Protein AF-0000000086131256 (afdb_homodimer)

Organism: Cryphonectria parasitica (strain ATCC 38755 / EP155) (NCBI:txid660469)

pLDDT: mean 88.31, std 15.47, range [28.95, 98.75]

Secondary structure (DSSP, 8-state):
--HHHHHHH-EEEEEEEE-TTSSEEEEEEEEGGG-B-TT----BEEEEEETTSTT--EESS-SSSB-EEEEE-TTSSEEEEEE--SSTTT--EEEEEE--SSS---TTTS-GGGS-EESS-TT--S-EEEEEE-TTSSEEEEEEPPPPPHHHHHHHHHT---EETT-TTTTTSSPPPEEEEEETTT--EEES---SSEEEEEEE-TTSSEEEEEEES-SSTTHHHHH-EEEEEEE---SS-----TTS--TT-EEEEESS--EEEEEETTEEEEEEESSTT-SSS-EEEEEEE-SGGG--TTSSB--EEEEE--SSSEEEEEEEEETTEEEEEEEETTEEEEEETTS-EEEEESBEEEEEEEEEEE-TT--S---TT----EEEEEEEEEE-SSS--EEEEEESTTSSSPEEEE---TTTTTTT---EEEEEEEEEE-TTSS-EEEEEEEEEP--S-------S---TTSSPPEEEEEEE-S-SS----B-S--SSTHHHHHHHHHHTT-EEEEEE-TT-SSSHHHHHGGGS-BTTB-TTTSHHHHHHHHHHHHHHTT-EEEEEEEEEEETHHHHHHHHHHHH-SHHHH-SS---SEEEEES--S-HHHHHHHSTTHHHHHHHH--GGGS-TT--GGGGG-GGGGHHHHHHTT-PPPEEEEEETT-SSS-THHHHHHHHHHHHHT--EEEEEETT--SS--BHHHHHHHHHHHHHHHHHHH-/--HHHHHHH-EEEEEEEE-TTSSEEEEEEEEGGG-B-TT----BEEEEEETTSTT--EESS-SSSB-EEEEE-TTSSEEEEEE--SSTTT--EEEEEE--SSS---TTTS-GGGS-EESS-TT--S-EEEEEE-TTSSEEEEEEPPPPPHHHHHHHHHT---EETT-TTTTTSSPPPEEEEEETTT--EEES---SSEEEEEEE-TTSSEEEEEEES-SSTTHHHHH-EEEEEEE---SS-----TTS--TT-EEEEESS--EEEEEETTEEEEEEESSTT-SSS-EEEEEEE-SGGG--TTSSB--EEEEE--SSSEEEEEEEEETTEEEEEEEETTEEEEEETTS-EEEEESBEEEEEEEEEEE-TT--S---TT----EEEEEEEEEE-SSS--EEEEEESTTSSSPEEEE---TTTTTTT---EEEEEEEEEE-TTSS-EEEEEEEEE---S-------S---TTSSPPEEEEEEE-S-SS----B-S--SSTHHHHHHHHHHTT-EEEEEE-TT-SSSHHHHHGGGS-BTTB-TTTSHHHHHHHHHHHHHHTT-EEEEEEEEEEETHHHHHHHHHHHH-SHHHH-SS---SEEEEES--S-HHHHHHHSTTHHHHHHHH--GGGS-TT--GGGGG-GGGGHHHHHHTT-PPPEEEEEETT-SSS-THHHHHHHHHHHHHT--EEEEEETT--SS--BHHHHHHHHHHHHHHHHHHH-

Foldseek 3Di:
DPPLVLQQQFWAWAQWEAFQQRQKIKTKTFTALQFAAPPADGWIFIWMFTFPDFQRIATLEQRPWDWHNWYDFNVRFKIWTWTLVLPGPFAIFIWIATDDSDRPLYCPPDDPRGHIDTLEPNNHRWDWQDWDAFNVRFKIKTKTFDDADPVLVVCVVVVVQDDDPPCCCVSSVDHAIFIWMAGRVPSDIDTQDPDCWHFDDKEAANNRFKIWTKTFRYPAPQRQLQPNIKIWMATRDPPDPLPQPDPRHGHQIAMEGFNGYWADWYHFDQKIKTKAAPPRNADLFAIFIKIWGNDCVQQDPVRRYIDMDTQADQAFKHWDHAWADAPRWIWTFIFAAQKTFIATSVGQTQAIDSWDFNHKYKYWHFDVPPPPDPDDPPPRDIDIKMKTFTDFLLGHTFIWTWARRNDPDTDTRTTHCSSVVRNVDDLFPDWDKDKDAFPVRPDIWIKIKGFADPDPCPPPPPPPCQPDVRDAAFQEEEEEEADLAAFDGGGCGDVWCCNVQSSVCSVVRYMYIYINWQLYGNGGRVSSCLLFDDDQRAAQRGRLSSSVVVQLVCVVNRHHDLARYEYEYAECSLLSQLQCQLQFACPRNVSPGGHLETERELYAQAQAVLLVQASNNSNSCGRQNYPVVDDPPDCSSCNSHSLSSNVVSLVVVHGHEYEYEYECAARHRHCVSVVSVVVSCVVSVHHYHYYYDYPDYSDDRHSVVSVVVNCVVSVVSVVRRD/DPPLVLQQAFWAWAQWEAFQQRQKIKTKTFTALQFAAPPADGWIFIWMFTFPDFQRIATLEQRPWDWHNWYDFNVRFKIKTWTLVLPGPFAIFIWIATDDSPRPLYCPPDDPRGHIDTLEPNNHRWDWDDWDAFNVRFKIKTKTFDDQDPVLVVCVVVVVDDDDPPCCCVSSVDHAIFIWMAGRVPSDIDTQDPDCWHFDDKEAANNRFKIWTKTFRYPAPQRQLQPNIKIWMATRDPPDDLPQPDPRHGHQIAMEGFNGYWADWYHFDQKIKTKAAPPRNADLFAIFIKIWGRDCVQADPVRRYIDMDTQADQAFKHWDHAWADAPRWIWTFIFAAQKTFIATSVGQTQAIDSWDFNHKYKYWHFDVPPPPPPDPPPPRDTDMKMKTFTDFLLGHTFIWTWARRNDPDTDTRTTHCSSVVRNVDDLFPDWDKDKDAFPVRPDIWIKIKGFADPDPPPPPPPPPCQDPVRDAAFQEEEEEEADLAAFHGGGCGDVWCCNVQSSVCSVVRYMYIYINWQLYGNGGRVSSCLLFDDDQRAAQRGRLSSSVVVQLVCVVNRHHDLARYEYEYAECSLLSQLQCQLQFACVRNVSPGGHLETERELYAQAQAVLLVQASNNSNSCGRQNYPVVDDPPDCSSCNSHSLSSLVVSLVVVHGHEYEYEYECAARHRHCVRVVSVVVSCVVSVHHYHYYYDYPDYSDDRHSVVSVVVNCVVSVVSVVRRD

Structure (mmCIF, N/CA/C/O backbone):
data_AF-0000000086131256-model_v1
#
loop_
_entity.id
_entity.type
_entity.pdbx_description
1 polymer 'Dipeptidyl-peptidase V'
#
loop_
_atom_site.group_PDB
_atom_site.id
_atom_site.type_symbol
_atom_site.label_atom_id
_atom_site.label_alt_id
_atom_site.label_comp_id
_atom_site.label_asym_id
_atom_site.label_entity_id
_atom_site.label_seq_id
_atom_site.pdbx_PDB_ins_code
_atom_site.Cartn_x
_atom_site.Cartn_y
_atom_site.Cartn_z
_atom_site.occupancy
_atom_site.B_iso_or_equiv
_atom_site.auth_seq_id
_atom_site.auth_comp_id
_atom_site.auth_asym_id
_atom_site.auth_atom_id
_atom_site.pdbx_PDB_model_num
ATOM 1 N N . MET A 1 1 ? 22.5 -12.445 -31.875 1 50.62 1 MET A N 1
ATOM 2 C CA . MET A 1 1 ? 21.25 -11.906 -31.359 1 50.62 1 MET A CA 1
ATOM 3 C C . MET A 1 1 ? 21.25 -11.883 -29.828 1 50.62 1 MET A C 1
ATOM 5 O O . MET A 1 1 ? 21.875 -12.734 -29.188 1 50.62 1 MET A O 1
ATOM 9 N N . ASP A 1 2 ? 20.859 -10.758 -29.188 1 80.62 2 ASP A N 1
ATOM 10 C CA . ASP A 1 2 ? 20.75 -10.461 -27.766 1 80.62 2 ASP A CA 1
ATOM 11 C C . ASP A 1 2 ? 19.906 -11.516 -27.047 1 80.62 2 ASP A C 1
ATOM 13 O O . ASP A 1 2 ? 18.797 -11.82 -27.484 1 80.62 2 ASP A O 1
ATOM 17 N N . LEU A 1 3 ? 20.609 -12.531 -26.406 1 84.88 3 LEU A N 1
ATOM 18 C CA . LEU A 1 3 ? 20.016 -13.641 -25.672 1 84.88 3 LEU A CA 1
ATOM 19 C C . LEU A 1 3 ? 18.719 -13.203 -25 1 84.88 3 LEU A C 1
ATOM 21 O O . LEU A 1 3 ? 17.75 -13.977 -24.938 1 84.88 3 LEU A O 1
ATOM 25 N N . ILE A 1 4 ? 18.656 -12.016 -24.625 1 89.12 4 ILE A N 1
ATOM 26 C CA . ILE A 1 4 ? 17.453 -11.531 -23.938 1 89.12 4 ILE A CA 1
ATOM 27 C C . ILE A 1 4 ? 16.297 -11.453 -24.906 1 89.12 4 ILE A C 1
ATOM 29 O O . ILE A 1 4 ? 15.188 -11.914 -24.609 1 89.12 4 ILE A O 1
ATOM 33 N N . LYS A 1 5 ? 16.547 -10.898 -26.047 1 88.38 5 LYS A N 1
ATOM 34 C CA . LYS A 1 5 ? 15.508 -10.773 -27.047 1 88.38 5 LYS A CA 1
ATOM 35 C C . LYS A 1 5 ? 15.031 -12.141 -27.531 1 88.38 5 LYS A C 1
ATOM 37 O O . LYS A 1 5 ? 13.836 -12.344 -27.75 1 88.38 5 LYS A O 1
ATOM 42 N N . GLN A 1 6 ? 15.953 -13.039 -27.688 1 88.44 6 GLN A N 1
ATOM 43 C CA . GLN A 1 6 ? 15.602 -14.391 -28.141 1 88.44 6 GLN A CA 1
ATOM 44 C C . GLN A 1 6 ? 14.742 -15.102 -27.109 1 88.44 6 GLN A C 1
ATOM 46 O O . GLN A 1 6 ? 13.75 -15.758 -27.453 1 88.44 6 GLN A O 1
ATOM 51 N N . LEU A 1 7 ? 15.172 -14.969 -25.891 1 89.19 7 LEU A N 1
ATOM 52 C CA . LEU A 1 7 ? 14.438 -15.641 -24.828 1 89.19 7 LEU A CA 1
ATOM 53 C C . LEU A 1 7 ? 13.031 -15.07 -24.688 1 89.19 7 LEU A C 1
ATOM 55 O O . LEU A 1 7 ? 12.062 -15.82 -24.562 1 89.19 7 LEU A O 1
ATOM 59 N N . LEU A 1 8 ? 12.883 -13.758 -24.703 1 89.5 8 LEU A N 1
ATOM 60 C CA . LEU A 1 8 ? 11.602 -13.094 -24.469 1 89.5 8 LEU A CA 1
ATOM 61 C C . LEU A 1 8 ? 10.68 -13.289 -25.672 1 89.5 8 LEU A C 1
ATOM 63 O O . LEU A 1 8 ? 9.461 -13.141 -25.547 1 89.5 8 LEU A O 1
ATOM 67 N N . ALA A 1 9 ? 11.25 -13.656 -26.828 1 90.38 9 ALA A N 1
ATOM 68 C CA . ALA A 1 9 ? 10.453 -13.844 -28.031 1 90.38 9 ALA A CA 1
ATOM 69 C C . ALA A 1 9 ? 9.859 -15.25 -28.078 1 90.38 9 ALA A C 1
ATOM 71 O O . ALA A 1 9 ? 8.961 -15.531 -28.875 1 90.38 9 ALA A O 1
ATOM 72 N N . LEU A 1 10 ? 10.297 -16.109 -27.203 1 92.38 10 LEU A N 1
ATOM 73 C CA . LEU A 1 10 ? 9.82 -17.484 -27.203 1 92.38 10 LEU A CA 1
ATOM 74 C C . LEU A 1 10 ? 8.328 -17.547 -26.906 1 92.38 10 LEU A C 1
ATOM 76 O O . LEU A 1 10 ? 7.832 -16.812 -26.062 1 92.38 10 LEU A O 1
ATOM 80 N N . LYS A 1 11 ? 7.645 -18.406 -27.625 1 94.75 11 LYS A N 1
ATOM 81 C CA . LYS A 1 11 ? 6.258 -18.75 -27.328 1 94.75 11 LYS A CA 1
ATOM 82 C C . LYS A 1 11 ? 6.168 -20.031 -26.5 1 94.75 11 LYS A C 1
ATOM 84 O O . LYS A 1 11 ? 6.871 -21 -26.781 1 94.75 11 LYS A O 1
ATOM 89 N N . VAL A 1 12 ? 5.395 -20.016 -25.5 1 96 12 VAL A N 1
ATOM 90 C CA . VAL A 1 12 ? 5.277 -21.125 -24.562 1 96 12 VAL A CA 1
ATOM 91 C C . VAL A 1 12 ? 3.898 -21.766 -24.703 1 96 12 VAL A C 1
ATOM 93 O O . VAL A 1 12 ? 2.881 -21.125 -24.438 1 96 12 VAL A O 1
ATOM 96 N N . PRO A 1 13 ? 3.844 -23.016 -25.109 1 97.69 13 PRO A N 1
ATOM 97 C CA . PRO A 1 13 ? 2.553 -23.703 -25.172 1 97.69 13 PRO A CA 1
ATOM 98 C C . PRO A 1 13 ? 1.999 -24.047 -23.781 1 97.69 13 PRO A C 1
ATOM 100 O O . PRO A 1 13 ? 2.762 -24.406 -22.891 1 97.69 13 PRO A O 1
ATOM 103 N N . ASP A 1 14 ? 0.726 -23.875 -23.656 1 96.06 14 ASP A N 1
ATOM 104 C CA . ASP A 1 14 ? 0.008 -24.125 -22.406 1 96.06 14 ASP A CA 1
ATOM 105 C C . ASP A 1 14 ? -1.453 -24.484 -22.672 1 96.06 14 ASP A C 1
ATOM 107 O O . ASP A 1 14 ? -1.909 -24.422 -23.828 1 96.06 14 ASP A O 1
ATOM 111 N N . GLN A 1 15 ? -2.143 -24.969 -21.672 1 97.19 15 GLN A N 1
ATOM 112 C CA . GLN A 1 15 ? -3.58 -25.219 -21.719 1 97.19 15 GLN A CA 1
ATOM 113 C C . GLN A 1 15 ? -3.936 -26.203 -22.828 1 97.19 15 GLN A C 1
ATOM 115 O O . GLN A 1 15 ? -4.793 -25.906 -23.656 1 97.19 15 GLN A O 1
ATOM 120 N N . LEU A 1 16 ? -3.387 -27.328 -22.781 1 98.44 16 LEU A N 1
ATOM 121 C CA . LEU A 1 16 ? -3.596 -28.375 -23.781 1 98.44 16 LEU A CA 1
ATOM 122 C C . LEU A 1 16 ? -4.988 -28.984 -23.656 1 98.44 16 LEU A C 1
ATOM 124 O O . LEU A 1 16 ? -5.48 -29.188 -22.547 1 98.44 16 LEU A O 1
ATOM 128 N N . SER A 1 17 ? -5.586 -29.266 -24.812 1 98.06 17 SER A N 1
ATOM 129 C CA . SER A 1 17 ? -6.875 -29.938 -24.875 1 98.06 17 SER A CA 1
ATOM 130 C C . SER A 1 17 ? -6.926 -30.922 -26.047 1 98.06 17 SER A C 1
ATOM 132 O O . SER A 1 17 ? -6.809 -30.516 -27.203 1 98.06 17 SER A O 1
ATOM 134 N N . LEU A 1 18 ? -7.148 -32.188 -25.75 1 97.5 18 LEU A N 1
ATOM 135 C CA . LEU A 1 18 ? -7.23 -33.219 -26.781 1 97.5 18 LEU A CA 1
ATOM 136 C C . LEU A 1 18 ? -8.648 -33.312 -27.344 1 97.5 18 LEU A C 1
ATOM 138 O O . LEU A 1 18 ? -9.617 -33.188 -26.594 1 97.5 18 LEU A O 1
ATOM 142 N N . SER A 1 19 ? -8.625 -33.625 -28.688 1 97.06 19 SER A N 1
ATOM 143 C CA . SER A 1 19 ? -9.93 -33.906 -29.266 1 97.06 19 SER A CA 1
ATOM 144 C C . SER A 1 19 ? -10.508 -35.188 -28.719 1 97.06 19 SER A C 1
ATOM 146 O O . SER A 1 19 ? -9.766 -36.094 -28.297 1 97.06 19 SER A O 1
ATOM 148 N N . PRO A 1 20 ? -11.836 -35.281 -28.766 1 94.81 20 PRO A N 1
ATOM 149 C CA . PRO A 1 20 ? -12.461 -36.469 -28.188 1 94.81 20 PRO A CA 1
ATOM 150 C C . PRO A 1 20 ? -11.961 -37.781 -28.812 1 94.81 20 PRO A C 1
ATOM 152 O O . PRO A 1 20 ? -11.891 -38.812 -28.125 1 94.81 20 PRO A O 1
ATOM 155 N N . ASN A 1 21 ? -11.594 -37.781 -30.078 1 93.44 21 ASN A N 1
ATOM 156 C CA . ASN A 1 21 ? -11.125 -38.969 -30.75 1 93.44 21 ASN A CA 1
ATOM 157 C C . ASN A 1 21 ? -9.609 -39.125 -30.656 1 93.44 21 ASN A C 1
ATOM 159 O O . ASN A 1 21 ? -9.031 -40.062 -31.188 1 93.44 21 ASN A O 1
ATOM 163 N N . GLY A 1 22 ? -8.969 -38.156 -30.078 1 94.56 22 GLY A N 1
ATOM 164 C CA . GLY A 1 22 ? -7.539 -38.25 -29.828 1 94.56 22 GLY A CA 1
ATOM 165 C C . GLY A 1 22 ? -6.695 -37.938 -31.047 1 94.56 22 GLY A C 1
ATOM 166 O O . GLY A 1 22 ? -5.469 -38.031 -31.016 1 94.56 22 GLY A O 1
ATOM 167 N N . GLN A 1 23 ? -7.246 -37.469 -32.094 1 94.56 23 GLN A N 1
ATOM 168 C CA . GLN A 1 23 ? -6.52 -37.281 -33.344 1 94.56 23 GLN A CA 1
ATOM 169 C C . GLN A 1 23 ? -5.793 -35.938 -33.375 1 94.56 23 GLN A C 1
ATOM 171 O O . GLN A 1 23 ? -4.793 -35.781 -34.094 1 94.56 23 GLN A O 1
ATOM 176 N N . GLN A 1 24 ? -6.371 -35.031 -32.656 1 96.69 24 GLN A N 1
ATOM 177 C CA . GLN A 1 24 ? -5.785 -33.688 -32.656 1 96.69 24 GLN A CA 1
ATOM 178 C C . GLN A 1 24 ? -5.695 -33.125 -31.219 1 96.69 24 GLN A C 1
ATOM 180 O O . GLN A 1 24 ? -6.387 -33.625 -30.328 1 96.69 24 GLN A O 1
ATOM 185 N N . VAL A 1 25 ? -4.789 -32.188 -31.031 1 97.81 25 VAL A N 1
ATOM 186 C CA . VAL A 1 25 ? -4.668 -31.438 -29.781 1 97.81 25 VAL A CA 1
ATOM 187 C C . VAL A 1 25 ? -4.633 -29.938 -30.062 1 97.81 25 VAL A C 1
ATOM 189 O O . VAL A 1 25 ? -4.031 -29.5 -31.062 1 97.81 25 VAL A O 1
ATOM 192 N N . THR A 1 26 ? -5.391 -29.172 -29.359 1 98.12 26 THR A N 1
ATOM 193 C CA . THR A 1 26 ? -5.305 -27.719 -29.375 1 98.12 26 THR A CA 1
ATOM 194 C C . THR A 1 26 ? -4.609 -27.203 -28.125 1 98.12 26 THR A C 1
ATOM 196 O O . THR A 1 26 ? -4.547 -27.891 -27.109 1 98.12 26 THR A O 1
ATOM 199 N N . TYR A 1 27 ? -3.949 -26.047 -28.203 1 98.44 27 TYR A N 1
ATOM 200 C CA . TYR A 1 27 ? -3.271 -25.422 -27.078 1 98.44 27 TYR A CA 1
ATOM 201 C C . TYR A 1 27 ? -3.127 -23.922 -27.281 1 98.44 27 TYR A C 1
ATOM 203 O O . TYR A 1 27 ? -3.373 -23.422 -28.375 1 98.44 27 TYR A O 1
ATOM 211 N N . THR A 1 28 ? -2.854 -23.219 -26.219 1 98.25 28 THR A N 1
ATOM 212 C CA . THR A 1 28 ? -2.553 -21.781 -26.266 1 98.25 28 THR A CA 1
ATOM 213 C C . THR A 1 28 ? -1.047 -21.547 -26.312 1 98.25 28 THR A C 1
ATOM 215 O O . THR A 1 28 ? -0.28 -22.234 -25.641 1 98.25 28 THR A O 1
ATOM 218 N N . ALA A 1 29 ? -0.596 -20.672 -27.141 1 97.56 29 ALA A N 1
ATOM 219 C CA . ALA A 1 29 ? 0.787 -20.203 -27.141 1 97.56 29 ALA A CA 1
ATOM 220 C C . ALA A 1 29 ? 0.875 -18.766 -26.641 1 97.56 29 ALA A C 1
ATOM 222 O O . ALA A 1 29 ? 0.233 -17.875 -27.203 1 97.56 29 ALA A O 1
ATOM 223 N N . LYS A 1 30 ? 1.601 -18.547 -25.625 1 95.19 30 LYS A N 1
ATOM 224 C CA . LYS A 1 30 ? 1.788 -17.219 -25.062 1 95.19 30 LYS A CA 1
ATOM 225 C C . LYS A 1 30 ? 3.268 -16.844 -25 1 95.19 30 LYS A C 1
ATOM 227 O O . LYS A 1 30 ? 4.137 -17.719 -25.125 1 95.19 30 LYS A O 1
ATOM 232 N N . THR A 1 31 ? 3.537 -15.578 -24.828 1 91.69 31 THR A N 1
ATOM 233 C CA . THR A 1 31 ? 4.918 -15.141 -24.656 1 91.69 31 THR A CA 1
ATOM 234 C C . THR A 1 31 ? 5.484 -15.633 -23.328 1 91.69 31 THR A C 1
ATOM 236 O O . THR A 1 31 ? 4.738 -15.852 -22.375 1 91.69 31 THR A O 1
ATOM 239 N N . LYS A 1 32 ? 6.766 -15.797 -23.359 1 88.62 32 LYS A N 1
ATOM 240 C CA . LYS A 1 32 ? 7.422 -16.234 -22.125 1 88.62 32 LYS A CA 1
ATOM 241 C C . LYS A 1 32 ? 7.086 -15.312 -20.953 1 88.62 32 LYS A C 1
ATOM 243 O O . LYS A 1 32 ? 7.184 -14.094 -21.078 1 88.62 32 LYS A O 1
ATOM 248 N N . HIS A 1 33 ? 6.629 -15.883 -19.938 1 84.5 33 HIS A N 1
ATOM 249 C CA . HIS A 1 33 ? 6.207 -15.211 -18.703 1 84.5 33 HIS A CA 1
ATOM 250 C C . HIS A 1 33 ? 5.023 -14.281 -18.969 1 84.5 33 HIS A C 1
ATOM 252 O O . HIS A 1 33 ? 4.734 -13.391 -18.156 1 84.5 33 HIS A O 1
ATOM 258 N N . ASP A 1 34 ? 4.484 -14.344 -20.109 1 90.06 34 ASP A N 1
ATOM 259 C CA . ASP A 1 34 ? 3.299 -13.602 -20.516 1 90.06 34 ASP A CA 1
ATOM 260 C C . ASP A 1 34 ? 3.553 -12.094 -20.484 1 90.06 34 ASP A C 1
ATOM 262 O O . ASP A 1 34 ? 2.682 -11.328 -20.062 1 90.06 34 ASP A O 1
ATOM 266 N N . HIS A 1 35 ? 4.77 -11.695 -20.766 1 92.12 35 HIS A N 1
ATOM 267 C CA . HIS A 1 35 ? 5.125 -10.281 -20.719 1 92.12 35 HIS A CA 1
ATOM 268 C C . HIS A 1 35 ? 4.523 -9.516 -21.891 1 92.12 35 HIS A C 1
ATOM 270 O O . HIS A 1 35 ? 4.176 -10.109 -22.906 1 92.12 35 HIS A O 1
ATOM 276 N N . LYS A 1 36 ? 4.371 -8.234 -21.781 1 93.94 36 LYS A N 1
ATOM 277 C CA . LYS A 1 36 ? 3.848 -7.328 -22.797 1 93.94 36 LYS A CA 1
ATOM 278 C C . LYS A 1 36 ? 4.453 -5.938 -22.672 1 93.94 36 LYS A C 1
ATOM 280 O O . LYS A 1 36 ? 4.859 -5.531 -21.578 1 93.94 36 LYS A O 1
ATOM 285 N N . PRO A 1 37 ? 4.516 -5.234 -23.781 1 92.38 37 PRO A N 1
ATOM 286 C CA . PRO A 1 37 ? 4.926 -3.834 -23.656 1 92.38 37 PRO A CA 1
ATOM 287 C C . PRO A 1 37 ? 3.967 -3.012 -22.812 1 92.38 37 PRO A C 1
ATOM 289 O O . PRO A 1 37 ? 2.791 -3.361 -22.672 1 92.38 37 PRO A O 1
ATOM 292 N N . LYS A 1 38 ? 4.5 -1.948 -22.234 1 92.31 38 LYS A N 1
ATOM 293 C CA . LYS A 1 38 ? 3.691 -1.052 -21.406 1 92.31 38 LYS A CA 1
ATOM 294 C C . LYS A 1 38 ? 2.471 -0.552 -22.172 1 92.31 38 LYS A C 1
ATOM 296 O O . LYS A 1 38 ? 2.562 -0.256 -23.375 1 92.31 38 LYS A O 1
ATOM 301 N N . ASP A 1 39 ? 1.359 -0.426 -21.5 1 88.62 39 ASP A N 1
ATOM 302 C CA . ASP A 1 39 ? 0.099 0.129 -21.984 1 88.62 39 ASP A CA 1
ATOM 303 C C . ASP A 1 39 ? -0.438 -0.674 -23.172 1 88.62 39 ASP A C 1
ATOM 305 O O . ASP A 1 39 ? -1.131 -0.131 -24.031 1 88.62 39 ASP A O 1
ATOM 309 N N . THR A 1 40 ? 0.03 -1.897 -23.312 1 92.75 40 THR A N 1
ATOM 310 C CA . THR A 1 40 ? -0.538 -2.83 -24.281 1 92.75 40 THR A CA 1
ATOM 311 C C . THR A 1 40 ? -1.209 -4.004 -23.562 1 92.75 40 THR A C 1
ATOM 313 O O . THR A 1 40 ? -1.399 -3.971 -22.344 1 92.75 40 THR A O 1
ATOM 316 N N . HIS A 1 41 ? -1.699 -4.996 -24.375 1 93.69 41 HIS A N 1
ATOM 317 C CA . HIS A 1 41 ? -2.451 -6.125 -23.828 1 93.69 41 HIS A CA 1
ATOM 318 C C . HIS A 1 41 ? -1.782 -7.449 -24.188 1 93.69 41 HIS A C 1
ATOM 320 O O . HIS A 1 41 ? -0.912 -7.5 -25.047 1 93.69 41 HIS A O 1
ATOM 326 N N . HIS A 1 42 ? -2.117 -8.508 -23.453 1 94.06 42 HIS A N 1
ATOM 327 C CA . HIS A 1 42 ? -1.58 -9.836 -23.734 1 94.06 42 HIS A CA 1
ATOM 328 C C . HIS A 1 42 ? -2.059 -10.352 -25.078 1 94.06 42 HIS A C 1
ATOM 330 O O . HIS A 1 42 ? -3.223 -10.164 -25.438 1 94.06 42 HIS A O 1
ATOM 336 N N . ASN A 1 43 ? -1.136 -10.906 -25.781 1 93.88 43 ASN A N 1
ATOM 337 C CA . ASN A 1 43 ? -1.427 -11.57 -27.047 1 93.88 43 ASN A CA 1
ATOM 338 C C . ASN A 1 43 ? -1.162 -13.07 -26.969 1 93.88 43 ASN A C 1
ATOM 340 O O . ASN A 1 43 ? -0.023 -13.5 -26.766 1 93.88 43 ASN A O 1
ATOM 344 N N . ARG A 1 44 ? -2.166 -13.836 -27.094 1 96.81 44 ARG A N 1
ATOM 345 C CA . ARG A 1 44 ? -2.109 -15.297 -27.109 1 96.81 44 ARG A CA 1
ATOM 346 C C . ARG A 1 44 ? -2.832 -15.867 -28.312 1 96.81 44 ARG A C 1
ATOM 348 O O . ARG A 1 44 ? -3.764 -15.258 -28.844 1 96.81 44 ARG A O 1
ATOM 355 N N . SER A 1 45 ? -2.354 -16.984 -28.797 1 96.5 45 SER A N 1
ATOM 356 C CA . SER A 1 45 ? -2.975 -17.625 -29.953 1 96.5 45 SER A CA 1
ATOM 357 C C . SER A 1 45 ? -3.334 -19.078 -29.641 1 96.5 45 SER A C 1
ATOM 359 O O . SER A 1 45 ? -2.701 -19.719 -28.797 1 96.5 45 SER A O 1
ATOM 361 N N . ILE A 1 46 ? -4.336 -19.5 -30.344 1 97.31 46 ILE A N 1
ATOM 362 C CA . ILE A 1 46 ? -4.715 -20.906 -30.281 1 97.31 46 ILE A CA 1
ATOM 363 C C . ILE A 1 46 ? -4.059 -21.672 -31.438 1 97.31 46 ILE A C 1
ATOM 365 O O . ILE A 1 46 ? -4.047 -21.188 -32.562 1 97.31 46 ILE A O 1
ATOM 369 N N . TRP A 1 47 ? -3.561 -22.797 -31.125 1 97.25 47 TRP A N 1
ATOM 370 C CA . TRP A 1 47 ? -2.883 -23.641 -32.094 1 97.25 47 TRP A CA 1
ATOM 371 C C . TRP A 1 47 ? -3.512 -25.031 -32.125 1 97.25 47 TRP A C 1
ATOM 373 O O . TRP A 1 47 ? -4.211 -25.438 -31.203 1 97.25 47 TRP A O 1
ATOM 383 N N . LEU A 1 48 ? -3.303 -25.719 -33.281 1 96.56 48 LEU A N 1
ATOM 384 C CA . LEU A 1 48 ? -3.793 -27.078 -33.531 1 96.56 48 LEU A CA 1
ATOM 385 C C . LEU A 1 48 ? -2.668 -27.984 -34 1 96.56 48 LEU A C 1
ATOM 387 O O . LEU A 1 48 ? -1.82 -27.562 -34.781 1 96.56 48 LEU A O 1
ATOM 391 N N . ALA A 1 49 ? -2.664 -29.234 -33.5 1 97.38 49 ALA A N 1
ATOM 392 C CA . ALA A 1 49 ? -1.683 -30.219 -33.969 1 97.38 49 ALA A CA 1
ATOM 393 C C . ALA A 1 49 ? -2.312 -31.609 -34.125 1 97.38 49 ALA A C 1
ATOM 395 O O . ALA A 1 49 ? -3.275 -31.922 -33.406 1 97.38 49 ALA A O 1
ATOM 396 N N . ASP A 1 50 ? -1.754 -32.375 -35.062 1 96.38 50 ASP A N 1
ATOM 397 C CA . ASP A 1 50 ? -2.121 -33.781 -35.188 1 96.38 50 ASP A CA 1
ATOM 398 C C . ASP A 1 50 ? -1.286 -34.656 -34.281 1 96.38 50 ASP A C 1
ATOM 400 O O . ASP A 1 50 ? -0.055 -34.656 -34.344 1 96.38 50 ASP A O 1
ATOM 404 N N . THR A 1 51 ? -1.954 -35.5 -33.5 1 95.69 51 THR A N 1
ATOM 405 C CA . THR A 1 51 ? -1.301 -36.188 -32.406 1 95.69 51 THR A CA 1
ATOM 406 C C . THR A 1 51 ? -0.304 -37.219 -32.906 1 95.69 51 THR A C 1
ATOM 408 O O . THR A 1 51 ? 0.563 -37.656 -32.156 1 95.69 51 THR A O 1
ATOM 411 N N . ARG A 1 52 ? -0.349 -37.594 -34.156 1 92.94 52 ARG A N 1
ATOM 412 C CA . ARG A 1 52 ? 0.51 -38.656 -34.688 1 92.94 52 ARG A CA 1
ATOM 413 C C . ARG A 1 52 ? 1.483 -38.094 -35.719 1 92.94 52 ARG A C 1
ATOM 415 O O . ARG A 1 52 ? 2.178 -38.875 -36.375 1 92.94 52 ARG A O 1
ATOM 422 N N . SER A 1 53 ? 1.558 -36.875 -35.906 1 94.75 53 SER A N 1
ATOM 423 C CA . SER A 1 53 ? 2.424 -36.281 -36.906 1 94.75 53 SER A CA 1
ATOM 424 C C . SER A 1 53 ? 3.408 -35.312 -36.25 1 94.75 53 SER A C 1
ATOM 426 O O . SER A 1 53 ? 3.006 -34.281 -35.688 1 94.75 53 SER A O 1
ATOM 428 N N . GLU A 1 54 ? 4.621 -35.594 -36.438 1 95.94 54 GLU A N 1
ATOM 429 C CA . GLU A 1 54 ? 5.684 -34.75 -35.875 1 95.94 54 GLU A CA 1
ATOM 430 C C . GLU A 1 54 ? 5.637 -33.344 -36.469 1 95.94 54 GLU A C 1
ATOM 432 O O . GLU A 1 54 ? 5.422 -33.188 -37.688 1 95.94 54 GLU A O 1
ATOM 437 N N . LYS A 1 55 ? 5.781 -32.344 -35.625 1 96.81 55 LYS A N 1
ATOM 438 C CA . LYS A 1 55 ? 5.863 -30.953 -36 1 96.81 55 LYS A CA 1
ATOM 439 C C . LYS A 1 55 ? 4.652 -30.531 -36.844 1 96.81 55 LYS A C 1
ATOM 441 O O . LYS A 1 55 ? 4.789 -29.828 -37.844 1 96.81 55 LYS A O 1
ATOM 446 N N . SER A 1 56 ? 3.551 -30.953 -36.406 1 96.06 56 SER A N 1
ATOM 447 C CA . SER A 1 56 ? 2.336 -30.719 -37.188 1 96.06 56 SER A CA 1
ATOM 448 C C . SER A 1 56 ? 1.592 -29.484 -36.688 1 96.06 56 SER A C 1
ATOM 450 O O . SER A 1 56 ? 0.541 -29.125 -37.219 1 96.06 56 SER A O 1
ATOM 452 N N . SER A 1 57 ? 2.105 -28.844 -35.656 1 96.44 57 SER A N 1
ATOM 453 C CA . SER A 1 57 ? 1.402 -27.703 -35.062 1 96.44 57 SER A CA 1
ATOM 454 C C . SER A 1 57 ? 1.2 -26.578 -36.062 1 96.44 57 SER A C 1
ATOM 456 O O . SER A 1 57 ? 2.109 -26.266 -36.844 1 96.44 57 SER A O 1
ATOM 458 N N . ARG A 1 58 ? 0.06 -26.031 -36.094 1 94.94 58 ARG A N 1
ATOM 459 C CA . ARG A 1 58 ? -0.296 -24.875 -36.938 1 94.94 58 ARG A CA 1
ATOM 460 C C . ARG A 1 58 ? -1.205 -23.922 -36.188 1 94.94 58 ARG A C 1
ATOM 462 O O . ARG A 1 58 ? -1.966 -24.328 -35.312 1 94.94 58 ARG A O 1
ATOM 469 N N . ARG A 1 59 ? -1.17 -22.719 -36.531 1 93.12 59 ARG A N 1
ATOM 470 C CA . ARG A 1 59 ? -1.938 -21.688 -35.875 1 93.12 59 ARG A CA 1
ATOM 471 C C . ARG A 1 59 ? -3.408 -21.734 -36.25 1 93.12 59 ARG A C 1
ATOM 473 O O . ARG A 1 59 ? -3.734 -21.875 -37.438 1 93.12 59 ARG A O 1
ATOM 480 N N . LEU A 1 60 ? -4.242 -21.641 -35.281 1 93.5 60 LEU A N 1
ATOM 481 C CA . LEU A 1 60 ? -5.68 -21.609 -35.531 1 93.5 60 LEU A CA 1
ATOM 482 C C . LEU A 1 60 ? -6.207 -20.172 -35.5 1 93.5 60 LEU A C 1
ATOM 484 O O . LEU A 1 60 ? -7.102 -19.812 -36.25 1 93.5 60 LEU A O 1
ATOM 488 N N . THR A 1 61 ? -5.727 -19.359 -34.531 1 93.56 61 THR A N 1
ATOM 489 C CA . THR A 1 61 ? -6.078 -17.938 -34.469 1 93.56 61 THR A CA 1
ATOM 490 C C . THR A 1 61 ? -4.855 -17.062 -34.688 1 93.56 61 THR A C 1
ATOM 492 O O . THR A 1 61 ? -3.721 -17.5 -34.5 1 93.56 61 THR A O 1
ATOM 495 N N . ASN A 1 62 ? -4.953 -15.781 -35.094 1 89.62 62 ASN A N 1
ATOM 496 C CA . ASN A 1 62 ? -3.881 -14.938 -35.594 1 89.62 62 ASN A CA 1
ATOM 497 C C . ASN A 1 62 ? -2.967 -14.43 -34.5 1 89.62 62 ASN A C 1
ATOM 499 O O . ASN A 1 62 ? -1.847 -13.992 -34.75 1 89.62 62 ASN A O 1
ATOM 503 N N . GLY A 1 63 ? -3.441 -14.406 -33.281 1 91.06 63 GLY A N 1
ATOM 504 C CA . GLY A 1 63 ? -2.568 -14.016 -32.188 1 91.06 63 GLY A CA 1
ATOM 505 C C . GLY A 1 63 ? -2.654 -12.539 -31.844 1 91.06 63 GLY A C 1
ATOM 506 O O . GLY A 1 63 ? -1.807 -12.016 -31.109 1 91.06 63 GLY A O 1
ATOM 507 N N . ASP A 1 64 ? -3.68 -11.828 -32.281 1 92.88 64 ASP A N 1
ATOM 508 C CA . ASP A 1 64 ? -3.826 -10.391 -32.031 1 92.88 64 ASP A CA 1
ATOM 509 C C . ASP A 1 64 ? -4.617 -10.125 -30.75 1 92.88 64 ASP A C 1
ATOM 511 O O . ASP A 1 64 ? -4.668 -8.984 -30.281 1 92.88 64 ASP A O 1
ATOM 515 N N . PHE A 1 65 ? -5.18 -11.164 -30.25 1 96.19 65 PHE A N 1
ATOM 516 C CA . PHE A 1 65 ? -6.059 -11.039 -29.094 1 96.19 65 PHE A CA 1
ATOM 517 C C . PHE A 1 65 ? -5.586 -11.938 -27.953 1 96.19 65 PHE A C 1
ATOM 519 O O . PHE A 1 65 ? -4.543 -12.586 -28.062 1 96.19 65 PHE A O 1
ATOM 526 N N . ASN A 1 66 ? -6.242 -11.812 -26.859 1 97.06 66 ASN A N 1
ATOM 527 C CA . ASN A 1 66 ? -5.98 -12.688 -25.719 1 97.06 66 ASN A CA 1
ATOM 528 C C . ASN A 1 66 ? -6.785 -13.977 -25.812 1 97.06 66 ASN A C 1
ATOM 530 O O . ASN A 1 66 ? -7.691 -14.203 -25 1 97.06 66 ASN A O 1
ATOM 534 N N . ASP A 1 67 ? -6.418 -14.82 -26.797 1 97.75 67 ASP A N 1
ATOM 535 C CA . ASP A 1 67 ? -7.086 -16.094 -27 1 97.75 67 ASP A CA 1
ATOM 536 C C . ASP A 1 67 ? -6.52 -17.172 -26.078 1 97.75 67 ASP A C 1
ATOM 538 O O . ASP A 1 67 ? -5.32 -17.469 -26.109 1 97.75 67 ASP A O 1
ATOM 542 N N . ARG A 1 68 ? -7.418 -17.812 -25.312 1 97.81 68 ARG A N 1
ATOM 543 C CA . ARG A 1 68 ? -6.891 -18.734 -24.312 1 97.81 68 ARG A CA 1
ATOM 544 C C . ARG A 1 68 ? -7.934 -19.781 -23.922 1 97.81 68 ARG A C 1
ATOM 546 O O . ARG A 1 68 ? -9.109 -19.656 -24.266 1 97.81 68 ARG A O 1
ATOM 553 N N . ASP A 1 69 ? -7.461 -20.797 -23.297 1 98.06 69 ASP A N 1
ATOM 554 C CA . ASP A 1 69 ? -8.258 -21.859 -22.688 1 98.06 69 ASP A CA 1
ATOM 555 C C . ASP A 1 69 ? -9.117 -22.562 -23.734 1 98.06 69 ASP A C 1
ATOM 557 O O . ASP A 1 69 ? -10.344 -22.656 -23.578 1 98.06 69 ASP A O 1
ATOM 561 N N . PRO A 1 70 ? -8.531 -23.094 -24.766 1 98.31 70 PRO A N 1
ATOM 562 C CA . PRO A 1 70 ? -9.305 -23.812 -25.781 1 98.31 70 PRO A CA 1
ATOM 563 C C . PRO A 1 70 ? -9.859 -25.141 -25.266 1 98.31 70 PRO A C 1
ATOM 565 O O . PRO A 1 70 ? -9.188 -25.844 -24.5 1 98.31 70 PRO A O 1
ATOM 568 N N . GLN A 1 71 ? -11.047 -25.453 -25.672 1 97.75 71 GLN A N 1
ATOM 569 C CA . GLN A 1 71 ? -11.711 -26.703 -25.328 1 97.75 71 GLN A CA 1
ATOM 570 C C . GLN A 1 71 ? -12.461 -27.281 -26.531 1 97.75 71 GLN A C 1
ATOM 572 O O . GLN A 1 71 ? -13.117 -26.531 -27.266 1 97.75 71 GLN A O 1
ATOM 577 N N . TRP A 1 72 ? -12.414 -28.547 -26.719 1 97.31 72 TRP A N 1
ATOM 578 C CA . TRP A 1 72 ? -13.125 -29.203 -27.797 1 97.31 72 TRP A CA 1
ATOM 579 C C . TRP A 1 72 ? -14.594 -29.422 -27.422 1 97.31 72 TRP A C 1
ATOM 581 O O . TRP A 1 72 ? -14.906 -29.781 -26.297 1 97.31 72 TRP A O 1
ATOM 591 N N . ALA A 1 73 ? -15.391 -29.188 -28.422 1 96.94 73 ALA A N 1
ATOM 592 C CA . ALA A 1 73 ? -16.75 -29.688 -28.312 1 96.94 73 ALA A CA 1
ATOM 593 C C . ALA A 1 73 ? -16.781 -31.219 -28.391 1 96.94 73 ALA A C 1
ATOM 595 O O . ALA A 1 73 ? -15.891 -31.828 -28.984 1 96.94 73 ALA A O 1
ATOM 596 N N . PRO A 1 74 ? -17.844 -31.781 -27.844 1 94.88 74 PRO A N 1
ATOM 597 C CA . PRO A 1 74 ? -17.938 -33.25 -27.875 1 94.88 74 PRO A CA 1
ATOM 598 C C . PRO A 1 74 ? -17.969 -33.812 -29.297 1 94.88 74 PRO A C 1
ATOM 600 O O . PRO A 1 74 ? -17.609 -34.969 -29.531 1 94.88 74 PRO A O 1
ATOM 603 N N . ASP A 1 75 ? -18.328 -33.031 -30.312 1 92.12 75 ASP A N 1
ATOM 604 C CA . ASP A 1 75 ? -18.422 -33.5 -31.703 1 92.12 75 ASP A CA 1
ATOM 605 C C . ASP A 1 75 ? -17.047 -33.656 -32.344 1 92.12 75 ASP A C 1
ATOM 607 O O . ASP A 1 75 ? -16.906 -34.219 -33.406 1 92.12 75 ASP A O 1
ATOM 611 N N . GLY A 1 76 ? -16.031 -33 -31.703 1 94.06 76 GLY A N 1
ATOM 612 C CA . GLY A 1 76 ? -14.664 -33.125 -32.188 1 94.06 76 GLY A CA 1
ATOM 613 C C . GLY A 1 76 ? -14.383 -32.25 -33.375 1 94.06 76 GLY A C 1
ATOM 614 O O . GLY A 1 76 ? -13.344 -32.375 -34.031 1 94.06 76 GLY A O 1
ATOM 615 N N . GLN A 1 77 ? -15.227 -31.312 -33.656 1 92.56 77 GLN A N 1
ATOM 616 C CA . GLN A 1 77 ? -15.086 -30.484 -34.844 1 92.56 77 GLN A CA 1
ATOM 617 C C . GLN A 1 77 ? -14.953 -29 -34.469 1 92.56 77 GLN A C 1
ATOM 619 O O . GLN A 1 77 ? -14.414 -28.219 -35.25 1 92.56 77 GLN A O 1
ATOM 624 N N . THR A 1 78 ? -15.492 -28.719 -33.375 1 94.5 78 THR A N 1
ATOM 625 C CA . THR A 1 78 ? -15.555 -27.328 -32.969 1 94.5 78 THR A CA 1
ATOM 626 C C . THR A 1 78 ? -14.711 -27.109 -31.703 1 94.5 78 THR A C 1
ATOM 628 O O . THR A 1 78 ? -14.68 -27.969 -30.812 1 94.5 78 THR A O 1
ATOM 631 N N . ILE A 1 79 ? -14.047 -25.906 -31.609 1 96.88 79 ILE A N 1
ATOM 632 C CA . ILE A 1 79 ? -13.242 -25.531 -30.453 1 96.88 79 ILE A CA 1
ATOM 633 C C . ILE A 1 79 ? -13.789 -24.234 -29.859 1 96.88 79 ILE A C 1
ATOM 635 O O . ILE A 1 79 ? -14.031 -23.25 -30.578 1 96.88 79 ILE A O 1
ATOM 639 N N . ALA A 1 80 ? -14.07 -24.234 -28.562 1 98.19 80 ALA A N 1
ATOM 640 C CA . ALA A 1 80 ? -14.391 -23.016 -27.828 1 98.19 80 ALA A CA 1
ATOM 641 C C . ALA A 1 80 ? -13.141 -22.422 -27.172 1 98.19 80 ALA A C 1
ATOM 643 O O . ALA A 1 80 ? -12.219 -23.156 -26.797 1 98.19 80 ALA A O 1
ATOM 644 N N . PHE A 1 81 ? -13.062 -21.125 -27.062 1 98.19 81 PHE A N 1
ATOM 645 C CA . PHE A 1 81 ? -11.984 -20.453 -26.359 1 98.19 81 PHE A CA 1
ATOM 646 C C . PHE A 1 81 ? -12.43 -19.078 -25.875 1 98.19 81 PHE A C 1
ATOM 648 O O . PHE A 1 81 ? -13.477 -18.578 -26.281 1 98.19 81 PHE A O 1
ATOM 655 N N . LEU A 1 82 ? -11.742 -18.5 -24.922 1 98.38 82 LEU A N 1
ATOM 656 C CA . LEU A 1 82 ? -11.992 -17.156 -24.406 1 98.38 82 LEU A CA 1
ATOM 657 C C . LEU A 1 82 ? -11.172 -16.125 -25.172 1 98.38 82 LEU A C 1
ATOM 659 O O . LEU A 1 82 ? -10.023 -16.391 -25.547 1 98.38 82 LEU A O 1
ATOM 663 N N . SER A 1 83 ? -11.758 -14.969 -25.406 1 98.12 83 SER A N 1
ATOM 664 C CA . SER A 1 83 ? -11.07 -13.922 -26.156 1 98.12 83 SER A CA 1
ATOM 665 C C . SER A 1 83 ? -11.578 -12.539 -25.766 1 98.12 83 SER A C 1
ATOM 667 O O . SER A 1 83 ? -12.711 -12.398 -25.297 1 98.12 83 SER A O 1
ATOM 669 N N . ASP A 1 84 ? -10.703 -11.547 -25.906 1 97.5 84 ASP A N 1
ATOM 670 C CA . ASP A 1 84 ? -11.102 -10.164 -25.641 1 97.5 84 ASP A CA 1
ATOM 671 C C . ASP A 1 84 ? -11.312 -9.406 -26.953 1 97.5 84 ASP A C 1
ATOM 673 O O . ASP A 1 84 ? -11.164 -8.18 -26.984 1 97.5 84 ASP A O 1
ATOM 677 N N . ARG A 1 85 ? -11.578 -10.062 -28.078 1 96.06 85 ARG A N 1
ATOM 678 C CA . ARG A 1 85 ? -11.625 -9.469 -29.406 1 96.06 85 ARG A CA 1
ATOM 679 C C . ARG A 1 85 ? -12.828 -8.539 -29.531 1 96.06 85 ARG A C 1
ATOM 681 O O . ARG A 1 85 ? -12.867 -7.699 -30.438 1 96.06 85 ARG A O 1
ATOM 688 N N . GLY A 1 86 ? -13.82 -8.625 -28.625 1 96.12 86 GLY A N 1
ATOM 689 C CA . GLY A 1 86 ? -14.914 -7.672 -28.641 1 96.12 86 GLY A CA 1
ATOM 690 C C . GLY A 1 86 ? -14.477 -6.254 -28.328 1 96.12 86 GLY A C 1
ATOM 691 O O . GLY A 1 86 ? -14.773 -5.324 -29.078 1 96.12 86 GLY A O 1
ATOM 692 N N . ILE A 1 87 ? -13.914 -6.105 -27.219 1 96.5 87 ILE A N 1
ATOM 693 C CA . ILE A 1 87 ? -13.25 -4.879 -26.797 1 96.5 87 ILE A CA 1
ATOM 694 C C . ILE A 1 87 ? -11.852 -5.203 -26.266 1 96.5 87 ILE A C 1
ATOM 696 O O . ILE A 1 87 ? -11.695 -5.578 -25.109 1 96.5 87 ILE A O 1
ATOM 700 N N . ARG A 1 88 ? -10.945 -4.945 -27.094 1 95.62 88 ARG A N 1
ATOM 701 C CA . ARG A 1 88 ? -9.57 -5.355 -26.812 1 95.62 88 ARG A CA 1
ATOM 702 C C . ARG A 1 88 ? -9.141 -4.914 -25.422 1 95.62 88 ARG A C 1
ATOM 704 O O . ARG A 1 88 ? -9.289 -3.744 -25.062 1 95.62 88 ARG A O 1
ATOM 711 N N . GLY A 1 89 ? -8.656 -5.848 -24.656 1 94.06 89 GLY A N 1
ATOM 712 C CA . GLY A 1 89 ? -8.117 -5.578 -23.328 1 94.06 89 GLY A CA 1
ATOM 713 C C . GLY A 1 89 ? -9.188 -5.41 -22.266 1 94.06 89 GLY A C 1
ATOM 714 O O . GLY A 1 89 ? -8.883 -5.324 -21.078 1 94.06 89 GLY A O 1
ATOM 715 N N . LYS A 1 90 ? -10.414 -5.441 -22.609 1 94.44 90 LYS A N 1
ATOM 716 C CA . LYS A 1 90 ? -11.461 -5.129 -21.641 1 94.44 90 LYS A CA 1
ATOM 717 C C . LYS A 1 90 ? -12.516 -6.234 -21.594 1 94.44 90 LYS A C 1
ATOM 719 O O . LYS A 1 90 ? -13.008 -6.586 -20.516 1 94.44 90 LYS A O 1
ATOM 724 N N . SER A 1 91 ? -12.82 -6.797 -22.719 1 96.12 91 SER A N 1
ATOM 725 C CA . SER A 1 91 ? -13.914 -7.766 -22.766 1 96.12 91 SER A CA 1
ATOM 726 C C . SER A 1 91 ? -13.406 -9.188 -22.594 1 96.12 91 SER A C 1
ATOM 728 O O . SER A 1 91 ? -12.195 -9.438 -22.688 1 96.12 91 SER A O 1
ATOM 730 N N . CYS A 1 92 ? -14.242 -10.117 -22.297 1 97.5 92 CYS A N 1
ATOM 731 C CA . CYS A 1 92 ? -14.023 -11.555 -22.25 1 97.5 92 CYS A CA 1
ATOM 732 C C . CYS A 1 92 ? -15.289 -12.312 -22.641 1 97.5 92 CYS A C 1
ATOM 734 O O . CYS A 1 92 ? -16.328 -12.164 -22.016 1 97.5 92 CYS A O 1
ATOM 736 N N . ALA A 1 93 ? -15.188 -13.047 -23.672 1 97.81 93 ALA A N 1
ATOM 737 C CA . ALA A 1 93 ? -16.328 -13.812 -24.172 1 97.81 93 ALA A CA 1
ATOM 738 C C . ALA A 1 93 ? -15.883 -15.18 -24.688 1 97.81 93 ALA A C 1
ATOM 740 O O . ALA A 1 93 ? -14.695 -15.414 -24.891 1 97.81 93 ALA A O 1
ATOM 741 N N . ILE A 1 94 ? -16.844 -16.094 -24.75 1 98.38 94 ILE A N 1
ATOM 742 C CA . ILE A 1 94 ? -16.609 -17.422 -25.328 1 98.38 94 ILE A CA 1
ATOM 743 C C . ILE A 1 94 ? -16.797 -17.359 -26.844 1 98.38 94 ILE A C 1
ATOM 745 O O . ILE A 1 94 ? -17.844 -16.906 -27.328 1 98.38 94 ILE A O 1
ATOM 749 N N . TYR A 1 95 ? -15.875 -17.828 -27.578 1 97.5 95 TYR A N 1
ATOM 750 C CA . TYR A 1 95 ? -15.922 -17.906 -29.031 1 97.5 95 TYR A CA 1
ATOM 751 C C . TYR A 1 95 ? -15.836 -19.344 -29.5 1 97.5 95 TYR A C 1
ATOM 753 O O . TYR A 1 95 ? -15.227 -20.188 -28.828 1 97.5 95 TYR A O 1
ATOM 761 N N . LEU A 1 96 ? -16.438 -19.672 -30.641 1 96.38 96 LEU A N 1
ATOM 762 C CA . LEU A 1 96 ? -16.344 -20.969 -31.297 1 96.38 96 LEU A CA 1
ATOM 763 C C . LEU A 1 96 ? -15.625 -20.844 -32.625 1 96.38 96 LEU A C 1
ATOM 765 O O . LEU A 1 96 ? -15.797 -19.844 -33.344 1 96.38 96 LEU A O 1
ATOM 769 N N . VAL A 1 97 ? -14.844 -21.797 -32.906 1 94.62 97 VAL A N 1
ATOM 770 C CA . VAL A 1 97 ? -14.188 -21.891 -34.188 1 94.62 97 VAL A CA 1
ATOM 771 C C . VAL A 1 97 ? -14.125 -23.344 -34.656 1 94.62 97 VAL A C 1
ATOM 773 O O . VAL A 1 97 ? -14.016 -24.25 -33.812 1 94.62 97 VAL A O 1
ATOM 776 N N . ARG A 1 98 ? -14.266 -23.562 -35.875 1 91.81 98 ARG A N 1
ATOM 777 C CA . ARG A 1 98 ? -14.156 -24.922 -36.406 1 91.81 98 ARG A CA 1
ATOM 778 C C . ARG A 1 98 ? -12.703 -25.328 -36.562 1 91.81 98 ARG A C 1
ATOM 780 O O . ARG A 1 98 ? -11.859 -24.516 -36.938 1 91.81 98 ARG A O 1
ATOM 787 N N . ALA A 1 99 ? -12.484 -26.609 -36.188 1 88.38 99 ALA A N 1
ATOM 788 C CA . ALA A 1 99 ? -11.141 -27.141 -36.344 1 88.38 99 ALA A CA 1
ATOM 789 C C . ALA A 1 99 ? -10.883 -27.531 -37.812 1 88.38 99 ALA A C 1
ATOM 791 O O . ALA A 1 99 ? -11.68 -28.25 -38.406 1 88.38 99 ALA A O 1
ATOM 792 N N . PHE A 1 100 ? -10.359 -26.641 -38.625 1 72.31 100 PHE A N 1
ATOM 793 C CA . PHE A 1 100 ? -10.156 -27 -40.031 1 72.31 100 PHE A CA 1
ATOM 794 C C . PHE A 1 100 ? -8.734 -27.484 -40.281 1 72.31 100 PHE A C 1
ATOM 796 O O . PHE A 1 100 ? -7.797 -27.031 -39.625 1 72.31 100 PHE A O 1
ATOM 803 N N . ASN A 1 101 ? -8.5 -28.703 -40.844 1 59.44 101 ASN A N 1
ATOM 804 C CA . ASN A 1 101 ? -7.211 -29.297 -41.156 1 59.44 101 ASN A CA 1
ATOM 805 C C . ASN A 1 101 ? -6.398 -28.391 -42.094 1 59.44 101 ASN A C 1
ATOM 807 O O . ASN A 1 101 ? -5.211 -28.625 -42.312 1 59.44 101 ASN A O 1
ATOM 811 N N . GLY A 1 102 ? -6.973 -27.5 -42.906 1 50.81 102 GLY A N 1
ATOM 812 C CA . GLY A 1 102 ? -6.121 -26.844 -43.875 1 50.81 102 GLY A CA 1
ATOM 813 C C . GLY A 1 102 ? -5.406 -25.625 -43.344 1 50.81 102 GLY A C 1
ATOM 814 O O . GLY A 1 102 ? -5.859 -25.016 -42.375 1 50.81 102 GLY A O 1
ATOM 815 N N . GLY A 1 103 ? -4.141 -25.516 -43.125 1 46.09 103 GLY A N 1
ATOM 816 C CA . GLY A 1 103 ? -3.062 -24.656 -42.625 1 46.09 103 GLY A CA 1
ATOM 817 C C . GLY A 1 103 ? -3.418 -23.188 -42.625 1 46.09 103 GLY A C 1
ATOM 818 O O . GLY A 1 103 ? -2.654 -22.359 -42.125 1 46.09 103 GLY A O 1
ATOM 819 N N . GLY A 1 104 ? -4.363 -22.656 -43.5 1 43.81 104 GLY A N 1
ATOM 820 C CA . GLY A 1 104 ? -4.43 -21.25 -43.875 1 43.81 104 GLY A CA 1
ATOM 821 C C . GLY A 1 104 ? -5.355 -20.438 -43 1 43.81 104 GLY A C 1
ATOM 822 O O . GLY A 1 104 ? -5.953 -19.469 -43.438 1 43.81 104 GLY A O 1
ATOM 823 N N . GLY A 1 105 ? -5.695 -20.766 -41.875 1 44.25 105 GLY A N 1
ATOM 824 C CA . GLY A 1 105 ? -6.824 -20.172 -41.188 1 44.25 105 GLY A CA 1
ATOM 825 C C . GLY A 1 105 ? -6.52 -18.797 -40.625 1 44.25 105 GLY A C 1
ATOM 826 O O . GLY A 1 105 ? -7.145 -18.359 -39.656 1 44.25 105 GLY A O 1
ATOM 827 N N . GLY A 1 106 ? -5.703 -18.047 -41.062 1 45.81 106 GLY A N 1
ATOM 828 C CA . GLY A 1 106 ? -5.543 -16.781 -40.375 1 45.81 106 GLY A CA 1
ATOM 829 C C . GLY A 1 106 ? -6.82 -15.961 -40.344 1 45.81 106 GLY A C 1
ATOM 830 O O . GLY A 1 106 ? -7.766 -16.234 -41.094 1 45.81 106 GLY A O 1
ATOM 831 N N . ASP A 1 107 ? -7.137 -15.203 -39.188 1 51.25 107 ASP A N 1
ATOM 832 C CA . ASP A 1 107 ? -8.25 -14.281 -39 1 51.25 107 ASP A CA 1
ATOM 833 C C . ASP A 1 107 ? -8.633 -13.578 -40.281 1 51.25 107 ASP A C 1
ATOM 835 O O . ASP A 1 107 ? -9.805 -13.25 -40.5 1 51.25 107 ASP A O 1
ATOM 839 N N . ASP A 1 108 ? -7.672 -13.07 -41.062 1 48.22 108 ASP A N 1
ATOM 840 C CA . ASP A 1 108 ? -7.914 -12.109 -42.125 1 48.22 108 ASP A CA 1
ATOM 841 C C . ASP A 1 108 ? -8.414 -12.82 -43.406 1 48.22 108 ASP A C 1
ATOM 843 O O . ASP A 1 108 ? -9.195 -12.25 -44.156 1 48.22 108 ASP A O 1
ATOM 847 N N . GLU A 1 109 ? -7.656 -13.875 -43.844 1 48.75 109 GLU A N 1
ATOM 848 C CA . GLU A 1 109 ? -7.824 -14.328 -45.25 1 48.75 109 GLU A CA 1
ATOM 849 C C . GLU A 1 109 ? -8.758 -15.531 -45.312 1 48.75 109 GLU A C 1
ATOM 851 O O . GLU A 1 109 ? -8.992 -16.078 -46.406 1 48.75 109 GLU A O 1
ATOM 856 N N . GLY A 1 110 ? -9.133 -16.078 -44.281 1 46.56 110 GLY A N 1
ATOM 857 C CA . GLY A 1 110 ? -9.961 -17.25 -44.5 1 46.56 110 GLY A CA 1
ATOM 858 C C . GLY A 1 110 ? -11.406 -16.922 -44.812 1 46.56 110 GLY A C 1
ATOM 859 O O . GLY A 1 110 ? -11.82 -15.758 -44.688 1 46.56 110 GLY A O 1
ATOM 860 N N . LYS A 1 111 ? -12.094 -17.844 -45.375 1 56.09 111 LYS A N 1
ATOM 861 C CA . LYS A 1 111 ? -13.523 -17.844 -45.656 1 56.09 111 LYS A CA 1
ATOM 862 C C . LYS A 1 111 ? -14.328 -17.562 -44.406 1 56.09 111 LYS A C 1
ATOM 864 O O . LYS A 1 111 ? -13.898 -17.906 -43.312 1 56.09 111 LYS A O 1
ATOM 869 N N . GLU A 1 112 ? -15.102 -16.656 -44.469 1 57.22 112 GLU A N 1
ATOM 870 C CA . GLU A 1 112 ? -16.094 -16.266 -43.469 1 57.22 112 GLU A CA 1
ATOM 871 C C . GLU A 1 112 ? -16.375 -17.406 -42.5 1 57.22 112 GLU A C 1
ATOM 873 O O . GLU A 1 112 ? -16.531 -17.188 -41.281 1 57.22 112 GLU A O 1
ATOM 878 N N . GLU A 1 113 ? -16.328 -18.641 -42.875 1 56 113 GLU A N 1
ATOM 879 C CA . GLU A 1 113 ? -16.734 -19.797 -42.094 1 56 113 GLU A CA 1
ATOM 880 C C . GLU A 1 113 ? -15.641 -20.188 -41.094 1 56 113 GLU A C 1
ATOM 882 O O . GLU A 1 113 ? -15.906 -20.875 -40.094 1 56 113 GLU A O 1
ATOM 887 N N . GLN A 1 114 ? -14.516 -19.594 -41.156 1 68.94 114 GLN A N 1
ATOM 888 C CA . GLN A 1 114 ? -13.398 -20 -40.281 1 68.94 114 GLN A CA 1
ATOM 889 C C . GLN A 1 114 ? -13.094 -18.938 -39.25 1 68.94 114 GLN A C 1
ATOM 891 O O . GLN A 1 114 ? -12.18 -19.094 -38.438 1 68.94 114 GLN A O 1
ATOM 896 N N . ARG A 1 115 ? -13.984 -18.031 -39.281 1 85 115 ARG A N 1
ATOM 897 C CA . ARG A 1 115 ? -13.766 -16.969 -38.312 1 85 115 ARG A CA 1
ATOM 898 C C . ARG A 1 115 ? -14.414 -17.312 -36.969 1 85 115 ARG A C 1
ATOM 900 O O . ARG A 1 115 ? -15.508 -17.859 -36.938 1 85 115 ARG A O 1
ATOM 907 N N . PRO A 1 116 ? -13.68 -17.031 -35.875 1 93.25 116 PRO A N 1
ATOM 908 C CA . PRO A 1 116 ? -14.297 -17.25 -34.562 1 93.25 116 PRO A CA 1
ATOM 909 C C . PRO A 1 116 ? -15.602 -16.469 -34.375 1 93.25 116 PRO A C 1
ATOM 911 O O . PRO A 1 116 ? -15.688 -15.32 -34.781 1 93.25 116 PRO A O 1
ATOM 914 N N . LYS A 1 117 ? -16.594 -17.109 -33.844 1 94.25 117 LYS A N 1
ATOM 915 C CA . LYS A 1 117 ? -17.891 -16.5 -33.562 1 94.25 117 LYS A CA 1
ATOM 916 C C . LYS A 1 117 ? -18.172 -16.469 -32.062 1 94.25 117 LYS A C 1
ATOM 918 O O . LYS A 1 117 ? -18.047 -17.469 -31.375 1 94.25 117 LYS A O 1
ATOM 923 N N . ALA A 1 118 ? -18.578 -15.32 -31.625 1 96.19 118 ALA A N 1
ATOM 924 C CA . ALA A 1 118 ? -18.922 -15.18 -30.219 1 96.19 118 ALA A CA 1
ATOM 925 C C . ALA A 1 118 ? -20.25 -15.891 -29.906 1 96.19 118 ALA A C 1
ATOM 927 O O . ALA A 1 118 ? -21.219 -15.758 -30.641 1 96.19 118 ALA A O 1
ATOM 928 N N . ILE A 1 119 ? -20.25 -16.594 -28.797 1 96.06 119 ILE A N 1
ATOM 929 C CA . ILE A 1 119 ? -21.484 -17.25 -28.406 1 96.06 119 ILE A CA 1
ATOM 930 C C . ILE A 1 119 ? -22.031 -16.609 -27.125 1 96.06 119 ILE A C 1
ATOM 932 O O . ILE A 1 119 ? -23.203 -16.781 -26.781 1 96.06 119 ILE A O 1
ATOM 936 N N . THR A 1 120 ? -21.219 -15.969 -26.359 1 95.94 120 THR A N 1
ATOM 937 C CA . THR A 1 120 ? -21.625 -15.047 -25.297 1 95.94 120 THR A CA 1
ATOM 938 C C . THR A 1 120 ? -21.406 -13.602 -25.75 1 95.94 120 THR A C 1
ATOM 940 O O . THR A 1 120 ? -20.75 -13.344 -26.75 1 95.94 120 THR A O 1
ATOM 943 N N . PRO A 1 121 ? -22 -12.633 -25.062 1 93.75 121 PRO A N 1
ATOM 944 C CA . PRO A 1 121 ? -21.844 -11.25 -25.516 1 93.75 121 PRO A CA 1
ATOM 945 C C . PRO A 1 121 ? -20.375 -10.836 -25.656 1 93.75 121 PRO A C 1
ATOM 947 O O . PRO A 1 121 ? -19.641 -10.844 -24.672 1 93.75 121 PRO A O 1
ATOM 950 N N . GLY A 1 122 ? -20.047 -10.469 -26.844 1 93.25 122 GLY A N 1
ATOM 951 C CA . GLY A 1 122 ? -18.656 -10.164 -27.156 1 93.25 122 GLY A CA 1
ATOM 952 C C . GLY A 1 122 ? -18.156 -8.922 -26.453 1 93.25 122 GLY A C 1
ATOM 953 O O . GLY A 1 122 ? -16.938 -8.75 -26.297 1 93.25 122 GLY A O 1
ATOM 954 N N . ASP A 1 123 ? -19.031 -8.07 -26.047 1 93.19 123 ASP A N 1
ATOM 955 C CA . ASP A 1 123 ? -18.641 -6.809 -25.438 1 93.19 123 ASP A CA 1
ATOM 956 C C . ASP A 1 123 ? -18.734 -6.875 -23.922 1 93.19 123 ASP A C 1
ATOM 958 O O . ASP A 1 123 ? -18.578 -5.863 -23.234 1 93.19 123 ASP A O 1
ATOM 962 N N . SER A 1 124 ? -18.969 -8.086 -23.438 1 93 124 SER A N 1
ATOM 963 C CA . SER A 1 124 ? -19.016 -8.219 -21.984 1 93 124 SER A CA 1
ATOM 964 C C . SER A 1 124 ? -17.656 -7.953 -21.359 1 93 124 SER A C 1
ATOM 966 O O . SER A 1 124 ? -16.656 -8.539 -21.766 1 93 124 SER A O 1
ATOM 968 N N . GLU A 1 125 ? -17.719 -7.105 -20.359 1 91.12 125 GLU A N 1
ATOM 969 C CA . GLU A 1 125 ? -16.469 -6.789 -19.656 1 91.12 125 GLU A CA 1
ATOM 970 C C . GLU A 1 125 ? -16.297 -7.668 -18.422 1 91.12 125 GLU A C 1
ATOM 972 O O . GLU A 1 125 ? -15.328 -7.504 -17.672 1 91.12 125 GLU A O 1
ATOM 977 N N . GLN A 1 126 ? -17.156 -8.523 -18.25 1 89.38 126 GLN A N 1
ATOM 978 C CA . GLN A 1 126 ? -17.062 -9.43 -17.109 1 89.38 126 GLN A CA 1
ATOM 979 C C . GLN A 1 126 ? -16.172 -10.633 -17.438 1 89.38 126 GLN A C 1
ATOM 981 O O . GLN A 1 126 ? -16.344 -11.258 -18.484 1 89.38 126 GLN A O 1
ATOM 986 N N . ASP A 1 127 ? -15.312 -10.914 -16.562 1 91 127 ASP A N 1
ATOM 987 C CA . ASP A 1 127 ? -14.398 -12.031 -16.781 1 91 127 ASP A CA 1
ATOM 988 C C . ASP A 1 127 ? -15.109 -13.367 -16.609 1 91 127 ASP A C 1
ATOM 990 O O . ASP A 1 127 ? -16.062 -13.477 -15.844 1 91 127 ASP A O 1
ATOM 994 N N . ILE A 1 128 ? -14.695 -14.297 -17.375 1 97.12 128 ILE A N 1
ATOM 995 C CA . ILE A 1 128 ? -15.133 -15.688 -17.266 1 97.12 128 ILE A CA 1
ATOM 996 C C . ILE A 1 128 ? -14.008 -16.531 -16.656 1 97.12 128 ILE A C 1
ATOM 998 O O . ILE A 1 128 ? -12.93 -16.656 -17.234 1 97.12 128 ILE A O 1
ATOM 1002 N N . SER A 1 129 ? -14.312 -17.094 -15.5 1 96.31 129 SER A N 1
ATOM 1003 C CA . SER A 1 129 ? -13.242 -17.766 -14.758 1 96.31 129 SER A CA 1
ATOM 1004 C C . SER A 1 129 ? -13.156 -19.25 -15.125 1 96.31 129 SER A C 1
ATOM 1006 O O . SER A 1 129 ? -12.117 -19.875 -14.93 1 96.31 129 SER A O 1
ATOM 1008 N N . LYS A 1 130 ? -14.211 -19.812 -15.531 1 97.69 130 LYS A N 1
ATOM 1009 C CA . LYS A 1 130 ? -14.273 -21.219 -15.938 1 97.69 130 LYS A CA 1
ATOM 1010 C C . LYS A 1 130 ? -15.43 -21.469 -16.906 1 97.69 130 LYS A C 1
ATOM 1012 O O . LYS A 1 130 ? -16.484 -20.844 -16.781 1 97.69 130 LYS A O 1
ATOM 1017 N N . TYR A 1 131 ? -15.281 -22.375 -17.844 1 98.19 131 TYR A N 1
ATOM 1018 C CA . TYR A 1 131 ? -16.375 -22.812 -18.703 1 98.19 131 TYR A CA 1
ATOM 1019 C C . TYR A 1 131 ? -16.156 -24.25 -19.156 1 98.19 131 TYR A C 1
ATOM 1021 O O . TYR A 1 131 ? -15.031 -24.75 -19.156 1 98.19 131 TYR A O 1
ATOM 1029 N N . ARG A 1 132 ? -17.25 -24.953 -19.516 1 97.69 132 ARG A N 1
ATOM 1030 C CA . ARG A 1 132 ? -17.219 -26.344 -19.984 1 97.69 132 ARG A CA 1
ATOM 1031 C C . ARG A 1 132 ? -18.422 -26.641 -20.859 1 97.69 132 ARG A C 1
ATOM 1033 O O . ARG A 1 132 ? -19.547 -26.203 -20.578 1 97.69 132 ARG A O 1
ATOM 1040 N N . PHE A 1 133 ? -18.219 -27.469 -21.891 1 97.69 133 PHE A N 1
ATOM 1041 C CA . PHE A 1 133 ? -19.328 -27.984 -22.688 1 97.69 133 PHE A CA 1
ATOM 1042 C C . PHE A 1 133 ? -20.141 -29 -21.859 1 97.69 133 PHE A C 1
ATOM 1044 O O . PHE A 1 133 ? -19.578 -29.766 -21.094 1 97.69 133 PHE A O 1
ATOM 1051 N N . SER A 1 134 ? -21.453 -28.938 -22.125 1 96.5 134 SER A N 1
ATOM 1052 C CA . SER A 1 134 ? -22.234 -30.094 -21.688 1 96.5 134 SER A CA 1
ATOM 1053 C C . SER A 1 134 ? -21.828 -31.344 -22.469 1 96.5 134 SER A C 1
ATOM 1055 O O . SER A 1 134 ? -21.328 -31.266 -23.594 1 96.5 134 SER A O 1
ATOM 1057 N N . PRO A 1 135 ? -22.078 -32.5 -21.859 1 94.62 135 PRO A N 1
ATOM 1058 C CA . PRO A 1 135 ? -21.656 -33.75 -22.531 1 94.62 135 PRO A CA 1
ATOM 1059 C C . PRO A 1 135 ? -22.281 -33.906 -23.922 1 94.62 135 PRO A C 1
ATOM 1061 O O . PRO A 1 135 ? -21.688 -34.531 -24.797 1 94.62 135 PRO A O 1
ATOM 1064 N N . ASP A 1 136 ? -23.469 -33.344 -24.156 1 94.75 136 ASP A N 1
ATOM 1065 C CA . ASP A 1 136 ? -24.141 -33.469 -25.453 1 94.75 136 ASP A CA 1
ATOM 1066 C C . ASP A 1 136 ? -23.719 -32.344 -26.406 1 94.75 136 ASP A C 1
ATOM 1068 O O . ASP A 1 136 ? -24.125 -32.344 -27.562 1 94.75 136 ASP A O 1
ATOM 1072 N N . GLY A 1 137 ? -22.969 -31.391 -25.922 1 96.19 137 GLY A N 1
ATOM 1073 C CA . GLY A 1 137 ? -22.438 -30.312 -26.75 1 96.19 137 GLY A CA 1
ATOM 1074 C C . GLY A 1 137 ? -23.453 -29.234 -27.047 1 96.19 137 GLY A C 1
ATOM 1075 O O . GLY A 1 137 ? -23.156 -28.281 -27.766 1 96.19 137 GLY A O 1
ATOM 1076 N N . LYS A 1 138 ? -24.578 -29.266 -26.438 1 95.69 138 LYS A N 1
ATOM 1077 C CA . LYS A 1 138 ? -25.656 -28.328 -26.75 1 95.69 138 LYS A CA 1
ATOM 1078 C C . LYS A 1 138 ? -25.531 -27.047 -25.953 1 95.69 138 LYS A C 1
ATOM 1080 O O . LYS A 1 138 ? -26.078 -26 -26.328 1 95.69 138 LYS A O 1
ATOM 1085 N N . HIS A 1 139 ? -24.922 -27.203 -24.844 1 96.69 139 HIS A N 1
ATOM 1086 C CA . HIS A 1 139 ? -24.75 -26.031 -23.984 1 96.69 139 HIS A CA 1
ATOM 1087 C C . HIS A 1 139 ? -23.281 -25.891 -23.562 1 96.69 139 HIS A C 1
ATOM 1089 O O . HIS A 1 139 ? -22.516 -26.859 -23.609 1 96.69 139 HIS A O 1
ATOM 1095 N N . ILE A 1 140 ? -22.906 -24.672 -23.203 1 98.12 140 ILE A N 1
ATOM 1096 C CA . ILE A 1 140 ? -21.672 -24.375 -22.484 1 98.12 140 ILE A CA 1
ATOM 1097 C C . ILE A 1 140 ? -22 -23.719 -21.141 1 98.12 140 ILE A C 1
ATOM 1099 O O . ILE A 1 140 ? -22.734 -22.734 -21.078 1 98.12 140 ILE A O 1
ATOM 1103 N N . PHE A 1 141 ? -21.5 -24.328 -20.094 1 97.62 141 PHE A N 1
ATOM 1104 C CA . PHE A 1 141 ? -21.609 -23.75 -18.766 1 97.62 141 PHE A CA 1
ATOM 1105 C C . PHE A 1 141 ? -20.406 -22.875 -18.453 1 97.62 141 PHE A C 1
ATOM 1107 O O . PHE A 1 141 ? -19.281 -23.188 -18.844 1 97.62 141 PHE A O 1
ATOM 1114 N N . PHE A 1 142 ? -20.625 -21.734 -17.781 1 97.5 142 PHE A N 1
ATOM 1115 C CA . PHE A 1 142 ? -19.516 -20.859 -17.469 1 97.5 142 PHE A CA 1
ATOM 1116 C C . PHE A 1 142 ? -19.797 -20.031 -16.219 1 97.5 142 PHE A C 1
ATOM 1118 O O . PHE A 1 142 ? -20.969 -19.844 -15.852 1 97.5 142 PHE A O 1
ATOM 1125 N N . ILE A 1 143 ? -18.797 -19.641 -15.523 1 97.12 143 ILE A N 1
ATOM 1126 C CA . ILE A 1 143 ? -18.906 -18.766 -14.344 1 97.12 143 ILE A CA 1
ATOM 1127 C C . ILE A 1 143 ? -18.531 -17.344 -14.727 1 97.12 143 ILE A C 1
ATOM 1129 O O . ILE A 1 143 ? -17.469 -17.094 -15.305 1 97.12 143 ILE A O 1
ATOM 1133 N N . ALA A 1 144 ? -19.344 -16.438 -14.398 1 94.88 144 ALA A N 1
ATOM 1134 C CA . ALA A 1 144 ? -19.109 -15.016 -14.664 1 94.88 144 ALA A CA 1
ATOM 1135 C C . ALA A 1 144 ? -19.828 -14.141 -13.633 1 94.88 144 ALA A C 1
ATOM 1137 O O . ALA A 1 144 ? -20.75 -14.602 -12.953 1 94.88 144 ALA A O 1
ATOM 1138 N N . ARG A 1 145 ? -19.281 -12.969 -13.469 1 91.5 145 ARG A N 1
ATOM 1139 C CA . ARG A 1 145 ? -19.922 -11.977 -12.617 1 91.5 145 ARG A CA 1
ATOM 1140 C C . ARG A 1 145 ? -20.859 -11.078 -13.422 1 91.5 145 ARG A C 1
ATOM 1142 O O . ARG A 1 145 ? -20.5 -10.602 -14.5 1 91.5 145 ARG A O 1
ATOM 1149 N N . PRO A 1 146 ? -22.078 -10.945 -12.961 1 88.06 146 PRO A N 1
ATOM 1150 C CA . PRO A 1 146 ? -22.969 -10.055 -13.695 1 88.06 146 PRO A CA 1
ATOM 1151 C C . PRO A 1 146 ? -22.5 -8.602 -13.68 1 88.06 146 PRO A C 1
ATOM 1153 O O . PRO A 1 146 ? -21.797 -8.188 -12.766 1 88.06 146 PRO A O 1
ATOM 1156 N N . ALA A 1 147 ? -22.891 -7.863 -14.742 1 86.38 147 ALA A N 1
ATOM 1157 C CA . ALA A 1 147 ? -22.578 -6.438 -14.805 1 86.38 147 ALA A CA 1
ATOM 1158 C C . ALA A 1 147 ? -23.219 -5.688 -13.641 1 86.38 147 ALA A C 1
ATOM 1160 O O . ALA A 1 147 ? -24.25 -6.113 -13.109 1 86.38 147 ALA A O 1
ATOM 1161 N N . LYS A 1 148 ? -22.562 -4.57 -13.266 1 85.56 148 LYS A N 1
ATOM 1162 C CA . LYS A 1 148 ? -23.172 -3.705 -12.25 1 85.56 148 LYS A CA 1
ATOM 1163 C C . LYS A 1 148 ? -24.469 -3.088 -12.758 1 85.56 148 LYS A C 1
ATOM 1165 O O . LYS A 1 148 ? -24.625 -2.838 -13.953 1 85.56 148 LYS A O 1
ATOM 1170 N N . THR A 1 149 ? -25.391 -2.895 -11.805 1 88.19 149 THR A N 1
ATOM 1171 C CA . THR A 1 149 ? -26.641 -2.209 -12.164 1 88.19 149 THR A CA 1
ATOM 1172 C C . THR A 1 149 ? -26.375 -0.742 -12.484 1 88.19 149 THR A C 1
ATOM 1174 O O . THR A 1 149 ? -25.312 -0.203 -12.125 1 88.19 149 THR A O 1
ATOM 1177 N N . ALA A 1 150 ? -27.281 -0.17 -13.133 1 90.12 150 ALA A N 1
ATOM 1178 C CA . ALA A 1 150 ? -27.172 1.25 -13.461 1 90.12 150 ALA A CA 1
ATOM 1179 C C . ALA A 1 150 ? -27.094 2.098 -12.188 1 90.12 150 ALA A C 1
ATOM 1181 O O . ALA A 1 150 ? -26.359 3.082 -12.141 1 90.12 150 ALA A O 1
ATOM 1182 N N . ALA A 1 151 ? -27.859 1.674 -11.219 1 90.06 151 ALA A N 1
ATOM 1183 C CA . ALA A 1 151 ? -27.875 2.404 -9.953 1 90.06 151 ALA A CA 1
ATOM 1184 C C . ALA A 1 151 ? -26.516 2.324 -9.266 1 90.06 151 ALA A C 1
ATOM 1186 O O . ALA A 1 151 ? -26.031 3.322 -8.727 1 90.06 151 ALA A O 1
ATOM 1187 N N . ALA A 1 152 ? -25.953 1.172 -9.242 1 88.81 152 ALA A N 1
ATOM 1188 C CA . ALA A 1 152 ? -24.625 0.985 -8.641 1 88.81 152 ALA A CA 1
ATOM 1189 C C . ALA A 1 152 ? -23.562 1.788 -9.383 1 88.81 152 ALA A C 1
ATOM 1191 O O . ALA A 1 152 ? -22.672 2.375 -8.758 1 88.81 152 ALA A O 1
ATOM 1192 N N . GLN A 1 153 ? -23.656 1.869 -10.641 1 89.31 153 GLN A N 1
ATOM 1193 C CA . GLN A 1 153 ? -22.719 2.631 -11.461 1 89.31 153 GLN A CA 1
ATOM 1194 C C . GLN A 1 153 ? -22.844 4.129 -11.18 1 89.31 153 GLN A C 1
ATOM 1196 O O . GLN A 1 153 ? -21.844 4.832 -11.109 1 89.31 153 GLN A O 1
ATOM 1201 N N . ALA A 1 154 ? -24.047 4.527 -11.023 1 91.88 154 ALA A N 1
ATOM 1202 C CA . ALA A 1 154 ? -24.297 5.941 -10.758 1 91.88 154 ALA A CA 1
ATOM 1203 C C . ALA A 1 154 ? -23.703 6.352 -9.406 1 91.88 154 ALA A C 1
ATOM 1205 O O . ALA A 1 154 ? -23.141 7.441 -9.273 1 91.88 154 ALA A O 1
ATOM 1206 N N . ARG A 1 155 ? -23.797 5.539 -8.445 1 90.81 155 ARG A N 1
ATOM 1207 C CA . ARG A 1 155 ? -23.219 5.812 -7.129 1 90.81 155 ARG A CA 1
ATOM 1208 C C . ARG A 1 155 ? -21.703 5.891 -7.199 1 90.81 155 ARG A C 1
ATOM 1210 O O . ARG A 1 155 ? -21.094 6.762 -6.578 1 90.81 155 ARG A O 1
ATOM 1217 N N . GLU A 1 156 ? -21.156 4.977 -7.914 1 89.75 156 GLU A N 1
ATOM 1218 C CA . GLU A 1 156 ? -19.703 4.973 -8.078 1 89.75 156 GLU A CA 1
ATOM 1219 C C . GLU A 1 156 ? -19.234 6.223 -8.812 1 89.75 156 GLU A C 1
ATOM 1221 O O . GLU A 1 156 ? -18.203 6.805 -8.461 1 89.75 156 GLU A O 1
ATOM 1226 N N . GLU A 1 157 ? -19.969 6.609 -9.828 1 91.5 157 GLU A N 1
ATOM 1227 C CA . GLU A 1 157 ? -19.609 7.801 -10.602 1 91.5 157 GLU A CA 1
ATOM 1228 C C . GLU A 1 157 ? -19.719 9.062 -9.75 1 91.5 157 GLU A C 1
ATOM 1230 O O . GLU A 1 157 ? -18.938 10 -9.906 1 91.5 157 GLU A O 1
ATOM 1235 N N . ALA A 1 158 ? -20.641 8.992 -8.805 1 92.56 158 ALA A N 1
ATOM 1236 C CA . ALA A 1 158 ? -20.875 10.148 -7.949 1 92.56 158 ALA A CA 1
ATOM 1237 C C . ALA A 1 158 ? -19.891 10.18 -6.785 1 92.56 158 ALA A C 1
ATOM 1239 O O . ALA A 1 158 ? -19.828 11.156 -6.039 1 92.56 158 ALA A O 1
ATOM 1240 N N . GLY A 1 159 ? -19.203 9.148 -6.641 1 91.5 159 GLY A N 1
ATOM 1241 C CA . GLY A 1 159 ? -18.25 9.07 -5.535 1 91.5 159 GLY A CA 1
ATOM 1242 C C . GLY A 1 159 ? -18.859 8.516 -4.266 1 91.5 159 GLY A C 1
ATOM 1243 O O . GLY A 1 159 ? -18.25 8.578 -3.195 1 91.5 159 GLY A O 1
ATOM 1244 N N . ASP A 1 160 ? -20.031 8.086 -4.293 1 92.94 160 ASP A N 1
ATOM 1245 C CA . ASP A 1 160 ? -20.688 7.414 -3.176 1 92.94 160 ASP A CA 1
ATOM 1246 C C . ASP A 1 160 ? -20.328 5.93 -3.135 1 92.94 160 ASP A C 1
ATOM 1248 O O . ASP A 1 160 ? -21.203 5.07 -3.285 1 92.94 160 ASP A O 1
ATOM 1252 N N . ASP A 1 161 ? -19.062 5.703 -2.908 1 93.31 161 ASP A N 1
ATOM 1253 C CA . ASP A 1 161 ? -18.562 4.344 -3.084 1 93.31 161 ASP A CA 1
ATOM 1254 C C . ASP A 1 161 ? -17.703 3.914 -1.896 1 93.31 161 ASP A C 1
ATOM 1256 O O . ASP A 1 161 ? -16.766 3.125 -2.049 1 93.31 161 ASP A O 1
ATOM 1260 N N . ALA A 1 162 ? -18.062 4.523 -0.693 1 95.5 162 ALA A N 1
ATOM 1261 C CA . ALA A 1 162 ? -17.406 4.012 0.506 1 95.5 162 ALA A CA 1
ATOM 1262 C C . ALA A 1 162 ? -17.531 2.49 0.588 1 95.5 162 ALA A C 1
ATOM 1264 O O . ALA A 1 162 ? -18.578 1.925 0.296 1 95.5 162 ALA A O 1
ATOM 1265 N N . GLN A 1 163 ? -16.438 1.842 0.907 1 94.25 163 GLN A N 1
ATOM 1266 C CA . GLN A 1 163 ? -16.406 0.384 0.974 1 94.25 163 GLN A CA 1
ATOM 1267 C C . GLN A 1 163 ? -16.594 -0.103 2.408 1 94.25 163 GLN A C 1
ATOM 1269 O O . GLN A 1 163 ? -15.727 0.113 3.26 1 94.25 163 GLN A O 1
ATOM 1274 N N . VAL A 1 164 ? -17.688 -0.734 2.67 1 95.31 164 VAL A N 1
ATOM 1275 C CA . VAL A 1 164 ? -18 -1.271 3.992 1 95.31 164 VAL A CA 1
ATOM 1276 C C . VAL A 1 164 ? -17.75 -2.777 4.008 1 95.31 164 VAL A C 1
ATOM 1278 O O . VAL A 1 164 ? -18.375 -3.523 3.244 1 95.31 164 VAL A O 1
ATOM 1281 N N . TRP A 1 165 ? -16.828 -3.168 4.859 1 93.12 165 TRP A N 1
ATOM 1282 C CA . TRP A 1 165 ? -16.469 -4.578 4.957 1 93.12 165 TRP A CA 1
ATOM 1283 C C . TRP A 1 165 ? -17.703 -5.438 5.227 1 93.12 165 TRP A C 1
ATOM 1285 O O . TRP A 1 165 ? -18.453 -5.172 6.16 1 93.12 165 TRP A O 1
ATOM 1295 N N . GLY A 1 166 ? -17.922 -6.426 4.41 1 87.69 166 GLY A N 1
ATOM 1296 C CA . GLY A 1 166 ? -19.016 -7.363 4.594 1 87.69 166 GLY A CA 1
ATOM 1297 C C . GLY A 1 166 ? -20.297 -6.938 3.889 1 87.69 166 GLY A C 1
ATOM 1298 O O . GLY A 1 166 ? -21.266 -7.684 3.857 1 87.69 166 GLY A O 1
ATOM 1299 N N . GLU A 1 167 ? -20.312 -5.723 3.334 1 85.25 167 GLU A N 1
ATOM 1300 C CA . GLU A 1 167 ? -21.516 -5.23 2.678 1 85.25 167 GLU A CA 1
ATOM 1301 C C . GLU A 1 167 ? -21.281 -4.98 1.192 1 85.25 167 GLU A C 1
ATOM 1303 O O . GLU A 1 167 ? -22.062 -4.289 0.539 1 85.25 167 GLU A O 1
ATOM 1308 N N . GLU A 1 168 ? -20.266 -5.469 0.703 1 78.25 168 GLU A N 1
ATOM 1309 C CA . GLU A 1 168 ? -19.859 -5.156 -0.665 1 78.25 168 GLU A CA 1
ATOM 1310 C C . GLU A 1 168 ? -20.859 -5.703 -1.676 1 78.25 168 GLU A C 1
ATOM 1312 O O . GLU A 1 168 ? -21.141 -5.059 -2.691 1 78.25 168 GLU A O 1
ATOM 1317 N N . GLU A 1 169 ? -21.375 -6.777 -1.416 1 73.12 169 GLU A N 1
ATOM 1318 C CA . GLU A 1 169 ? -22.328 -7.395 -2.334 1 73.12 169 GLU A CA 1
ATOM 1319 C C . GLU A 1 169 ? -23.703 -6.734 -2.227 1 73.12 169 GLU A C 1
ATOM 1321 O O . GLU A 1 169 ? -24.359 -6.48 -3.242 1 73.12 169 GLU A O 1
ATOM 1326 N N . GLU A 1 170 ? -24.016 -6.355 -1.017 1 71.38 170 GLU A N 1
ATOM 1327 C CA . GLU A 1 170 ? -25.281 -5.668 -0.794 1 71.38 170 GLU A CA 1
ATOM 1328 C C . GLU A 1 170 ? -25.266 -4.273 -1.41 1 71.38 170 GLU A C 1
ATOM 1330 O O . GLU A 1 170 ? -26.281 -3.812 -1.943 1 71.38 170 GLU A O 1
ATOM 1335 N N . ARG A 1 171 ? -24.094 -3.727 -1.417 1 74.88 171 ARG A N 1
ATOM 1336 C CA . ARG A 1 171 ? -23.953 -2.379 -1.958 1 74.88 171 ARG A CA 1
ATOM 1337 C C . ARG A 1 171 ? -23.562 -2.418 -3.434 1 74.88 171 ARG A C 1
ATOM 1339 O O . ARG A 1 171 ? -23.297 -1.377 -4.039 1 74.88 171 ARG A O 1
ATOM 1346 N N . GLU A 1 172 ? -23.5 -3.605 -3.967 1 74.94 172 GLU A N 1
ATOM 1347 C CA . GLU A 1 172 ? -23.234 -3.873 -5.375 1 74.94 172 GLU A CA 1
ATOM 1348 C C . GLU A 1 172 ? -21.859 -3.322 -5.789 1 74.94 172 GLU A C 1
ATOM 1350 O O . GLU A 1 172 ? -21.703 -2.834 -6.91 1 74.94 172 GLU A O 1
ATOM 1355 N N . GLN A 1 173 ? -21.094 -3.238 -4.793 1 74.69 173 GLN A N 1
ATOM 1356 C CA . GLN A 1 173 ? -19.719 -2.865 -5.129 1 74.69 173 GLN A CA 1
ATOM 1357 C C . GLN A 1 173 ? -18.969 -4.043 -5.742 1 74.69 173 GLN A C 1
ATOM 1359 O O . GLN A 1 173 ? -18.094 -3.85 -6.586 1 74.69 173 GLN A O 1
ATOM 1364 N N . ARG A 1 174 ? -19.281 -5.137 -5.246 1 76.19 174 ARG A N 1
ATOM 1365 C CA . ARG A 1 174 ? -18.828 -6.406 -5.797 1 76.19 174 ARG A CA 1
ATOM 1366 C C . ARG A 1 174 ? -19.969 -7.418 -5.871 1 76.19 174 ARG A C 1
ATOM 1368 O O . ARG A 1 174 ? -20.625 -7.695 -4.867 1 76.19 174 ARG A O 1
ATOM 1375 N N . ARG A 1 175 ? -20.25 -7.84 -7.016 1 83.69 175 ARG A N 1
ATOM 1376 C CA . ARG A 1 175 ? -21.312 -8.812 -7.18 1 83.69 175 ARG A CA 1
ATOM 1377 C C . ARG A 1 175 ? -20.766 -10.234 -7.172 1 83.69 175 ARG A C 1
ATOM 1379 O O . ARG A 1 175 ? -19.625 -10.469 -7.551 1 83.69 175 ARG A O 1
ATOM 1386 N N . PHE A 1 176 ? -21.609 -11.117 -6.766 1 89.5 176 PHE A N 1
ATOM 1387 C CA . PHE A 1 176 ? -21.234 -12.531 -6.758 1 89.5 176 PHE A CA 1
ATOM 1388 C C . PHE A 1 176 ? -21.109 -13.062 -8.18 1 89.5 176 PHE A C 1
ATOM 1390 O O . PHE A 1 176 ? -21.891 -12.703 -9.055 1 89.5 176 PHE A O 1
ATOM 1397 N N . ALA A 1 177 ? -20.125 -13.906 -8.336 1 93.12 177 ALA A N 1
ATOM 1398 C CA . ALA A 1 177 ? -20.078 -14.703 -9.562 1 93.12 177 ALA A CA 1
ATOM 1399 C C . ALA A 1 177 ? -21.141 -15.805 -9.539 1 93.12 177 ALA A C 1
ATOM 1401 O O . ALA A 1 177 ? -21.406 -16.391 -8.492 1 93.12 177 ALA A O 1
ATOM 1402 N N . HIS A 1 178 ? -21.719 -16.062 -10.719 1 93.69 178 HIS A N 1
ATOM 1403 C CA . HIS A 1 178 ? -22.766 -17.078 -10.859 1 93.69 178 HIS A CA 1
ATOM 1404 C C . HIS A 1 178 ? -22.406 -18.094 -11.938 1 93.69 178 HIS A C 1
ATOM 1406 O O . HIS A 1 178 ? -21.516 -17.844 -12.758 1 93.69 178 HIS A O 1
ATOM 1412 N N . LEU A 1 179 ? -23.031 -19.188 -11.812 1 95.62 179 LEU A N 1
ATOM 1413 C CA . LEU A 1 179 ? -22.969 -20.172 -12.883 1 95.62 179 LEU A CA 1
ATOM 1414 C C . LEU A 1 179 ? -24.031 -19.891 -13.945 1 95.62 179 LEU A C 1
ATOM 1416 O O . LEU A 1 179 ? -25.219 -19.797 -13.625 1 95.62 179 LEU A O 1
ATOM 1420 N N . TYR A 1 180 ? -23.594 -19.797 -15.18 1 95.06 180 TYR A N 1
ATOM 1421 C CA . TYR A 1 180 ? -24.453 -19.594 -16.344 1 95.06 180 TYR A CA 1
ATOM 1422 C C . TYR A 1 180 ? -24.359 -20.75 -17.312 1 95.06 180 TYR A C 1
ATOM 1424 O O . TYR A 1 180 ? -23.438 -21.578 -17.219 1 95.06 180 TYR A O 1
ATOM 1432 N N . ARG A 1 181 ? -25.328 -20.875 -18.188 1 96 181 ARG A N 1
ATOM 1433 C CA . ARG A 1 181 ? -25.219 -21.719 -19.359 1 96 181 ARG A CA 1
ATOM 1434 C C . ARG A 1 181 ? -25.672 -20.984 -20.625 1 96 181 ARG A C 1
ATOM 1436 O O . ARG A 1 181 ? -26.578 -20.156 -20.562 1 96 181 ARG A O 1
ATOM 1443 N N . VAL A 1 182 ? -25.031 -21.203 -21.641 1 97.06 182 VAL A N 1
ATOM 1444 C CA . VAL A 1 182 ? -25.391 -20.641 -22.938 1 97.06 182 VAL A CA 1
ATOM 1445 C C . VAL A 1 182 ? -25.719 -21.766 -23.922 1 97.06 182 VAL A C 1
ATOM 1447 O O . VAL A 1 182 ? -25.047 -22.812 -23.922 1 97.06 182 VAL A O 1
ATOM 1450 N N . ASP A 1 183 ? -26.828 -21.562 -24.609 1 96.31 183 ASP A N 1
ATOM 1451 C CA . ASP A 1 183 ? -27.188 -22.484 -25.688 1 96.31 183 ASP A CA 1
ATOM 1452 C C . ASP A 1 183 ? -26.312 -22.266 -26.922 1 96.31 183 ASP A C 1
ATOM 1454 O O . ASP A 1 183 ? -26.281 -21.156 -27.469 1 96.31 183 ASP A O 1
ATOM 1458 N N . VAL A 1 184 ? -25.703 -23.297 -27.375 1 96.06 184 VAL A N 1
ATOM 1459 C CA . VAL A 1 184 ? -24.703 -23.172 -28.422 1 96.06 184 VAL A CA 1
ATOM 1460 C C . VAL A 1 184 ? -25.375 -22.797 -29.734 1 96.06 184 VAL A C 1
ATOM 1462 O O . VAL A 1 184 ? -24.812 -22.062 -30.547 1 96.06 184 VAL A O 1
ATOM 1465 N N . GLU A 1 185 ? -26.516 -23.203 -29.969 1 93.69 185 GLU A N 1
ATOM 1466 C CA . GLU A 1 185 ? -27.219 -22.953 -31.219 1 93.69 185 GLU A CA 1
ATOM 1467 C C . GLU A 1 185 ? -27.828 -21.562 -31.234 1 93.69 185 GLU A C 1
ATOM 1469 O O . GLU A 1 185 ? -27.688 -20.828 -32.219 1 93.69 185 GLU A O 1
ATOM 1474 N N . THR A 1 186 ? -28.438 -21.172 -30.109 1 93.88 186 THR A N 1
ATOM 1475 C CA . THR A 1 186 ? -29.219 -19.938 -30.094 1 93.88 186 THR A CA 1
ATOM 1476 C C . THR A 1 186 ? -28.406 -18.781 -29.516 1 93.88 186 THR A C 1
ATOM 1478 O O . THR A 1 186 ? -28.719 -17.609 -29.75 1 93.88 186 THR A O 1
ATOM 1481 N N . GLY A 1 187 ? -27.531 -19.156 -28.703 1 93.62 187 GLY A N 1
ATOM 1482 C CA . GLY A 1 187 ? -26.766 -18.125 -28.016 1 93.62 187 GLY A CA 1
ATOM 1483 C C . GLY A 1 187 ? -27.469 -17.578 -26.797 1 93.62 187 GLY A C 1
ATOM 1484 O O . GLY A 1 187 ? -27 -16.609 -26.188 1 93.62 187 GLY A O 1
ATOM 1485 N N . ALA A 1 188 ? -28.578 -18.172 -26.422 1 95 188 ALA A N 1
ATOM 1486 C CA . ALA A 1 188 ? -29.312 -17.703 -25.25 1 95 188 ALA A CA 1
ATOM 1487 C C . ALA A 1 188 ? -28.578 -18.047 -23.953 1 95 188 ALA A C 1
ATOM 1489 O O . ALA A 1 188 ? -28.188 -19.203 -23.75 1 95 188 ALA A O 1
ATOM 1490 N N . VAL A 1 189 ? -28.359 -17.047 -23.141 1 94.25 189 VAL A N 1
ATOM 1491 C CA . VAL A 1 189 ? -27.656 -17.219 -21.875 1 94.25 189 VAL A CA 1
ATOM 1492 C C . VAL A 1 189 ? -28.656 -17.203 -20.719 1 94.25 189 VAL A C 1
ATOM 1494 O O . VAL A 1 189 ? -29.562 -16.359 -20.688 1 94.25 189 VAL A O 1
ATOM 1497 N N . GLU A 1 190 ? -28.547 -18.109 -19.781 1 92.12 190 GLU A N 1
ATOM 1498 C CA . GLU A 1 190 ? -29.391 -18.125 -18.594 1 92.12 190 GLU A CA 1
ATOM 1499 C C . GLU A 1 190 ? -28.578 -18.469 -17.344 1 92.12 190 GLU A C 1
ATOM 1501 O O . GLU A 1 190 ? -27.609 -19.234 -17.422 1 92.12 190 GLU A O 1
ATOM 1506 N N . ALA A 1 191 ? -28.984 -17.938 -16.219 1 90 191 ALA A N 1
ATOM 1507 C CA . ALA A 1 191 ? -28.391 -18.312 -14.938 1 90 191 ALA A CA 1
ATOM 1508 C C . ALA A 1 191 ? -28.906 -19.672 -14.469 1 90 191 ALA A C 1
ATOM 1510 O O . ALA A 1 191 ? -30.109 -19.922 -14.484 1 90 191 ALA A O 1
ATOM 1511 N N . VAL A 1 192 ? -27.969 -20.453 -14.102 1 89.75 192 VAL A N 1
ATOM 1512 C CA . VAL A 1 192 ? -28.312 -21.797 -13.664 1 89.75 192 VAL A CA 1
ATOM 1513 C C . VAL A 1 192 ? -28.859 -21.75 -12.234 1 89.75 192 VAL A C 1
ATOM 1515 O O . VAL A 1 192 ? -29.719 -22.547 -11.867 1 89.75 192 VAL A O 1
ATOM 1518 N N . TRP A 1 193 ? -28.234 -20.812 -11.453 1 81.94 193 TRP A N 1
ATOM 1519 C CA . TRP A 1 193 ? -28.562 -20.672 -10.039 1 81.94 193 TRP A CA 1
ATOM 1520 C C . TRP A 1 193 ? -28.422 -19.219 -9.594 1 81.94 193 TRP A C 1
ATOM 1522 O O . TRP A 1 193 ? -27.375 -18.609 -9.789 1 81.94 193 TRP A O 1
ATOM 1532 N N . ASP A 1 194 ? -29.516 -18.703 -9.125 1 77.75 194 ASP A N 1
ATOM 1533 C CA . ASP A 1 194 ? -29.453 -17.359 -8.547 1 77.75 194 ASP A CA 1
ATOM 1534 C C . ASP A 1 194 ? -29.016 -17.406 -7.086 1 77.75 194 ASP A C 1
ATOM 1536 O O . ASP A 1 194 ? -29.844 -17.391 -6.18 1 77.75 194 ASP A O 1
ATOM 1540 N N . SER A 1 195 ? -27.734 -17.469 -6.91 1 73.5 195 SER A N 1
ATOM 1541 C CA . SER A 1 195 ? -27.188 -17.703 -5.582 1 73.5 195 SER A CA 1
ATOM 1542 C C . SER A 1 195 ? -26.828 -16.391 -4.902 1 73.5 195 SER A C 1
ATOM 1544 O O . SER A 1 195 ? -26.578 -15.383 -5.57 1 73.5 195 SER A O 1
ATOM 1546 N N . LYS A 1 196 ? -26.938 -16.297 -3.57 1 82.69 196 LYS A N 1
ATOM 1547 C CA . LYS A 1 196 ? -26.422 -15.211 -2.76 1 82.69 196 LYS A CA 1
ATOM 1548 C C . LYS A 1 196 ? -25.047 -15.562 -2.178 1 82.69 196 LYS A C 1
ATOM 1550 O O . LYS A 1 196 ? -24.766 -15.242 -1.022 1 82.69 196 LYS A O 1
ATOM 1555 N N . VAL A 1 197 ? -24.312 -16.438 -2.939 1 89.5 197 VAL A N 1
ATOM 1556 C CA . VAL A 1 197 ? -22.953 -16.828 -2.617 1 89.5 197 VAL A CA 1
ATOM 1557 C C . VAL A 1 197 ? -22.078 -16.734 -3.865 1 89.5 197 VAL A C 1
ATOM 1559 O O . VAL A 1 197 ? -22.594 -16.641 -4.984 1 89.5 197 VAL A O 1
ATOM 1562 N N . GLU A 1 198 ? -20.812 -16.766 -3.615 1 93.06 198 GLU A N 1
ATOM 1563 C CA . GLU A 1 198 ? -19.828 -16.688 -4.699 1 93.06 198 GLU A CA 1
ATOM 1564 C C . GLU A 1 198 ? -19.594 -18.062 -5.316 1 93.06 198 GLU A C 1
ATOM 1566 O O . GLU A 1 198 ? -19.125 -18.984 -4.633 1 93.06 198 GLU A O 1
ATOM 1571 N N . VAL A 1 199 ? -19.922 -18.25 -6.566 1 95.56 199 VAL A N 1
ATOM 1572 C CA . VAL A 1 199 ? -19.594 -19.484 -7.266 1 95.56 199 VAL A CA 1
ATOM 1573 C C . VAL A 1 199 ? -18.156 -19.422 -7.77 1 95.56 199 VAL A C 1
ATOM 1575 O O . VAL A 1 199 ? -17.797 -18.516 -8.523 1 95.56 199 VAL A O 1
ATOM 1578 N N . VAL A 1 200 ? -17.359 -20.422 -7.363 1 96.56 200 VAL A N 1
ATOM 1579 C CA . VAL A 1 200 ? -15.945 -20.297 -7.676 1 96.56 200 VAL A CA 1
ATOM 1580 C C . VAL A 1 200 ? -15.523 -21.453 -8.586 1 96.56 200 VAL A C 1
ATOM 1582 O O . VAL A 1 200 ? -14.453 -21.391 -9.203 1 96.56 200 VAL A O 1
ATOM 1585 N N . ASN A 1 201 ? -16.297 -22.531 -8.672 1 97.75 201 ASN A N 1
ATOM 1586 C CA . ASN A 1 201 ? -15.984 -23.672 -9.516 1 97.75 201 ASN A CA 1
ATOM 1587 C C . ASN A 1 201 ? -17.219 -24.547 -9.742 1 97.75 201 ASN A C 1
ATOM 1589 O O . ASN A 1 201 ? -18.266 -24.328 -9.141 1 97.75 201 ASN A O 1
ATOM 1593 N N . PHE A 1 202 ? -17.094 -25.516 -10.703 1 97.38 202 PHE A N 1
ATOM 1594 C CA . PHE A 1 202 ? -18.188 -26.453 -10.93 1 97.38 202 PHE A CA 1
ATOM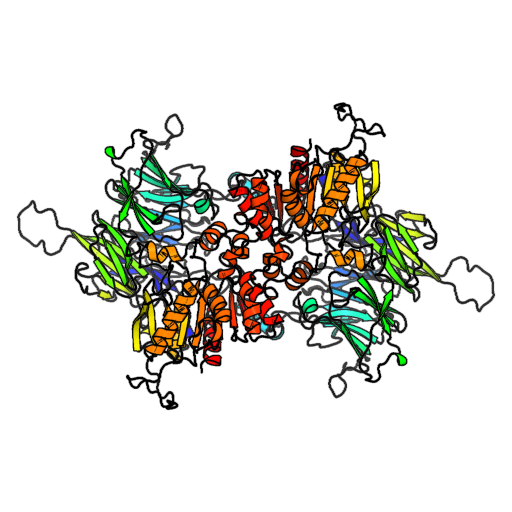 1595 C C . PHE A 1 202 ? -17.703 -27.688 -11.695 1 97.38 202 PHE A C 1
ATOM 1597 O O . PHE A 1 202 ? -16.609 -27.672 -12.273 1 97.38 202 PHE A O 1
ATOM 1604 N N . ALA A 1 203 ? -18.438 -28.766 -11.648 1 97.75 203 ALA A N 1
ATOM 1605 C CA . ALA A 1 203 ? -18.266 -29.984 -12.422 1 97.75 203 ALA A CA 1
ATOM 1606 C C . ALA A 1 203 ? -19.609 -30.547 -12.898 1 97.75 203 ALA A C 1
ATOM 1608 O O . ALA A 1 203 ? -20.578 -30.562 -12.133 1 97.75 203 ALA A O 1
ATOM 1609 N N . LEU A 1 204 ? -19.641 -30.938 -14.148 1 96.56 204 LEU A N 1
ATOM 1610 C CA . LEU A 1 204 ? -20.859 -31.516 -14.719 1 96.56 204 LEU A CA 1
ATOM 1611 C C . LEU A 1 204 ? -20.859 -33.031 -14.586 1 96.56 204 LEU A C 1
ATOM 1613 O O . LEU A 1 204 ? -19.812 -33.656 -14.758 1 96.56 204 LEU A O 1
ATOM 1617 N N . GLY A 1 205 ? -22.031 -33.5 -14.305 1 94.69 205 GLY A N 1
ATOM 1618 C CA . GLY A 1 205 ? -22.172 -34.938 -14.352 1 94.69 205 GLY A CA 1
ATOM 1619 C C . GLY A 1 205 ? -21.938 -35.531 -15.734 1 94.69 205 GLY A C 1
ATOM 1620 O O . GLY A 1 205 ? -22.062 -34.812 -16.734 1 94.69 205 GLY A O 1
ATOM 1621 N N . ASP A 1 206 ? -21.656 -36.812 -15.75 1 93.62 206 ASP A N 1
ATOM 1622 C CA . ASP A 1 206 ? -21.266 -37.469 -17 1 93.62 206 ASP A CA 1
ATOM 1623 C C . ASP A 1 206 ? -22.406 -37.438 -18.016 1 93.62 206 ASP A C 1
ATOM 1625 O O . ASP A 1 206 ? -22.156 -37.438 -19.219 1 93.62 206 ASP A O 1
ATOM 1629 N N . ASP A 1 207 ? -23.625 -37.438 -17.516 1 90.94 207 ASP A N 1
ATOM 1630 C CA . ASP A 1 207 ? -24.75 -37.406 -18.453 1 90.94 207 ASP A CA 1
ATOM 1631 C C . ASP A 1 207 ? -25.281 -36 -18.641 1 90.94 207 ASP A C 1
ATOM 1633 O O . ASP A 1 207 ? -26.219 -35.781 -19.391 1 90.94 207 ASP A O 1
ATOM 1637 N N . GLY A 1 208 ? -24.734 -35.062 -17.891 1 91.94 208 GLY A N 1
ATOM 1638 C CA . GLY A 1 208 ? -25.078 -33.656 -18.062 1 91.94 208 GLY A CA 1
ATOM 1639 C C . GLY A 1 208 ? -26.359 -33.281 -17.344 1 91.94 208 GLY A C 1
ATOM 1640 O O . GLY A 1 208 ? -26.844 -32.156 -17.5 1 91.94 208 GLY A O 1
ATOM 1641 N N . THR A 1 209 ? -26.859 -34.094 -16.531 1 90.81 209 THR A N 1
ATOM 1642 C CA . THR A 1 209 ? -28.156 -33.844 -15.898 1 90.81 209 THR A CA 1
ATOM 1643 C C . THR A 1 209 ? -27.969 -33.25 -14.5 1 90.81 209 THR A C 1
ATOM 1645 O O . THR A 1 209 ? -28.922 -32.719 -13.922 1 90.81 209 THR A O 1
ATOM 1648 N N . GLU A 1 210 ? -26.828 -33.438 -13.992 1 92.31 210 GLU A N 1
ATOM 1649 C CA . GLU A 1 210 ? -26.516 -32.906 -12.664 1 92.31 210 GLU A CA 1
ATOM 1650 C C . GLU A 1 210 ? -25.25 -32.062 -12.695 1 92.31 210 GLU A C 1
ATOM 1652 O O . GLU A 1 210 ? -24.422 -32.188 -13.609 1 92.31 210 GLU A O 1
ATOM 1657 N N . VAL A 1 211 ? -25.188 -31.219 -11.672 1 94.62 211 VAL A N 1
ATOM 1658 C CA . VAL A 1 211 ? -24 -30.359 -11.562 1 94.62 211 VAL A CA 1
ATOM 1659 C C . VAL A 1 211 ? -23.562 -30.266 -10.102 1 94.62 211 VAL A C 1
ATOM 1661 O O . VAL A 1 211 ? -24.406 -30.344 -9.195 1 94.62 211 VAL A O 1
ATOM 1664 N N . ALA A 1 212 ? -22.297 -30.281 -9.867 1 96.06 212 ALA A N 1
ATOM 1665 C CA . ALA A 1 212 ? -21.688 -29.906 -8.586 1 96.06 212 ALA A CA 1
ATOM 1666 C C . ALA A 1 212 ? -21.109 -28.5 -8.656 1 96.06 212 ALA A C 1
ATOM 1668 O O . ALA A 1 212 ? -20.297 -28.188 -9.531 1 96.06 212 ALA A O 1
ATOM 1669 N N . VAL A 1 213 ? -21.562 -27.656 -7.738 1 95.94 213 VAL A N 1
ATOM 1670 C CA . VAL A 1 213 ? -21.062 -26.281 -7.68 1 95.94 213 VAL A CA 1
ATOM 1671 C C . VAL A 1 213 ? -20.281 -26.062 -6.395 1 95.94 213 VAL A C 1
ATOM 1673 O O . VAL A 1 213 ? -20.641 -26.578 -5.336 1 95.94 213 VAL A O 1
ATOM 1676 N N . VAL A 1 214 ? -19.141 -25.391 -6.516 1 96.94 214 VAL A N 1
ATOM 1677 C CA . VAL A 1 214 ? -18.344 -24.984 -5.363 1 96.94 214 VAL A CA 1
ATOM 1678 C C . VAL A 1 214 ? -18.594 -23.516 -5.066 1 96.94 214 VAL A C 1
ATOM 1680 O O . VAL A 1 214 ? -18.438 -22.656 -5.945 1 96.94 214 VAL A O 1
ATOM 1683 N N . THR A 1 215 ? -18.938 -23.219 -3.822 1 95.88 215 THR A N 1
ATOM 1684 C CA . THR A 1 215 ? -19.297 -21.859 -3.471 1 95.88 215 THR A CA 1
ATOM 1685 C C . THR A 1 215 ? -18.516 -21.391 -2.246 1 95.88 215 THR A C 1
ATOM 1687 O O . THR A 1 215 ? -18.047 -22.203 -1.452 1 95.88 215 THR A O 1
ATOM 1690 N N . GLU A 1 216 ? -18.234 -20.125 -2.16 1 93.69 216 GLU A N 1
ATOM 1691 C CA . GLU A 1 216 ? -17.688 -19.438 -1.004 1 93.69 216 GLU A CA 1
ATOM 1692 C C . GLU A 1 216 ? -18.641 -18.375 -0.476 1 93.69 216 GLU A C 1
ATOM 1694 O O . GLU A 1 216 ? -19.5 -17.875 -1.214 1 93.69 216 GLU A O 1
ATOM 1699 N N . LYS A 1 217 ? -18.469 -18 0.714 1 91.12 217 LYS A N 1
ATOM 1700 C CA . LYS A 1 217 ? -19.406 -17.094 1.38 1 91.12 217 LYS A CA 1
ATOM 1701 C C . LYS A 1 217 ? -19.375 -15.711 0.729 1 91.12 217 LYS A C 1
ATOM 1703 O O . LYS A 1 217 ? -20.422 -15.062 0.591 1 91.12 217 LYS A O 1
ATOM 1708 N N . SER A 1 218 ? -18.188 -15.273 0.455 1 89.06 218 SER A N 1
ATOM 1709 C CA . SER A 1 218 ? -18.047 -13.961 -0.17 1 89.06 218 SER A CA 1
ATOM 1710 C C . SER A 1 218 ? -17.031 -13.992 -1.296 1 89.06 218 SER A C 1
ATOM 1712 O O . SER A 1 218 ? -16.281 -14.969 -1.444 1 89.06 218 SER A O 1
ATOM 1714 N N . ALA A 1 219 ? -16.984 -12.883 -2.043 1 90 219 ALA A N 1
ATOM 1715 C CA . ALA A 1 219 ? -16.078 -12.789 -3.184 1 90 219 ALA A CA 1
ATOM 1716 C C . ALA A 1 219 ? -14.688 -12.359 -2.74 1 90 219 ALA A C 1
ATOM 1718 O O . ALA A 1 219 ? -13.742 -12.391 -3.529 1 90 219 ALA A O 1
ATOM 1719 N N . HIS A 1 220 ? -14.562 -11.984 -1.489 1 90.62 220 HIS A N 1
ATOM 1720 C CA . HIS A 1 220 ? -13.258 -11.531 -1.015 1 90.62 220 HIS A CA 1
ATOM 1721 C C . HIS A 1 220 ? -12.25 -12.672 -1.021 1 90.62 220 HIS A C 1
ATOM 1723 O O . HIS A 1 220 ? -12.578 -13.805 -0.663 1 90.62 220 HIS A O 1
ATOM 1729 N N . ILE A 1 221 ? -11.055 -12.422 -1.34 1 91.25 221 ILE A N 1
ATOM 1730 C CA . ILE A 1 221 ? -10.008 -13.406 -1.549 1 91.25 221 ILE A CA 1
ATOM 1731 C C . ILE A 1 221 ? -9.758 -14.18 -0.256 1 91.25 221 ILE A C 1
ATOM 1733 O O . ILE A 1 221 ? -9.344 -15.344 -0.289 1 91.25 221 ILE A O 1
ATOM 1737 N N . GLU A 1 222 ? -10.047 -13.617 0.893 1 90.44 222 GLU A N 1
ATOM 1738 C CA . GLU A 1 222 ? -9.781 -14.281 2.168 1 90.44 222 GLU A CA 1
ATOM 1739 C C . GLU A 1 222 ? -10.969 -15.125 2.609 1 90.44 222 GLU A C 1
ATOM 1741 O O . GLU A 1 222 ? -10.891 -15.844 3.605 1 90.44 222 GLU A O 1
ATOM 1746 N N . SER A 1 223 ? -12.031 -15.125 1.87 1 87.75 223 SER A N 1
ATOM 1747 C CA . SER A 1 223 ? -13.234 -15.859 2.236 1 87.75 223 SER A CA 1
ATOM 1748 C C . SER A 1 223 ? -12.953 -17.344 2.389 1 87.75 223 SER A C 1
ATOM 1750 O O . SER A 1 223 ? -13.406 -17.984 3.35 1 87.75 223 SER A O 1
ATOM 1752 N N . GLU A 1 224 ? -12.234 -17.844 1.453 1 86.75 224 GLU A N 1
ATOM 1753 C CA . GLU A 1 224 ? -11.969 -19.281 1.477 1 86.75 224 GLU A CA 1
ATOM 1754 C C . GLU A 1 224 ? -11.18 -19.688 2.721 1 86.75 224 GLU A C 1
ATOM 1756 O O . GLU A 1 224 ? -11.367 -20.766 3.262 1 86.75 224 GLU A O 1
ATOM 1761 N N . PHE A 1 225 ? -10.312 -18.891 3.111 1 86.19 225 PHE A N 1
ATOM 1762 C CA . PHE A 1 225 ? -9.547 -19.188 4.32 1 86.19 225 PHE A CA 1
ATOM 1763 C C . PHE A 1 225 ? -10.43 -19.078 5.559 1 86.19 225 PHE A C 1
ATOM 1765 O O . PHE A 1 225 ? -10.367 -19.938 6.449 1 86.19 225 PHE A O 1
ATOM 1772 N N . LEU A 1 226 ? -11.258 -18.078 5.586 1 85.12 226 LEU A N 1
ATOM 1773 C CA . LEU A 1 226 ? -12.062 -17.75 6.762 1 85.12 226 LEU A CA 1
ATOM 1774 C C . LEU A 1 226 ? -13.258 -18.688 6.879 1 85.12 226 LEU A C 1
ATOM 1776 O O . LEU A 1 226 ? -13.609 -19.109 7.98 1 85.12 226 LEU A O 1
ATOM 1780 N N . HIS A 1 227 ? -13.812 -18.984 5.691 1 90.69 227 HIS A N 1
ATOM 1781 C CA . HIS A 1 227 ? -15.117 -19.625 5.754 1 90.69 227 HIS A CA 1
ATOM 1782 C C . HIS A 1 227 ? -15.109 -20.969 5.016 1 90.69 227 HIS A C 1
ATOM 1784 O O . HIS A 1 227 ? -16.094 -21.719 5.062 1 90.69 227 HIS A O 1
ATOM 1790 N N . GLY A 1 228 ? -14.031 -21.281 4.371 1 93.75 228 GLY A N 1
ATOM 1791 C CA . GLY A 1 228 ? -14.016 -22.484 3.559 1 93.75 228 GLY A CA 1
ATOM 1792 C C . GLY A 1 228 ? -14.883 -22.375 2.322 1 93.75 228 GLY A C 1
ATOM 1793 O O . GLY A 1 228 ? -15.062 -21.297 1.769 1 93.75 228 GLY A O 1
ATOM 1794 N N . CYS A 1 229 ? -15.211 -23.516 1.833 1 95.12 229 CYS A N 1
ATOM 1795 C CA . CYS A 1 229 ? -16.078 -23.578 0.664 1 95.12 229 CYS A CA 1
ATOM 1796 C C . CYS A 1 229 ? -17.078 -24.719 0.786 1 95.12 229 CYS A C 1
ATOM 1798 O O . CYS A 1 229 ? -16.938 -25.594 1.654 1 95.12 229 CYS A O 1
ATOM 1800 N N . ASP A 1 230 ? -18.141 -24.656 -0.001 1 95.25 230 ASP A N 1
ATOM 1801 C CA . ASP A 1 230 ? -19.172 -25.703 -0.035 1 95.25 230 ASP A CA 1
ATOM 1802 C C . ASP A 1 230 ? -19.281 -26.312 -1.426 1 95.25 230 ASP A C 1
ATOM 1804 O O . ASP A 1 230 ? -19.188 -25.609 -2.436 1 95.25 230 ASP A O 1
ATOM 1808 N N . ILE A 1 231 ? -19.422 -27.609 -1.418 1 96 231 ILE A N 1
ATOM 1809 C CA . ILE A 1 231 ? -19.828 -28.312 -2.629 1 96 231 ILE A CA 1
ATOM 1810 C C . ILE A 1 231 ? -21.328 -28.609 -2.566 1 96 231 ILE A C 1
ATOM 1812 O O . ILE A 1 231 ? -21.812 -29.219 -1.608 1 96 231 ILE A O 1
ATOM 1816 N N . THR A 1 232 ? -22.062 -28.188 -3.543 1 93.19 232 THR A N 1
ATOM 1817 C CA . THR A 1 232 ? -23.484 -28.484 -3.652 1 93.19 232 THR A CA 1
ATOM 1818 C C . THR A 1 232 ? -23.812 -29.141 -4.992 1 93.19 232 THR A C 1
ATOM 1820 O O . THR A 1 232 ? -23.422 -28.625 -6.047 1 93.19 232 THR A O 1
ATOM 1823 N N . THR A 1 233 ? -24.453 -30.25 -4.934 1 92.31 233 THR A N 1
ATOM 1824 C CA . THR A 1 233 ? -24.906 -30.906 -6.16 1 92.31 233 THR A CA 1
ATOM 1825 C C . THR A 1 233 ? -26.406 -30.781 -6.328 1 92.31 233 THR A C 1
ATOM 1827 O O . THR A 1 233 ? -27.156 -30.75 -5.344 1 92.31 233 THR A O 1
ATOM 1830 N N . PHE A 1 234 ? -26.859 -30.656 -7.531 1 88.81 234 PHE A N 1
ATOM 1831 C CA . PHE A 1 234 ? -28.281 -30.625 -7.816 1 88.81 234 PHE A CA 1
ATOM 1832 C C . PHE A 1 234 ? -28.562 -30.984 -9.273 1 88.81 234 PHE A C 1
ATOM 1834 O O . PHE A 1 234 ? -27.641 -31.047 -10.086 1 88.81 234 PHE A O 1
ATOM 1841 N N . ARG A 1 235 ? -29.766 -31.266 -9.555 1 89.38 235 ARG A N 1
ATOM 1842 C CA . ARG A 1 235 ? -30.188 -31.609 -10.906 1 89.38 235 ARG A CA 1
ATOM 1843 C C . ARG A 1 235 ? -30.438 -30.375 -11.75 1 89.38 235 ARG A C 1
ATOM 1845 O O . ARG A 1 235 ? -30.984 -29.375 -11.25 1 89.38 235 ARG A O 1
ATOM 1852 N N . LEU A 1 236 ? -29.953 -30.469 -12.992 1 87.56 236 LEU A N 1
ATOM 1853 C CA . LEU A 1 236 ? -30.156 -29.375 -13.938 1 87.56 236 LEU A CA 1
ATOM 1854 C C . LEU A 1 236 ? -31.516 -29.469 -14.602 1 87.56 236 LEU A C 1
ATOM 1856 O O . LEU A 1 236 ? -31.922 -30.547 -15.047 1 87.56 236 LEU A O 1
ATOM 1860 N N . GLY A 1 237 ? -32.625 -28.984 -13.969 1 64.88 237 GLY A N 1
ATOM 1861 C CA . GLY A 1 237 ? -33.969 -29.109 -14.477 1 64.88 237 GLY A CA 1
ATOM 1862 C C . GLY A 1 237 ? -34.125 -28.625 -15.906 1 64.88 237 GLY A C 1
ATOM 1863 O O . GLY A 1 237 ? -33.25 -27.906 -16.422 1 64.88 237 GLY A O 1
ATOM 1864 N N . GLY A 1 238 ? -34.875 -29.234 -16.859 1 50.41 238 GLY A N 1
ATOM 1865 C CA . GLY A 1 238 ? -35.312 -28.766 -18.172 1 50.41 238 GLY A CA 1
ATOM 1866 C C . GLY A 1 238 ? -35.656 -27.297 -18.188 1 50.41 238 GLY A C 1
ATOM 1867 O O . GLY A 1 238 ? -35.594 -26.625 -17.156 1 50.41 238 GLY A O 1
ATOM 1868 N N . ALA A 1 239 ? -36.031 -26.734 -19.438 1 39.38 239 ALA A N 1
ATOM 1869 C CA . ALA A 1 239 ? -36.406 -25.375 -19.781 1 39.38 239 ALA A CA 1
ATOM 1870 C C . ALA A 1 239 ? -37.094 -24.672 -18.609 1 39.38 239 ALA A C 1
ATOM 1872 O O . ALA A 1 239 ? -37.094 -23.438 -18.531 1 39.38 239 ALA A O 1
ATOM 1873 N N . LYS A 1 240 ? -38.156 -25.297 -18.062 1 38.31 240 LYS A N 1
ATOM 1874 C CA . LYS A 1 240 ? -38.906 -24.422 -17.125 1 38.31 240 LYS A CA 1
ATOM 1875 C C . LYS A 1 240 ? -38.062 -24.125 -15.891 1 38.31 240 LYS A C 1
ATOM 1877 O O . LYS A 1 240 ? -37.188 -24.906 -15.531 1 38.31 240 LYS A O 1
ATOM 1882 N N . GLY A 1 241 ? -38.5 -23.078 -15.023 1 37.09 241 GLY A N 1
ATOM 1883 C CA . GLY A 1 241 ? -37.906 -22.312 -13.93 1 37.09 241 GLY A CA 1
ATOM 1884 C C . GLY A 1 241 ? -37.25 -23.172 -12.875 1 37.09 241 GLY A C 1
ATOM 1885 O O . GLY A 1 241 ? -37.781 -24.219 -12.5 1 37.09 241 GLY A O 1
ATOM 1886 N N . LEU A 1 242 ? -35.938 -23.453 -12.969 1 43.78 242 LEU A N 1
ATOM 1887 C CA . LEU A 1 242 ? -35.188 -23.797 -11.766 1 43.78 242 LEU A CA 1
ATOM 1888 C C . LEU A 1 242 ? -35.969 -23.406 -10.516 1 43.78 242 LEU A C 1
ATOM 1890 O O . LEU A 1 242 ? -35.75 -22.312 -9.961 1 43.78 242 LEU A O 1
ATOM 1894 N N . LYS A 1 243 ? -37.25 -23.75 -10.625 1 39.81 243 LYS A N 1
ATOM 1895 C CA . LYS A 1 243 ? -37.969 -23.328 -9.438 1 39.81 243 LYS A CA 1
ATOM 1896 C C . LYS A 1 243 ? -37.5 -24.062 -8.195 1 39.81 243 LYS A C 1
ATOM 1898 O O . LYS A 1 243 ? -37.312 -25.281 -8.227 1 39.81 243 LYS A O 1
ATOM 1903 N N . LEU A 1 244 ? -36.844 -23.312 -7.359 1 44.16 244 LEU A N 1
ATOM 1904 C CA . LEU A 1 244 ? -36.688 -23.75 -5.98 1 44.16 244 LEU A CA 1
ATOM 1905 C C . LEU A 1 244 ? -37.875 -24.578 -5.52 1 44.16 244 LEU A C 1
ATOM 1907 O O . LEU A 1 244 ? -39.031 -24.25 -5.828 1 44.16 244 LEU A O 1
ATOM 1911 N N . GLU A 1 245 ? -37.594 -25.938 -5.391 1 41.31 245 GLU A N 1
ATOM 1912 C CA . GLU A 1 245 ? -38.75 -26.594 -4.734 1 41.31 245 GLU A CA 1
ATOM 1913 C C . GLU A 1 245 ? -39.281 -25.734 -3.596 1 41.31 245 GLU A C 1
ATOM 1915 O O . GLU A 1 245 ? -38.594 -24.828 -3.109 1 41.31 245 GLU A O 1
ATOM 1920 N N . ARG A 1 246 ? -40.531 -26.031 -3.266 1 34.31 246 ARG A N 1
ATOM 1921 C CA . ARG A 1 246 ? -41.188 -25.516 -2.055 1 34.31 246 ARG A CA 1
ATOM 1922 C C . ARG A 1 246 ? -40.312 -25.781 -0.83 1 34.31 246 ARG A C 1
ATOM 1924 O O . ARG A 1 246 ? -39.938 -26.922 -0.552 1 34.31 246 ARG A O 1
ATOM 1931 N N . GLY A 1 247 ? -39.469 -24.688 -0.24 1 44.09 247 GLY A N 1
ATOM 1932 C CA . GLY A 1 247 ? -38.531 -24.531 0.882 1 44.09 247 GLY A CA 1
ATOM 1933 C C . GLY A 1 247 ? -37.156 -24.141 0.46 1 44.09 247 GLY A C 1
ATOM 1934 O O . GLY A 1 247 ? -36.219 -24.172 1.271 1 44.09 247 GLY A O 1
ATOM 1935 N N . GLY A 1 248 ? -37.062 -23.703 -0.634 1 51.38 248 GLY A N 1
ATOM 1936 C CA . GLY A 1 248 ? -35.906 -22.953 -1.132 1 51.38 248 GLY A CA 1
ATOM 1937 C C . GLY A 1 248 ? -34.781 -23.844 -1.6 1 51.38 248 GLY A C 1
ATOM 1938 O O . GLY A 1 248 ? -33.719 -23.359 -1.977 1 51.38 248 GLY A O 1
ATOM 1939 N N . ARG A 1 249 ? -34.875 -25.219 -1.437 1 55.12 249 ARG A N 1
ATOM 1940 C CA . ARG A 1 249 ? -33.812 -26.125 -1.865 1 55.12 249 ARG A CA 1
ATOM 1941 C C . ARG A 1 249 ? -34.062 -26.625 -3.283 1 55.12 249 ARG A C 1
ATOM 1943 O O . ARG A 1 249 ? -35.219 -26.828 -3.684 1 55.12 249 ARG A O 1
ATOM 1950 N N . ARG A 1 250 ? -33.031 -26.75 -3.959 1 59.72 250 ARG A N 1
ATOM 1951 C CA . ARG A 1 250 ? -33.062 -27.266 -5.324 1 59.72 250 ARG A CA 1
ATOM 1952 C C . ARG A 1 250 ? -33.281 -28.781 -5.328 1 59.72 250 ARG A C 1
ATOM 1954 O O . ARG A 1 250 ? -32.969 -29.453 -4.352 1 59.72 250 ARG A O 1
ATOM 1961 N N . ARG A 1 251 ? -33.938 -29.344 -6.195 1 54.53 251 ARG A N 1
ATOM 1962 C CA . ARG A 1 251 ? -34.219 -30.766 -6.309 1 54.53 251 ARG A CA 1
ATOM 1963 C C . ARG A 1 251 ? -32.938 -31.594 -6.215 1 54.53 251 ARG A C 1
ATOM 1965 O O . ARG A 1 251 ? -32.031 -31.406 -7.012 1 54.53 251 ARG A O 1
ATOM 1972 N N . GLY A 1 252 ? -32.812 -32.344 -5.211 1 63.66 252 GLY A N 1
ATOM 1973 C CA . GLY A 1 252 ? -31.688 -33.25 -5.055 1 63.66 252 GLY A CA 1
ATOM 1974 C C . GLY A 1 252 ? -30.453 -32.562 -4.508 1 63.66 252 GLY A C 1
ATOM 1975 O O . GLY A 1 252 ? -29.344 -33.094 -4.66 1 63.66 252 GLY A O 1
ATOM 1976 N N . GLU A 1 253 ? -30.766 -31.5 -3.986 1 80.06 253 GLU A N 1
ATOM 1977 C CA . GLU A 1 253 ? -29.625 -30.734 -3.482 1 80.06 253 GLU A CA 1
ATOM 1978 C C . GLU A 1 253 ? -28.953 -31.438 -2.301 1 80.06 253 GLU A C 1
ATOM 1980 O O . GLU A 1 253 ? -29.641 -31.859 -1.362 1 80.06 253 GLU A O 1
ATOM 1985 N N . ARG A 1 254 ? -27.688 -31.703 -2.408 1 84.81 254 ARG A N 1
ATOM 1986 C CA . ARG A 1 254 ? -26.797 -32.219 -1.364 1 84.81 254 ARG A CA 1
ATOM 1987 C C . ARG A 1 254 ? -25.547 -31.344 -1.245 1 84.81 254 ARG A C 1
ATOM 1989 O O . ARG A 1 254 ? -25.094 -30.766 -2.232 1 84.81 254 ARG A O 1
ATOM 1996 N N . SER A 1 255 ? -25.109 -31.297 -0.041 1 90.69 255 SER A N 1
ATOM 1997 C CA . SER A 1 255 ? -23.969 -30.406 0.1 1 90.69 255 SER A CA 1
ATOM 1998 C C . SER A 1 255 ? -22.969 -30.938 1.13 1 90.69 255 SER A C 1
ATOM 2000 O O . SER A 1 255 ? -23.312 -31.797 1.943 1 90.69 255 SER A O 1
ATOM 2002 N N . VAL A 1 256 ? -21.766 -30.531 1.011 1 93.62 256 VAL A N 1
ATOM 2003 C CA . VAL A 1 256 ? -20.703 -30.781 1.988 1 93.62 256 VAL A CA 1
ATOM 2004 C C . VAL A 1 256 ? -19.828 -29.547 2.131 1 93.62 256 VAL A C 1
ATOM 2006 O O . VAL A 1 256 ? -19.578 -28.844 1.151 1 93.62 256 VAL A O 1
ATOM 2009 N N . HIS A 1 257 ? -19.406 -29.328 3.375 1 94.88 257 HIS A N 1
ATOM 2010 C CA . HIS A 1 257 ? -18.562 -28.172 3.684 1 94.88 257 HIS A CA 1
ATOM 2011 C C . HIS A 1 257 ? -17.109 -28.594 3.812 1 94.88 257 HIS A C 1
ATOM 2013 O O . HIS A 1 257 ? -16.797 -29.625 4.414 1 94.88 257 HIS A O 1
ATOM 2019 N N . LEU A 1 258 ? -16.203 -27.875 3.219 1 95.44 258 LEU A N 1
ATOM 2020 C CA . LEU A 1 258 ? -14.766 -27.984 3.42 1 95.44 258 LEU A CA 1
ATOM 2021 C C . LEU A 1 258 ? -14.219 -26.766 4.145 1 95.44 258 LEU A C 1
ATOM 2023 O O . LEU A 1 258 ? -14.633 -25.641 3.859 1 95.44 258 LEU A O 1
ATOM 2027 N N . PRO A 1 259 ? -13.289 -26.969 5.012 1 93.94 259 PRO A N 1
ATOM 2028 C CA . PRO A 1 259 ? -12.789 -25.859 5.828 1 93.94 259 PRO A CA 1
ATOM 2029 C C . PRO A 1 259 ? -11.906 -24.891 5.043 1 93.94 259 PRO A C 1
ATOM 2031 O O . PRO A 1 259 ? -11.664 -23.766 5.488 1 93.94 259 PRO A O 1
ATOM 2034 N N . ARG A 1 260 ? -11.32 -25.328 3.977 1 93.31 260 ARG A N 1
ATOM 2035 C CA . ARG A 1 260 ? -10.5 -24.5 3.1 1 93.31 260 ARG A CA 1
ATOM 2036 C C . ARG A 1 260 ? -10.906 -24.672 1.642 1 93.31 260 ARG A C 1
ATOM 2038 O O . ARG A 1 260 ? -11.914 -25.312 1.347 1 93.31 260 ARG A O 1
ATOM 2045 N N . LYS A 1 261 ? -10.148 -24.078 0.786 1 91.38 261 LYS A N 1
ATOM 2046 C CA . LYS A 1 261 ? -10.484 -24.156 -0.633 1 91.38 261 LYS A CA 1
ATOM 2047 C C . LYS A 1 261 ? -10.156 -25.531 -1.208 1 91.38 261 LYS A C 1
ATOM 2049 O O . LYS A 1 261 ? -9.391 -26.281 -0.616 1 91.38 261 LYS A O 1
ATOM 2054 N N . LEU A 1 262 ? -10.781 -25.828 -2.242 1 95 262 LEU A N 1
ATOM 2055 C CA . LEU A 1 262 ? -10.484 -27.031 -3.012 1 95 262 LEU A CA 1
ATOM 2056 C C . LEU A 1 262 ? -10.094 -26.688 -4.445 1 95 262 LEU A C 1
ATOM 2058 O O . LEU A 1 262 ? -10.297 -25.547 -4.887 1 95 262 LEU A O 1
ATOM 2062 N N . TYR A 1 263 ? -9.484 -27.688 -5.094 1 95.12 263 TYR A N 1
ATOM 2063 C CA . TYR A 1 263 ? -9.039 -27.484 -6.469 1 95.12 263 TYR A CA 1
ATOM 2064 C C . TYR A 1 263 ? -9.602 -28.562 -7.391 1 95.12 263 TYR A C 1
ATOM 2066 O O . TYR A 1 263 ? -9.797 -29.703 -6.969 1 95.12 263 TYR A O 1
ATOM 2074 N N . ASP A 1 264 ? -9.898 -28.266 -8.586 1 96.19 264 ASP A N 1
ATOM 2075 C CA . ASP A 1 264 ? -10.094 -29.141 -9.75 1 96.19 264 ASP A CA 1
ATOM 2076 C C . ASP A 1 264 ? -11.219 -30.141 -9.5 1 96.19 264 ASP A C 1
ATOM 2078 O O . ASP A 1 264 ? -11.039 -31.344 -9.688 1 96.19 264 ASP A O 1
ATOM 2082 N N . PRO A 1 265 ? -12.367 -29.734 -9.125 1 97.88 265 PRO A N 1
ATOM 2083 C CA . PRO A 1 265 ? -13.438 -30.734 -9.062 1 97.88 265 PRO A CA 1
ATOM 2084 C C . PRO A 1 265 ? -13.719 -31.391 -10.414 1 97.88 265 PRO A C 1
ATOM 2086 O O . PRO A 1 265 ? -13.852 -30.688 -11.422 1 97.88 265 PRO A O 1
ATOM 2089 N N . ILE A 1 266 ? -13.797 -32.688 -10.406 1 97.25 266 ILE A N 1
ATOM 2090 C CA . ILE A 1 266 ? -14.125 -33.438 -11.609 1 97.25 266 ILE A CA 1
ATOM 2091 C C . ILE A 1 266 ? -15.141 -34.531 -11.273 1 97.25 266 ILE A C 1
ATOM 2093 O O . ILE A 1 266 ? -15.016 -35.219 -10.25 1 97.25 266 ILE A O 1
ATOM 2097 N N . TRP A 1 267 ? -16.156 -34.656 -12.086 1 96.94 267 TRP A N 1
ATOM 2098 C CA . TRP A 1 267 ? -17.172 -35.688 -11.945 1 96.94 267 TRP A CA 1
ATOM 2099 C C . TRP A 1 267 ? -16.844 -36.906 -12.797 1 96.94 267 TRP A C 1
ATOM 2101 O O . TRP A 1 267 ? -16.688 -36.781 -14.016 1 96.94 267 TRP A O 1
ATOM 2111 N N . CYS A 1 268 ? -16.719 -38.094 -12.219 1 96.44 268 CYS A N 1
ATOM 2112 C CA . CYS A 1 268 ? -16.438 -39.344 -12.914 1 96.44 268 CYS A CA 1
ATOM 2113 C C . CYS A 1 268 ? -17.297 -40.469 -12.383 1 96.44 268 CYS A C 1
ATOM 2115 O O . CYS A 1 268 ? -17.094 -40.938 -11.258 1 96.44 268 CYS A O 1
ATOM 2117 N N . GLY A 1 269 ? -18.219 -40.969 -13.18 1 94.12 269 GLY A N 1
ATOM 2118 C CA . GLY A 1 269 ? -19.156 -41.969 -12.711 1 94.12 269 GLY A CA 1
ATOM 2119 C C . GLY A 1 269 ? -20.094 -41.438 -11.641 1 94.12 269 GLY A C 1
ATOM 2120 O O . GLY A 1 269 ? -20.797 -40.469 -11.852 1 94.12 269 GLY A O 1
ATOM 2121 N N . GLN A 1 270 ? -20.031 -42.062 -10.484 1 92.69 270 GLN A N 1
ATOM 2122 C CA . GLN A 1 270 ? -20.875 -41.656 -9.367 1 92.69 270 GLN A CA 1
ATOM 2123 C C . GLN A 1 270 ? -20.031 -41 -8.266 1 92.69 270 GLN A C 1
ATOM 2125 O O . GLN A 1 270 ? -20.359 -41.125 -7.086 1 92.69 270 GLN A O 1
ATOM 2130 N N . THR A 1 271 ? -18.984 -40.469 -8.711 1 95.75 271 THR A N 1
ATOM 2131 C CA . THR A 1 271 ? -18.078 -39.906 -7.727 1 95.75 271 THR A CA 1
ATOM 2132 C C . THR A 1 271 ? -17.578 -38.531 -8.188 1 95.75 271 THR A C 1
ATOM 2134 O O . THR A 1 271 ? -17.297 -38.344 -9.375 1 95.75 271 THR A O 1
ATOM 2137 N N . LEU A 1 272 ? -17.562 -37.594 -7.285 1 97.06 272 LEU A N 1
ATOM 2138 C CA . LEU A 1 272 ? -16.891 -36.344 -7.496 1 97.06 272 LEU A CA 1
ATOM 2139 C C . LEU A 1 272 ? -15.5 -36.344 -6.871 1 97.06 272 LEU A C 1
ATOM 2141 O O . LEU A 1 272 ? -15.352 -36.625 -5.68 1 97.06 272 LEU A O 1
ATOM 2145 N N . TYR A 1 273 ? -14.484 -36.094 -7.641 1 98.19 273 TYR A N 1
ATOM 2146 C CA . TYR A 1 273 ? -13.117 -36 -7.148 1 98.19 273 TYR A CA 1
ATOM 2147 C C . TYR A 1 273 ? -12.641 -34.562 -7.121 1 98.19 273 TYR A C 1
ATOM 2149 O O . TYR A 1 273 ? -13.086 -33.75 -7.926 1 98.19 273 TYR A O 1
ATOM 2157 N N . PHE A 1 274 ? -11.773 -34.25 -6.219 1 98.25 274 PHE A N 1
ATOM 2158 C CA . PHE A 1 274 ? -11.172 -32.906 -6.121 1 98.25 274 PHE A CA 1
ATOM 2159 C C . PHE A 1 274 ? -9.883 -32.969 -5.312 1 98.25 274 PHE A C 1
ATOM 2161 O O . PHE A 1 274 ? -9.562 -34 -4.707 1 98.25 274 PHE A O 1
ATOM 2168 N N . LEU A 1 275 ? -9.102 -31.922 -5.41 1 97.88 275 LEU A N 1
ATOM 2169 C CA . LEU A 1 275 ? -7.906 -31.781 -4.582 1 97.88 275 LEU A CA 1
ATOM 2170 C C . LEU A 1 275 ? -8.195 -30.922 -3.359 1 97.88 275 LEU A C 1
ATOM 2172 O O . LEU A 1 275 ? -8.922 -29.922 -3.451 1 97.88 275 LEU A O 1
ATOM 2176 N N . ALA A 1 276 ? -7.668 -31.297 -2.26 1 96.81 276 ALA A N 1
ATOM 2177 C CA . ALA A 1 276 ? -7.715 -30.531 -1.019 1 96.81 276 ALA A CA 1
ATOM 2178 C C . ALA A 1 276 ? -6.48 -30.797 -0.159 1 96.81 276 ALA A C 1
ATOM 2180 O O . ALA A 1 276 ? -5.664 -31.656 -0.493 1 96.81 276 ALA A O 1
ATOM 2181 N N . TYR A 1 277 ? -6.352 -30.078 0.847 1 93.94 277 TYR A N 1
ATOM 2182 C CA . TYR A 1 277 ? -5.188 -30.188 1.717 1 93.94 277 TYR A CA 1
ATOM 2183 C C . TYR A 1 277 ? -5.188 -31.516 2.465 1 93.94 277 TYR A C 1
ATOM 2185 O O . TYR A 1 277 ? -6.25 -32.031 2.838 1 93.94 277 TYR A O 1
ATOM 2193 N N . ASN A 1 278 ? -3.996 -32.031 2.734 1 93.81 278 ASN A N 1
ATOM 2194 C CA . ASN A 1 278 ? -3.879 -33.281 3.475 1 93.81 278 ASN A CA 1
ATOM 2195 C C . ASN A 1 278 ? -4.543 -33.188 4.844 1 93.81 278 ASN A C 1
ATOM 2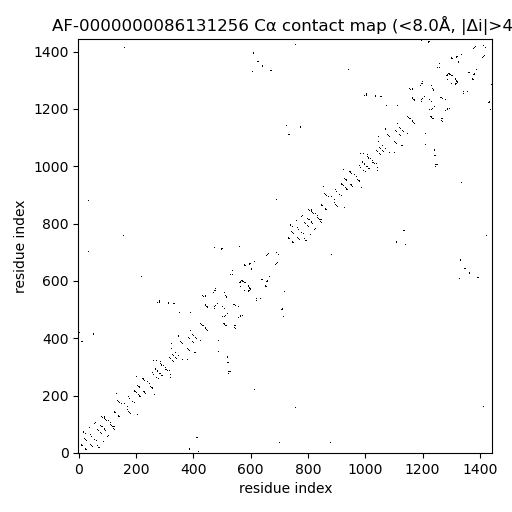197 O O . ASN A 1 278 ? -5.105 -34.156 5.336 1 93.81 278 ASN A O 1
ATOM 2201 N N . VAL A 1 279 ? -4.289 -32.094 5.461 1 90.38 279 VAL A N 1
ATOM 2202 C CA . VAL A 1 279 ? -5.055 -31.688 6.629 1 90.38 279 VAL A CA 1
ATOM 2203 C C . VAL A 1 279 ? -6.031 -30.578 6.238 1 90.38 279 VAL A C 1
ATOM 2205 O O . VAL A 1 279 ? -5.641 -29.422 6.102 1 90.38 279 VAL A O 1
ATOM 2208 N N . PRO A 1 280 ? -7.254 -30.953 6.105 1 89.75 280 PRO A N 1
ATOM 2209 C CA . PRO A 1 280 ? -8.211 -30.047 5.469 1 89.75 280 PRO A CA 1
ATOM 2210 C C . PRO A 1 280 ? -8.25 -28.672 6.137 1 89.75 280 PRO A C 1
ATOM 2212 O O . PRO A 1 280 ? -8.562 -27.672 5.48 1 89.75 280 PRO A O 1
ATOM 2215 N N . GLU A 1 281 ? -7.875 -28.578 7.449 1 87.5 281 GLU A N 1
ATOM 2216 C CA . GLU A 1 281 ? -7.973 -27.328 8.203 1 87.5 281 GLU A CA 1
ATOM 2217 C C . GLU A 1 281 ? -6.684 -26.531 8.102 1 87.5 281 GLU A C 1
ATOM 2219 O O . GLU A 1 281 ? -6.617 -25.391 8.57 1 87.5 281 GLU A O 1
ATOM 2224 N N . ALA A 1 282 ? -5.695 -27.109 7.434 1 84.75 282 ALA A N 1
ATOM 2225 C CA . ALA A 1 282 ? -4.387 -26.453 7.387 1 84.75 282 ALA A CA 1
ATOM 2226 C C . ALA A 1 282 ? -3.922 -26.266 5.949 1 84.75 282 ALA A C 1
ATOM 2228 O O . ALA A 1 282 ? -4 -27.188 5.133 1 84.75 282 ALA A O 1
ATOM 2229 N N . SER A 1 283 ? -3.393 -25.109 5.727 1 78.5 283 SER A N 1
ATOM 2230 C CA . SER A 1 283 ? -3.012 -24.797 4.355 1 78.5 283 SER A CA 1
ATOM 2231 C C . SER A 1 283 ? -1.553 -25.156 4.09 1 78.5 283 SER A C 1
ATOM 2233 O O . SER A 1 283 ? -1.109 -25.156 2.939 1 78.5 283 SER A O 1
ATOM 2235 N N . SER A 1 284 ? -0.789 -25.5 5.07 1 80.44 284 SER A N 1
ATOM 2236 C CA . SER A 1 284 ? 0.622 -25.828 4.914 1 80.44 284 SER A CA 1
ATOM 2237 C C . SER A 1 284 ? 0.837 -27.344 4.949 1 80.44 284 SER A C 1
ATOM 2239 O O . SER A 1 284 ? 1.741 -27.828 5.637 1 80.44 284 SER A O 1
ATOM 2241 N N . THR A 1 285 ? 0.068 -28.203 4.301 1 85.69 285 THR A N 1
ATOM 2242 C CA . THR A 1 285 ? 0.144 -29.656 4.43 1 85.69 285 THR A CA 1
ATOM 2243 C C . THR A 1 285 ? 0.232 -30.312 3.055 1 85.69 285 THR A C 1
ATOM 2245 O O . THR A 1 285 ? 0.355 -31.531 2.953 1 85.69 285 THR A O 1
ATOM 2248 N N . GLY A 1 286 ? 0.279 -29.672 2.016 1 89.75 286 GLY A N 1
ATOM 2249 C CA . GLY A 1 286 ? 0.25 -30.25 0.676 1 89.75 286 GLY A CA 1
ATOM 2250 C C . GLY A 1 286 ? -1.144 -30.641 0.224 1 89.75 286 GLY A C 1
ATOM 2251 O O . GLY A 1 286 ? -2.111 -30.484 0.972 1 89.75 286 GLY A O 1
ATOM 2252 N N . LEU A 1 287 ? -1.202 -31.297 -0.937 1 95.88 287 LEU A N 1
ATOM 2253 C CA . LEU A 1 287 ? -2.504 -31.609 -1.519 1 95.88 287 LEU A CA 1
ATOM 2254 C C . LEU A 1 287 ? -2.658 -33.094 -1.745 1 95.88 287 LEU A C 1
ATOM 2256 O O . LEU A 1 287 ? -1.672 -33.812 -1.984 1 95.88 287 LEU A O 1
ATOM 2260 N N . ALA A 1 288 ? -3.838 -33.531 -1.606 1 97.75 288 ALA A N 1
ATOM 2261 C CA . ALA A 1 288 ? -4.246 -34.906 -1.88 1 97.75 288 ALA A CA 1
ATOM 2262 C C . ALA A 1 288 ? -5.543 -34.938 -2.684 1 97.75 288 ALA A C 1
ATOM 2264 O O . ALA A 1 288 ? -6.188 -33.906 -2.885 1 97.75 288 ALA A O 1
ATOM 2265 N N . VAL A 1 289 ? -5.855 -36.156 -3.166 1 98.44 289 VAL A N 1
ATOM 2266 C CA . VAL A 1 289 ? -7.102 -36.312 -3.908 1 98.44 289 VAL A CA 1
ATOM 2267 C C . VAL A 1 289 ? -8.211 -36.781 -2.959 1 98.44 289 VAL A C 1
ATOM 2269 O O . VAL A 1 289 ? -8.016 -37.719 -2.174 1 98.44 289 VAL A O 1
ATOM 2272 N N . TYR A 1 290 ? -9.289 -36.125 -3.014 1 98.25 290 TYR A N 1
ATOM 2273 C CA . TYR A 1 290 ? -10.477 -36.438 -2.236 1 98.25 290 TYR A CA 1
ATOM 2274 C C . TYR A 1 290 ? -11.633 -36.844 -3.148 1 98.25 290 TYR A C 1
ATOM 2276 O O . TYR A 1 290 ? -11.609 -36.531 -4.348 1 98.25 290 TYR A O 1
ATOM 2284 N N . ALA A 1 291 ? -12.609 -37.531 -2.543 1 97.38 291 ALA A N 1
ATOM 2285 C CA . ALA A 1 291 ? -13.773 -37.969 -3.297 1 97.38 291 ALA A CA 1
ATOM 2286 C C . ALA A 1 291 ? -15.055 -37.812 -2.477 1 97.38 291 ALA A C 1
ATOM 2288 O O . ALA A 1 291 ? -15.031 -37.938 -1.25 1 97.38 291 ALA A O 1
ATOM 2289 N N . VAL A 1 292 ? -16.078 -37.5 -3.16 1 95.75 292 VAL A N 1
ATOM 2290 C CA . VAL A 1 292 ? -17.438 -37.562 -2.648 1 95.75 292 VAL A CA 1
ATOM 2291 C C . VAL A 1 292 ? -18.25 -38.594 -3.426 1 95.75 292 VAL A C 1
ATOM 2293 O O . VAL A 1 292 ? -18.328 -38.531 -4.656 1 95.75 292 VAL A O 1
ATOM 2296 N N . ASP A 1 293 ? -18.859 -39.438 -2.682 1 92.81 293 ASP A N 1
ATOM 2297 C CA . ASP A 1 293 ? -19.75 -40.438 -3.297 1 92.81 293 ASP A CA 1
ATOM 2298 C C . ASP A 1 293 ? -21.125 -39.844 -3.58 1 92.81 293 ASP A C 1
ATOM 2300 O O . ASP A 1 293 ? -21.828 -39.438 -2.658 1 92.81 293 ASP A O 1
ATOM 2304 N N . LEU A 1 294 ? -21.5 -39.875 -4.77 1 90.25 294 LEU A N 1
ATOM 2305 C CA . LEU A 1 294 ? -22.734 -39.25 -5.172 1 90.25 294 LEU A CA 1
ATOM 2306 C C . LEU A 1 294 ? -23.828 -40.281 -5.453 1 90.25 294 LEU A C 1
ATOM 2308 O O . LEU A 1 294 ? -24.906 -39.938 -5.91 1 90.25 294 LEU A O 1
ATOM 2312 N N . SER A 1 295 ? -23.484 -41.5 -5.148 1 84.25 295 SER A N 1
ATOM 2313 C CA . SER A 1 295 ? -24.5 -42.531 -5.316 1 84.25 295 SER A CA 1
ATOM 2314 C C . SER A 1 295 ? -25.609 -42.406 -4.281 1 84.25 295 SER A C 1
ATOM 2316 O O . SER A 1 295 ? -25.422 -41.781 -3.242 1 84.25 295 SER A O 1
ATOM 2318 N N . PRO A 1 296 ? -26.781 -42.969 -4.66 1 74.12 296 PRO A N 1
ATOM 2319 C CA . PRO A 1 296 ? -27.859 -42.938 -3.676 1 74.12 296 PRO A CA 1
ATOM 2320 C C . PRO A 1 296 ? -27.469 -43.531 -2.334 1 74.12 296 PRO A C 1
ATOM 2322 O O . PRO A 1 296 ? -27.953 -43.125 -1.286 1 74.12 296 PRO A O 1
ATOM 2325 N N . GLU A 1 297 ? -26.672 -44.469 -2.332 1 64.56 297 GLU A N 1
ATOM 2326 C CA . GLU A 1 297 ? -26.219 -45.125 -1.109 1 64.56 297 GLU A CA 1
ATOM 2327 C C . GLU A 1 297 ? -25.266 -44.219 -0.323 1 64.56 297 GLU A C 1
ATOM 2329 O O . GLU A 1 297 ? -25.125 -44.375 0.892 1 64.56 297 GLU A O 1
ATOM 2334 N N . GLY A 1 298 ? -24.594 -43.438 -0.982 1 59.44 298 GLY A N 1
ATOM 2335 C CA . GLY A 1 298 ? -23.625 -42.562 -0.35 1 59.44 298 GLY A CA 1
ATOM 2336 C C . GLY A 1 298 ? -24.281 -41.469 0.465 1 59.44 298 GLY A C 1
ATOM 2337 O O . GLY A 1 298 ? -23.609 -40.625 1.055 1 59.44 298 GLY A O 1
ATOM 2338 N N . GLN A 1 299 ? -25.609 -41.438 0.445 1 58.22 299 GLN A N 1
ATOM 2339 C CA . GLN A 1 299 ? -26.391 -40.469 1.184 1 58.22 299 GLN A CA 1
ATOM 2340 C C . GLN A 1 299 ? -26.375 -40.75 2.68 1 58.22 299 GLN A C 1
ATOM 2342 O O . GLN A 1 299 ? -26.406 -41.938 3.084 1 58.22 299 GLN A O 1
ATOM 2347 N N . THR A 1 300 ? -25.828 -39.75 3.395 1 58.44 300 THR A N 1
ATOM 2348 C CA . THR A 1 300 ? -25.922 -39.906 4.84 1 58.44 300 THR A CA 1
ATOM 2349 C C . THR A 1 300 ? -27.391 -39.969 5.289 1 58.44 300 THR A C 1
ATOM 2351 O O . THR A 1 300 ? -28.297 -39.656 4.512 1 58.44 300 THR A O 1
ATOM 2354 N N . GLU A 1 301 ? -27.594 -40.5 6.527 1 50.03 301 GLU A N 1
ATOM 2355 C CA . GLU A 1 301 ? -28.906 -40.594 7.164 1 50.03 301 GLU A CA 1
ATOM 2356 C C . GLU A 1 301 ? -29.641 -39.25 7.094 1 50.03 301 GLU A C 1
ATOM 2358 O O . GLU A 1 301 ? -30.875 -39.219 7.062 1 50.03 301 GLU A O 1
ATOM 2363 N N . GLU A 1 302 ? -28.906 -38.188 7.242 1 52.38 302 GLU A N 1
ATOM 2364 C CA . GLU A 1 302 ? -29.641 -36.906 7.203 1 52.38 302 GLU A CA 1
ATOM 2365 C C . GLU A 1 302 ? -29.828 -36.438 5.766 1 52.38 302 GLU A C 1
ATOM 2367 O O . GLU A 1 302 ? -30.281 -35.312 5.535 1 52.38 302 GLU A O 1
ATOM 2372 N N . GLY A 1 303 ? -29.984 -37.281 4.898 1 52.28 303 GLY A N 1
ATOM 2373 C CA . GLY A 1 303 ? -30.312 -37.281 3.482 1 52.28 303 GLY A CA 1
ATOM 2374 C C . GLY A 1 303 ? -29.672 -36.156 2.701 1 52.28 303 GLY A C 1
ATOM 2375 O O . GLY A 1 303 ? -29.391 -36.312 1.508 1 52.28 303 GLY A O 1
ATOM 2376 N N . ASP A 1 304 ? -29.359 -34.938 3.303 1 64.81 304 ASP A N 1
ATOM 2377 C CA . ASP A 1 304 ? -28.953 -33.719 2.576 1 64.81 304 ASP A CA 1
ATOM 2378 C C . ASP A 1 304 ? -27.469 -33.438 2.797 1 64.81 304 ASP A C 1
ATOM 2380 O O . ASP A 1 304 ? -26.969 -32.406 2.324 1 64.81 304 ASP A O 1
ATOM 2384 N N . LYS A 1 305 ? -26.781 -34.469 3.406 1 78.19 305 LYS A N 1
ATOM 2385 C CA . LYS A 1 305 ? -25.375 -34.156 3.686 1 78.19 305 LYS A CA 1
ATOM 2386 C C . LYS A 1 305 ? -24.453 -35.156 3.008 1 78.19 305 LYS A C 1
ATOM 2388 O O . LYS A 1 305 ? -24.703 -36.375 3.025 1 78.19 305 LYS A O 1
ATOM 2393 N N . LEU A 1 306 ? -23.484 -34.688 2.295 1 82.88 306 LEU A N 1
ATOM 2394 C CA . LEU A 1 306 ? -22.406 -35.438 1.666 1 82.88 306 LEU A CA 1
ATOM 2395 C C . LEU A 1 306 ? -21.203 -35.531 2.586 1 82.88 306 LEU A C 1
ATOM 2397 O O . LEU A 1 306 ? -21.094 -34.781 3.555 1 82.88 306 LEU A O 1
ATOM 2401 N N . LYS A 1 307 ? -20.516 -36.594 2.342 1 89.31 307 LYS A N 1
ATOM 2402 C CA . LYS A 1 307 ? -19.234 -36.781 3.016 1 89.31 307 LYS A CA 1
ATOM 2403 C C . LYS A 1 307 ? -18.109 -36.938 2.008 1 89.31 307 LYS A C 1
ATOM 2405 O O . LYS A 1 307 ? -18.312 -37.438 0.91 1 89.31 307 LYS A O 1
ATOM 2410 N N . TYR A 1 308 ? -17 -36.375 2.344 1 93.5 308 TYR A N 1
ATOM 2411 C CA . TYR A 1 308 ? -15.828 -36.562 1.488 1 93.5 308 TYR A CA 1
ATOM 2412 C C . TYR A 1 308 ? -14.758 -37.406 2.195 1 93.5 308 TYR A C 1
ATOM 2414 O O . TYR A 1 308 ? -14.742 -37.469 3.426 1 93.5 308 TYR A O 1
ATOM 2422 N N . ARG A 1 309 ? -13.914 -38.062 1.459 1 95.5 309 ARG A N 1
ATOM 2423 C CA . ARG A 1 309 ? -12.82 -38.875 1.991 1 95.5 309 ARG A CA 1
ATOM 2424 C C . ARG A 1 309 ? -11.578 -38.75 1.119 1 95.5 309 ARG A C 1
ATOM 2426 O O . ARG A 1 309 ? -11.68 -38.594 -0.099 1 95.5 309 ARG A O 1
ATOM 2433 N N . LYS A 1 310 ? -10.453 -38.844 1.749 1 96.56 310 LYS A N 1
ATOM 2434 C CA . LYS A 1 310 ? -9.195 -38.906 1.011 1 96.56 310 LYS A CA 1
ATOM 2435 C C . LYS A 1 310 ? -9.055 -40.219 0.257 1 96.56 310 LYS A C 1
ATOM 2437 O O . LYS A 1 310 ? -9.32 -41.281 0.81 1 96.56 310 LYS A O 1
ATOM 2442 N N . VAL A 1 311 ? -8.531 -40.125 -0.996 1 97.5 311 VAL A N 1
ATOM 2443 C CA . VAL A 1 311 ? -8.562 -41.344 -1.758 1 97.5 311 VAL A CA 1
ATOM 2444 C C . VAL A 1 311 ? -7.188 -41.625 -2.361 1 97.5 311 VAL A C 1
ATOM 2446 O O . VAL A 1 311 ? -6.867 -42.75 -2.721 1 97.5 311 VAL A O 1
ATOM 2449 N N . ALA A 1 312 ? -6.383 -40.594 -2.527 1 97.88 312 ALA A N 1
ATOM 2450 C CA . ALA A 1 312 ? -5.102 -40.875 -3.162 1 97.88 312 ALA A CA 1
ATOM 2451 C C . ALA A 1 312 ? -4.074 -39.781 -2.855 1 97.88 312 ALA A C 1
ATOM 2453 O O . ALA A 1 312 ? -4.422 -38.625 -2.758 1 97.88 312 ALA A O 1
ATOM 2454 N N . TYR A 1 313 ? -2.758 -40.25 -2.684 1 97.19 313 TYR A N 1
ATOM 2455 C CA . TYR A 1 313 ? -1.538 -39.469 -2.666 1 97.19 313 TYR A CA 1
ATOM 2456 C C . TYR A 1 313 ? -1.529 -38.5 -1.476 1 97.19 313 TYR A C 1
ATOM 2458 O O . TYR A 1 313 ? -2.426 -38.562 -0.631 1 97.19 313 TYR A O 1
ATOM 2466 N N . GLY A 1 314 ? -0.455 -37.75 -1.303 1 95.88 314 GLY A N 1
ATOM 2467 C CA . GLY A 1 314 ? -0.291 -36.781 -0.239 1 95.88 314 GLY A CA 1
ATOM 2468 C C . GLY A 1 314 ? 0.607 -37.25 0.883 1 95.88 314 GLY A C 1
ATOM 2469 O O . GLY A 1 314 ? 1.039 -36.469 1.725 1 95.88 314 GLY A O 1
ATOM 2470 N N . GLU A 1 315 ? 0.908 -38.5 0.883 1 94.19 315 GLU A N 1
ATOM 2471 C CA . GLU A 1 315 ? 1.711 -39.031 1.974 1 94.19 315 GLU A CA 1
ATOM 2472 C C . GLU A 1 315 ? 3.199 -39 1.636 1 94.19 315 GLU A C 1
ATOM 2474 O O . GLU A 1 315 ? 3.998 -38.438 2.385 1 94.19 315 GLU A O 1
ATOM 2479 N N . GLU A 1 316 ? 3.535 -39.594 0.522 1 94.31 316 GLU A N 1
ATOM 2480 C CA . GLU A 1 316 ? 4.938 -39.656 0.113 1 94.31 316 GLU A CA 1
ATOM 2481 C C . GLU A 1 316 ? 5.191 -38.75 -1.104 1 94.31 316 GLU A C 1
ATOM 2483 O O . GLU A 1 316 ? 6.34 -38.594 -1.519 1 94.31 316 GLU A O 1
ATOM 2488 N N . ASN A 1 317 ? 4.262 -38.375 -1.685 1 96.69 317 ASN A N 1
ATOM 2489 C CA . ASN A 1 317 ? 4.223 -37.469 -2.828 1 96.69 317 ASN A CA 1
ATOM 2490 C C . ASN A 1 317 ? 3.068 -36.469 -2.717 1 96.69 317 ASN A C 1
ATOM 2492 O O . ASN A 1 317 ? 2.334 -36.469 -1.729 1 96.69 317 ASN A O 1
ATOM 2496 N N . CYS A 1 318 ? 2.975 -35.594 -3.662 1 96.88 318 CYS A N 1
ATOM 2497 C CA . CYS A 1 318 ? 1.953 -34.531 -3.594 1 96.88 318 CYS A CA 1
ATOM 2498 C C . CYS A 1 318 ? 1.158 -34.469 -4.895 1 96.88 318 CYS A C 1
ATOM 2500 O O . CYS A 1 318 ? 1.736 -34.312 -5.973 1 96.88 318 CYS A O 1
ATOM 2502 N N . ALA A 1 319 ? -0.185 -34.562 -4.742 1 97.94 319 ALA A N 1
ATOM 2503 C CA . ALA A 1 319 ? -1.025 -34.219 -5.883 1 97.94 319 ALA A CA 1
ATOM 2504 C C . ALA A 1 319 ? -0.944 -32.719 -6.184 1 97.94 319 ALA A C 1
ATOM 2506 O O . ALA A 1 319 ? -0.791 -31.906 -5.273 1 97.94 319 ALA A O 1
ATOM 2507 N N . GLN A 1 320 ? -0.932 -32.438 -7.398 1 96.75 320 GLN A N 1
ATOM 2508 C CA . GLN A 1 320 ? -0.912 -31.047 -7.844 1 96.75 320 GLN A CA 1
ATOM 2509 C C . GLN A 1 320 ? -2.119 -30.734 -8.719 1 96.75 320 GLN A C 1
ATOM 2511 O O . GLN A 1 320 ? -2.74 -31.641 -9.281 1 96.75 320 GLN A O 1
ATOM 2516 N N . PRO A 1 321 ? -2.537 -29.438 -8.828 1 95.62 321 PRO A N 1
ATOM 2517 C CA . PRO A 1 321 ? -3.65 -29.078 -9.703 1 95.62 321 PRO A CA 1
ATOM 2518 C C . PRO A 1 321 ? -3.449 -29.562 -11.141 1 95.62 321 PRO A C 1
ATOM 2520 O O . PRO A 1 321 ? -2.334 -29.516 -11.664 1 95.62 321 PRO A O 1
ATOM 2523 N N . GLY A 1 322 ? -4.527 -30.016 -11.742 1 96.25 322 GLY A N 1
ATOM 2524 C CA . GLY A 1 322 ? -4.512 -30.562 -13.086 1 96.25 322 GLY A CA 1
ATOM 2525 C C . GLY A 1 322 ? -5.195 -31.906 -13.188 1 96.25 322 GLY A C 1
ATOM 2526 O O . GLY A 1 322 ? -4.816 -32.75 -14.016 1 96.25 322 GLY A O 1
ATOM 2527 N N . LEU A 1 323 ? -6.168 -32.156 -12.305 1 97.31 323 LEU A N 1
ATOM 2528 C CA . LEU A 1 323 ? -6.934 -33.406 -12.414 1 97.31 323 LEU A CA 1
ATOM 2529 C C . LEU A 1 323 ? -7.598 -33.5 -13.789 1 97.31 323 LEU A C 1
ATOM 2531 O O . LEU A 1 323 ? -8.117 -32.5 -14.305 1 97.31 323 LEU A O 1
ATOM 2535 N N . ARG A 1 324 ? -7.5 -34.75 -14.336 1 96.81 324 ARG A N 1
ATOM 2536 C CA . ARG A 1 324 ? -8.148 -35.031 -15.609 1 96.81 324 ARG A CA 1
ATOM 2537 C C . ARG A 1 324 ? -8.898 -36.344 -15.547 1 96.81 324 ARG A C 1
ATOM 2539 O O . ARG A 1 324 ? -8.641 -37.188 -14.672 1 96.81 324 ARG A O 1
ATOM 2546 N N . LYS A 1 325 ? -9.82 -36.469 -16.422 1 95.44 325 LYS A N 1
ATOM 2547 C CA . LYS A 1 325 ? -10.5 -37.75 -16.562 1 95.44 325 LYS A CA 1
ATOM 2548 C C . LYS A 1 325 ? -10.414 -38.281 -18 1 95.44 325 LYS A C 1
ATOM 2550 O O . LYS A 1 325 ? -10.5 -37.5 -18.953 1 95.44 325 LYS A O 1
ATOM 2555 N N . ALA A 1 326 ? -10.195 -39.531 -18.172 1 93.25 326 ALA A N 1
ATOM 2556 C CA . ALA A 1 326 ? -10.141 -40.219 -19.453 1 93.25 326 ALA A CA 1
ATOM 2557 C C . ALA A 1 326 ? -10.625 -41.656 -19.344 1 93.25 326 ALA A C 1
ATOM 2559 O O . ALA A 1 326 ? -10.055 -42.469 -18.578 1 93.25 326 ALA A O 1
ATOM 2560 N N . GLY A 1 327 ? -11.633 -42.031 -20.047 1 88 327 GLY A N 1
ATOM 2561 C CA . GLY A 1 327 ? -12.141 -43.406 -20.078 1 88 327 GLY A CA 1
ATOM 2562 C C . GLY A 1 327 ? -12.617 -43.906 -18.734 1 88 327 GLY A C 1
ATOM 2563 O O . GLY A 1 327 ? -12.32 -45.031 -18.328 1 88 327 GLY A O 1
ATOM 2564 N N . GLY A 1 328 ? -13.188 -43.062 -18 1 90.88 328 GLY A N 1
ATOM 2565 C CA . GLY A 1 328 ? -13.703 -43.438 -16.688 1 90.88 328 GLY A CA 1
ATOM 2566 C C . GLY A 1 328 ? -12.641 -43.5 -15.617 1 90.88 328 GLY A C 1
ATOM 2567 O O . GLY A 1 328 ? -12.891 -43.969 -14.5 1 90.88 328 GLY A O 1
ATOM 2568 N N . GLN A 1 329 ? -11.5 -43.094 -15.969 1 93.81 329 GLN A N 1
ATOM 2569 C CA . GLN A 1 329 ? -10.398 -43.031 -15.008 1 93.81 329 GLN A CA 1
ATOM 2570 C C . GLN A 1 329 ? -10.016 -41.594 -14.695 1 93.81 329 GLN A C 1
ATOM 2572 O O . GLN A 1 329 ? -10.266 -40.688 -15.5 1 93.81 329 GLN A O 1
ATOM 2577 N N . VAL A 1 330 ? -9.445 -41.438 -13.508 1 97.38 330 VAL A N 1
ATOM 2578 C CA . VAL A 1 330 ? -9 -40.125 -13.078 1 97.38 330 VAL A CA 1
ATOM 2579 C C . VAL A 1 330 ? -7.473 -40.062 -13.109 1 97.38 330 VAL A C 1
ATOM 2581 O O . VAL A 1 330 ? -6.801 -40.938 -12.539 1 97.38 330 VAL A O 1
ATOM 2584 N N . LEU A 1 331 ? -6.941 -39.125 -13.805 1 97.25 331 LEU A N 1
ATOM 2585 C CA . LEU A 1 331 ? -5.504 -38.875 -13.875 1 97.25 331 LEU A CA 1
ATOM 2586 C C . LEU A 1 331 ? -5.102 -37.75 -12.93 1 97.25 331 LEU A C 1
ATOM 2588 O O . LEU A 1 331 ? -5.785 -36.719 -12.852 1 97.25 331 LEU A O 1
ATOM 2592 N N . VAL A 1 332 ? -3.979 -37.969 -12.242 1 98.25 332 VAL A N 1
ATOM 2593 C CA . VAL A 1 332 ? -3.5 -37.031 -11.227 1 98.25 332 VAL A CA 1
ATOM 2594 C C . VAL A 1 332 ? -2.076 -36.594 -11.562 1 98.25 332 VAL A C 1
ATOM 2596 O O . VAL A 1 332 ? -1.205 -37.406 -11.82 1 98.25 332 VAL A O 1
ATOM 2599 N N . TYR A 1 333 ? -1.872 -35.281 -11.672 1 97.81 333 TYR A N 1
ATOM 2600 C CA . TYR A 1 333 ? -0.524 -34.719 -11.711 1 97.81 333 TYR A CA 1
ATOM 2601 C C . TYR A 1 333 ? 0.136 -34.781 -10.344 1 97.81 333 TYR A C 1
ATOM 2603 O O . TYR A 1 333 ? -0.407 -34.281 -9.359 1 97.81 333 TYR A O 1
ATOM 2611 N N . VAL A 1 334 ? 1.282 -35.406 -10.258 1 97.94 334 VAL A N 1
ATOM 2612 C CA . VAL A 1 334 ? 1.902 -35.688 -8.977 1 97.94 334 VAL A CA 1
ATOM 2613 C C . VAL A 1 334 ? 3.355 -35.219 -8.984 1 97.94 334 VAL A C 1
ATOM 2615 O O . VAL A 1 334 ? 4.109 -35.531 -9.906 1 97.94 334 VAL A O 1
ATOM 2618 N N . HIS A 1 335 ? 3.711 -34.438 -7.988 1 97.69 335 HIS A N 1
ATOM 2619 C CA . HIS A 1 335 ? 5.117 -34.25 -7.66 1 97.69 335 HIS A CA 1
ATOM 2620 C C . HIS A 1 335 ? 5.652 -35.375 -6.789 1 97.69 335 HIS A C 1
ATOM 2622 O O . HIS A 1 335 ? 5.141 -35.625 -5.695 1 97.69 335 HIS A O 1
ATOM 2628 N N . HIS A 1 336 ? 6.586 -36.062 -7.266 1 97.44 336 HIS A N 1
ATOM 2629 C CA . HIS A 1 336 ? 7.273 -37.125 -6.516 1 97.44 336 HIS A CA 1
ATOM 2630 C C . HIS A 1 336 ? 8.773 -36.844 -6.461 1 97.44 336 HIS A C 1
ATOM 2632 O O . HIS A 1 336 ? 9.508 -37.219 -7.383 1 97.44 336 HIS A O 1
ATOM 2638 N N . GLY A 1 337 ? 9.242 -36.344 -5.281 1 96.75 337 GLY A N 1
ATOM 2639 C CA . GLY A 1 337 ? 10.602 -35.812 -5.262 1 96.75 337 GLY A CA 1
ATOM 2640 C C . GLY A 1 337 ? 10.844 -34.75 -6.301 1 96.75 337 GLY A C 1
ATOM 2641 O O . GLY A 1 337 ? 10.102 -33.75 -6.363 1 96.75 337 GLY A O 1
ATOM 2642 N N . MET A 1 338 ? 11.828 -35 -7.113 1 96.88 338 MET A N 1
ATOM 2643 C CA . MET A 1 338 ? 12.148 -34.031 -8.141 1 96.88 338 MET A CA 1
ATOM 2644 C C . MET A 1 338 ? 11.523 -34.406 -9.477 1 96.88 338 MET A C 1
ATOM 2646 O O . MET A 1 338 ? 11.711 -33.719 -10.477 1 96.88 338 MET A O 1
ATOM 2650 N N . ALA A 1 339 ? 10.68 -35.438 -9.477 1 96.44 339 ALA A N 1
ATOM 2651 C CA . ALA A 1 339 ? 10.039 -35.875 -10.711 1 96.44 339 ALA A CA 1
ATOM 2652 C C . ALA A 1 339 ? 8.609 -35.375 -10.805 1 96.44 339 ALA A C 1
ATOM 2654 O O . ALA A 1 339 ? 7.895 -35.312 -9.797 1 96.44 339 ALA A O 1
ATOM 2655 N N . ASP A 1 340 ? 8.234 -35 -12.016 1 96.31 340 ASP A N 1
ATOM 2656 C CA . ASP A 1 340 ? 6.824 -34.844 -12.344 1 96.31 340 ASP A CA 1
ATOM 2657 C C . ASP A 1 340 ? 6.242 -36.125 -12.914 1 96.31 340 ASP A C 1
ATOM 2659 O O . ASP A 1 340 ? 6.891 -36.812 -13.711 1 96.31 340 ASP A O 1
ATOM 2663 N N . GLN A 1 341 ? 5.027 -36.406 -12.383 1 96.12 341 GLN A N 1
ATOM 2664 C CA . GLN A 1 341 ? 4.391 -37.656 -12.828 1 96.12 341 GLN A CA 1
ATOM 2665 C C . GLN A 1 341 ? 2.906 -37.438 -13.102 1 96.12 341 GLN A C 1
ATOM 2667 O O . GLN A 1 341 ? 2.291 -36.531 -12.547 1 96.12 341 GLN A O 1
ATOM 2672 N N . VAL A 1 342 ? 2.41 -38.188 -14.039 1 96.62 342 VAL A N 1
ATOM 2673 C CA . VAL A 1 342 ? 0.971 -38.375 -14.18 1 96.62 342 VAL A CA 1
ATOM 2674 C C . VAL A 1 342 ? 0.599 -39.812 -13.773 1 96.62 342 VAL A C 1
ATOM 2676 O O . VAL A 1 342 ? 1.139 -40.781 -14.32 1 96.62 342 VAL A O 1
ATOM 2679 N N . ARG A 1 343 ? -0.329 -39.906 -12.828 1 96.38 343 ARG A N 1
ATOM 2680 C CA . ARG A 1 343 ? -0.712 -41.188 -12.258 1 96.38 343 ARG A CA 1
ATOM 2681 C C . ARG A 1 343 ? -2.225 -41.375 -12.305 1 96.38 343 ARG A C 1
ATOM 2683 O O . ARG A 1 343 ? -2.975 -40.406 -12.453 1 96.38 343 ARG A O 1
ATOM 2690 N N . LEU A 1 344 ? -2.576 -42.688 -12.227 1 96.12 344 LEU A N 1
ATOM 2691 C CA . LEU A 1 344 ? -3.967 -43 -11.93 1 96.12 344 LEU A CA 1
ATOM 2692 C C . LEU A 1 344 ? -4.203 -43.062 -10.422 1 96.12 344 LEU A C 1
ATOM 2694 O O . LEU A 1 344 ? -3.252 -43 -9.641 1 96.12 344 LEU A O 1
ATOM 2698 N N . LEU A 1 345 ? -5.445 -43.125 -9.984 1 97.19 345 LEU A N 1
ATOM 2699 C CA . LEU A 1 345 ? -5.809 -43.125 -8.57 1 97.19 345 LEU A CA 1
ATOM 2700 C C . LEU A 1 345 ? -5.219 -44.312 -7.84 1 97.19 345 LEU A C 1
ATOM 2702 O O . LEU A 1 345 ? -4.926 -44.25 -6.645 1 97.19 345 LEU A O 1
ATOM 2706 N N . ASP A 1 346 ? -4.992 -45.406 -8.523 1 95.12 346 ASP A N 1
ATOM 2707 C CA . ASP A 1 346 ? -4.52 -46.625 -7.887 1 95.12 346 ASP A CA 1
ATOM 2708 C C . ASP A 1 346 ? -2.998 -46.656 -7.793 1 95.12 346 ASP A C 1
ATOM 2710 O O . ASP A 1 346 ? -2.408 -47.625 -7.363 1 95.12 346 ASP A O 1
ATOM 2714 N N . GLY A 1 347 ? -2.393 -45.594 -8.273 1 94.31 347 GLY A N 1
ATOM 2715 C CA . GLY A 1 347 ? -0.949 -45.5 -8.141 1 94.31 347 GLY A CA 1
ATOM 2716 C C . GLY A 1 347 ? -0.204 -45.781 -9.43 1 94.31 347 GLY A C 1
ATOM 2717 O O . GLY A 1 347 ? 1.003 -45.562 -9.523 1 94.31 347 GLY A O 1
ATOM 2718 N N . THR A 1 348 ? -0.897 -46.25 -10.445 1 93.12 348 THR A N 1
ATOM 2719 C CA . THR A 1 348 ? -0.256 -46.562 -11.719 1 93.12 348 THR A CA 1
ATOM 2720 C C . THR A 1 348 ? 0.385 -45.281 -12.305 1 93.12 348 THR A C 1
ATOM 2722 O O . THR A 1 348 ? -0.275 -44.25 -12.453 1 93.12 348 THR A O 1
ATOM 2725 N N . ILE A 1 349 ? 1.644 -45.375 -12.641 1 94.19 349 ILE A N 1
ATOM 2726 C CA . ILE A 1 349 ? 2.361 -44.25 -13.242 1 94.19 349 ILE A CA 1
ATOM 2727 C C . ILE A 1 349 ? 2.219 -44.312 -14.766 1 94.19 349 ILE A C 1
ATOM 2729 O O . ILE A 1 349 ? 2.631 -45.281 -15.398 1 94.19 349 ILE A O 1
ATOM 2733 N N . LEU A 1 350 ? 1.658 -43.344 -15.305 1 92.5 350 LEU A N 1
ATOM 2734 C CA . LEU A 1 350 ? 1.483 -43.25 -16.75 1 92.5 350 LEU A CA 1
ATOM 2735 C C . LEU A 1 350 ? 2.668 -42.562 -17.406 1 92.5 350 LEU A C 1
ATOM 2737 O O . LEU A 1 350 ? 3.01 -42.844 -18.547 1 92.5 350 LEU A O 1
ATOM 2741 N N . PHE A 1 351 ? 3.229 -41.625 -16.781 1 94 351 PHE A N 1
ATOM 2742 C CA . PHE A 1 351 ? 4.332 -40.812 -17.297 1 94 351 PHE A CA 1
ATOM 2743 C C . PHE A 1 351 ? 5.148 -40.25 -16.141 1 94 351 PHE A C 1
ATOM 2745 O O . PHE A 1 351 ? 4.586 -39.812 -15.133 1 94 351 PHE A O 1
ATOM 2752 N N . SER A 1 352 ? 6.48 -40.344 -16.203 1 94.25 352 SER A N 1
ATOM 2753 C CA . SER A 1 352 ? 7.367 -39.844 -15.156 1 94.25 352 SER A CA 1
ATOM 2754 C C . SER A 1 352 ? 8.664 -39.281 -15.75 1 94.25 352 SER A C 1
ATOM 2756 O O . SER A 1 352 ? 9.242 -39.875 -16.656 1 94.25 352 SER A O 1
ATOM 2758 N N . GLN A 1 353 ? 9.047 -38.125 -15.328 1 93.69 353 GLN A N 1
ATOM 2759 C CA . GLN A 1 353 ? 10.336 -37.562 -15.703 1 93.69 353 GLN A CA 1
ATOM 2760 C C . GLN A 1 353 ? 10.82 -36.562 -14.656 1 93.69 353 GLN A C 1
ATOM 2762 O O . GLN A 1 353 ? 10.008 -35.969 -13.93 1 93.69 353 GLN A O 1
ATOM 2767 N N . GLU A 1 354 ? 12.133 -36.312 -14.555 1 94.19 354 GLU A N 1
ATOM 2768 C CA . GLU A 1 354 ? 12.711 -35.281 -13.719 1 94.19 354 GLU A CA 1
ATOM 2769 C C . GLU A 1 354 ? 12.812 -33.969 -14.477 1 94.19 354 GLU A C 1
ATOM 2771 O O . GLU A 1 354 ? 13.875 -33.312 -14.477 1 94.19 354 GLU A O 1
ATOM 2776 N N . LYS A 1 355 ? 11.789 -33.688 -15.18 1 94.75 355 LYS A N 1
ATOM 2777 C CA . LYS A 1 355 ? 11.492 -32.438 -15.867 1 94.75 355 LYS A CA 1
ATOM 2778 C C . LYS A 1 355 ? 10.055 -31.969 -15.586 1 94.75 355 LYS A C 1
ATOM 2780 O O . LYS A 1 355 ? 9.211 -32.781 -15.203 1 94.75 355 LYS A O 1
ATOM 2785 N N . SER A 1 356 ? 9.875 -30.75 -15.758 1 94.31 356 SER A N 1
ATOM 2786 C CA . SER A 1 356 ? 8.547 -30.219 -15.461 1 94.31 356 SER A CA 1
ATOM 2787 C C . SER A 1 356 ? 7.535 -30.625 -16.531 1 94.31 356 SER A C 1
ATOM 2789 O O . SER A 1 356 ? 7.848 -30.625 -17.719 1 94.31 356 SER A O 1
ATOM 2791 N N . ILE A 1 357 ? 6.395 -31.031 -16.125 1 95.5 357 ILE A N 1
ATOM 2792 C CA . ILE A 1 357 ? 5.207 -31.109 -16.953 1 95.5 357 ILE A CA 1
ATOM 2793 C C . ILE A 1 357 ? 4.406 -29.812 -16.828 1 95.5 357 ILE A C 1
ATOM 2795 O O . ILE A 1 357 ? 3.703 -29.609 -15.828 1 95.5 357 ILE A O 1
ATOM 2799 N N . PHE A 1 358 ? 4.551 -28.969 -17.766 1 94.12 358 PHE A N 1
ATOM 2800 C CA . PHE A 1 358 ? 3.967 -27.625 -17.703 1 94.12 358 PHE A CA 1
ATOM 2801 C C . PHE A 1 358 ? 2.455 -27.688 -17.891 1 94.12 358 PHE A C 1
ATOM 2803 O O . PHE A 1 358 ? 1.721 -26.875 -17.328 1 94.12 358 PHE A O 1
ATOM 2810 N N . SER A 1 359 ? 1.994 -28.547 -18.719 1 96.12 359 SER A N 1
ATOM 2811 C CA . SER A 1 359 ? 0.586 -28.812 -18.984 1 96.12 359 SER A CA 1
ATOM 2812 C C . SER A 1 359 ? 0.396 -30.219 -19.562 1 96.12 359 SER A C 1
ATOM 2814 O O . SER A 1 359 ? 1.32 -30.781 -20.156 1 96.12 359 SER A O 1
ATOM 2816 N N . TYR A 1 360 ? -0.757 -30.781 -19.375 1 97.5 360 TYR A N 1
ATOM 2817 C CA . TYR A 1 360 ? -1.04 -32.062 -20 1 97.5 360 TYR A CA 1
ATOM 2818 C C . TYR A 1 360 ? -2.539 -32.281 -20.188 1 97.5 360 TYR A C 1
ATOM 2820 O O . TYR A 1 360 ? -3.346 -31.531 -19.609 1 97.5 360 TYR A O 1
ATOM 2828 N N . ASP A 1 361 ? -2.922 -33.156 -21.031 1 97.88 361 ASP A N 1
ATOM 2829 C CA . ASP A 1 361 ? -4.281 -33.656 -21.234 1 97.88 361 ASP A CA 1
ATOM 2830 C C . ASP A 1 361 ? -4.273 -35.125 -21.656 1 97.88 361 ASP A C 1
ATOM 2832 O O . ASP A 1 361 ? -3.225 -35.656 -22.016 1 97.88 361 ASP A O 1
ATOM 2836 N N . ALA A 1 362 ? -5.398 -35.75 -21.5 1 96.56 362 ALA A N 1
ATOM 2837 C CA . ALA A 1 362 ? -5.5 -37.188 -21.828 1 96.56 362 ALA A CA 1
ATOM 2838 C C . ALA A 1 362 ? -6.914 -37.531 -22.266 1 96.56 362 ALA A C 1
ATOM 2840 O O . ALA A 1 362 ? -7.887 -36.938 -21.812 1 96.56 362 ALA A O 1
ATOM 2841 N N . VAL A 1 363 ? -6.973 -38.5 -23.125 1 95.19 363 VAL A N 1
ATOM 2842 C CA . VAL A 1 363 ? -8.25 -39.031 -23.562 1 95.19 363 VAL A CA 1
ATOM 2843 C C . VAL A 1 363 ? -8.125 -40.562 -23.719 1 95.19 363 VAL A C 1
ATOM 2845 O O . VAL A 1 363 ? -7.016 -41.094 -23.859 1 95.19 363 VAL A O 1
ATOM 2848 N N . ALA A 1 364 ? -9.234 -41.219 -23.609 1 93.12 364 ALA A N 1
ATOM 2849 C CA . ALA A 1 364 ? -9.273 -42.625 -23.906 1 93.12 364 ALA A CA 1
ATOM 2850 C C . ALA A 1 364 ? -9.625 -42.875 -25.359 1 93.12 364 ALA A C 1
ATOM 2852 O O . ALA A 1 364 ? -10.586 -42.312 -25.891 1 93.12 364 ALA A O 1
ATOM 2853 N N . ILE A 1 365 ? -8.82 -43.688 -26.016 1 90.56 365 ILE A N 1
ATOM 2854 C CA . ILE A 1 365 ? -9.078 -44.031 -27.406 1 90.56 365 ILE A CA 1
ATOM 2855 C C . ILE A 1 365 ? -9.148 -45.562 -27.578 1 90.56 365 ILE A C 1
ATOM 2857 O O . ILE A 1 365 ? -8.633 -46.281 -26.734 1 90.56 365 ILE A O 1
ATOM 2861 N N . PRO A 1 366 ? -9.82 -46 -28.703 1 86.25 366 PRO A N 1
ATOM 2862 C CA . PRO A 1 366 ? -9.844 -47.438 -28.953 1 86.25 366 PRO A CA 1
ATOM 2863 C C . PRO A 1 366 ? -8.445 -48 -29.203 1 86.25 366 PRO A C 1
ATOM 2865 O O . PRO A 1 366 ? -7.605 -47.344 -29.812 1 86.25 366 PRO A O 1
ATOM 2868 N N . SER A 1 367 ? -8.125 -49.094 -28.594 1 78.38 367 SER A N 1
ATOM 2869 C CA . SER A 1 367 ? -6.816 -49.719 -28.734 1 78.38 367 SER A CA 1
ATOM 2870 C C . SER A 1 367 ? -6.629 -50.312 -30.141 1 78.38 367 SER A C 1
ATOM 2872 O O . SER A 1 367 ? -7.574 -50.812 -30.734 1 78.38 367 SER A O 1
ATOM 2874 N N . ASN A 1 368 ? -5.699 -49.906 -31.016 1 61.66 368 ASN A N 1
ATOM 2875 C CA . ASN A 1 368 ? -5.449 -50.406 -32.375 1 61.66 368 ASN A CA 1
ATOM 2876 C C . ASN A 1 368 ? -5.422 -51.938 -32.406 1 61.66 368 ASN A C 1
ATOM 2878 O O . ASN A 1 368 ? -5.441 -52.531 -33.5 1 61.66 368 ASN A O 1
ATOM 2882 N N . GLY A 1 369 ? -4.812 -52.688 -31.5 1 49.19 369 GLY A N 1
ATOM 2883 C CA . GLY A 1 369 ? -4.652 -54.094 -31.75 1 49.19 369 GLY A CA 1
ATOM 2884 C C . GLY A 1 369 ? -5.973 -54.812 -31.953 1 49.19 369 GLY A C 1
ATOM 2885 O O . GLY A 1 369 ? -6.016 -56.062 -31.969 1 49.19 369 GLY A O 1
ATOM 2886 N N . SER A 1 370 ? -7.012 -54.219 -31.609 1 42.81 370 SER A N 1
ATOM 2887 C CA . SER A 1 370 ? -8.156 -55.125 -31.828 1 42.81 370 SER A CA 1
ATOM 2888 C C . SER A 1 370 ? -8.422 -55.312 -33.312 1 42.81 370 SER A C 1
ATOM 2890 O O . SER A 1 370 ? -9.016 -54.438 -33.969 1 42.81 370 SER A O 1
ATOM 2892 N N . GLY A 1 371 ? -7.391 -55.625 -34.094 1 36.78 371 GLY A N 1
ATOM 2893 C CA . GLY A 1 371 ? -7.656 -56.188 -35.406 1 36.78 371 GLY A CA 1
ATOM 2894 C C . GLY A 1 371 ? -8.953 -56.969 -35.469 1 36.78 371 GLY A C 1
ATOM 2895 O O . GLY A 1 371 ? -9.609 -57.188 -34.469 1 36.78 371 GLY A O 1
ATOM 2896 N N . ASN A 1 372 ? -9.055 -57.781 -36.688 1 36.56 372 ASN A N 1
ATOM 2897 C CA . ASN A 1 372 ? -10.117 -58.531 -37.312 1 36.56 372 ASN A CA 1
ATOM 2898 C C . ASN A 1 372 ? -10.734 -59.562 -36.375 1 36.56 372 ASN A C 1
ATOM 2900 O O . ASN A 1 372 ? -11.305 -60.562 -36.812 1 36.56 372 ASN A O 1
ATOM 2904 N N . ASN A 1 373 ? -10.109 -59.938 -35.25 1 35.88 373 ASN A N 1
ATOM 2905 C CA . ASN A 1 373 ? -10.875 -61.125 -34.906 1 35.88 373 ASN A CA 1
ATOM 2906 C C . ASN A 1 373 ? -12.344 -60.812 -34.656 1 35.88 373 ASN A C 1
ATOM 2908 O O . ASN A 1 373 ? -12.656 -59.781 -34.062 1 35.88 373 ASN A O 1
ATOM 2912 N N . ASN A 1 374 ? -13.281 -61.375 -35.438 1 36.34 374 ASN A N 1
ATOM 2913 C CA . ASN A 1 374 ? -14.727 -61.5 -35.562 1 36.34 374 ASN A CA 1
ATOM 2914 C C . ASN A 1 374 ? -15.414 -61.531 -34.219 1 36.34 374 ASN A C 1
ATOM 2916 O O . ASN A 1 374 ? -16.594 -61.844 -34.125 1 36.34 374 ASN A O 1
ATOM 2920 N N . ASN A 1 375 ? -14.727 -62.094 -33.156 1 37.28 375 ASN A N 1
ATOM 2921 C CA . ASN A 1 375 ? -15.719 -62.375 -32.125 1 37.28 375 ASN A CA 1
ATOM 2922 C C . ASN A 1 375 ? -16.297 -61.094 -31.547 1 37.28 375 ASN A C 1
ATOM 2924 O O . ASN A 1 375 ? -15.562 -60.156 -31.234 1 37.28 375 ASN A O 1
ATOM 2928 N N . ASN A 1 376 ? -17.578 -60.812 -31.703 1 40.41 376 ASN A N 1
ATOM 2929 C CA . ASN A 1 376 ? -18.578 -59.812 -31.344 1 40.41 376 ASN A CA 1
ATOM 2930 C C . ASN A 1 376 ? -18.281 -59.156 -30 1 40.41 376 ASN A C 1
ATOM 2932 O O . ASN A 1 376 ? -18.766 -58.062 -29.703 1 40.41 376 ASN A O 1
ATOM 2936 N N . ASN A 1 377 ? -18.125 -60 -28.922 1 39.09 377 ASN A N 1
ATOM 2937 C CA . ASN A 1 377 ? -18.406 -59.531 -27.578 1 39.09 377 ASN A CA 1
ATOM 2938 C C . ASN A 1 377 ? -17.266 -58.719 -27.016 1 39.09 377 ASN A C 1
ATOM 2940 O O . ASN A 1 377 ? -17.156 -58.531 -25.797 1 39.09 377 ASN A O 1
ATOM 2944 N N . GLU A 1 378 ? -16.047 -58.688 -27.562 1 41.31 378 GLU A N 1
ATOM 2945 C CA . GLU A 1 378 ? -14.984 -58.188 -26.703 1 41.31 378 GLU A CA 1
ATOM 2946 C C . GLU A 1 378 ? -15.141 -56.656 -26.484 1 41.31 378 GLU A C 1
ATOM 2948 O O . GLU A 1 378 ? -15.281 -55.906 -27.438 1 41.31 378 GLU A O 1
ATOM 2953 N N . GLU A 1 379 ? -15.641 -56.312 -25.328 1 49.19 379 GLU A N 1
ATOM 2954 C CA . GLU A 1 379 ? -15.578 -54.938 -24.812 1 49.19 379 GLU A CA 1
ATOM 2955 C C . GLU A 1 379 ? -14.352 -54.219 -25.328 1 49.19 379 GLU A C 1
ATOM 2957 O O . GLU A 1 379 ? -13.227 -54.719 -25.234 1 49.19 379 GLU A O 1
ATOM 2962 N N . GLU A 1 380 ? -14.469 -53.438 -26.359 1 58.59 380 GLU A N 1
ATOM 2963 C CA . GLU A 1 380 ? -13.469 -52.562 -27 1 58.59 380 GLU A CA 1
ATOM 2964 C C . GLU A 1 380 ? -12.484 -52 -25.969 1 58.59 380 GLU A C 1
ATOM 2966 O O . GLU A 1 380 ? -12.883 -51.312 -25.047 1 58.59 380 GLU A O 1
ATOM 2971 N N . ARG A 1 381 ? -11.359 -52.656 -25.734 1 73.25 381 ARG A N 1
ATOM 2972 C CA . ARG A 1 381 ? -10.297 -52.188 -24.844 1 73.25 381 ARG A CA 1
ATOM 2973 C C . ARG A 1 381 ? -9.852 -50.781 -25.219 1 73.25 381 ARG A C 1
ATOM 2975 O O . ARG A 1 381 ? -9.719 -50.438 -26.406 1 73.25 381 ARG A O 1
ATOM 2982 N N . LYS A 1 382 ? -9.953 -49.781 -24.25 1 83.5 382 LYS A N 1
ATOM 2983 C CA . LYS A 1 382 ? -9.523 -48.406 -24.438 1 83.5 382 LYS A CA 1
ATOM 2984 C C . LYS A 1 382 ? -8.141 -48.156 -23.828 1 83.5 382 LYS A C 1
ATOM 2986 O O . LYS A 1 382 ? -7.77 -48.844 -22.859 1 83.5 382 LYS A O 1
ATOM 2991 N N . GLU A 1 383 ? -7.414 -47.469 -24.578 1 87.25 383 GLU A N 1
ATOM 2992 C CA . GLU A 1 383 ? -6.117 -47.031 -24.078 1 87.25 383 GLU A CA 1
ATOM 2993 C C . GLU A 1 383 ? -6.09 -45.531 -23.875 1 87.25 383 GLU A C 1
ATOM 2995 O O . GLU A 1 383 ? -6.852 -44.781 -24.5 1 87.25 383 GLU A O 1
ATOM 3000 N N . ILE A 1 384 ? -5.234 -45.062 -23 1 90.94 384 ILE A N 1
ATOM 3001 C CA . ILE A 1 384 ? -5.133 -43.656 -22.688 1 90.94 384 ILE A CA 1
ATOM 3002 C C . ILE A 1 384 ? -4.09 -43 -23.609 1 90.94 384 ILE A C 1
ATOM 3004 O O . ILE A 1 384 ? -2.945 -43.469 -23.672 1 90.94 384 ILE A O 1
ATOM 3008 N N . LEU A 1 385 ? -4.488 -42.062 -24.375 1 92.94 385 LEU A N 1
ATOM 3009 C CA . LEU A 1 385 ? -3.598 -41.188 -25.094 1 92.94 385 LEU A CA 1
ATOM 3010 C C . LEU A 1 385 ? -3.332 -39.906 -24.297 1 92.94 385 LEU A C 1
ATOM 3012 O O . LEU A 1 385 ? -4.266 -39.281 -23.797 1 92.94 385 LEU A O 1
ATOM 3016 N N . MET A 1 386 ? -2.057 -39.594 -24.188 1 95.5 386 MET A N 1
ATOM 3017 C CA . MET A 1 386 ? -1.694 -38.406 -23.391 1 95.5 386 MET A CA 1
ATOM 3018 C C . MET A 1 386 ? -0.846 -37.438 -24.219 1 95.5 386 MET A C 1
ATOM 3020 O O . MET A 1 386 ? -0.066 -37.875 -25.078 1 95.5 386 MET A O 1
ATOM 3024 N N . VAL A 1 387 ? -0.997 -36.188 -24.031 1 97.44 387 VAL A N 1
ATOM 3025 C CA . VAL A 1 387 ? -0.123 -35.125 -24.547 1 97.44 387 VAL A CA 1
ATOM 3026 C C . VAL A 1 387 ? 0.424 -34.312 -23.375 1 97.44 387 VAL A C 1
ATOM 3028 O O . VAL A 1 387 ? -0.254 -34.125 -22.359 1 97.44 387 VAL A O 1
ATOM 3031 N N . VAL A 1 388 ? 1.636 -33.844 -23.469 1 97.25 388 VAL A N 1
ATOM 3032 C CA . VAL A 1 388 ? 2.275 -33.062 -22.438 1 97.25 388 VAL A CA 1
ATOM 3033 C C . VAL A 1 388 ? 2.998 -31.875 -23.062 1 97.25 388 VAL A C 1
ATOM 3035 O O . VAL A 1 388 ? 3.486 -31.953 -24.203 1 97.25 388 VAL A O 1
ATOM 3038 N N . ALA A 1 389 ? 2.967 -30.75 -22.469 1 97.69 389 ALA A N 1
ATOM 3039 C CA . ALA A 1 389 ? 3.898 -29.641 -22.719 1 97.69 389 ALA A CA 1
ATOM 3040 C C . ALA A 1 389 ? 5.074 -29.703 -21.75 1 97.69 389 ALA A C 1
ATOM 3042 O O . ALA A 1 389 ? 4.883 -29.656 -20.531 1 97.69 389 ALA A O 1
ATOM 3043 N N . THR A 1 390 ? 6.246 -29.828 -22.219 1 96.25 390 THR A N 1
ATOM 3044 C CA . THR A 1 390 ? 7.406 -30 -21.359 1 96.25 390 THR A CA 1
ATOM 3045 C C . THR A 1 390 ? 8.672 -29.5 -22.047 1 96.25 390 THR A C 1
ATOM 3047 O O . THR A 1 390 ? 8.695 -29.312 -23.266 1 96.25 390 THR A O 1
ATOM 3050 N N . GLY A 1 391 ? 9.594 -29.078 -21.312 1 94.44 391 GLY A N 1
ATOM 3051 C CA . GLY A 1 391 ? 10.93 -28.641 -21.672 1 94.44 391 GLY A CA 1
ATOM 3052 C C . GLY A 1 391 ? 11.891 -28.625 -20.5 1 94.44 391 GLY A C 1
ATOM 3053 O O . GLY A 1 391 ? 11.539 -29.047 -19.391 1 94.44 391 GLY A O 1
ATOM 3054 N N . ASP A 1 392 ? 13.078 -28.328 -20.75 1 94.19 392 ASP A N 1
ATOM 3055 C CA . ASP A 1 392 ? 14.102 -28.188 -19.719 1 94.19 392 ASP A CA 1
ATOM 3056 C C . ASP A 1 392 ? 15.016 -27 -20 1 94.19 392 ASP A C 1
ATOM 3058 O O . ASP A 1 392 ? 14.711 -26.172 -20.859 1 94.19 392 ASP A O 1
ATOM 3062 N N . ILE A 1 393 ? 16.078 -26.891 -19.266 1 93.69 393 ILE A N 1
ATOM 3063 C CA . ILE A 1 393 ? 16.922 -25.688 -19.297 1 93.69 393 ILE A CA 1
ATOM 3064 C C . ILE A 1 393 ? 17.516 -25.516 -20.688 1 93.69 393 ILE A C 1
ATOM 3066 O O . ILE A 1 393 ? 17.75 -24.391 -21.141 1 93.69 393 ILE A O 1
ATOM 3070 N N . ASN A 1 394 ? 17.797 -26.578 -21.438 1 92.94 394 ASN A N 1
ATOM 3071 C CA . ASN A 1 394 ? 18.422 -26.5 -22.75 1 92.94 394 ASN A CA 1
ATOM 3072 C C . ASN A 1 394 ? 17.375 -26.578 -23.859 1 92.94 394 ASN A C 1
ATOM 3074 O O . ASN A 1 394 ? 17.672 -26.25 -25.016 1 92.94 394 ASN A O 1
ATOM 3078 N N . ASN A 1 395 ? 16.188 -27.031 -23.516 1 93.38 395 ASN A N 1
ATOM 3079 C CA . ASN A 1 395 ? 15.125 -27.234 -24.484 1 93.38 395 ASN A CA 1
ATOM 3080 C C . ASN A 1 395 ? 13.859 -26.453 -24.141 1 93.38 395 ASN A C 1
ATOM 3082 O O . ASN A 1 395 ? 13.172 -26.797 -23.172 1 93.38 395 ASN A O 1
ATOM 3086 N N . PRO A 1 396 ? 13.492 -25.484 -25.016 1 94.25 396 PRO A N 1
ATOM 3087 C CA . PRO A 1 396 ? 12.242 -24.75 -24.75 1 94.25 396 PRO A CA 1
ATOM 3088 C C . PRO A 1 396 ? 11.031 -25.688 -24.656 1 94.25 396 PRO A C 1
ATOM 3090 O O . PRO A 1 396 ? 11.062 -26.797 -25.188 1 94.25 396 PRO A O 1
ATOM 3093 N N . THR A 1 397 ? 9.992 -25.234 -23.984 1 96.06 397 THR A N 1
ATOM 3094 C CA . THR A 1 397 ? 8.773 -26.031 -23.812 1 96.06 397 THR A CA 1
ATOM 3095 C C . THR A 1 397 ? 8.094 -26.266 -25.156 1 96.06 397 THR A C 1
ATOM 3097 O O . THR A 1 397 ? 7.863 -25.328 -25.922 1 96.06 397 THR A O 1
ATOM 3100 N N . GLU A 1 398 ? 7.797 -27.5 -25.453 1 97.62 398 GLU A N 1
ATOM 3101 C CA . GLU A 1 398 ? 7.074 -27.938 -26.641 1 97.62 398 GLU A CA 1
ATOM 3102 C C . GLU A 1 398 ? 5.969 -28.922 -26.297 1 97.62 398 GLU A C 1
ATOM 3104 O O . GLU A 1 398 ? 5.922 -29.438 -25.172 1 97.62 398 GLU A O 1
ATOM 3109 N N . VAL A 1 399 ? 5.078 -29.141 -27.25 1 98.5 399 VAL A N 1
ATOM 3110 C CA . VAL A 1 399 ? 3.982 -30.094 -27.062 1 98.5 399 VAL A CA 1
ATOM 3111 C C . VAL A 1 399 ? 4.387 -31.453 -27.594 1 98.5 399 VAL A C 1
ATOM 3113 O O . VAL A 1 399 ? 4.879 -31.562 -28.719 1 98.5 399 VAL A O 1
ATOM 3116 N N . PHE A 1 400 ? 4.156 -32.531 -26.797 1 97.81 400 PHE A N 1
ATOM 3117 C CA . PHE A 1 400 ? 4.508 -33.875 -27.172 1 97.81 400 PHE A CA 1
ATOM 3118 C C . PHE A 1 400 ? 3.318 -34.812 -26.984 1 97.81 400 PHE A C 1
ATOM 3120 O O . PHE A 1 400 ? 2.545 -34.656 -26.047 1 97.81 400 PHE A O 1
ATOM 3127 N N . THR A 1 401 ? 3.191 -35.75 -27.875 1 96.81 401 THR A N 1
ATOM 3128 C CA . THR A 1 401 ? 2.369 -36.938 -27.594 1 96.81 401 THR A CA 1
ATOM 3129 C C . THR A 1 401 ? 3.18 -38 -26.859 1 96.81 401 THR A C 1
ATOM 3131 O O . THR A 1 401 ? 4.34 -38.25 -27.188 1 96.81 401 THR A O 1
ATOM 3134 N N . VAL A 1 402 ? 2.594 -38.562 -25.844 1 93.69 402 VAL A N 1
ATOM 3135 C CA . VAL A 1 402 ? 3.207 -39.656 -25.109 1 93.69 402 VAL A CA 1
ATOM 3136 C C . VAL A 1 402 ? 2.713 -40.969 -25.672 1 93.69 402 VAL A C 1
ATOM 3138 O O . VAL A 1 402 ? 1.529 -41.312 -25.562 1 93.69 402 VAL A O 1
ATOM 3141 N N . MET A 1 403 ? 3.615 -41.688 -26.172 1 80.62 403 MET A N 1
ATOM 3142 C CA . MET A 1 403 ? 3.236 -42.969 -26.734 1 80.62 403 MET A CA 1
ATOM 3143 C C . MET A 1 403 ? 3.461 -44.094 -25.734 1 80.62 403 MET A C 1
ATOM 3145 O O . MET A 1 403 ? 4.488 -44.125 -25.047 1 80.62 403 MET A O 1
ATOM 3149 N N . ASN A 1 404 ? 2.621 -45 -25.547 1 72.44 404 ASN A N 1
ATOM 3150 C CA . ASN A 1 404 ? 2.646 -46.156 -24.625 1 72.44 404 ASN A CA 1
ATOM 3151 C C . ASN A 1 404 ? 2.898 -45.719 -23.188 1 72.44 404 ASN A C 1
ATOM 3153 O O . ASN A 1 404 ? 3.859 -46.156 -22.562 1 72.44 404 ASN A O 1
ATOM 3157 N N . PRO A 1 405 ? 2.117 -44.906 -22.672 1 68.06 405 PRO A N 1
ATOM 3158 C CA . PRO A 1 405 ? 2.35 -44.25 -21.375 1 68.06 405 PRO A CA 1
ATOM 3159 C C . PRO A 1 405 ? 2.566 -45.281 -20.25 1 68.06 405 PRO A C 1
ATOM 3161 O O . PRO A 1 405 ? 3.197 -44.938 -19.234 1 68.06 405 PRO A O 1
ATOM 3164 N N . LYS A 1 406 ? 2.338 -46.375 -20.266 1 62.09 406 LYS A N 1
ATOM 3165 C CA . LYS A 1 406 ? 2.48 -47.344 -19.188 1 62.09 406 LYS A CA 1
ATOM 3166 C C . LYS A 1 406 ? 3.871 -48 -19.188 1 62.09 406 LYS A C 1
ATOM 3168 O O . LYS A 1 406 ? 4.203 -48.781 -18.297 1 62.09 406 LYS A O 1
ATOM 3173 N N . ILE A 1 407 ? 4.641 -47.438 -20.141 1 57.12 407 ILE A N 1
ATOM 3174 C CA . ILE A 1 407 ? 5.953 -48.062 -20.234 1 57.12 407 ILE A CA 1
ATOM 3175 C C . ILE A 1 407 ? 7.004 -47.188 -19.578 1 57.12 407 ILE A C 1
ATOM 3177 O O . ILE A 1 407 ? 6.812 -45.969 -19.453 1 57.12 407 ILE A O 1
ATOM 3181 N N . THR A 1 408 ? 7.988 -47.781 -18.969 1 59.88 408 THR A N 1
ATOM 3182 C CA . THR A 1 408 ? 9.055 -47.156 -18.188 1 59.88 408 THR A CA 1
ATOM 3183 C C . THR A 1 408 ? 9.703 -46.031 -18.953 1 59.88 408 THR A C 1
ATOM 3185 O O . THR A 1 408 ? 10.133 -45.031 -18.375 1 59.88 408 THR A O 1
ATOM 3188 N N . THR A 1 409 ? 9.727 -46.156 -20.25 1 65.81 409 THR A N 1
ATOM 3189 C CA . THR A 1 409 ? 10.328 -45.094 -21.047 1 65.81 409 THR A CA 1
ATOM 3190 C C . THR A 1 409 ? 9.461 -44.781 -22.25 1 65.81 409 THR A C 1
ATOM 3192 O O . THR A 1 409 ? 9.758 -45.219 -23.375 1 65.81 409 THR A O 1
ATOM 3195 N N . PRO A 1 410 ? 8.523 -43.969 -21.984 1 74 410 PRO A N 1
ATOM 3196 C CA . PRO A 1 410 ? 7.641 -43.688 -23.125 1 74 410 PRO A CA 1
ATOM 3197 C C . PRO A 1 410 ? 8.328 -42.875 -24.219 1 74 410 PRO A C 1
ATOM 3199 O O . PRO A 1 410 ? 9.305 -42.156 -23.938 1 74 410 PRO A O 1
ATOM 3202 N N . SER A 1 411 ? 8.047 -43.219 -25.422 1 82.81 411 SER A N 1
ATOM 3203 C CA . SER A 1 411 ? 8.516 -42.406 -26.547 1 82.81 411 SER A CA 1
ATOM 3204 C C . SER A 1 411 ? 7.68 -41.156 -26.734 1 82.81 411 SER A C 1
ATOM 3206 O O . SER A 1 411 ? 6.453 -41.188 -26.625 1 82.81 411 SER A O 1
ATOM 3208 N N . LEU A 1 412 ? 8.336 -40.031 -26.891 1 92 412 LEU A N 1
ATOM 3209 C CA . LEU A 1 412 ? 7.68 -38.719 -27.094 1 92 412 LEU A CA 1
ATOM 3210 C C . LEU A 1 412 ? 7.754 -38.312 -28.562 1 92 412 LEU A C 1
ATOM 3212 O O . LEU A 1 412 ? 8.797 -38.469 -29.203 1 92 412 LEU A O 1
ATOM 3216 N N . THR A 1 413 ? 6.676 -37.969 -29.094 1 94.69 413 THR A N 1
ATOM 3217 C CA . THR A 1 413 ? 6.617 -37.344 -30.406 1 94.69 413 THR A CA 1
ATOM 3218 C C . THR A 1 413 ? 6.375 -35.844 -30.281 1 94.69 413 THR A C 1
ATOM 3220 O O . THR A 1 413 ? 5.336 -35.406 -29.781 1 94.69 413 THR A O 1
ATOM 3223 N N . GLN A 1 414 ? 7.312 -35.062 -30.797 1 96.81 414 GLN A N 1
ATOM 3224 C CA . GLN A 1 414 ? 7.188 -33.625 -30.672 1 96.81 414 GLN A CA 1
ATOM 3225 C C . GLN A 1 414 ? 6.215 -33.062 -31.719 1 96.81 414 GLN A C 1
ATOM 3227 O O . GLN A 1 414 ? 6.406 -33.25 -32.906 1 96.81 414 GLN A O 1
ATOM 3232 N N . LEU A 1 415 ? 5.254 -32.312 -31.25 1 98.19 415 LEU A N 1
ATOM 3233 C CA . LEU A 1 415 ? 4.215 -31.781 -32.125 1 98.19 415 LEU A CA 1
ATOM 3234 C C . LEU A 1 415 ? 4.48 -30.328 -32.5 1 98.19 415 LEU A C 1
ATOM 3236 O O . LEU A 1 415 ? 4.203 -29.891 -33.625 1 98.19 415 LEU A O 1
ATOM 3240 N N . SER A 1 416 ? 4.898 -29.547 -31.547 1 97.94 416 SER A N 1
ATOM 3241 C CA . SER A 1 416 ? 5.16 -28.125 -31.781 1 97.94 416 SER A CA 1
ATOM 3242 C C . SER A 1 416 ? 6.652 -27.859 -31.953 1 97.94 416 SER A C 1
ATOM 3244 O O . SER A 1 416 ? 7.48 -28.719 -31.672 1 97.94 416 SER A O 1
ATOM 3246 N N . ASP A 1 417 ? 6.977 -26.594 -32.469 1 96.62 417 ASP A N 1
ATOM 3247 C CA . ASP A 1 417 ? 8.359 -26.188 -32.688 1 96.62 417 ASP A CA 1
ATOM 3248 C C . ASP A 1 417 ? 8.531 -24.688 -32.406 1 96.62 417 ASP A C 1
ATOM 3250 O O . ASP A 1 417 ? 9.133 -23.969 -33.188 1 96.62 417 ASP A O 1
ATOM 3254 N N . HIS A 1 418 ? 7.945 -24.297 -31.375 1 95.12 418 HIS A N 1
ATOM 3255 C CA . HIS A 1 418 ? 7.961 -22.891 -31 1 95.12 418 HIS A CA 1
ATOM 3256 C C . HIS A 1 418 ? 9.375 -22.438 -30.625 1 95.12 418 HIS A C 1
ATOM 3258 O O . HIS A 1 418 ? 9.703 -21.25 -30.766 1 95.12 418 HIS A O 1
ATOM 3264 N N . GLY A 1 419 ? 10.188 -23.297 -30.094 1 92.62 419 GLY A N 1
ATOM 3265 C CA . GLY A 1 419 ? 11.523 -22.969 -29.609 1 92.62 419 GLY A CA 1
ATOM 3266 C C . GLY A 1 419 ? 12.609 -23.219 -30.656 1 92.62 419 GLY A C 1
ATOM 3267 O O . GLY A 1 419 ? 13.797 -23.219 -30.328 1 92.62 419 GLY A O 1
ATOM 3268 N N . ALA A 1 420 ? 12.336 -23.359 -31.875 1 88.88 420 ALA A N 1
ATOM 3269 C CA . ALA A 1 420 ? 13.273 -23.766 -32.938 1 88.88 420 ALA A CA 1
ATOM 3270 C C . ALA A 1 420 ? 14.484 -22.828 -32.969 1 88.88 420 ALA A C 1
ATOM 3272 O O . ALA A 1 420 ? 15.609 -23.281 -33.219 1 88.88 420 ALA A O 1
ATOM 3273 N N . SER A 1 421 ? 14.305 -21.625 -32.688 1 80.75 421 SER A N 1
ATOM 3274 C CA . SER A 1 421 ? 15.383 -20.641 -32.812 1 80.75 421 SER A CA 1
ATOM 3275 C C . SER A 1 421 ? 16.328 -20.75 -31.609 1 80.75 421 SER A C 1
ATOM 3277 O O . SER A 1 421 ? 17.453 -20.219 -31.656 1 80.75 421 SER A O 1
ATOM 3279 N N . PHE A 1 422 ? 15.984 -21.375 -30.562 1 82.38 422 PHE A N 1
ATOM 3280 C CA . PHE A 1 422 ? 16.75 -21.391 -29.328 1 82.38 422 PHE A CA 1
ATOM 3281 C C . PHE A 1 422 ? 17.484 -22.719 -29.172 1 82.38 422 PHE A C 1
ATOM 3283 O O . PHE A 1 422 ? 18.406 -22.828 -28.359 1 82.38 422 PHE A O 1
ATOM 3290 N N . THR A 1 423 ? 17.25 -23.734 -29.938 1 73.12 423 THR A N 1
ATOM 3291 C CA . THR A 1 423 ? 17.75 -25.094 -29.734 1 73.12 423 THR A CA 1
ATOM 3292 C C . THR A 1 423 ? 19.219 -25.188 -30.156 1 73.12 423 THR A C 1
ATOM 3294 O O . THR A 1 423 ? 19.891 -26.172 -29.875 1 73.12 423 THR A O 1
ATOM 3297 N N . THR A 1 424 ? 19.734 -24.234 -30.625 1 73.75 424 THR A N 1
ATOM 3298 C CA . THR A 1 424 ? 21.109 -24.312 -31.062 1 73.75 424 THR A CA 1
ATOM 3299 C C . THR A 1 424 ? 22.062 -23.938 -29.938 1 73.75 424 THR A C 1
ATOM 3301 O O . THR A 1 424 ? 23.281 -24.094 -30.062 1 73.75 424 THR A O 1
ATOM 3304 N N . ARG A 1 425 ? 21.531 -23.703 -28.797 1 79.25 425 ARG A N 1
ATOM 3305 C CA . ARG A 1 425 ? 22.344 -23.266 -27.672 1 79.25 425 ARG A CA 1
ATOM 3306 C C . ARG A 1 425 ? 22.312 -24.297 -26.547 1 79.25 425 ARG A C 1
ATOM 3308 O O . ARG A 1 425 ? 21.266 -24.844 -26.234 1 79.25 425 ARG A O 1
ATOM 3315 N N . THR A 1 426 ? 23.5 -24.641 -26.125 1 88.5 426 THR A N 1
ATOM 3316 C CA . THR A 1 426 ? 23.594 -25.438 -24.906 1 88.5 426 THR A CA 1
ATOM 3317 C C . THR A 1 426 ? 23.984 -24.547 -23.719 1 88.5 426 THR A C 1
ATOM 3319 O O . THR A 1 426 ? 25.094 -24.016 -23.672 1 88.5 426 THR A O 1
ATOM 3322 N N . LEU A 1 427 ? 23.016 -24.375 -22.891 1 91.19 427 LEU A N 1
ATOM 3323 C CA . LEU A 1 427 ? 23.234 -23.5 -21.75 1 91.19 427 LEU A CA 1
ATOM 3324 C C . LEU A 1 427 ? 23.906 -24.266 -20.609 1 91.19 427 LEU A C 1
ATOM 3326 O O . LEU A 1 427 ? 24.891 -23.781 -20.031 1 91.19 427 LEU A O 1
ATOM 3330 N N . ALA A 1 428 ? 23.391 -25.453 -20.281 1 93.56 428 ALA A N 1
ATOM 3331 C CA . ALA A 1 428 ? 23.938 -26.297 -19.219 1 93.56 428 ALA A CA 1
ATOM 3332 C C . ALA A 1 428 ? 24.5 -27.609 -19.781 1 93.56 428 ALA A C 1
ATOM 3334 O O . ALA A 1 428 ? 23.828 -28.297 -20.531 1 93.56 428 ALA A O 1
ATOM 3335 N N . GLN A 1 429 ? 25.719 -27.906 -19.469 1 92.5 429 GLN A N 1
ATOM 3336 C CA . GLN A 1 429 ? 26.312 -29.172 -19.891 1 92.5 429 GLN A CA 1
ATOM 3337 C C . GLN A 1 429 ? 25.703 -30.344 -19.141 1 92.5 429 GLN A C 1
ATOM 3339 O O . GLN A 1 429 ? 25.609 -31.453 -19.672 1 92.5 429 GLN A O 1
ATOM 3344 N N . ASP A 1 430 ? 25.328 -30.016 -17.922 1 91.25 430 ASP A N 1
ATOM 3345 C CA . ASP A 1 430 ? 24.703 -31.047 -17.094 1 91.25 430 ASP A CA 1
ATOM 3346 C C . ASP A 1 430 ? 23.641 -30.438 -16.172 1 91.25 430 ASP A C 1
ATOM 3348 O O . ASP A 1 430 ? 23.766 -29.297 -15.727 1 91.25 430 ASP A O 1
ATOM 3352 N N . ALA A 1 431 ? 22.578 -31.172 -16.016 1 95.44 431 ALA A N 1
ATOM 3353 C CA . ALA A 1 431 ? 21.578 -30.969 -14.969 1 95.44 431 ALA A CA 1
ATOM 3354 C C . ALA A 1 431 ? 21.547 -32.125 -13.992 1 95.44 431 ALA A C 1
ATOM 3356 O O . ALA A 1 431 ? 20.969 -33.188 -14.289 1 95.44 431 ALA A O 1
ATOM 3357 N N . THR A 1 432 ? 22.156 -31.906 -12.805 1 96.44 432 THR A N 1
ATOM 3358 C CA . THR A 1 432 ? 22.328 -33 -11.859 1 96.44 432 THR A CA 1
ATOM 3359 C C . THR A 1 432 ? 21.5 -32.781 -10.602 1 96.44 432 THR A C 1
ATOM 3361 O O . THR A 1 432 ? 21.469 -31.656 -10.062 1 96.44 432 THR A O 1
ATOM 3364 N N . PHE A 1 433 ? 20.828 -33.781 -10.203 1 97.81 433 PHE A N 1
ATOM 3365 C CA . PHE A 1 433 ? 20.141 -33.719 -8.922 1 97.81 433 PHE A CA 1
ATOM 3366 C C . PHE A 1 433 ? 21.031 -34.25 -7.805 1 97.81 433 PHE A C 1
ATOM 3368 O O . PHE A 1 433 ? 21.531 -35.375 -7.875 1 97.81 433 PHE A O 1
ATOM 3375 N N . ILE A 1 434 ? 21.25 -33.406 -6.793 1 97.94 434 ILE A N 1
ATOM 3376 C CA . ILE A 1 434 ? 22.078 -33.812 -5.652 1 97.94 434 ILE A CA 1
ATOM 3377 C C . ILE A 1 434 ? 21.203 -33.938 -4.402 1 97.94 434 ILE A C 1
ATOM 3379 O O . ILE A 1 434 ? 20.172 -33.25 -4.293 1 97.94 434 ILE A O 1
ATOM 3383 N N . THR A 1 435 ? 21.547 -34.781 -3.504 1 98.06 435 THR A N 1
ATOM 3384 C CA . THR A 1 435 ? 20.797 -35.031 -2.279 1 98.06 435 THR A CA 1
ATOM 3385 C C . THR A 1 435 ? 21.75 -35.156 -1.085 1 98.06 435 THR A C 1
ATOM 3387 O O . THR A 1 435 ? 22.828 -35.719 -1.197 1 98.06 435 THR A O 1
ATOM 3390 N N . CYS A 1 436 ? 21.359 -34.594 0.058 1 98.06 436 CYS A N 1
ATOM 3391 C CA . CYS A 1 436 ? 22.156 -34.719 1.278 1 98.06 436 CYS A CA 1
ATOM 3392 C C . CYS A 1 436 ? 21.266 -34.656 2.512 1 98.06 436 CYS A C 1
ATOM 3394 O O . CYS A 1 436 ? 20.078 -34.312 2.422 1 98.06 436 CYS A O 1
ATOM 3396 N N . PRO A 1 437 ? 21.766 -35.062 3.688 1 97.56 437 PRO A N 1
ATOM 3397 C CA . PRO A 1 437 ? 21.016 -34.875 4.93 1 97.56 437 PRO A CA 1
ATOM 3398 C C . PRO A 1 437 ? 20.891 -33.406 5.328 1 97.56 437 PRO A C 1
ATOM 3400 O O . PRO A 1 437 ? 21.75 -32.594 4.992 1 97.56 437 PRO A O 1
ATOM 3403 N N . THR A 1 438 ? 19.812 -33.156 5.988 1 95.56 438 THR A N 1
ATOM 3404 C CA . THR A 1 438 ? 19.688 -31.844 6.602 1 95.56 438 THR A CA 1
ATOM 3405 C C . THR A 1 438 ? 20.703 -31.672 7.723 1 95.56 438 THR A C 1
ATOM 3407 O O . THR A 1 438 ? 21.25 -32.656 8.227 1 95.56 438 THR A O 1
ATOM 3410 N N . LEU A 1 439 ? 20.969 -30.406 8.117 1 93.19 439 LEU A N 1
ATOM 3411 C CA . LEU A 1 439 ? 21.969 -30.156 9.156 1 93.19 439 LEU A CA 1
ATOM 3412 C C . LEU A 1 439 ? 21.531 -30.781 10.477 1 93.19 439 LEU A C 1
ATOM 3414 O O . LEU A 1 439 ? 22.375 -31.219 11.266 1 93.19 439 LEU A O 1
ATOM 3418 N N . ASP A 1 440 ? 20.234 -30.844 10.711 1 91.75 440 ASP A N 1
ATOM 3419 C CA . ASP A 1 440 ? 19.734 -31.406 11.961 1 91.75 440 ASP A CA 1
ATOM 3420 C C . ASP A 1 440 ? 19.578 -32.938 11.844 1 91.75 440 ASP A C 1
ATOM 3422 O O . ASP A 1 440 ? 19.203 -33.594 12.812 1 91.75 440 ASP A O 1
ATOM 3426 N N . GLY A 1 441 ? 19.75 -33.469 10.703 1 94.5 441 GLY A N 1
ATOM 3427 C CA . GLY A 1 441 ? 19.75 -34.906 10.484 1 94.5 441 GLY A CA 1
ATOM 3428 C C . GLY A 1 441 ? 18.359 -35.5 10.43 1 94.5 441 GLY A C 1
ATOM 3429 O O . GLY A 1 441 ? 18.203 -36.719 10.359 1 94.5 441 GLY A O 1
ATOM 3430 N N . LYS A 1 442 ? 17.359 -34.719 10.305 1 92.19 442 LYS A N 1
ATOM 3431 C CA . LYS A 1 442 ? 15.984 -35.219 10.438 1 92.19 442 LYS A CA 1
ATOM 3432 C C . LYS A 1 442 ? 15.406 -35.594 9.07 1 92.19 442 LYS A C 1
ATOM 3434 O O . LYS A 1 442 ? 14.438 -36.344 8.984 1 92.19 442 LYS A O 1
ATOM 3439 N N . GLU A 1 443 ? 15.938 -35.031 8.031 1 94 443 GLU A N 1
ATOM 3440 C CA . GLU A 1 443 ? 15.445 -35.219 6.676 1 94 443 GLU A CA 1
ATOM 3441 C C . GLU A 1 443 ? 16.594 -35.281 5.668 1 94 443 GLU A C 1
ATOM 3443 O O . GLU A 1 443 ? 17.75 -35.062 6.027 1 94 443 GLU A O 1
ATOM 3448 N N . THR A 1 444 ? 16.281 -35.688 4.492 1 96.69 444 THR A N 1
ATOM 3449 C CA . THR A 1 444 ? 17.125 -35.438 3.332 1 96.69 444 THR A CA 1
ATOM 3450 C C . THR A 1 444 ? 16.547 -34.344 2.447 1 96.69 444 THR A C 1
ATOM 3452 O O . THR A 1 444 ? 15.336 -34.188 2.377 1 96.69 444 THR A O 1
ATOM 3455 N N . VAL A 1 445 ? 17.375 -33.594 1.87 1 97.31 445 VAL A N 1
ATOM 3456 C CA . VAL A 1 445 ? 16.969 -32.531 0.947 1 97.31 445 VAL A CA 1
ATOM 3457 C C . VAL A 1 445 ? 17.703 -32.688 -0.381 1 97.31 445 VAL A C 1
ATOM 3459 O O . VAL A 1 445 ? 18.766 -33.312 -0.439 1 97.31 445 VAL A O 1
ATOM 3462 N N . SER A 1 446 ? 17.109 -32.188 -1.458 1 97.88 446 SER A N 1
ATOM 3463 C CA . SER A 1 446 ? 17.656 -32.312 -2.801 1 97.88 446 SER A CA 1
ATOM 3464 C C . SER A 1 446 ? 17.734 -30.953 -3.482 1 97.88 446 SER A C 1
ATOM 3466 O O . SER A 1 446 ? 17.125 -29.984 -3.023 1 97.88 446 SER A O 1
ATOM 3468 N N . ALA A 1 447 ? 18.547 -30.938 -4.512 1 98.12 447 ALA A N 1
ATOM 3469 C CA . ALA A 1 447 ? 18.656 -29.719 -5.328 1 98.12 447 ALA A CA 1
ATOM 3470 C C . ALA A 1 447 ? 19 -30.078 -6.773 1 98.12 447 ALA A C 1
ATOM 3472 O O . ALA A 1 447 ? 19.562 -31.141 -7.043 1 98.12 447 ALA A O 1
ATOM 3473 N N . LEU A 1 448 ? 18.562 -29.203 -7.633 1 97.94 448 LEU A N 1
ATOM 3474 C CA . LEU A 1 448 ? 19.031 -29.234 -9.016 1 97.94 448 LEU A CA 1
ATOM 3475 C C . LEU A 1 448 ? 20.266 -28.359 -9.188 1 97.94 448 LEU A C 1
ATOM 3477 O O . LEU A 1 448 ? 20.266 -27.203 -8.781 1 97.94 448 LEU A O 1
ATOM 3481 N N . PHE A 1 449 ? 21.344 -28.922 -9.648 1 97.94 449 PHE A N 1
ATOM 3482 C CA . PHE A 1 449 ? 22.547 -28.172 -9.977 1 97.94 449 PHE A CA 1
ATOM 3483 C C . PHE A 1 449 ? 22.75 -28.094 -11.484 1 97.94 449 PHE A C 1
ATOM 3485 O O . PHE A 1 449 ? 22.906 -29.125 -12.148 1 97.94 449 PHE A O 1
ATOM 3492 N N . LEU A 1 450 ? 22.703 -26.938 -12.062 1 97.19 450 LEU A N 1
ATOM 3493 C CA . LEU A 1 450 ? 22.953 -26.703 -13.484 1 97.19 450 LEU A CA 1
ATOM 3494 C C . LEU A 1 450 ? 24.391 -26.266 -13.727 1 97.19 450 LEU A C 1
ATOM 3496 O O . LEU A 1 450 ? 24.797 -25.188 -13.281 1 97.19 450 LEU A O 1
ATOM 3500 N N . THR A 1 451 ? 25.125 -27.078 -14.406 1 96.44 451 THR A N 1
ATOM 3501 C CA . THR A 1 451 ? 26.531 -26.812 -14.711 1 96.44 451 THR A CA 1
ATOM 3502 C C . THR A 1 451 ? 26.656 -26.062 -16.031 1 96.44 451 THR A C 1
ATOM 3504 O O . THR A 1 451 ? 26.172 -26.516 -17.062 1 96.44 451 THR A O 1
ATOM 3507 N N . PRO A 1 452 ? 27.297 -24.922 -15.969 1 95.06 452 PRO A N 1
ATOM 3508 C CA . PRO A 1 452 ? 27.438 -24.172 -17.219 1 95.06 452 PRO A CA 1
ATOM 3509 C C . PRO A 1 452 ? 28.156 -24.969 -18.312 1 95.06 452 PRO A C 1
ATOM 3511 O O . PRO A 1 452 ? 29.078 -25.734 -18.016 1 95.06 452 PRO A O 1
ATOM 3514 N N . ALA A 1 453 ? 27.641 -24.812 -19.547 1 89.25 453 ALA A N 1
ATOM 3515 C CA . ALA A 1 453 ? 28.297 -25.453 -20.688 1 89.25 453 ALA A CA 1
ATOM 3516 C C . ALA A 1 453 ? 29.641 -24.797 -21 1 89.25 453 ALA A C 1
ATOM 3518 O O . ALA A 1 453 ? 29.812 -23.594 -20.781 1 89.25 453 ALA A O 1
ATOM 3519 N N . ASN A 1 454 ? 30.688 -25.531 -20.906 1 62.62 454 ASN A N 1
ATOM 3520 C CA . ASN A 1 454 ? 32.094 -25.156 -21.062 1 62.62 454 ASN A CA 1
ATOM 3521 C C . ASN A 1 454 ? 32.25 -23.984 -22.016 1 62.62 454 ASN A C 1
ATOM 3523 O O . ASN A 1 454 ? 31.922 -24.094 -23.203 1 62.62 454 ASN A O 1
ATOM 3527 N N . THR A 1 455 ? 31.781 -22.734 -21.641 1 50.34 455 THR A N 1
ATOM 3528 C CA . THR A 1 455 ? 32.375 -21.703 -22.469 1 50.34 455 THR A CA 1
ATOM 3529 C C . THR A 1 455 ? 33.875 -21.969 -22.641 1 50.34 455 THR A C 1
ATOM 3531 O O . THR A 1 455 ? 34.5 -22.641 -21.812 1 50.34 455 THR A O 1
ATOM 3534 N N . ALA A 1 456 ? 34.562 -21.453 -23.641 1 36.5 456 ALA A N 1
ATOM 3535 C CA . ALA A 1 456 ? 36 -21.516 -23.812 1 36.5 456 ALA A CA 1
ATOM 3536 C C . ALA A 1 456 ? 36.719 -21.438 -22.469 1 36.5 456 ALA A C 1
ATOM 3538 O O . ALA A 1 456 ? 36.125 -21.094 -21.453 1 36.5 456 ALA A O 1
ATOM 3539 N N . THR A 1 457 ? 37.906 -20.75 -22.391 1 36.25 457 THR A N 1
ATOM 3540 C CA . THR A 1 457 ? 39.188 -20.656 -21.656 1 36.25 457 THR A CA 1
ATOM 3541 C C . THR A 1 457 ? 38.969 -20.031 -20.281 1 36.25 457 THR A C 1
ATOM 3543 O O . THR A 1 457 ? 39.031 -18.812 -20.141 1 36.25 457 THR A O 1
ATOM 3546 N N . ALA A 1 458 ? 37.938 -20.125 -19.672 1 32.78 458 ALA A N 1
ATOM 3547 C CA . ALA A 1 458 ? 38.25 -19.438 -18.422 1 32.78 458 ALA A CA 1
ATOM 3548 C C . ALA A 1 458 ? 39.625 -19.891 -17.891 1 32.78 458 ALA A C 1
ATOM 3550 O O . ALA A 1 458 ? 39.875 -21.094 -17.812 1 32.78 458 ALA A O 1
ATOM 3551 N N . THR A 1 459 ? 40.562 -19.031 -17.891 1 31.53 459 THR A N 1
ATOM 3552 C CA . THR A 1 459 ? 41.875 -19.203 -17.312 1 31.53 459 THR A CA 1
ATOM 3553 C C . THR A 1 459 ? 41.781 -19.812 -15.914 1 31.53 459 THR A C 1
ATOM 3555 O O . THR A 1 459 ? 41.156 -19.234 -15.023 1 31.53 459 THR A O 1
ATOM 3558 N N . ALA A 1 460 ? 41.688 -21.109 -15.82 1 30.5 460 ALA A N 1
ATOM 3559 C CA . ALA A 1 460 ? 41.938 -21.797 -14.562 1 30.5 460 ALA A CA 1
ATOM 3560 C C . ALA A 1 460 ? 43 -21.047 -13.734 1 30.5 460 ALA A C 1
ATOM 3562 O O . ALA A 1 460 ? 44.156 -20.969 -14.117 1 30.5 460 ALA A O 1
ATOM 3563 N N . THR A 1 461 ? 42.688 -19.984 -13.094 1 29.88 461 THR A N 1
ATOM 3564 C CA . THR A 1 461 ? 43.688 -19.844 -12.055 1 29.88 461 THR A CA 1
ATOM 3565 C C . THR A 1 461 ? 43.844 -21.141 -11.25 1 29.88 461 THR A C 1
ATOM 3567 O O . THR A 1 461 ? 42.844 -21.672 -10.758 1 29.88 461 THR A O 1
ATOM 3570 N N . THR A 1 462 ? 44.656 -22.047 -11.586 1 28.95 462 THR A N 1
ATOM 3571 C CA . THR A 1 462 ? 45.188 -23.25 -10.945 1 28.95 462 THR A CA 1
ATOM 3572 C C . THR A 1 462 ? 45.25 -23.078 -9.43 1 28.95 462 THR A C 1
ATOM 3574 O O . THR A 1 462 ? 46.25 -22.562 -8.906 1 28.95 462 THR A O 1
ATOM 3577 N N . THR A 1 463 ? 44.375 -22.438 -8.695 1 31.34 463 THR A N 1
ATOM 3578 C CA . THR A 1 463 ? 44.781 -22.828 -7.352 1 31.34 463 THR A CA 1
ATOM 3579 C C . THR A 1 463 ? 44.719 -24.344 -7.199 1 31.34 463 THR A C 1
ATOM 3581 O O . THR A 1 463 ? 44.062 -25.031 -7.961 1 31.34 463 THR A O 1
ATOM 3584 N N . ASN A 1 464 ? 45.562 -25 -6.398 1 33.41 464 ASN A N 1
ATOM 3585 C CA . ASN A 1 464 ? 46 -26.375 -6.102 1 33.41 464 ASN A CA 1
ATOM 3586 C C . ASN A 1 464 ? 44.781 -27.297 -5.926 1 33.41 464 ASN A C 1
ATOM 3588 O O . ASN A 1 464 ? 44.969 -28.484 -5.676 1 33.41 464 ASN A O 1
ATOM 3592 N N . ASN A 1 465 ? 43.656 -26.906 -5.262 1 33.31 465 ASN A N 1
ATOM 3593 C CA . ASN A 1 465 ? 42.781 -28 -4.848 1 33.31 465 ASN A CA 1
ATOM 3594 C C . ASN A 1 465 ? 41.875 -28.453 -5.984 1 33.31 465 ASN A C 1
ATOM 3596 O O . ASN A 1 465 ? 40.781 -27.891 -6.18 1 33.31 465 ASN A O 1
ATOM 3600 N N . THR A 1 466 ? 42.375 -28.844 -7.059 1 37.06 466 THR A N 1
ATOM 3601 C CA . THR A 1 466 ? 41.656 -29.391 -8.195 1 37.06 466 THR A CA 1
ATOM 3602 C C . THR A 1 466 ? 40.688 -30.484 -7.742 1 37.06 466 THR A C 1
ATOM 3604 O O . THR A 1 466 ? 41.125 -31.516 -7.211 1 37.06 466 THR A O 1
ATOM 3607 N N . PRO A 1 467 ? 39.406 -30.188 -7.5 1 42.44 467 PRO A N 1
ATOM 3608 C CA . PRO A 1 467 ? 38.594 -31.359 -7.16 1 42.44 467 PRO A CA 1
ATOM 3609 C C . PRO A 1 467 ? 38.75 -32.5 -8.156 1 42.44 467 PRO A C 1
ATOM 3611 O O . PRO A 1 467 ? 39.281 -32.281 -9.258 1 42.44 467 PRO A O 1
ATOM 3614 N N . PRO A 1 468 ? 38.344 -33.75 -7.703 1 39.12 468 PRO A N 1
ATOM 3615 C CA . PRO A 1 468 ? 38.625 -34.969 -8.461 1 39.12 468 PRO A CA 1
ATOM 3616 C C . PRO A 1 468 ? 38.281 -34.812 -9.945 1 39.12 468 PRO A C 1
ATOM 3618 O O . PRO A 1 468 ? 38.875 -35.531 -10.781 1 39.12 468 PRO A O 1
ATOM 3621 N N . ASN A 1 469 ? 37.125 -34.375 -10.438 1 42.44 469 ASN A N 1
ATOM 3622 C CA . ASN A 1 469 ? 36.875 -34.531 -11.867 1 42.44 469 ASN A CA 1
ATOM 3623 C C . ASN A 1 469 ? 37.656 -33.5 -12.688 1 42.44 469 ASN A C 1
ATOM 3625 O O . ASN A 1 469 ? 37.469 -33.406 -13.906 1 42.44 469 ASN A O 1
ATOM 3629 N N . GLY A 1 470 ? 38.594 -33 -12.289 1 53.22 470 GLY A N 1
ATOM 3630 C CA . GLY A 1 470 ? 39.531 -32.125 -12.977 1 53.22 470 GLY A CA 1
ATOM 3631 C C . GLY A 1 470 ? 38.969 -30.734 -13.227 1 53.22 470 GLY A C 1
ATOM 3632 O O . GLY A 1 470 ? 39.719 -29.828 -13.641 1 53.22 470 GLY A O 1
ATOM 3633 N N . GLN A 1 471 ? 37.625 -30.578 -13.188 1 65.19 471 GLN A N 1
ATOM 3634 C CA . GLN A 1 471 ? 37.125 -29.234 -13.469 1 65.19 471 GLN A CA 1
ATOM 3635 C C . GLN A 1 471 ? 37.062 -28.406 -12.195 1 65.19 471 GLN A C 1
ATOM 3637 O O . GLN A 1 471 ? 36.719 -28.922 -11.125 1 65.19 471 GLN A O 1
ATOM 3642 N N . ALA A 1 472 ? 37.562 -27.25 -12.219 1 82.81 472 ALA A N 1
ATOM 3643 C CA . ALA A 1 472 ? 37.5 -26.297 -11.109 1 82.81 472 ALA A CA 1
ATOM 3644 C C . ALA A 1 472 ? 36.062 -26 -10.719 1 82.81 472 ALA A C 1
ATOM 3646 O O . ALA A 1 472 ? 35.188 -25.984 -11.57 1 82.81 472 ALA A O 1
ATOM 3647 N N . PRO A 1 473 ? 35.75 -25.953 -9.398 1 94 473 PRO A N 1
ATOM 3648 C CA . PRO A 1 473 ? 34.406 -25.562 -8.961 1 94 473 PRO A CA 1
ATOM 3649 C C . PRO A 1 473 ? 33.938 -24.234 -9.562 1 94 473 PRO A C 1
ATOM 3651 O O . PRO A 1 473 ? 34.75 -23.391 -9.922 1 94 473 PRO A O 1
ATOM 3654 N N . PHE A 1 474 ? 32.688 -24.078 -9.664 1 96.38 474 PHE A N 1
ATOM 3655 C CA . PHE A 1 474 ? 32.125 -22.922 -10.375 1 96.38 474 PHE A CA 1
ATOM 3656 C C . PHE A 1 474 ? 31.656 -21.859 -9.391 1 96.38 474 PHE A C 1
ATOM 3658 O O . PHE A 1 474 ? 31.172 -22.188 -8.305 1 96.38 474 PHE A O 1
ATOM 3665 N N . PRO A 1 475 ? 31.859 -20.547 -9.805 1 97.69 475 PRO A N 1
ATOM 3666 C CA . PRO A 1 475 ? 30.969 -19.609 -9.141 1 97.69 475 PRO A CA 1
ATOM 3667 C C . PRO A 1 475 ? 29.5 -20.031 -9.211 1 97.69 475 PRO A C 1
ATOM 3669 O O . PRO A 1 475 ? 29.062 -20.562 -10.234 1 97.69 475 PRO A O 1
ATOM 3672 N N . THR A 1 476 ? 28.734 -19.875 -8.125 1 98.12 476 THR A N 1
ATOM 3673 C CA . THR A 1 476 ? 27.422 -20.484 -8.062 1 98.12 476 THR A CA 1
ATOM 3674 C C . THR A 1 476 ? 26.391 -19.484 -7.512 1 98.12 476 THR A C 1
ATOM 3676 O O . THR A 1 476 ? 26.625 -18.859 -6.484 1 98.12 476 THR A O 1
ATOM 3679 N N . TYR A 1 477 ? 25.391 -19.312 -8.273 1 98.06 477 TYR A N 1
ATOM 3680 C CA . TYR A 1 477 ? 24.203 -18.609 -7.809 1 98.06 477 TYR A CA 1
ATOM 3681 C C . TYR A 1 477 ? 23.172 -19.578 -7.258 1 98.06 477 TYR A C 1
ATOM 3683 O O . TYR A 1 477 ? 22.656 -20.422 -7.988 1 98.06 477 TYR A O 1
ATOM 3691 N N . VAL A 1 478 ? 22.875 -19.531 -5.953 1 98.06 478 VAL A N 1
ATOM 3692 C CA . VAL A 1 478 ? 21.828 -20.328 -5.344 1 98.06 478 VAL A CA 1
ATOM 3693 C C . VAL A 1 478 ? 20.484 -19.656 -5.535 1 98.06 478 VAL A C 1
ATOM 3695 O O . VAL A 1 478 ? 20.188 -18.641 -4.891 1 98.06 478 VAL A O 1
ATOM 3698 N N . SER A 1 479 ? 19.656 -20.203 -6.379 1 97.62 479 SER A N 1
ATOM 3699 C CA . SER A 1 479 ? 18.344 -19.656 -6.707 1 97.62 479 SER A CA 1
ATOM 3700 C C . SER A 1 479 ? 17.234 -20.344 -5.934 1 97.62 479 SER A C 1
ATOM 3702 O O . SER A 1 479 ? 16.812 -21.453 -6.305 1 97.62 479 SER A O 1
ATOM 3704 N N . ILE A 1 480 ? 16.672 -19.656 -4.961 1 97.69 480 ILE A N 1
ATOM 3705 C CA . ILE A 1 480 ? 15.688 -20.25 -4.07 1 97.69 480 ILE A CA 1
ATOM 3706 C C . ILE A 1 480 ? 14.281 -20.031 -4.621 1 97.69 480 ILE A C 1
ATOM 3708 O O . ILE A 1 480 ? 13.906 -18.891 -4.938 1 97.69 480 ILE A O 1
ATOM 3712 N N . HIS A 1 481 ? 13.508 -21.062 -4.734 1 96.44 481 HIS A N 1
ATOM 3713 C CA . HIS A 1 481 ? 12.164 -20.953 -5.309 1 96.44 481 HIS A CA 1
ATOM 3714 C C . HIS A 1 481 ? 11.188 -20.359 -4.305 1 96.44 481 HIS A C 1
ATOM 3716 O O . HIS A 1 481 ? 11.438 -20.375 -3.098 1 96.44 481 HIS A O 1
ATOM 3722 N N . GLY A 1 482 ? 10.023 -19.828 -4.84 1 94.94 482 GLY A N 1
ATOM 3723 C CA . GLY A 1 482 ? 8.938 -19.344 -3.996 1 94.94 482 GLY A CA 1
ATOM 3724 C C . GLY A 1 482 ? 8.086 -20.453 -3.416 1 94.94 482 GLY A C 1
ATOM 3725 O O . GLY A 1 482 ? 8.375 -21.641 -3.619 1 94.94 482 GLY A O 1
ATOM 3726 N N . GLY A 1 483 ? 7 -20.031 -2.666 1 89.69 483 GLY A N 1
ATOM 3727 C CA . GLY A 1 483 ? 6.133 -21.031 -2.053 1 89.69 483 GLY A CA 1
ATOM 3728 C C . GLY A 1 483 ? 5.801 -20.719 -0.605 1 89.69 483 GLY A C 1
ATOM 3729 O O . GLY A 1 483 ? 5.297 -19.641 -0.295 1 89.69 483 GLY A O 1
ATOM 3730 N N . PRO A 1 484 ? 6.098 -21.703 0.27 1 89.88 484 PRO A N 1
ATOM 3731 C CA . PRO A 1 484 ? 7.121 -22.75 0.181 1 89.88 484 PRO A CA 1
ATOM 3732 C C . PRO A 1 484 ? 6.633 -24 -0.542 1 89.88 484 PRO A C 1
ATOM 3734 O O . PRO A 1 484 ? 7.441 -24.797 -1.027 1 89.88 484 PRO A O 1
ATOM 3737 N N . TYR A 1 485 ? 5.273 -24.219 -0.568 1 90.94 485 TYR A N 1
ATOM 3738 C CA . TYR A 1 485 ? 4.746 -25.438 -1.175 1 90.94 485 TYR A CA 1
ATOM 3739 C C . TYR A 1 485 ? 4.852 -25.375 -2.695 1 90.94 485 TYR A C 1
ATOM 3741 O O . TYR A 1 485 ? 3.848 -25.188 -3.385 1 90.94 485 TYR A O 1
ATOM 3749 N N . TYR A 1 486 ? 6.043 -25.531 -3.088 1 92.19 486 TYR A N 1
ATOM 3750 C CA . TYR A 1 486 ? 6.453 -25.531 -4.488 1 92.19 486 TYR A CA 1
ATOM 3751 C C . TYR A 1 486 ? 7.805 -26.203 -4.668 1 92.19 486 TYR A C 1
ATOM 3753 O O . TYR A 1 486 ? 8.414 -26.641 -3.695 1 92.19 486 TYR A O 1
ATOM 3761 N N . ARG A 1 487 ? 8.211 -26.469 -5.812 1 93.5 487 ARG A N 1
ATOM 3762 C CA . ARG A 1 487 ? 9.57 -26.906 -6.133 1 93.5 487 ARG A CA 1
ATOM 3763 C C . ARG A 1 487 ? 9.867 -26.719 -7.617 1 93.5 487 ARG A C 1
ATOM 3765 O O . ARG A 1 487 ? 8.945 -26.641 -8.438 1 93.5 487 ARG A O 1
ATOM 3772 N N . ILE A 1 488 ? 11.109 -26.531 -7.867 1 95.56 488 ILE A N 1
ATOM 3773 C CA . ILE A 1 488 ? 11.562 -26.375 -9.25 1 95.56 488 ILE A CA 1
ATOM 3774 C C . ILE A 1 488 ? 12.445 -27.562 -9.625 1 95.56 488 ILE A C 1
ATOM 3776 O O . ILE A 1 488 ? 13.469 -27.812 -8.984 1 95.56 488 ILE A O 1
ATOM 3780 N N . THR A 1 489 ? 12.016 -28.312 -10.578 1 96.31 489 THR A N 1
ATOM 3781 C CA . THR A 1 489 ? 12.836 -29.328 -11.227 1 96.31 489 THR A CA 1
ATOM 3782 C C . THR A 1 489 ? 13.453 -28.781 -12.516 1 96.31 489 THR A C 1
ATOM 3784 O O . THR A 1 489 ? 13.508 -27.578 -12.727 1 96.31 489 THR A O 1
ATOM 3787 N N . ASN A 1 490 ? 14.117 -29.719 -13.336 1 96.25 490 ASN A N 1
ATOM 3788 C CA . ASN A 1 490 ? 14.648 -29.266 -14.609 1 96.25 490 ASN A CA 1
ATOM 3789 C C . ASN A 1 490 ? 13.547 -28.766 -15.539 1 96.25 490 ASN A C 1
ATOM 3791 O O . ASN A 1 490 ? 12.656 -29.531 -15.914 1 96.25 490 ASN A O 1
ATOM 3795 N N . THR A 1 491 ? 13.57 -27.453 -15.867 1 95.56 491 THR A N 1
ATOM 3796 C CA . THR A 1 491 ? 12.445 -26.875 -16.594 1 95.56 491 THR A CA 1
ATOM 3797 C C . THR A 1 491 ? 12.906 -25.703 -17.469 1 95.56 491 THR A C 1
ATOM 3799 O O . THR A 1 491 ? 13.922 -25.078 -17.172 1 95.56 491 THR A O 1
ATOM 3802 N N . ALA A 1 492 ? 12.172 -25.453 -18.531 1 91.75 492 ALA A N 1
ATOM 3803 C CA . ALA A 1 492 ? 12.375 -24.281 -19.375 1 91.75 492 ALA A CA 1
ATOM 3804 C C . ALA A 1 492 ? 11.547 -23.094 -18.891 1 91.75 492 ALA A C 1
ATOM 3806 O O . ALA A 1 492 ? 11.93 -21.938 -19.094 1 91.75 492 ALA A O 1
ATOM 3807 N N . ASP A 1 493 ? 10.414 -23.438 -18.25 1 90.62 493 ASP A N 1
ATOM 3808 C CA . ASP A 1 493 ? 9.477 -22.391 -17.828 1 90.62 493 ASP A CA 1
ATOM 3809 C C . ASP A 1 493 ? 8.93 -22.672 -16.438 1 90.62 493 ASP A C 1
ATOM 3811 O O . ASP A 1 493 ? 8.672 -23.828 -16.078 1 90.62 493 ASP A O 1
ATOM 3815 N N . SER A 1 494 ? 8.852 -21.547 -15.68 1 83.94 494 SER A N 1
ATOM 3816 C CA . SER A 1 494 ? 8.234 -21.578 -14.359 1 83.94 494 SER A CA 1
ATOM 3817 C C . SER A 1 494 ? 7.625 -20.234 -14.008 1 83.94 494 SER A C 1
ATOM 3819 O O . SER A 1 494 ? 7.855 -19.234 -14.703 1 83.94 494 SER A O 1
ATOM 3821 N N . HIS A 1 495 ? 6.84 -20.266 -13.008 1 76.12 495 HIS A N 1
ATOM 3822 C CA . HIS A 1 495 ? 6.328 -19 -12.492 1 76.12 495 HIS A CA 1
ATOM 3823 C C . HIS A 1 495 ? 7.414 -18.219 -11.766 1 76.12 495 HIS A C 1
ATOM 3825 O O . HIS A 1 495 ? 7.324 -17 -11.633 1 76.12 495 HIS A O 1
ATOM 3831 N N . ASP A 1 496 ? 8.352 -18.938 -11.305 1 79.31 496 ASP A N 1
ATOM 3832 C CA . ASP A 1 496 ? 9.5 -18.328 -10.641 1 79.31 496 ASP A CA 1
ATOM 3833 C C . ASP A 1 496 ? 10.422 -17.656 -11.656 1 79.31 496 ASP A C 1
ATOM 3835 O O . ASP A 1 496 ? 10.68 -18.203 -12.734 1 79.31 496 ASP A O 1
ATOM 3839 N N . PRO A 1 497 ? 10.922 -16.453 -11.312 1 81 497 PRO A N 1
ATOM 3840 C CA . PRO A 1 497 ? 11.758 -15.719 -12.266 1 81 497 PRO A CA 1
ATOM 3841 C C . PRO A 1 497 ? 13.109 -16.391 -12.516 1 81 497 PRO A C 1
ATOM 3843 O O . PRO A 1 497 ? 13.891 -15.906 -13.336 1 81 497 PRO A O 1
ATOM 3846 N N . VAL A 1 498 ? 13.477 -17.438 -11.828 1 77.94 498 VAL A N 1
ATOM 3847 C CA . VAL A 1 498 ? 14.75 -18.125 -12.023 1 77.94 498 VAL A CA 1
ATOM 3848 C C . VAL A 1 498 ? 14.93 -18.484 -13.492 1 77.94 498 VAL A C 1
ATOM 3850 O O . VAL A 1 498 ? 16.047 -18.453 -14.023 1 77.94 498 VAL A O 1
ATOM 3853 N N . THR A 1 499 ? 13.852 -18.859 -14.156 1 80.5 499 THR A N 1
ATOM 3854 C CA . THR A 1 499 ? 13.93 -19.297 -15.547 1 80.5 499 THR A CA 1
ATOM 3855 C C . THR A 1 499 ? 14.289 -18.125 -16.453 1 80.5 499 THR A C 1
ATOM 3857 O O . THR A 1 499 ? 14.656 -18.312 -17.609 1 80.5 499 THR A O 1
ATOM 3860 N N . PHE A 1 500 ? 14.336 -16.984 -15.852 1 84.69 500 PHE A N 1
ATOM 3861 C CA . PHE A 1 500 ? 14.742 -15.805 -16.609 1 84.69 500 PHE A CA 1
ATOM 3862 C C . PHE A 1 500 ? 16.234 -15.531 -16.406 1 84.69 500 PHE A C 1
ATOM 3864 O O . PHE A 1 500 ? 16.906 -15.078 -17.328 1 84.69 500 PHE A O 1
ATOM 3871 N N . TYR A 1 501 ? 16.734 -15.914 -15.234 1 89.38 501 TYR A N 1
ATOM 3872 C CA . TYR A 1 501 ? 18.109 -15.562 -14.914 1 89.38 501 TYR A CA 1
ATOM 3873 C C . TYR A 1 501 ? 19.062 -16.672 -15.328 1 89.38 501 TYR A C 1
ATOM 3875 O O . TYR A 1 501 ? 20.203 -16.391 -15.727 1 89.38 501 TYR A O 1
ATOM 3883 N N . ALA A 1 502 ? 18.562 -17.859 -15.188 1 92.69 502 ALA A N 1
ATOM 3884 C CA . ALA A 1 502 ? 19.453 -19.016 -15.25 1 92.69 502 ALA A CA 1
ATOM 3885 C C . ALA A 1 502 ? 20.172 -19.078 -16.594 1 92.69 502 ALA A C 1
ATOM 3887 O O . ALA A 1 502 ? 21.375 -19.297 -16.656 1 92.69 502 ALA A O 1
ATOM 3888 N N . PRO A 1 503 ? 19.453 -18.812 -17.719 1 91.88 503 PRO A N 1
ATOM 3889 C CA . PRO A 1 503 ? 20.141 -18.875 -19.016 1 91.88 503 PRO A CA 1
ATOM 3890 C C . PRO A 1 503 ? 21.312 -17.891 -19.109 1 91.88 503 PRO A C 1
ATOM 3892 O O . PRO A 1 503 ? 22.359 -18.219 -19.672 1 91.88 503 PRO A O 1
ATOM 3895 N N . PHE A 1 504 ? 21.156 -16.766 -18.531 1 93.31 504 PHE A N 1
ATOM 3896 C CA . PHE A 1 504 ? 22.172 -15.734 -18.625 1 93.31 504 PHE A CA 1
ATOM 3897 C C . PHE A 1 504 ? 23.328 -16.031 -17.656 1 93.31 504 PHE A C 1
ATOM 3899 O O . PHE A 1 504 ? 24.484 -15.805 -18 1 93.31 504 PHE A O 1
ATOM 3906 N N . LEU A 1 505 ? 23 -16.469 -16.516 1 95.75 505 LEU A N 1
ATOM 3907 C CA . LEU A 1 505 ? 24.047 -16.844 -15.555 1 95.75 505 LEU A CA 1
ATOM 3908 C C . LEU A 1 505 ? 24.891 -17.984 -16.094 1 95.75 505 LEU A C 1
ATOM 3910 O O . LEU A 1 505 ? 26.125 -17.922 -16.047 1 95.75 505 LEU A O 1
ATOM 3914 N N . LEU A 1 506 ? 24.25 -18.984 -16.641 1 95.19 506 LEU A N 1
ATOM 3915 C CA . LEU A 1 506 ? 24.953 -20.141 -17.203 1 95.19 506 LEU A CA 1
ATOM 3916 C C . LEU A 1 506 ? 25.828 -19.703 -18.375 1 95.19 506 LEU A C 1
ATOM 3918 O O . LEU A 1 506 ? 26.969 -20.156 -18.484 1 95.19 506 LEU A O 1
ATOM 3922 N N . SER A 1 507 ? 25.297 -18.828 -19.156 1 91.88 507 SER A N 1
ATOM 3923 C CA . SER A 1 507 ? 26.062 -18.312 -20.281 1 91.88 507 SER A CA 1
ATOM 3924 C C . SER A 1 507 ? 27.297 -17.531 -19.828 1 91.88 507 SER A C 1
ATOM 3926 O O . SER A 1 507 ? 28.266 -17.422 -20.547 1 91.88 507 SER A O 1
ATOM 3928 N N . ALA A 1 508 ? 27.25 -17.047 -18.625 1 93.06 508 ALA A N 1
ATOM 3929 C CA . ALA A 1 508 ? 28.359 -16.281 -18.062 1 93.06 508 ALA A CA 1
ATOM 3930 C C . ALA A 1 508 ? 29.312 -17.172 -17.297 1 93.06 508 ALA A C 1
ATOM 3932 O O . ALA A 1 508 ? 30.281 -16.688 -16.703 1 93.06 508 ALA A O 1
ATOM 3933 N N . GLY A 1 509 ? 29.078 -18.438 -17.234 1 94.31 509 GLY A N 1
ATOM 3934 C CA . GLY A 1 509 ? 29.938 -19.375 -16.547 1 94.31 509 GLY A CA 1
ATOM 3935 C C . GLY A 1 509 ? 29.625 -19.531 -15.07 1 94.31 509 GLY A C 1
ATOM 3936 O O . GLY A 1 509 ? 30.453 -20.016 -14.289 1 94.31 509 GLY A O 1
ATOM 3937 N N . ILE A 1 510 ? 28.5 -19.062 -14.68 1 96.81 510 ILE A N 1
ATOM 3938 C CA . ILE A 1 510 ? 28.062 -19.188 -13.289 1 96.81 510 ILE A CA 1
ATOM 3939 C C . ILE A 1 510 ? 27.047 -20.328 -13.164 1 96.81 510 ILE A C 1
ATOM 3941 O O . ILE A 1 510 ? 26.031 -20.328 -13.844 1 96.81 510 ILE A O 1
ATOM 3945 N N . ALA A 1 511 ? 27.328 -21.266 -12.336 1 97.44 511 ALA A N 1
ATOM 3946 C CA . ALA A 1 511 ? 26.406 -22.391 -12.094 1 97.44 511 ALA A CA 1
ATOM 3947 C C . ALA A 1 511 ? 25.188 -21.922 -11.297 1 97.44 511 ALA A C 1
ATOM 3949 O O . ALA A 1 511 ? 25.219 -20.875 -10.656 1 97.44 511 ALA A O 1
ATOM 3950 N N . VAL A 1 512 ? 24.141 -22.703 -11.438 1 97.88 512 VAL A N 1
ATOM 3951 C CA . VAL A 1 512 ? 22.922 -22.391 -10.703 1 97.88 512 VAL A CA 1
ATOM 3952 C C . VAL A 1 512 ? 22.531 -23.594 -9.844 1 97.88 512 VAL A C 1
ATOM 3954 O O . VAL A 1 512 ? 22.406 -24.719 -10.344 1 97.88 512 VAL A O 1
ATOM 3957 N N . LEU A 1 513 ? 22.422 -23.375 -8.555 1 98.25 513 LEU A N 1
ATOM 3958 C CA . LEU A 1 513 ? 21.891 -24.359 -7.605 1 98.25 513 LEU A CA 1
ATOM 3959 C C . LEU A 1 513 ? 20.469 -24.016 -7.199 1 98.25 513 LEU A C 1
ATOM 3961 O O . LEU A 1 513 ? 20.203 -22.922 -6.695 1 98.25 513 LEU A O 1
ATOM 3965 N N . ILE A 1 514 ? 19.5 -24.906 -7.406 1 97.88 514 ILE A N 1
ATOM 3966 C CA . ILE A 1 514 ? 18.094 -24.703 -7.078 1 97.88 514 ILE A CA 1
ATOM 3967 C C . ILE A 1 514 ? 17.656 -25.672 -5.98 1 97.88 514 ILE A C 1
ATOM 3969 O O . ILE A 1 514 ? 17.312 -26.812 -6.266 1 97.88 514 ILE A O 1
ATOM 3973 N N . PRO A 1 515 ? 17.578 -25.203 -4.746 1 97.81 515 PRO A N 1
ATOM 3974 C CA . PRO A 1 515 ? 17.312 -26.078 -3.605 1 97.81 515 PRO A CA 1
ATOM 3975 C C . PRO A 1 515 ? 15.836 -26.438 -3.461 1 97.81 515 PRO A C 1
ATOM 3977 O O . PRO A 1 515 ? 14.977 -25.578 -3.699 1 97.81 515 PRO A O 1
ATOM 3980 N N . ASP A 1 516 ? 15.547 -27.609 -3.143 1 97.44 516 ASP A N 1
ATOM 3981 C CA . ASP A 1 516 ? 14.242 -28.047 -2.656 1 97.44 516 ASP A CA 1
ATOM 3982 C C . ASP A 1 516 ? 14.242 -28.203 -1.138 1 97.44 516 ASP A C 1
ATOM 3984 O O . ASP A 1 516 ? 14.406 -29.312 -0.618 1 97.44 516 ASP A O 1
ATOM 3988 N N . TYR A 1 517 ? 13.945 -27.125 -0.461 1 96.25 517 TYR A N 1
ATOM 3989 C CA . TYR A 1 517 ? 14.031 -27.062 0.994 1 96.25 517 TYR A CA 1
ATOM 3990 C C . TYR A 1 517 ? 12.742 -27.562 1.634 1 96.25 517 TYR A C 1
ATOM 3992 O O . TYR A 1 517 ? 11.719 -27.703 0.957 1 96.25 517 TYR A O 1
ATOM 4000 N N . ARG A 1 518 ? 12.797 -27.984 2.924 1 94.38 518 ARG A N 1
ATOM 4001 C CA . ARG A 1 518 ? 11.633 -28.484 3.65 1 94.38 518 ARG A CA 1
ATOM 4002 C C . ARG A 1 518 ? 10.477 -27.5 3.582 1 94.38 518 ARG A C 1
ATOM 4004 O O . ARG A 1 518 ? 10.672 -26.281 3.697 1 94.38 518 ARG A O 1
ATOM 4011 N N . GLY A 1 519 ? 9.297 -27.953 3.48 1 93 519 GLY A N 1
ATOM 4012 C CA . GLY A 1 519 ? 8.102 -27.172 3.242 1 93 519 GLY A CA 1
ATOM 4013 C C . GLY A 1 519 ? 7.664 -27.172 1.79 1 93 519 GLY A C 1
ATOM 4014 O O . GLY A 1 519 ? 6.539 -26.766 1.474 1 93 519 GLY A O 1
ATOM 4015 N N . SER A 1 520 ? 8.508 -27.688 0.926 1 95.19 520 SER A N 1
ATOM 4016 C CA . SER A 1 520 ? 8.25 -27.75 -0.509 1 95.19 520 SER A CA 1
ATOM 4017 C C . SER A 1 520 ? 7.32 -28.906 -0.864 1 95.19 520 SER A C 1
ATOM 4019 O O . SER A 1 520 ? 6.977 -29.719 -0.003 1 95.19 520 SER A O 1
ATOM 4021 N N . SER A 1 521 ? 6.926 -28.984 -2.074 1 95.19 521 SER A N 1
ATOM 4022 C CA . SER A 1 521 ? 6.082 -30.062 -2.568 1 95.19 521 SER A CA 1
ATOM 4023 C C . SER A 1 521 ? 6.922 -31.25 -3.033 1 95.19 521 SER A C 1
ATOM 4025 O O . SER A 1 521 ? 8.141 -31.125 -3.213 1 95.19 521 SER A O 1
ATOM 4027 N N . GLY A 1 522 ? 6.285 -32.406 -3.174 1 96.44 522 GLY A N 1
ATOM 4028 C CA . GLY A 1 522 ? 6.879 -33.562 -3.826 1 96.44 522 GLY A CA 1
ATOM 4029 C C . GLY A 1 522 ? 7.25 -34.656 -2.855 1 96.44 522 GLY A C 1
ATOM 4030 O O . GLY A 1 522 ? 7.605 -35.781 -3.271 1 96.44 522 GLY A O 1
ATOM 4031 N N . ARG A 1 523 ? 7.066 -34.375 -1.581 1 95.5 523 ARG A N 1
ATOM 4032 C CA . ARG A 1 523 ? 7.5 -35.375 -0.63 1 95.5 523 ARG A CA 1
ATOM 4033 C C . ARG A 1 523 ? 6.438 -35.625 0.437 1 95.5 523 ARG A C 1
ATOM 4035 O O . ARG A 1 523 ? 6.742 -36.094 1.529 1 95.5 523 ARG A O 1
ATOM 4042 N N . GLY A 1 524 ? 5.254 -35.125 0.173 1 94.12 524 GLY A N 1
ATOM 4043 C CA . GLY A 1 524 ? 4.109 -35.5 0.999 1 94.12 524 GLY A CA 1
ATOM 4044 C C . GLY A 1 524 ? 3.926 -34.562 2.188 1 94.12 524 GLY A C 1
ATOM 4045 O O . GLY A 1 524 ? 4.59 -33.531 2.287 1 94.12 524 GLY A O 1
ATOM 4046 N N . GLN A 1 525 ? 2.975 -35 3.051 1 93.31 525 GLN A N 1
ATOM 4047 C CA . GLN A 1 525 ? 2.455 -34.188 4.141 1 93.31 525 GLN A CA 1
ATOM 4048 C C . GLN A 1 525 ? 3.555 -33.844 5.145 1 93.31 525 GLN A C 1
ATOM 4050 O O . GLN A 1 525 ? 3.674 -32.688 5.574 1 93.31 525 GLN A O 1
ATOM 4055 N N . ARG A 1 526 ? 4.328 -34.781 5.543 1 91 526 ARG A N 1
ATOM 4056 C CA . ARG A 1 526 ? 5.355 -34.562 6.555 1 91 526 ARG A CA 1
ATOM 4057 C C . ARG A 1 526 ? 6.344 -33.5 6.09 1 91 526 ARG A C 1
ATOM 4059 O O . ARG A 1 526 ? 6.652 -32.562 6.832 1 91 526 ARG A O 1
ATOM 4066 N N . TYR A 1 527 ? 6.848 -33.625 4.887 1 92.31 527 TYR A N 1
ATOM 4067 C CA . TYR A 1 527 ? 7.801 -32.688 4.328 1 92.31 527 TYR A CA 1
ATOM 4068 C C . TYR A 1 527 ? 7.176 -31.297 4.188 1 92.31 527 TYR A C 1
ATOM 4070 O O . TYR A 1 527 ? 7.801 -30.297 4.527 1 92.31 527 TYR A O 1
ATOM 4078 N N . ALA A 1 528 ? 5.945 -31.266 3.74 1 91.88 528 ALA A N 1
ATOM 4079 C CA . ALA A 1 528 ? 5.223 -30.016 3.547 1 91.88 528 ALA A CA 1
ATOM 4080 C C . ALA A 1 528 ? 4.938 -29.328 4.883 1 91.88 528 ALA A C 1
ATOM 4082 O O . ALA A 1 528 ? 4.922 -28.109 4.973 1 91.88 528 ALA A O 1
ATOM 4083 N N . SER A 1 529 ? 4.785 -30.016 5.922 1 89.44 529 SER A N 1
ATOM 4084 C CA . SER A 1 529 ? 4.332 -29.516 7.215 1 89.44 529 SER A CA 1
ATOM 4085 C C . SER A 1 529 ? 5.438 -28.734 7.922 1 89.44 529 SER A C 1
ATOM 4087 O O . SER A 1 529 ? 5.176 -28.016 8.891 1 89.44 529 SER A O 1
ATOM 4089 N N . TYR A 1 530 ? 6.676 -28.844 7.426 1 89.81 530 TYR A N 1
ATOM 4090 C CA . TYR A 1 530 ? 7.75 -28.047 8.016 1 89.81 530 TYR A CA 1
ATOM 4091 C C . TYR A 1 530 ? 7.492 -26.562 7.832 1 89.81 530 TYR A C 1
ATOM 4093 O O . TYR A 1 530 ? 8.086 -25.734 8.523 1 89.81 530 TYR A O 1
ATOM 4101 N N . ALA A 1 531 ? 6.602 -26.281 6.91 1 85.25 531 ALA A N 1
ATOM 4102 C CA . ALA A 1 531 ? 6.254 -24.891 6.648 1 85.25 531 ALA A CA 1
ATOM 4103 C C . ALA A 1 531 ? 5.188 -24.391 7.617 1 85.25 531 ALA A C 1
ATOM 4105 O O . ALA A 1 531 ? 4.863 -23.203 7.645 1 85.25 531 ALA A O 1
ATOM 4106 N N . ALA A 1 532 ? 4.629 -25.219 8.398 1 81.12 532 ALA A N 1
ATOM 4107 C CA . ALA A 1 532 ? 3.58 -24.812 9.336 1 81.12 532 ALA A CA 1
ATOM 4108 C C . ALA A 1 532 ? 4.176 -24.328 10.648 1 81.12 532 ALA A C 1
ATOM 4110 O O . ALA A 1 532 ? 5.176 -24.875 11.125 1 81.12 532 ALA A O 1
ATOM 4111 N N . ALA A 1 533 ? 3.496 -23.312 11.148 1 68.81 533 ALA A N 1
ATOM 4112 C CA . ALA A 1 533 ? 3.922 -22.812 12.453 1 68.81 533 ALA A CA 1
ATOM 4113 C C . ALA A 1 533 ? 3.623 -23.828 13.555 1 68.81 533 ALA A C 1
ATOM 4115 O O . ALA A 1 533 ? 2.551 -24.438 13.57 1 68.81 533 ALA A O 1
ATOM 4116 N N . GLY A 1 534 ? 4.574 -24.234 14.289 1 65.56 534 GLY A N 1
ATOM 4117 C CA . GLY A 1 534 ? 4.406 -25.141 15.422 1 65.56 534 GLY A CA 1
ATOM 4118 C C . GLY A 1 534 ? 5.656 -25.266 16.266 1 65.56 534 GLY A C 1
ATOM 4119 O O . GLY A 1 534 ? 6.672 -24.625 15.992 1 65.56 534 GLY A O 1
ATOM 4120 N N . PRO A 1 535 ? 5.418 -25.938 17.359 1 59.81 535 PRO A N 1
ATOM 4121 C CA . PRO A 1 535 ? 6.59 -26.078 18.219 1 59.81 535 PRO A CA 1
ATOM 4122 C C . PRO A 1 535 ? 7.812 -26.609 17.469 1 59.81 535 PRO A C 1
ATOM 4124 O O . PRO A 1 535 ? 7.766 -27.719 16.906 1 59.81 535 PRO A O 1
ATOM 4127 N N . GLY A 1 536 ? 8.742 -25.844 17.391 1 57.31 536 GLY A N 1
ATOM 4128 C CA . GLY A 1 536 ? 9.992 -26.219 16.75 1 57.31 536 GLY A CA 1
ATOM 4129 C C . GLY A 1 536 ? 9.984 -26 15.242 1 57.31 536 GLY A C 1
ATOM 4130 O O . GLY A 1 536 ? 10.945 -26.359 14.555 1 57.31 536 GLY A O 1
ATOM 4131 N N . ALA A 1 537 ? 8.898 -25.469 14.844 1 67.38 537 ALA A N 1
ATOM 4132 C CA . ALA A 1 537 ? 8.805 -25.344 13.391 1 67.38 537 ALA A CA 1
ATOM 4133 C C . ALA A 1 537 ? 8.297 -23.953 13 1 67.38 537 ALA A C 1
ATOM 4135 O O . ALA A 1 537 ? 7.09 -23.719 12.977 1 67.38 537 ALA A O 1
ATOM 4136 N N . TYR A 1 538 ? 9.125 -22.984 13.008 1 77.62 538 TYR A N 1
ATOM 4137 C CA . TYR A 1 538 ? 8.82 -21.672 12.484 1 77.62 538 TYR A CA 1
ATOM 4138 C C . TYR A 1 538 ? 9.734 -21.312 11.312 1 77.62 538 TYR A C 1
ATOM 4140 O O . TYR A 1 538 ? 10.797 -21.922 11.156 1 77.62 538 TYR A O 1
ATOM 4148 N N . TYR A 1 539 ? 9.164 -20.484 10.57 1 87.56 539 TYR A N 1
ATOM 4149 C CA . TYR A 1 539 ? 10 -20 9.469 1 87.56 539 TYR A CA 1
ATOM 4150 C C . TYR A 1 539 ? 11.375 -19.578 9.977 1 87.56 539 TYR A C 1
ATOM 4152 O O . TYR A 1 539 ? 11.492 -18.984 11.047 1 87.56 539 TYR A O 1
ATOM 4160 N N . GLY A 1 540 ? 12.336 -19.984 9.273 1 89.62 540 GLY A N 1
ATOM 4161 C CA . GLY A 1 540 ? 13.711 -19.641 9.594 1 89.62 540 GLY A CA 1
ATOM 4162 C C . GLY A 1 540 ? 14.445 -20.734 10.344 1 89.62 540 GLY A C 1
ATOM 4163 O O . GLY A 1 540 ? 15.672 -20.719 10.453 1 89.62 540 GLY A O 1
ATOM 4164 N N . THR A 1 541 ? 13.734 -21.719 10.797 1 90.06 541 THR A N 1
ATOM 4165 C CA . THR A 1 541 ? 14.344 -22.75 11.633 1 90.06 541 THR A CA 1
ATOM 4166 C C . THR A 1 541 ? 14.898 -23.875 10.773 1 90.06 541 THR A C 1
ATOM 4168 O O . THR A 1 541 ? 15.977 -24.406 11.047 1 90.06 541 THR A O 1
ATOM 4171 N N . THR A 1 542 ? 14.141 -24.266 9.75 1 92.31 542 THR A N 1
ATOM 4172 C CA . THR A 1 542 ? 14.555 -25.406 8.953 1 92.31 542 THR A CA 1
ATOM 4173 C C . THR A 1 542 ? 14.852 -24.984 7.516 1 92.31 542 THR A C 1
ATOM 4175 O O . THR A 1 542 ? 15.75 -25.547 6.879 1 92.31 542 THR A O 1
ATOM 4178 N N . ASP A 1 543 ? 14.125 -24.062 7.023 1 93.5 543 ASP A N 1
ATOM 4179 C CA . ASP A 1 543 ? 14.172 -23.688 5.613 1 93.5 543 ASP A CA 1
ATOM 4180 C C . ASP A 1 543 ? 15.516 -23.062 5.254 1 93.5 543 ASP A C 1
ATOM 4182 O O . ASP A 1 543 ? 16.219 -23.562 4.367 1 93.5 543 ASP A O 1
ATOM 4186 N N . GLU A 1 544 ? 15.914 -22.016 6.008 1 94.81 544 GLU A N 1
ATOM 4187 C CA . GLU A 1 544 ? 17.203 -21.406 5.688 1 94.81 544 GLU A CA 1
ATOM 4188 C C . GLU A 1 544 ? 18.344 -22.375 5.934 1 94.81 544 GLU A C 1
ATOM 4190 O O . GLU A 1 544 ? 19.281 -22.469 5.121 1 94.81 544 GLU A O 1
ATOM 4195 N N . PRO A 1 545 ? 18.406 -23.141 6.988 1 94.56 545 PRO A N 1
ATOM 4196 C CA . PRO A 1 545 ? 19.469 -24.125 7.176 1 94.56 545 PRO A CA 1
ATOM 4197 C C . PRO A 1 545 ? 19.531 -25.141 6.039 1 94.56 545 PRO A C 1
ATOM 4199 O O . PRO A 1 545 ? 20.625 -25.641 5.707 1 94.56 545 PRO A O 1
ATOM 4202 N N . ASP A 1 546 ? 18.375 -25.469 5.465 1 96.25 546 ASP A N 1
ATOM 4203 C CA . ASP A 1 546 ? 18.375 -26.391 4.328 1 96.25 546 ASP A CA 1
ATOM 4204 C C . ASP A 1 546 ? 19.125 -25.797 3.141 1 96.25 546 ASP A C 1
ATOM 4206 O O . ASP A 1 546 ? 19.797 -26.516 2.396 1 96.25 546 ASP A O 1
ATOM 4210 N N . ILE A 1 547 ? 19.016 -24.453 2.936 1 97.06 547 ILE A N 1
ATOM 4211 C CA . ILE A 1 547 ? 19.781 -23.781 1.89 1 97.06 547 ILE A CA 1
ATOM 4212 C C . ILE A 1 547 ? 21.266 -23.906 2.172 1 97.06 547 ILE A C 1
ATOM 4214 O O . ILE A 1 547 ? 22.062 -24.219 1.274 1 97.06 547 ILE A O 1
ATOM 4218 N N . ALA A 1 548 ? 21.641 -23.703 3.391 1 96.38 548 ALA A N 1
ATOM 4219 C CA . ALA A 1 548 ? 23.047 -23.828 3.793 1 96.38 548 ALA A CA 1
ATOM 4220 C C . ALA A 1 548 ? 23.547 -25.25 3.594 1 96.38 548 ALA A C 1
ATOM 4222 O O . ALA A 1 548 ? 24.656 -25.453 3.096 1 96.38 548 ALA A O 1
ATOM 4223 N N . ALA A 1 549 ? 22.766 -26.203 3.961 1 96.75 549 ALA A N 1
ATOM 4224 C CA . ALA A 1 549 ? 23.156 -27.594 3.838 1 96.75 549 ALA A CA 1
ATOM 4225 C C . ALA A 1 549 ? 23.422 -27.969 2.383 1 96.75 549 ALA A C 1
ATOM 4227 O O . ALA A 1 549 ? 24.422 -28.609 2.07 1 96.75 549 ALA A O 1
ATOM 4228 N N . LEU A 1 550 ? 22.547 -27.594 1.546 1 98.12 550 LEU A N 1
ATOM 4229 C CA . LEU A 1 550 ? 22.656 -27.938 0.135 1 98.12 550 LEU A CA 1
ATOM 4230 C C . LEU A 1 550 ? 23.812 -27.203 -0.522 1 98.12 550 LEU A C 1
ATOM 4232 O O . LEU A 1 550 ? 24.469 -27.734 -1.407 1 98.12 550 LEU A O 1
ATOM 4236 N N . THR A 1 551 ? 24 -25.969 -0.143 1 97.69 551 THR A N 1
ATOM 4237 C CA . THR A 1 551 ? 25.156 -25.219 -0.625 1 97.69 551 THR A CA 1
ATOM 4238 C C . THR A 1 551 ? 26.453 -25.891 -0.198 1 97.69 551 THR A C 1
ATOM 4240 O O . THR A 1 551 ? 27.359 -26.094 -1.017 1 97.69 551 THR A O 1
ATOM 4243 N N . GLN A 1 552 ? 26.562 -26.25 1.078 1 96.81 552 GLN A N 1
ATOM 4244 C CA . GLN A 1 552 ? 27.719 -26.969 1.596 1 96.81 552 GLN A CA 1
ATOM 4245 C C . GLN A 1 552 ? 27.938 -28.266 0.843 1 96.81 552 GLN A C 1
ATOM 4247 O O . GLN A 1 552 ? 29.078 -28.641 0.552 1 96.81 552 GLN A O 1
ATOM 4252 N N . HIS A 1 553 ? 26.875 -28.953 0.595 1 98 553 HIS A N 1
ATOM 4253 C CA . HIS A 1 553 ? 26.984 -30.219 -0.122 1 98 553 HIS A CA 1
ATOM 4254 C C . HIS A 1 553 ? 27.562 -30 -1.522 1 98 553 HIS A C 1
ATOM 4256 O O . HIS A 1 553 ? 28.406 -30.781 -1.977 1 98 553 HIS A O 1
ATOM 4262 N N . ALA A 1 554 ? 27.062 -29 -2.252 1 98.12 554 ALA A N 1
ATOM 4263 C CA . ALA A 1 554 ? 27.594 -28.688 -3.572 1 98.12 554 ALA A CA 1
ATOM 4264 C C . ALA A 1 554 ? 29.094 -28.391 -3.498 1 98.12 554 ALA A C 1
ATOM 4266 O O . ALA A 1 554 ? 29.844 -28.75 -4.398 1 98.12 554 ALA A O 1
ATOM 4267 N N . ILE A 1 555 ? 29.516 -27.703 -2.463 1 97.06 555 ILE A N 1
ATOM 4268 C CA . ILE A 1 555 ? 30.938 -27.406 -2.238 1 97.06 555 ILE A CA 1
ATOM 4269 C C . ILE A 1 555 ? 31.703 -28.719 -2.021 1 97.06 555 ILE A C 1
ATOM 4271 O O . ILE A 1 555 ? 32.75 -28.938 -2.643 1 97.06 555 ILE A O 1
ATOM 4275 N N . THR A 1 556 ? 31.172 -29.531 -1.168 1 96.75 556 THR A N 1
ATOM 4276 C CA . THR A 1 556 ? 31.812 -30.797 -0.818 1 96.75 556 THR A CA 1
ATOM 4277 C C . THR A 1 556 ? 31.969 -31.688 -2.049 1 96.75 556 THR A C 1
ATOM 4279 O O . THR A 1 556 ? 32.969 -32.406 -2.176 1 96.75 556 THR A O 1
ATOM 4282 N N . LEU A 1 557 ? 31.062 -31.609 -2.971 1 96.75 557 LEU A N 1
ATOM 4283 C CA . LEU A 1 557 ? 31.094 -32.406 -4.195 1 96.75 557 LEU A CA 1
ATOM 4284 C C . LEU A 1 557 ? 32.062 -31.797 -5.207 1 96.75 557 LEU A C 1
ATOM 4286 O O . LEU A 1 557 ? 32.281 -32.375 -6.277 1 96.75 557 LEU A O 1
ATOM 4290 N N . GLY A 1 558 ? 32.594 -30.609 -4.891 1 95.69 558 GLY A N 1
ATOM 4291 C CA . GLY A 1 558 ? 33.5 -29.938 -5.789 1 95.69 558 GLY A CA 1
ATOM 4292 C C . GLY A 1 558 ? 32.812 -29.203 -6.922 1 95.69 558 GLY A C 1
ATOM 4293 O O . GLY A 1 558 ? 33.438 -28.875 -7.934 1 95.69 558 GLY A O 1
ATOM 4294 N N . LEU A 1 559 ? 31.547 -28.938 -6.789 1 96.69 559 LEU A N 1
ATOM 4295 C CA . LEU A 1 559 ? 30.781 -28.266 -7.832 1 96.69 559 LEU A CA 1
ATOM 4296 C C . LEU A 1 559 ? 30.812 -26.766 -7.641 1 96.69 559 LEU A C 1
ATOM 4298 O O . LEU A 1 559 ? 30.953 -26.016 -8.609 1 96.69 559 LEU A O 1
ATOM 4302 N N . ALA A 1 560 ? 30.703 -26.328 -6.445 1 97.56 560 ALA A N 1
ATOM 4303 C CA . ALA A 1 560 ? 30.578 -24.906 -6.133 1 97.56 560 ALA A CA 1
ATOM 4304 C C . ALA A 1 560 ? 31.844 -24.375 -5.469 1 97.56 560 ALA A C 1
ATOM 4306 O O . ALA A 1 560 ? 32.438 -25.047 -4.621 1 97.56 560 ALA A O 1
ATOM 4307 N N . ASP A 1 561 ? 32.25 -23.172 -5.859 1 97.25 561 ASP A N 1
ATOM 4308 C CA . ASP A 1 561 ? 33.375 -22.484 -5.262 1 97.25 561 ASP A CA 1
ATOM 4309 C C . ASP A 1 561 ? 32.969 -21.75 -3.984 1 97.25 561 ASP A C 1
ATOM 4311 O O . ASP A 1 561 ? 32.188 -20.797 -4.031 1 97.25 561 ASP A O 1
ATOM 4315 N N . PRO A 1 562 ? 33.531 -22.141 -2.852 1 95.56 562 PRO A N 1
ATOM 4316 C CA . PRO A 1 562 ? 33.094 -21.531 -1.586 1 95.56 562 PRO A CA 1
ATOM 4317 C C . PRO A 1 562 ? 33.406 -20.047 -1.52 1 95.56 562 PRO A C 1
ATOM 4319 O O . PRO A 1 562 ? 32.844 -19.328 -0.689 1 95.56 562 PRO A O 1
ATOM 4322 N N . ASP A 1 563 ? 34.281 -19.516 -2.383 1 95.62 563 ASP A N 1
ATOM 4323 C CA . ASP A 1 563 ? 34.656 -18.109 -2.338 1 95.62 563 ASP A CA 1
ATOM 4324 C C . ASP A 1 563 ? 33.812 -17.281 -3.305 1 95.62 563 ASP A C 1
ATOM 4326 O O . ASP A 1 563 ? 33.969 -16.062 -3.35 1 95.62 563 ASP A O 1
ATOM 4330 N N . ARG A 1 564 ? 33 -17.922 -4.078 1 97.69 564 ARG A N 1
ATOM 4331 C CA . ARG A 1 564 ? 32.219 -17.234 -5.086 1 97.69 564 ARG A CA 1
ATOM 4332 C C . ARG A 1 564 ? 30.766 -17.734 -5.078 1 97.69 564 ARG A C 1
ATOM 4334 O O . ARG A 1 564 ? 30.297 -18.312 -6.059 1 97.69 564 ARG A O 1
ATOM 4341 N N . LEU A 1 565 ? 30.047 -17.375 -4.02 1 97.38 565 LEU A N 1
ATOM 4342 C CA . LEU A 1 565 ? 28.672 -17.781 -3.811 1 97.38 565 LEU A CA 1
ATOM 4343 C C . LEU A 1 565 ? 27.75 -16.578 -3.729 1 97.38 565 LEU A C 1
ATOM 4345 O O . LEU A 1 565 ? 28.062 -15.594 -3.049 1 97.38 565 LEU A O 1
ATOM 4349 N N . ALA A 1 566 ? 26.703 -16.609 -4.461 1 97.88 566 ALA A N 1
ATOM 4350 C CA . ALA A 1 566 ? 25.609 -15.641 -4.348 1 97.88 566 ALA A CA 1
ATOM 4351 C C . ALA A 1 566 ? 24.281 -16.344 -4.07 1 97.88 566 ALA A C 1
ATOM 4353 O O . ALA A 1 566 ? 24.109 -17.5 -4.43 1 97.88 566 ALA A O 1
ATOM 4354 N N . VAL A 1 567 ? 23.406 -15.664 -3.396 1 97.81 567 VAL A N 1
ATOM 4355 C CA . VAL A 1 567 ? 22.109 -16.234 -3.08 1 97.81 567 VAL A CA 1
ATOM 4356 C C . VAL A 1 567 ? 21 -15.281 -3.518 1 97.81 567 VAL A C 1
ATOM 4358 O O . VAL A 1 567 ? 21.156 -14.062 -3.432 1 97.81 567 VAL A O 1
ATOM 4361 N N . GLY A 1 568 ? 19.953 -15.805 -4.051 1 97.38 568 GLY A N 1
ATOM 4362 C CA . GLY A 1 568 ? 18.781 -15.031 -4.426 1 97.38 568 GLY A CA 1
ATOM 4363 C C . GLY A 1 568 ? 17.547 -15.883 -4.648 1 97.38 568 GLY A C 1
ATOM 4364 O O . GLY A 1 568 ? 17.625 -17.109 -4.633 1 97.38 568 GLY A O 1
ATOM 4365 N N . GLY A 1 569 ? 16.469 -15.234 -4.816 1 97.25 569 GLY A N 1
ATOM 4366 C CA . GLY A 1 569 ? 15.195 -15.898 -5.07 1 97.25 569 GLY A CA 1
ATOM 4367 C C . GLY A 1 569 ? 14.016 -14.938 -5.125 1 97.25 569 GLY A C 1
ATOM 4368 O O . GLY A 1 569 ? 14.203 -13.719 -5.055 1 97.25 569 GLY A O 1
ATOM 4369 N N . TRP A 1 570 ? 12.82 -15.453 -5.273 1 97.31 570 TRP A N 1
ATOM 4370 C CA . TRP A 1 570 ? 11.617 -14.648 -5.449 1 97.31 570 TRP A CA 1
ATOM 4371 C C . TRP A 1 570 ? 10.531 -15.062 -4.461 1 97.31 570 TRP A C 1
ATOM 4373 O O . TRP A 1 570 ? 10.367 -16.25 -4.176 1 97.31 570 TRP A O 1
ATOM 4383 N N . SER A 1 571 ? 9.703 -14.094 -3.902 1 97.25 571 SER A N 1
ATOM 4384 C CA . SER A 1 571 ? 8.625 -14.391 -2.961 1 97.25 571 SER A CA 1
ATOM 4385 C C . SER A 1 571 ? 9.156 -15.078 -1.709 1 97.25 571 SER A C 1
ATOM 4387 O O . SER A 1 571 ? 10.078 -14.578 -1.064 1 97.25 571 SER A O 1
ATOM 4389 N N . GLN A 1 572 ? 8.812 -16.344 -1.472 1 95.75 572 GLN A N 1
ATOM 4390 C CA . GLN A 1 572 ? 9.414 -17.109 -0.383 1 95.75 572 GLN A CA 1
ATOM 4391 C C . GLN A 1 572 ? 10.922 -17.219 -0.558 1 95.75 572 GLN A C 1
ATOM 4393 O O . GLN A 1 572 ? 11.672 -17.219 0.425 1 95.75 572 GLN A O 1
ATOM 4398 N N . GLY A 1 573 ? 11.352 -17.344 -1.786 1 97.31 573 GLY A N 1
ATOM 4399 C CA . GLY A 1 573 ? 12.781 -17.344 -2.051 1 97.31 573 GLY A CA 1
ATOM 4400 C C . GLY A 1 573 ? 13.445 -16.016 -1.737 1 97.31 573 GLY A C 1
ATOM 4401 O O . GLY A 1 573 ? 14.609 -15.984 -1.329 1 97.31 573 GLY A O 1
ATOM 4402 N N . GLY A 1 574 ? 12.719 -14.914 -2.01 1 98.12 574 GLY A N 1
ATOM 4403 C CA . GLY A 1 574 ? 13.203 -13.609 -1.583 1 98.12 574 GLY A CA 1
ATOM 4404 C C . GLY A 1 574 ? 13.328 -13.484 -0.076 1 98.12 574 GLY A C 1
ATOM 4405 O O . GLY A 1 574 ? 14.305 -12.93 0.428 1 98.12 574 GLY A O 1
ATOM 4406 N N . TYR A 1 575 ? 12.344 -14.008 0.622 1 97.5 575 TYR A N 1
ATOM 4407 C CA . TYR A 1 575 ? 12.383 -14.094 2.078 1 97.5 575 TYR A CA 1
ATOM 4408 C C . TYR A 1 575 ? 13.633 -14.828 2.547 1 97.5 575 TYR A C 1
ATOM 4410 O O . TYR A 1 575 ? 14.391 -14.305 3.367 1 97.5 575 TYR A O 1
ATOM 4418 N N . LEU A 1 576 ? 13.898 -15.938 2.018 1 97.25 576 LEU A N 1
ATOM 4419 C CA . LEU A 1 576 ? 15.039 -16.75 2.42 1 97.25 576 LEU A CA 1
ATOM 4420 C C . LEU A 1 576 ? 16.344 -16.078 1.996 1 97.25 576 LEU A C 1
ATOM 4422 O O . LEU A 1 576 ? 17.375 -16.266 2.645 1 97.25 576 LEU A O 1
ATOM 4426 N N . SER A 1 577 ? 16.312 -15.312 0.942 1 97.94 577 SER A N 1
ATOM 4427 C CA . SER A 1 577 ? 17.484 -14.562 0.529 1 97.94 577 SER A CA 1
ATOM 4428 C C . SER A 1 577 ? 17.828 -13.477 1.54 1 97.94 577 SER A C 1
ATOM 4430 O O . SER A 1 577 ? 19 -13.281 1.882 1 97.94 577 SER A O 1
ATOM 4432 N N . TYR A 1 578 ? 16.812 -12.742 2.004 1 98.06 578 TYR A N 1
ATOM 4433 C CA . TYR A 1 578 ? 17.047 -11.773 3.07 1 98.06 578 TYR A CA 1
ATOM 4434 C C . TYR A 1 578 ? 17.641 -12.453 4.305 1 98.06 578 TYR A C 1
ATOM 4436 O O . TYR A 1 578 ? 18.594 -11.961 4.898 1 98.06 578 TYR A O 1
ATOM 4444 N N . LEU A 1 579 ? 17 -13.531 4.656 1 97.06 579 LEU A N 1
ATOM 4445 C CA . LEU A 1 579 ? 17.422 -14.242 5.859 1 97.06 579 LEU A CA 1
ATOM 4446 C C . LEU A 1 579 ? 18.844 -14.773 5.715 1 97.06 579 LEU A C 1
ATOM 4448 O O . LEU A 1 579 ? 19.641 -14.664 6.645 1 97.06 579 LEU A O 1
ATOM 4452 N N . SER A 1 580 ? 19.125 -15.328 4.531 1 96.81 580 SER A N 1
ATOM 4453 C CA . SER A 1 580 ? 20.469 -15.82 4.262 1 96.81 580 SER A CA 1
ATOM 4454 C C . SER A 1 580 ? 21.5 -14.688 4.336 1 96.81 580 SER A C 1
ATOM 4456 O O . SER A 1 580 ? 22.609 -14.883 4.812 1 96.81 580 SER A O 1
ATOM 4458 N N . ALA A 1 581 ? 21.172 -13.539 3.877 1 96.56 581 ALA A N 1
ATOM 4459 C CA . ALA A 1 581 ? 22.062 -12.391 3.887 1 96.56 581 ALA A CA 1
ATOM 4460 C C . ALA A 1 581 ? 22.484 -12.031 5.309 1 96.56 581 ALA A C 1
ATOM 4462 O O . ALA A 1 581 ? 23.641 -11.688 5.559 1 96.56 581 ALA A O 1
ATOM 4463 N N . VAL A 1 582 ? 21.562 -12.148 6.254 1 96.12 582 VAL A N 1
ATOM 4464 C CA . VAL A 1 582 ? 21.875 -11.719 7.613 1 96.12 582 VAL A CA 1
ATOM 4465 C C . VAL A 1 582 ? 22.453 -12.891 8.406 1 96.12 582 VAL A C 1
ATOM 4467 O O . VAL A 1 582 ? 23.031 -12.695 9.477 1 96.12 582 VAL A O 1
ATOM 4470 N N . ARG A 1 583 ? 22.328 -14.094 7.844 1 92.31 583 ARG A N 1
ATOM 4471 C CA . ARG A 1 583 ? 22.844 -15.273 8.531 1 92.31 583 ARG A CA 1
ATOM 4472 C C . ARG A 1 583 ? 24.125 -15.781 7.887 1 92.31 583 ARG A C 1
ATOM 4474 O O . ARG A 1 583 ? 24.719 -16.75 8.352 1 92.31 583 ARG A O 1
ATOM 4481 N N . GLY A 1 584 ? 24.484 -15.398 6.676 1 73.94 584 GLY A N 1
ATOM 4482 C CA . GLY A 1 584 ? 25.453 -15.969 5.754 1 73.94 584 GLY A CA 1
ATOM 4483 C C . GLY A 1 584 ? 26.891 -15.758 6.188 1 73.94 584 GLY A C 1
ATOM 4484 O O . GLY A 1 584 ? 27.828 -16.125 5.469 1 73.94 584 GLY A O 1
ATOM 4485 N N . GLY A 1 585 ? 27.047 -15.258 7.297 1 63.69 585 GLY A N 1
ATOM 4486 C CA . GLY A 1 585 ? 28.438 -15.125 7.676 1 63.69 585 GLY A CA 1
ATOM 4487 C C . GLY A 1 585 ? 28.969 -16.312 8.461 1 63.69 585 GLY A C 1
ATOM 4488 O O . GLY A 1 585 ? 28.188 -17.125 8.969 1 63.69 585 GLY A O 1
ATOM 4489 N N . GLY A 1 586 ? 30.141 -16.812 8.047 1 57.25 586 GLY A N 1
ATOM 4490 C CA . GLY A 1 586 ? 30.828 -17.938 8.664 1 57.25 586 GLY A CA 1
ATOM 4491 C C . GLY A 1 586 ? 30.484 -18.109 10.133 1 57.25 586 GLY A C 1
ATOM 4492 O O . GLY A 1 586 ? 30.469 -19.234 10.633 1 57.25 586 GLY A O 1
ATOM 4493 N N . VAL A 1 587 ? 29.875 -17.094 10.641 1 57.81 587 VAL A N 1
ATOM 4494 C CA . VAL A 1 587 ? 29.656 -17.141 12.086 1 57.81 587 VAL A CA 1
ATOM 4495 C C . VAL A 1 587 ? 28.312 -17.797 12.391 1 57.81 587 VAL A C 1
ATOM 4497 O O . VAL A 1 587 ? 28.203 -18.562 13.344 1 57.81 587 VAL A O 1
ATOM 4500 N N . TYR A 1 588 ? 27.344 -17.703 11.484 1 69.12 588 TYR A N 1
ATOM 4501 C CA . TYR A 1 588 ? 26.031 -18.203 11.883 1 69.12 588 TYR A CA 1
ATOM 4502 C C . TYR A 1 588 ? 25.938 -19.703 11.656 1 69.12 588 TYR A C 1
ATOM 4504 O O . TYR A 1 588 ? 25.547 -20.453 12.562 1 69.12 588 TYR A O 1
ATOM 4512 N N . HIS A 1 589 ? 26.328 -20.141 10.461 1 77.56 589 HIS A N 1
ATOM 4513 C CA . HIS A 1 589 ? 26.156 -21.562 10.211 1 77.56 589 HIS A CA 1
ATOM 4514 C C . HIS A 1 589 ? 27.453 -22.344 10.508 1 77.56 589 HIS A C 1
ATOM 4516 O O . HIS A 1 589 ? 27.438 -23.562 10.609 1 77.56 589 HIS A O 1
ATOM 4522 N N . GLY A 1 590 ? 28.531 -21.656 10.656 1 84.75 590 GLY A N 1
ATOM 4523 C CA . GLY A 1 590 ? 29.781 -22.281 11.039 1 84.75 590 GLY A CA 1
ATOM 4524 C C . GLY A 1 590 ? 30.391 -23.125 9.938 1 84.75 590 GLY A C 1
ATOM 4525 O O . GLY A 1 590 ? 31.156 -24.062 10.211 1 84.75 590 GLY A O 1
ATOM 4526 N N . LEU A 1 591 ? 30.125 -22.891 8.703 1 90.12 591 LEU A N 1
ATOM 4527 C CA . LEU A 1 591 ? 30.516 -23.781 7.617 1 90.12 591 LEU A CA 1
ATOM 4528 C C . LEU A 1 591 ? 31.703 -23.203 6.855 1 90.12 591 LEU A C 1
ATOM 4530 O O . LEU A 1 591 ? 32.125 -23.766 5.848 1 90.12 591 LEU A O 1
ATOM 4534 N N . GLY A 1 592 ? 32.25 -22.062 7.246 1 89.5 592 GLY A N 1
ATOM 4535 C CA . GLY A 1 592 ? 33.5 -21.547 6.758 1 89.5 592 GLY A CA 1
ATOM 4536 C C . GLY A 1 592 ? 33.375 -20.781 5.453 1 89.5 592 GLY A C 1
ATOM 4537 O O . GLY A 1 592 ? 34.375 -20.438 4.824 1 89.5 592 GLY A O 1
ATOM 4538 N N . TRP A 1 593 ? 32.219 -20.594 4.891 1 92.94 593 TRP A N 1
ATOM 4539 C CA . TRP A 1 593 ? 31.984 -19.781 3.697 1 92.94 593 TRP A CA 1
ATOM 4540 C C . TRP A 1 593 ? 30.953 -18.703 3.959 1 92.94 593 TRP A C 1
ATOM 4542 O O . TRP A 1 593 ? 30.266 -18.719 4.98 1 92.94 593 TRP A O 1
ATOM 4552 N N . ARG A 1 594 ? 30.969 -17.672 3.033 1 93.44 594 ARG A N 1
ATOM 4553 C CA . ARG A 1 594 ? 30 -16.578 3.129 1 93.44 594 ARG A CA 1
ATOM 4554 C C . ARG A 1 594 ? 29.453 -16.203 1.754 1 93.44 594 ARG A C 1
ATOM 4556 O O . ARG A 1 594 ? 30.078 -16.5 0.732 1 93.44 594 ARG A O 1
ATOM 4563 N N . TRP A 1 595 ? 28.375 -15.555 1.776 1 96.5 595 TRP A N 1
ATOM 4564 C CA . TRP A 1 595 ? 27.812 -15.031 0.534 1 96.5 595 TRP A CA 1
ATOM 4565 C C . TRP A 1 595 ? 28.562 -13.789 0.075 1 96.5 595 TRP A C 1
ATOM 4567 O O . TRP A 1 595 ? 28.859 -12.906 0.882 1 96.5 595 TRP A O 1
ATOM 4577 N N . ARG A 1 596 ? 28.812 -13.703 -1.206 1 96.69 596 ARG A N 1
ATOM 4578 C CA . ARG A 1 596 ? 29.438 -12.508 -1.776 1 96.69 596 ARG A CA 1
ATOM 4579 C C . ARG A 1 596 ? 28.391 -11.438 -2.082 1 96.69 596 ARG A C 1
ATOM 4581 O O . ARG A 1 596 ? 28.703 -10.242 -2.088 1 96.69 596 ARG A O 1
ATOM 4588 N N . CYS A 1 597 ? 27.172 -11.859 -2.346 1 97.81 597 CYS A N 1
ATOM 4589 C CA . CYS A 1 597 ? 26.047 -10.945 -2.512 1 97.81 597 CYS A CA 1
ATOM 4590 C C . CYS A 1 597 ? 24.734 -11.688 -2.371 1 97.81 597 CYS A C 1
ATOM 4592 O O . CYS A 1 597 ? 24.703 -12.922 -2.357 1 97.81 597 CYS A O 1
ATOM 4594 N N . ALA A 1 598 ? 23.656 -10.969 -2.174 1 98.31 598 ALA A N 1
ATOM 4595 C CA . ALA A 1 598 ? 22.297 -11.508 -2.088 1 98.31 598 ALA A CA 1
ATOM 4596 C C . ALA A 1 598 ? 21.344 -10.719 -2.967 1 98.31 598 ALA A C 1
ATOM 4598 O O . ALA A 1 598 ? 21.5 -9.5 -3.131 1 98.31 598 ALA A O 1
ATOM 4599 N N . VAL A 1 599 ? 20.359 -11.398 -3.541 1 98.38 599 VAL A N 1
ATOM 4600 C CA . VAL A 1 599 ? 19.391 -10.773 -4.438 1 98.38 599 VAL A CA 1
ATOM 4601 C C . VAL A 1 599 ? 17.969 -11.172 -4.031 1 98.38 599 VAL A C 1
ATOM 4603 O O . VAL A 1 599 ? 17.344 -12 -4.699 1 98.38 599 VAL A O 1
ATOM 4606 N N . PRO A 1 600 ? 17.422 -10.602 -3.014 1 98.62 600 PRO A N 1
ATOM 4607 C CA . PRO A 1 600 ? 16.016 -10.852 -2.686 1 98.62 600 PRO A CA 1
ATOM 4608 C C . PRO A 1 600 ? 15.047 -10.172 -3.656 1 98.62 600 PRO A C 1
ATOM 4610 O O . PRO A 1 600 ? 15.102 -8.953 -3.834 1 98.62 600 PRO A O 1
ATOM 4613 N N . GLY A 1 601 ? 14.195 -10.977 -4.324 1 98.19 601 GLY A N 1
ATOM 4614 C CA . GLY A 1 601 ? 13.117 -10.484 -5.168 1 98.19 601 GLY A CA 1
ATOM 4615 C C . GLY A 1 601 ? 11.742 -10.672 -4.551 1 98.19 601 GLY A C 1
ATOM 4616 O O . GLY A 1 601 ? 11.391 -11.781 -4.137 1 98.19 601 GLY A O 1
ATOM 4617 N N . ALA A 1 602 ? 11 -9.57 -4.43 1 98.25 602 ALA A N 1
ATOM 4618 C CA . ALA A 1 602 ? 9.656 -9.609 -3.861 1 98.25 602 ALA A CA 1
ATOM 4619 C C . ALA A 1 602 ? 9.625 -10.438 -2.578 1 98.25 602 ALA A C 1
ATOM 4621 O O . ALA A 1 602 ? 8.758 -11.297 -2.406 1 98.25 602 ALA A O 1
ATOM 4622 N N . GLY A 1 603 ? 10.602 -10.242 -1.727 1 98.31 603 GLY A N 1
ATOM 4623 C CA . GLY A 1 603 ? 10.781 -11.086 -0.558 1 98.31 603 GLY A CA 1
ATOM 4624 C C . GLY A 1 603 ? 10.234 -10.469 0.716 1 98.31 603 GLY A C 1
ATOM 4625 O O . GLY A 1 603 ? 10.047 -9.25 0.789 1 98.31 603 GLY A O 1
ATOM 4626 N N . VAL A 1 604 ? 10.031 -11.344 1.743 1 97.81 604 VAL A N 1
ATOM 4627 C CA . VAL A 1 604 ? 9.586 -10.922 3.07 1 97.81 604 VAL A CA 1
ATOM 4628 C C . VAL A 1 604 ? 10.805 -10.664 3.959 1 97.81 604 VAL A C 1
ATOM 4630 O O . VAL A 1 604 ? 11.695 -11.5 4.059 1 97.81 604 VAL A O 1
ATOM 4633 N N . SER A 1 605 ? 10.836 -9.492 4.59 1 98.12 605 SER A N 1
ATOM 4634 C CA . SER A 1 605 ? 11.922 -9.18 5.52 1 98.12 605 SER A CA 1
ATOM 4635 C C . SER A 1 605 ? 11.438 -9.219 6.965 1 98.12 605 SER A C 1
ATOM 4637 O O . SER A 1 605 ? 12.242 -9.305 7.891 1 98.12 605 SER A O 1
ATOM 4639 N N . GLU A 1 606 ? 10.125 -9.148 7.148 1 97 606 GLU A N 1
ATOM 4640 C CA . GLU A 1 606 ? 9.523 -9.141 8.477 1 97 606 GLU A CA 1
ATOM 4641 C C . GLU A 1 606 ? 8.109 -9.719 8.453 1 97 606 GLU A C 1
ATOM 4643 O O . GLU A 1 606 ? 7.211 -9.133 7.844 1 97 606 GLU A O 1
ATOM 4648 N N . TRP A 1 607 ? 7.852 -10.789 9.211 1 94.62 607 TRP A N 1
ATOM 4649 C CA . TRP A 1 607 ? 6.668 -11.625 9.016 1 94.62 607 TRP A CA 1
ATOM 4650 C C . TRP A 1 607 ? 5.469 -11.055 9.758 1 94.62 607 TRP A C 1
ATOM 4652 O O . TRP A 1 607 ? 4.328 -11.203 9.312 1 94.62 607 TRP A O 1
ATOM 4662 N N . ASP A 1 608 ? 5.621 -10.43 10.922 1 94.5 608 ASP A N 1
ATOM 4663 C CA . ASP A 1 608 ? 4.465 -9.898 11.641 1 94.5 608 ASP A CA 1
ATOM 4664 C C . ASP A 1 608 ? 3.734 -8.852 10.805 1 94.5 608 ASP A C 1
ATOM 4666 O O . ASP A 1 608 ? 2.504 -8.805 10.789 1 94.5 608 ASP A O 1
ATOM 4670 N N . SER A 1 609 ? 4.531 -8 10.141 1 95.81 609 SER A N 1
ATOM 4671 C CA . SER A 1 609 ? 3.904 -6.98 9.312 1 95.81 609 SER A CA 1
ATOM 4672 C C . SER A 1 609 ? 3.182 -7.602 8.117 1 95.81 609 SER A C 1
ATOM 4674 O O . SER A 1 609 ? 2.238 -7.016 7.586 1 95.81 609 SER A O 1
ATOM 4676 N N . MET A 1 610 ? 3.553 -8.789 7.625 1 95.62 610 MET A N 1
ATOM 4677 C CA . MET A 1 610 ? 2.924 -9.477 6.5 1 95.62 610 MET A CA 1
ATOM 4678 C C . MET A 1 610 ? 1.467 -9.805 6.809 1 95.62 610 MET A C 1
ATOM 4680 O O . MET A 1 610 ? 0.609 -9.727 5.926 1 95.62 610 MET A O 1
ATOM 4684 N N . VAL A 1 611 ? 1.228 -10.133 8.016 1 94.56 611 VAL A N 1
ATOM 4685 C CA . VAL A 1 611 ? -0.116 -10.523 8.438 1 94.56 611 VAL A CA 1
ATOM 4686 C C . VAL A 1 611 ? -1.059 -9.328 8.312 1 94.56 611 VAL A C 1
ATOM 4688 O O . VAL A 1 611 ? -2.242 -9.492 8.008 1 94.56 611 VAL A O 1
ATOM 4691 N N . LEU A 1 612 ? -0.534 -8.133 8.445 1 96.5 612 LEU A N 1
ATOM 4692 C CA . LEU A 1 612 ? -1.335 -6.922 8.344 1 96.5 612 LEU A CA 1
ATOM 4693 C C . LEU A 1 612 ? -1.451 -6.469 6.891 1 96.5 612 LEU A C 1
ATOM 4695 O O . LEU A 1 612 ? -2.51 -6 6.465 1 96.5 612 LEU A O 1
ATOM 4699 N N . THR A 1 613 ? -0.343 -6.645 6.188 1 97.56 613 THR A N 1
ATOM 4700 C CA . THR A 1 613 ? -0.191 -5.816 4.996 1 97.56 613 THR A CA 1
ATOM 4701 C C . THR A 1 613 ? -0.496 -6.621 3.738 1 97.56 613 THR A C 1
ATOM 4703 O O . THR A 1 613 ? -0.805 -6.051 2.689 1 97.56 613 THR A O 1
ATOM 4706 N N . SER A 1 614 ? -0.395 -7.902 3.779 1 97.44 614 SER A N 1
ATOM 4707 C CA . SER A 1 614 ? -0.686 -8.734 2.613 1 97.44 614 SER A CA 1
ATOM 4708 C C . SER A 1 614 ? -2.184 -8.789 2.338 1 97.44 614 SER A C 1
ATOM 4710 O O . SER A 1 614 ? -2.994 -8.695 3.262 1 97.44 614 SER A O 1
ATOM 4712 N N . ASP A 1 615 ? -2.539 -8.953 1.097 1 96.06 615 ASP A N 1
ATOM 4713 C CA . ASP A 1 615 ? -3.947 -9.109 0.746 1 96.06 615 ASP A CA 1
ATOM 4714 C C . ASP A 1 615 ? -4.484 -10.453 1.22 1 96.06 615 ASP A C 1
ATOM 4716 O O . ASP A 1 615 ? -5.695 -10.672 1.248 1 96.06 615 ASP A O 1
ATOM 4720 N N . ILE A 1 616 ? -3.576 -11.375 1.651 1 94.62 616 ILE A N 1
ATOM 4721 C CA . ILE A 1 616 ? -3.973 -12.672 2.199 1 94.62 616 ILE A CA 1
ATOM 4722 C C . ILE A 1 616 ? -3.371 -12.844 3.592 1 94.62 616 ILE A C 1
ATOM 4724 O O . ILE A 1 616 ? -2.73 -13.867 3.873 1 94.62 616 ILE A O 1
ATOM 4728 N N . GLY A 1 617 ? -3.629 -11.969 4.402 1 93.62 617 GLY A N 1
ATOM 4729 C CA . GLY A 1 617 ? -3.021 -11.898 5.723 1 93.62 617 GLY A CA 1
ATOM 4730 C C . GLY A 1 617 ? -3.309 -13.117 6.578 1 93.62 617 GLY A C 1
ATOM 4731 O O . GLY A 1 617 ? -2.436 -13.586 7.309 1 93.62 617 GLY A O 1
ATOM 4732 N N . TYR A 1 618 ? -4.488 -13.719 6.496 1 89.25 618 TYR A N 1
ATOM 4733 C CA . TYR A 1 618 ? -4.82 -14.914 7.262 1 89.25 618 TYR A CA 1
ATOM 4734 C C . TYR A 1 618 ? -3.955 -16.094 6.832 1 89.25 618 TYR A C 1
ATOM 4736 O O . TYR A 1 618 ? -3.477 -16.859 7.668 1 89.25 618 TYR A O 1
ATOM 4744 N N . THR A 1 619 ? -3.785 -16.109 5.547 1 88.31 619 THR A N 1
ATOM 4745 C CA . THR A 1 619 ? -2.965 -17.188 5.008 1 88.31 619 THR A CA 1
ATOM 4746 C C . THR A 1 619 ? -1.514 -17.047 5.457 1 88.31 619 THR A C 1
ATOM 4748 O O . THR A 1 619 ? -0.85 -18.031 5.762 1 88.31 619 THR A O 1
ATOM 4751 N N . GLN A 1 620 ? -1.059 -15.859 5.512 1 89.19 620 GLN A N 1
ATOM 4752 C CA . GLN A 1 620 ? 0.311 -15.602 5.945 1 89.19 620 GLN A CA 1
ATOM 4753 C C . GLN A 1 620 ? 0.486 -15.93 7.426 1 89.19 620 GLN A C 1
ATOM 4755 O O . GLN A 1 620 ? 1.576 -16.312 7.859 1 89.19 620 GLN A O 1
ATOM 4760 N N . ALA A 1 621 ? -0.581 -15.828 8.172 1 86.62 621 ALA A N 1
ATOM 4761 C CA . ALA A 1 621 ? -0.541 -16.031 9.617 1 86.62 621 ALA A CA 1
ATOM 4762 C C . ALA A 1 621 ? -0.383 -17.5 9.969 1 86.62 621 ALA A C 1
ATOM 4764 O O . ALA A 1 621 ? 0.134 -17.844 11.031 1 86.62 621 ALA A O 1
ATOM 4765 N N . GLU A 1 622 ? -0.75 -18.344 9.141 1 81.44 622 GLU A N 1
ATOM 4766 C CA . GLU A 1 622 ? -0.723 -19.766 9.438 1 81.44 622 GLU A CA 1
ATOM 4767 C C . GLU A 1 622 ? 0.707 -20.266 9.617 1 81.44 622 GLU A C 1
ATOM 4769 O O . GLU A 1 622 ? 1.038 -20.859 10.648 1 81.44 622 GLU A O 1
ATOM 4774 N N . PRO A 1 623 ? 1.558 -20 8.688 1 76.44 623 PRO A N 1
ATOM 4775 C CA . PRO A 1 623 ? 2.922 -20.5 8.883 1 76.44 623 PRO A CA 1
ATOM 4776 C C . PRO A 1 623 ? 3.75 -19.609 9.805 1 76.44 623 PRO A C 1
ATOM 4778 O O . PRO A 1 623 ? 4.57 -20.094 10.578 1 76.44 623 PRO A O 1
ATOM 4781 N N . ALA A 1 624 ? 3.518 -18.359 9.773 1 73.56 624 ALA A N 1
ATOM 4782 C CA . ALA A 1 624 ? 4.41 -17.406 10.438 1 73.56 624 ALA A CA 1
ATOM 4783 C C . ALA A 1 624 ? 3.945 -17.125 11.859 1 73.56 624 ALA A C 1
ATOM 4785 O O . ALA A 1 624 ? 4.73 -16.672 12.695 1 73.56 624 ALA A O 1
ATOM 4786 N N . GLY A 1 625 ? 2.699 -17.391 12.117 1 80.38 625 GLY A N 1
ATOM 4787 C CA . GLY A 1 625 ? 2.102 -16.953 13.367 1 80.38 625 GLY A CA 1
ATOM 4788 C C . GLY A 1 625 ? 1.408 -15.602 13.258 1 80.38 625 GLY A C 1
ATOM 4789 O O . GLY A 1 625 ? 1.541 -14.906 12.242 1 80.38 625 GLY A O 1
ATOM 4790 N N . CYS A 1 626 ? 0.62 -15.297 14.32 1 86.06 626 CYS A N 1
ATOM 4791 C CA . CYS A 1 626 ? -0.185 -14.086 14.289 1 86.06 626 CYS A CA 1
ATOM 4792 C C . CYS A 1 626 ? -0.068 -13.32 15.602 1 86.06 626 CYS A C 1
ATOM 4794 O O . CYS A 1 626 ? -0.236 -13.898 16.672 1 86.06 626 CYS A O 1
ATOM 4796 N N . LEU A 1 627 ? 0.163 -12 15.453 1 90.44 627 LEU A N 1
ATOM 4797 C CA . LEU A 1 627 ? 0.461 -11.164 16.609 1 90.44 627 LEU A CA 1
ATOM 4798 C C . LEU A 1 627 ? -0.748 -11.062 17.531 1 90.44 627 LEU A C 1
ATOM 4800 O O . LEU A 1 627 ? -0.597 -10.977 18.75 1 90.44 627 LEU A O 1
ATOM 4804 N N . TRP A 1 628 ? -2.008 -11.141 17.016 1 93.62 628 TRP A N 1
ATOM 4805 C CA . TRP A 1 628 ? -3.143 -10.938 17.906 1 93.62 628 TRP A CA 1
ATOM 4806 C C . TRP A 1 628 ? -3.523 -12.242 18.609 1 93.62 628 TRP A C 1
ATOM 4808 O O . TRP A 1 628 ? -4.438 -12.258 19.438 1 93.62 628 TRP A O 1
ATOM 4818 N N . ARG A 1 629 ? -2.811 -13.406 18.281 1 92.12 629 ARG A N 1
ATOM 4819 C CA . ARG A 1 629 ? -3.016 -14.688 18.953 1 92.12 629 ARG A CA 1
ATOM 4820 C C . ARG A 1 629 ? -1.968 -14.914 20.031 1 92.12 629 ARG A C 1
ATOM 4822 O O . ARG A 1 629 ? -2.062 -15.875 20.812 1 92.12 629 ARG A O 1
ATOM 4829 N N . LEU A 1 630 ? -0.966 -14.07 20.094 1 92.31 630 LEU A N 1
ATOM 4830 C CA . LEU A 1 630 ? 0.206 -14.305 20.922 1 92.31 630 LEU A CA 1
ATOM 4831 C C . LEU A 1 630 ? 0.257 -13.32 22.094 1 92.31 630 LEU A C 1
ATOM 4833 O O . LEU A 1 630 ? -0.322 -12.234 22.016 1 92.31 630 LEU A O 1
ATOM 4837 N N . ASP A 1 631 ? 1.034 -13.797 23.109 1 94.19 631 ASP A N 1
ATOM 4838 C CA . ASP A 1 631 ? 1.331 -12.867 24.188 1 94.19 631 ASP A CA 1
ATOM 4839 C C . ASP A 1 631 ? 2.318 -11.789 23.75 1 94.19 631 ASP A C 1
ATOM 4841 O O . ASP A 1 631 ? 3.172 -12.039 22.891 1 94.19 631 ASP A O 1
ATOM 4845 N N . ARG A 1 632 ? 2.223 -10.719 24.359 1 92.88 632 ARG A N 1
ATOM 4846 C CA . ARG A 1 632 ? 3.051 -9.57 23.984 1 92.88 632 ARG A CA 1
ATOM 4847 C C . ARG A 1 632 ? 4.535 -9.922 24.062 1 92.88 632 ARG A C 1
ATOM 4849 O O . ARG A 1 632 ? 5.336 -9.414 23.281 1 92.88 632 ARG A O 1
ATOM 4856 N N . ALA A 1 633 ? 4.941 -10.781 24.953 1 94.25 633 ALA A N 1
ATOM 4857 C CA . ALA A 1 633 ? 6.348 -11.094 25.188 1 94.25 633 ALA A CA 1
ATOM 4858 C C . ALA A 1 633 ? 6.832 -12.188 24.234 1 94.25 633 ALA A C 1
ATOM 4860 O O . ALA A 1 633 ? 8.031 -12.461 24.156 1 94.25 633 ALA A O 1
ATOM 4861 N N . ASP A 1 634 ? 5.977 -12.805 23.484 1 92.81 634 ASP A N 1
ATOM 4862 C CA . ASP A 1 634 ? 6.32 -13.922 22.594 1 92.81 634 ASP A CA 1
ATOM 4863 C C . ASP A 1 634 ? 7.066 -13.43 21.359 1 92.81 634 ASP A C 1
ATOM 4865 O O . ASP A 1 634 ? 6.539 -12.625 20.594 1 92.81 634 ASP A O 1
ATOM 4869 N N . VAL A 1 635 ? 8.258 -13.93 21.141 1 92.81 635 VAL A N 1
ATOM 4870 C CA . VAL A 1 635 ? 9.055 -13.422 20.031 1 92.81 635 VAL A CA 1
ATOM 4871 C C . VAL A 1 635 ? 9.32 -14.539 19.016 1 92.81 635 VAL A C 1
ATOM 4873 O O . VAL A 1 635 ? 10.234 -14.438 18.203 1 92.81 635 VAL A O 1
ATOM 4876 N N . ARG A 1 636 ? 8.578 -15.625 19.031 1 88.38 636 ARG A N 1
ATOM 4877 C CA . ARG A 1 636 ? 8.852 -16.812 18.203 1 88.38 636 ARG A CA 1
ATOM 4878 C C . ARG A 1 636 ? 8.719 -16.484 16.719 1 88.38 636 ARG A C 1
ATOM 4880 O O . ARG A 1 636 ? 9.43 -17.047 15.891 1 88.38 636 ARG A O 1
ATOM 4887 N N . THR A 1 637 ? 7.836 -15.594 16.375 1 88.69 637 THR A N 1
ATOM 4888 C CA . THR A 1 637 ? 7.59 -15.273 14.977 1 88.69 637 THR A CA 1
ATOM 4889 C C . THR A 1 637 ? 8.75 -14.477 14.391 1 88.69 637 THR A C 1
ATOM 4891 O O . THR A 1 637 ? 8.859 -14.336 13.164 1 88.69 637 THR A O 1
ATOM 4894 N N . ARG A 1 638 ? 9.617 -14.016 15.203 1 92.44 638 ARG A N 1
ATOM 4895 C CA . ARG A 1 638 ? 10.719 -13.18 14.75 1 92.44 638 ARG A CA 1
ATOM 4896 C C . ARG A 1 638 ? 11.867 -14.023 14.203 1 92.44 638 ARG A C 1
ATOM 4898 O O . ARG A 1 638 ? 12.781 -13.508 13.555 1 92.44 638 ARG A O 1
ATOM 4905 N N . GLN A 1 639 ? 11.773 -15.344 14.391 1 90.31 639 GLN A N 1
ATOM 4906 C CA . GLN A 1 639 ? 12.852 -16.25 14.008 1 90.31 639 GLN A CA 1
ATOM 4907 C C . GLN A 1 639 ? 13.109 -16.188 12.5 1 90.31 639 GLN A C 1
ATOM 4909 O O . GLN A 1 639 ? 14.258 -16.281 12.062 1 90.31 639 GLN A O 1
ATOM 4914 N N . GLY A 1 640 ? 12.133 -16.016 11.742 1 92.19 640 GLY A N 1
ATOM 4915 C CA . GLY A 1 640 ? 12.258 -16 10.289 1 92.19 640 GLY A CA 1
ATOM 4916 C C . GLY A 1 640 ? 12.352 -14.594 9.719 1 92.19 640 GLY A C 1
ATOM 4917 O O . GLY A 1 640 ? 12.297 -14.414 8.5 1 92.19 640 GLY A O 1
ATOM 4918 N N . SER A 1 641 ? 12.461 -13.602 10.562 1 95.69 641 SER A N 1
ATOM 4919 C CA . SER A 1 641 ? 12.477 -12.211 10.102 1 95.69 641 SER A CA 1
ATOM 4920 C C . SER A 1 641 ? 13.898 -11.656 10.078 1 95.69 641 SER A C 1
ATOM 4922 O O . SER A 1 641 ? 14.484 -11.406 11.133 1 95.69 641 SER A O 1
ATOM 4924 N N . ALA A 1 642 ? 14.367 -11.406 8.875 1 97.19 642 ALA A N 1
ATOM 4925 C CA . ALA A 1 642 ? 15.734 -10.922 8.688 1 97.19 642 ALA A CA 1
ATOM 4926 C C . ALA A 1 642 ? 15.961 -9.609 9.43 1 97.19 642 ALA A C 1
ATOM 4928 O O . ALA A 1 642 ? 17.031 -9.383 9.984 1 97.19 642 ALA A O 1
ATOM 4929 N N . LEU A 1 643 ? 14.984 -8.75 9.492 1 97.62 643 LEU A N 1
ATOM 4930 C CA . LEU A 1 643 ? 15.133 -7.426 10.094 1 97.62 643 LEU A CA 1
ATOM 4931 C C . LEU A 1 643 ? 15.383 -7.539 11.602 1 97.62 643 LEU A C 1
ATOM 4933 O O . LEU A 1 643 ? 16.094 -6.719 12.18 1 97.62 643 LEU A O 1
ATOM 4937 N N . TRP A 1 644 ? 14.852 -8.555 12.227 1 96.25 644 TRP A N 1
ATOM 4938 C CA . TRP A 1 644 ? 15.062 -8.758 13.656 1 96.25 644 TRP A CA 1
ATOM 4939 C C . TRP A 1 644 ? 16.422 -9.383 13.922 1 96.25 644 TRP A C 1
ATOM 4941 O O . TRP A 1 644 ? 16.891 -9.422 15.07 1 96.25 644 TRP A O 1
ATOM 4951 N N . ALA A 1 645 ? 17.062 -9.859 12.914 1 94.81 645 ALA A N 1
ATOM 4952 C CA . ALA A 1 645 ? 18.422 -10.406 13.031 1 94.81 645 ALA A CA 1
ATOM 4953 C C . ALA A 1 645 ? 19.453 -9.398 12.555 1 94.81 645 ALA A C 1
ATOM 4955 O O . ALA A 1 645 ? 20.656 -9.664 12.617 1 94.81 645 ALA A O 1
ATOM 4956 N N . PHE A 1 646 ? 19.062 -8.281 12.148 1 96.75 646 PHE A N 1
ATOM 4957 C CA . PHE A 1 646 ? 19.891 -7.332 11.43 1 96.75 646 PHE A CA 1
ATOM 4958 C C . PHE A 1 646 ? 20.969 -6.754 12.344 1 96.75 646 PHE A C 1
ATOM 4960 O O . PHE A 1 646 ? 22.141 -6.727 11.992 1 96.75 646 PHE A O 1
ATOM 4967 N N . LYS A 1 647 ? 20.594 -6.297 13.523 1 95.56 647 LYS A N 1
ATOM 4968 C CA . LYS A 1 647 ? 21.547 -5.703 14.461 1 95.56 647 LYS A CA 1
ATOM 4969 C C . LYS A 1 647 ? 22.703 -6.656 14.75 1 95.56 647 LYS A C 1
ATOM 4971 O O . LYS A 1 647 ? 23.859 -6.27 14.664 1 95.56 647 LYS A O 1
ATOM 4976 N N . GLU A 1 648 ? 22.328 -7.844 15.086 1 93.88 648 GLU A N 1
ATOM 4977 C CA . GLU A 1 648 ? 23.344 -8.844 15.375 1 93.88 648 GLU A CA 1
ATOM 4978 C C . GLU A 1 648 ? 24.234 -9.109 14.156 1 93.88 648 GLU A C 1
ATOM 4980 O O . GLU A 1 648 ? 25.453 -9.25 14.281 1 93.88 648 GLU A O 1
ATOM 4985 N N . ALA A 1 649 ? 23.672 -9.172 13.031 1 94.81 649 ALA A N 1
ATOM 4986 C CA . ALA A 1 649 ? 24.406 -9.43 11.797 1 94.81 649 ALA A CA 1
ATOM 4987 C C . ALA A 1 649 ? 25.406 -8.305 11.508 1 94.81 649 ALA A C 1
ATOM 4989 O O . ALA A 1 649 ? 26.516 -8.555 11.047 1 94.81 649 ALA A O 1
ATOM 4990 N N . VAL A 1 650 ? 24.984 -7.07 11.711 1 94.75 650 VAL A N 1
ATOM 4991 C CA . VAL A 1 650 ? 25.859 -5.922 11.5 1 94.75 650 VAL A CA 1
ATOM 4992 C C . VAL A 1 650 ? 27.031 -5.988 12.469 1 94.75 650 VAL A C 1
ATOM 4994 O O . VAL A 1 650 ? 28.188 -5.773 12.07 1 94.75 650 VAL A O 1
ATOM 4997 N N . GLU A 1 651 ? 26.734 -6.305 13.688 1 93.06 651 GLU A N 1
ATOM 4998 C CA . GLU A 1 651 ? 27.781 -6.402 14.711 1 93.06 651 GLU A CA 1
ATOM 4999 C C . GLU A 1 651 ? 28.797 -7.48 14.359 1 93.06 651 GLU A C 1
ATOM 5001 O O . GLU A 1 651 ? 29.984 -7.355 14.695 1 93.06 651 GLU A O 1
ATOM 5006 N N . ASN A 1 652 ? 28.375 -8.398 13.609 1 90.12 652 ASN A N 1
ATOM 5007 C CA . ASN A 1 652 ? 29.25 -9.516 13.25 1 90.12 652 ASN A CA 1
ATOM 5008 C C . ASN A 1 652 ? 29.844 -9.336 11.852 1 90.12 652 ASN A C 1
ATOM 5010 O O . ASN A 1 652 ? 30.516 -10.227 11.336 1 90.12 652 ASN A O 1
ATOM 5014 N N . ASN A 1 653 ? 29.609 -8.195 11.203 1 86.25 653 ASN A N 1
ATOM 5015 C CA . ASN A 1 653 ? 30.078 -7.898 9.859 1 86.25 653 ASN A CA 1
ATOM 5016 C C . ASN A 1 653 ? 29.734 -9.023 8.883 1 86.25 653 ASN A C 1
ATOM 5018 O O . ASN A 1 653 ? 30.594 -9.477 8.125 1 86.25 653 ASN A O 1
ATOM 5022 N N . ASN A 1 654 ? 28.438 -9.398 8.789 1 83.62 654 ASN A N 1
ATOM 5023 C CA . ASN A 1 654 ? 28.031 -10.609 8.094 1 83.62 654 ASN A CA 1
ATOM 5024 C C . ASN A 1 654 ? 27.125 -10.297 6.906 1 83.62 654 ASN A C 1
ATOM 5026 O O . ASN A 1 654 ? 26.75 -11.195 6.148 1 83.62 654 ASN A O 1
ATOM 5030 N N . ILE A 1 655 ? 26.812 -9.086 6.641 1 94.56 655 ILE A N 1
ATOM 5031 C CA . ILE A 1 655 ? 25.812 -8.828 5.609 1 94.56 655 ILE A CA 1
ATOM 5032 C C . ILE A 1 655 ? 26.516 -8.453 4.301 1 94.56 655 ILE A C 1
ATOM 5034 O O . ILE A 1 655 ? 27.234 -7.457 4.238 1 94.56 655 ILE A O 1
ATOM 5038 N N . PRO A 1 656 ? 26.344 -9.219 3.268 1 96.38 656 PRO A N 1
ATOM 5039 C CA . PRO A 1 656 ? 26.938 -8.906 1.967 1 96.38 656 PRO A CA 1
ATOM 5040 C C . PRO A 1 656 ? 26.203 -7.777 1.24 1 96.38 656 PRO A C 1
ATOM 5042 O O . PRO A 1 656 ? 25.172 -7.309 1.713 1 96.38 656 PRO A O 1
ATOM 5045 N N . PRO A 1 657 ? 26.812 -7.281 0.1 1 97.81 657 PRO A N 1
ATOM 5046 C CA . PRO A 1 657 ? 26.016 -6.395 -0.744 1 97.81 657 PRO A CA 1
ATOM 5047 C C . PRO A 1 657 ? 24.688 -7.02 -1.167 1 97.81 657 PRO A C 1
ATOM 5049 O O . PRO A 1 657 ? 24.625 -8.227 -1.438 1 97.81 657 PRO A O 1
ATOM 5052 N N . VAL A 1 658 ? 23.641 -6.207 -1.19 1 98.56 658 VAL A N 1
ATOM 5053 C CA . VAL A 1 658 ? 22.297 -6.73 -1.468 1 98.56 658 VAL A CA 1
ATOM 5054 C C . VAL A 1 658 ? 21.656 -5.941 -2.609 1 98.56 658 VAL A C 1
ATOM 5056 O O . VAL A 1 658 ? 21.688 -4.707 -2.607 1 98.56 658 VAL A O 1
ATOM 5059 N N . LEU A 1 659 ? 21.172 -6.59 -3.615 1 98.75 659 LEU A N 1
ATOM 5060 C CA . LEU A 1 659 ? 20.297 -6.012 -4.629 1 98.75 659 LEU A CA 1
ATOM 5061 C C . LEU A 1 659 ? 18.844 -6.387 -4.363 1 98.75 659 LEU A C 1
ATOM 5063 O O . LEU A 1 659 ? 18.453 -7.543 -4.539 1 98.75 659 LEU A O 1
ATOM 5067 N N . MET A 1 660 ? 18.078 -5.457 -3.959 1 98.75 660 MET A N 1
ATOM 5068 C CA . MET A 1 660 ? 16.656 -5.668 -3.732 1 98.75 660 MET A CA 1
ATOM 5069 C C . MET A 1 660 ? 15.844 -5.27 -4.961 1 98.75 660 MET A C 1
ATOM 5071 O O . MET A 1 660 ? 15.984 -4.156 -5.473 1 98.75 660 MET A O 1
ATOM 5075 N N . VAL A 1 661 ? 14.984 -6.156 -5.488 1 98.38 661 VAL A N 1
ATOM 5076 C CA . VAL A 1 661 ? 14.109 -5.875 -6.617 1 98.38 661 VAL A CA 1
ATOM 5077 C C . VAL A 1 661 ? 12.664 -6.211 -6.25 1 98.38 661 VAL A C 1
ATOM 5079 O O . VAL A 1 661 ? 12.406 -7.219 -5.586 1 98.38 661 VAL A O 1
ATOM 5082 N N . HIS A 1 662 ? 11.719 -5.328 -6.598 1 98.75 662 HIS A N 1
ATOM 5083 C CA . HIS A 1 662 ? 10.359 -5.496 -6.105 1 98.75 662 HIS A CA 1
ATOM 5084 C C . HIS A 1 662 ? 9.359 -4.742 -6.973 1 98.75 662 HIS A C 1
ATOM 5086 O O . HIS A 1 662 ? 9.656 -3.652 -7.469 1 98.75 662 HIS A O 1
ATOM 5092 N N . GLY A 1 663 ? 8.188 -5.359 -7.27 1 98.5 663 GLY A N 1
ATOM 5093 C CA . GLY A 1 663 ? 7.102 -4.625 -7.891 1 98.5 663 GLY A CA 1
ATOM 5094 C C . GLY A 1 663 ? 6.453 -3.615 -6.965 1 98.5 663 GLY A C 1
ATOM 5095 O O . GLY A 1 663 ? 6.25 -3.895 -5.781 1 98.5 663 GLY A O 1
ATOM 5096 N N . GLU A 1 664 ? 6.07 -2.488 -7.496 1 98.06 664 GLU A N 1
ATOM 5097 C CA . GLU A 1 664 ? 5.543 -1.385 -6.699 1 98.06 664 GLU A CA 1
ATOM 5098 C C . GLU A 1 664 ? 4.156 -1.71 -6.152 1 98.06 664 GLU A C 1
ATOM 5100 O O . GLU A 1 664 ? 3.82 -1.331 -5.031 1 98.06 664 GLU A O 1
ATOM 5105 N N . GLN A 1 665 ? 3.379 -2.373 -6.887 1 97.81 665 GLN A N 1
ATOM 5106 C CA . GLN A 1 665 ? 1.984 -2.621 -6.539 1 97.81 665 GLN A CA 1
ATOM 5107 C C . GLN A 1 665 ? 1.757 -4.09 -6.191 1 97.81 665 GLN A C 1
ATOM 5109 O O . GLN A 1 665 ? 0.733 -4.668 -6.559 1 97.81 665 GLN A O 1
ATOM 5114 N N . ASP A 1 666 ? 2.691 -4.703 -5.547 1 98.25 666 ASP A N 1
ATOM 5115 C CA . ASP A 1 666 ? 2.613 -6.098 -5.129 1 98.25 666 ASP A CA 1
ATOM 5116 C C . ASP A 1 666 ? 1.664 -6.262 -3.941 1 98.25 666 ASP A C 1
ATOM 5118 O O . ASP A 1 666 ? 1.988 -5.863 -2.82 1 98.25 666 ASP A O 1
ATOM 5122 N N . PRO A 1 667 ? 0.512 -6.91 -4.145 1 97.44 667 PRO A N 1
ATOM 5123 C CA . PRO A 1 667 ? -0.419 -7.082 -3.029 1 97.44 667 PRO A CA 1
ATOM 5124 C C . PRO A 1 667 ? -0.087 -8.297 -2.166 1 97.44 667 PRO A C 1
ATOM 5126 O O . PRO A 1 667 ? -0.58 -8.406 -1.04 1 97.44 667 PRO A O 1
ATOM 5129 N N . ARG A 1 668 ? 0.705 -9.227 -2.77 1 97.5 668 ARG A N 1
ATOM 5130 C CA . ARG A 1 668 ? 1.009 -10.492 -2.107 1 97.5 668 ARG A CA 1
ATOM 5131 C C . ARG A 1 668 ? 2.105 -10.312 -1.062 1 97.5 668 ARG A C 1
ATOM 5133 O O . ARG A 1 668 ? 1.939 -10.719 0.092 1 97.5 668 ARG A O 1
ATOM 5140 N N . VAL A 1 669 ? 3.188 -9.797 -1.479 1 98.25 669 VAL A N 1
ATOM 5141 C CA . VAL A 1 669 ? 4.293 -9.344 -0.643 1 98.25 669 VAL A CA 1
ATOM 5142 C C . VAL A 1 669 ? 4.555 -7.859 -0.882 1 98.25 669 VAL A C 1
ATOM 5144 O O . VAL A 1 669 ? 5.305 -7.492 -1.787 1 98.25 669 VAL A O 1
ATOM 5147 N N . PRO A 1 670 ? 4.016 -7.035 -0.039 1 98.38 670 PRO A N 1
ATOM 5148 C CA . PRO A 1 670 ? 4.098 -5.598 -0.312 1 98.38 670 PRO A CA 1
ATOM 5149 C C . PRO A 1 670 ? 5.535 -5.094 -0.395 1 98.38 670 PRO A C 1
ATOM 5151 O O . PRO A 1 670 ? 6.395 -5.543 0.366 1 98.38 670 PRO A O 1
ATOM 5154 N N . VAL A 1 671 ? 5.773 -4.121 -1.296 1 98.56 671 VAL A N 1
ATOM 5155 C CA . VAL A 1 671 ? 7.09 -3.547 -1.551 1 98.56 671 VAL A CA 1
ATOM 5156 C C . VAL A 1 671 ? 7.656 -2.951 -0.262 1 98.56 671 VAL A C 1
ATOM 5158 O O . VAL A 1 671 ? 8.867 -2.789 -0.125 1 98.56 671 VAL A O 1
ATOM 5161 N N . THR A 1 672 ? 6.816 -2.68 0.726 1 98.38 672 THR A N 1
ATOM 5162 C CA . THR A 1 672 ? 7.23 -2.094 1.995 1 98.38 672 THR A CA 1
ATOM 5163 C C . THR A 1 672 ? 8.18 -3.031 2.742 1 98.38 672 THR A C 1
ATOM 5165 O O . THR A 1 672 ? 8.953 -2.592 3.59 1 98.38 672 THR A O 1
ATOM 5168 N N . GLN A 1 673 ? 8.117 -4.348 2.477 1 98.38 673 GLN A N 1
ATOM 5169 C CA . GLN A 1 673 ? 9.102 -5.281 3 1 98.38 673 GLN A CA 1
ATOM 5170 C C . GLN A 1 673 ? 10.516 -4.891 2.568 1 98.38 673 GLN A C 1
ATOM 5172 O O . GLN A 1 673 ? 11.445 -4.922 3.373 1 98.38 673 GLN A O 1
ATOM 5177 N N . ALA A 1 674 ? 10.633 -4.531 1.329 1 98.69 674 ALA A N 1
ATOM 5178 C CA . ALA A 1 674 ? 11.922 -4.086 0.797 1 98.69 674 ALA A CA 1
ATOM 5179 C C . ALA A 1 674 ? 12.305 -2.719 1.352 1 98.69 674 ALA A C 1
ATOM 5181 O O . ALA A 1 674 ? 13.477 -2.441 1.585 1 98.69 674 ALA A O 1
ATOM 5182 N N . TRP A 1 675 ? 11.305 -1.839 1.568 1 98 675 TRP A N 1
ATOM 5183 C CA . TRP A 1 675 ? 11.578 -0.533 2.158 1 98 675 TRP A CA 1
ATOM 5184 C C . TRP A 1 675 ? 12.258 -0.682 3.516 1 98 675 TRP A C 1
ATOM 5186 O O . TRP A 1 675 ? 13.234 0.012 3.807 1 98 675 TRP A O 1
ATOM 5196 N N . GLY A 1 676 ? 11.68 -1.558 4.316 1 97.62 676 GLY A N 1
ATOM 5197 C CA . GLY A 1 676 ? 12.25 -1.773 5.637 1 97.62 676 GLY A CA 1
ATOM 5198 C C . GLY A 1 676 ? 13.703 -2.193 5.594 1 97.62 676 GLY A C 1
ATOM 5199 O O . GLY A 1 676 ? 14.539 -1.628 6.301 1 97.62 676 GLY A O 1
ATOM 5200 N N . PHE A 1 677 ? 13.992 -3.16 4.762 1 98.5 677 PHE A N 1
ATOM 5201 C CA . PHE A 1 677 ? 15.359 -3.654 4.699 1 98.5 677 PHE A CA 1
ATOM 5202 C C . PHE A 1 677 ? 16.297 -2.602 4.105 1 98.5 677 PHE A C 1
ATOM 5204 O O . PHE A 1 677 ? 17.438 -2.461 4.539 1 98.5 677 PHE A O 1
ATOM 5211 N N . ARG A 1 678 ? 15.875 -1.844 3.096 1 97.62 678 ARG A N 1
ATOM 5212 C CA . ARG A 1 678 ? 16.641 -0.741 2.521 1 97.62 678 ARG A CA 1
ATOM 5213 C C . ARG A 1 678 ? 17 0.289 3.588 1 97.62 678 ARG A C 1
ATOM 5215 O O . ARG A 1 678 ? 18.141 0.738 3.666 1 97.62 678 ARG A O 1
ATOM 5222 N N . ARG A 1 679 ? 16.047 0.677 4.41 1 96.12 679 ARG A N 1
ATOM 5223 C CA . ARG A 1 679 ? 16.281 1.638 5.484 1 96.12 679 ARG A CA 1
ATOM 5224 C C . ARG A 1 679 ? 17.344 1.133 6.445 1 96.12 679 ARG A C 1
ATOM 5226 O O . ARG A 1 679 ? 18.234 1.891 6.855 1 96.12 679 ARG A O 1
ATOM 5233 N N . ALA A 1 680 ? 17.234 -0.151 6.824 1 96.81 680 ALA A N 1
ATOM 5234 C CA . ALA A 1 680 ? 18.219 -0.753 7.727 1 96.81 680 ALA A CA 1
ATOM 5235 C C . ALA A 1 680 ? 19.625 -0.704 7.129 1 96.81 680 ALA A C 1
ATOM 5237 O O . ALA A 1 680 ? 20.562 -0.28 7.793 1 96.81 680 ALA A O 1
ATOM 5238 N N . MET A 1 681 ? 19.734 -1.123 5.844 1 97.31 681 MET A N 1
ATOM 5239 C CA . MET A 1 681 ? 21.031 -1.12 5.156 1 97.31 681 MET A CA 1
ATOM 5240 C C . MET A 1 681 ? 21.594 0.292 5.07 1 97.31 681 MET A C 1
ATOM 5242 O O . MET A 1 681 ? 22.781 0.505 5.324 1 97.31 681 MET A O 1
ATOM 5246 N N . GLU A 1 682 ? 20.734 1.211 4.699 1 94.06 682 GLU A N 1
ATOM 5247 C CA . GLU A 1 682 ? 21.156 2.6 4.535 1 94.06 682 GLU A CA 1
ATOM 5248 C C . GLU A 1 682 ? 21.656 3.182 5.855 1 94.06 682 GLU A C 1
ATOM 5250 O O . GLU A 1 682 ? 22.703 3.832 5.898 1 94.06 682 GLU A O 1
ATOM 5255 N N . GLU A 1 683 ? 20.938 2.986 6.836 1 91.25 683 GLU A N 1
ATOM 5256 C CA . GLU A 1 683 ? 21.328 3.498 8.148 1 91.25 683 GLU A CA 1
ATOM 5257 C C . GLU A 1 683 ? 22.641 2.891 8.609 1 91.25 683 GLU A C 1
ATOM 5259 O O . GLU A 1 683 ? 23.438 3.562 9.266 1 91.25 683 GLU A O 1
ATOM 5264 N N . ALA A 1 684 ? 22.875 1.634 8.305 1 94.19 684 ALA A N 1
ATOM 5265 C CA . ALA A 1 684 ? 24.078 0.935 8.727 1 94.19 684 ALA A CA 1
ATOM 5266 C C . ALA A 1 684 ? 25.266 1.265 7.812 1 94.19 684 ALA A C 1
ATOM 5268 O O . ALA A 1 684 ? 26.391 0.837 8.062 1 94.19 684 ALA A O 1
ATOM 5269 N N . GLY A 1 685 ? 25.062 1.974 6.727 1 94.31 685 GLY A N 1
ATOM 5270 C CA . GLY A 1 685 ? 26.109 2.332 5.789 1 94.31 685 GLY A CA 1
ATOM 5271 C C . GLY A 1 685 ? 26.578 1.161 4.949 1 94.31 685 GLY A C 1
ATOM 5272 O O . GLY A 1 685 ? 27.75 1.118 4.535 1 94.31 685 GLY A O 1
ATOM 5273 N N . LEU A 1 686 ? 25.734 0.202 4.758 1 96.75 686 LEU A N 1
ATOM 5274 C CA . LEU A 1 686 ? 26.078 -0.992 3.998 1 96.75 686 LEU A CA 1
ATOM 5275 C C . LEU A 1 686 ? 25.766 -0.808 2.518 1 96.75 686 LEU A C 1
ATOM 5277 O O . LEU A 1 686 ? 24.906 0.003 2.158 1 96.75 686 LEU A O 1
ATOM 5281 N N . ALA A 1 687 ? 26.453 -1.547 1.684 1 97.25 687 ALA A N 1
ATOM 5282 C CA . ALA A 1 687 ? 26.266 -1.465 0.238 1 97.25 687 ALA A CA 1
ATOM 5283 C C . ALA A 1 687 ? 24.984 -2.176 -0.188 1 97.25 687 ALA A C 1
ATOM 5285 O O . ALA A 1 687 ? 24.75 -3.33 0.181 1 97.25 687 ALA A O 1
ATOM 5286 N N . PHE A 1 688 ? 24.172 -1.479 -0.951 1 98.06 688 PHE A N 1
ATOM 5287 C CA . PHE A 1 688 ? 22.984 -2.096 -1.503 1 98.06 688 PHE A CA 1
ATOM 5288 C C . PHE A 1 688 ? 22.531 -1.37 -2.766 1 98.06 688 PHE A C 1
ATOM 5290 O O . PHE A 1 688 ? 23.016 -0.274 -3.062 1 98.06 688 PHE A O 1
ATOM 5297 N N . ARG A 1 689 ? 21.734 -2.033 -3.547 1 97.94 689 ARG A N 1
ATOM 5298 C CA . ARG A 1 689 ? 20.906 -1.473 -4.609 1 97.94 689 ARG A CA 1
ATOM 5299 C C . ARG A 1 689 ? 19.438 -1.861 -4.426 1 97.94 689 ARG A C 1
ATOM 5301 O O . ARG A 1 689 ? 19.125 -2.994 -4.043 1 97.94 689 ARG A O 1
ATOM 5308 N N . PHE A 1 690 ? 18.531 -0.914 -4.562 1 98 690 PHE A N 1
ATOM 5309 C CA . PHE A 1 690 ? 17.109 -1.159 -4.453 1 98 690 PHE A CA 1
ATOM 5310 C C . PHE A 1 690 ? 16.375 -0.646 -5.688 1 98 690 PHE A C 1
ATOM 5312 O O . PHE A 1 690 ? 16.422 0.548 -5.992 1 98 690 PHE A O 1
ATOM 5319 N N . VAL A 1 691 ? 15.688 -1.522 -6.359 1 98.12 691 VAL A N 1
ATOM 5320 C CA . VAL A 1 691 ? 14.984 -1.201 -7.594 1 98.12 691 VAL A CA 1
ATOM 5321 C C . VAL A 1 691 ? 13.5 -1.527 -7.438 1 98.12 691 VAL A C 1
ATOM 5323 O O . VAL A 1 691 ? 13.141 -2.654 -7.09 1 98.12 691 VAL A O 1
ATOM 5326 N N . THR A 1 692 ? 12.664 -0.546 -7.66 1 98 692 THR A N 1
ATOM 5327 C CA . THR A 1 692 ? 11.219 -0.713 -7.688 1 98 692 THR A CA 1
ATOM 5328 C C . THR A 1 692 ? 10.688 -0.625 -9.117 1 98 692 THR A C 1
ATOM 5330 O O . THR A 1 692 ? 11.055 0.279 -9.867 1 98 692 THR A O 1
ATOM 5333 N N . TYR A 1 693 ? 9.844 -1.509 -9.477 1 97.69 693 TYR A N 1
ATOM 5334 C CA . TYR A 1 693 ? 9.227 -1.493 -10.797 1 97.69 693 TYR A CA 1
ATOM 5335 C C . TYR A 1 693 ? 7.805 -0.942 -10.727 1 97.69 693 TYR A C 1
ATOM 5337 O O . TYR A 1 693 ? 6.887 -1.634 -10.289 1 97.69 693 TYR A O 1
ATOM 5345 N N . PRO A 1 694 ? 7.617 0.257 -11.289 1 96.56 694 PRO A N 1
ATOM 5346 C CA . PRO A 1 694 ? 6.305 0.901 -11.234 1 96.56 694 PRO A CA 1
ATOM 5347 C C . PRO A 1 694 ? 5.215 0.081 -11.922 1 96.56 694 PRO A C 1
ATOM 5349 O O . PRO A 1 694 ? 5.477 -0.572 -12.938 1 96.56 694 PRO A O 1
ATOM 5352 N N . ARG A 1 695 ? 3.994 0.042 -11.383 1 96.25 695 ARG A N 1
ATOM 5353 C CA . ARG A 1 695 ? 2.781 -0.556 -11.93 1 96.25 695 ARG A CA 1
ATOM 5354 C C . ARG A 1 695 ? 2.799 -2.072 -11.773 1 96.25 695 ARG A C 1
ATOM 5356 O O . ARG A 1 695 ? 1.755 -2.723 -11.859 1 96.25 695 ARG A O 1
ATOM 5363 N N . GLU A 1 696 ? 3.986 -2.65 -11.43 1 97.56 696 GLU A N 1
ATOM 5364 C CA . GLU A 1 696 ? 4.129 -4.102 -11.406 1 97.56 696 GLU A CA 1
ATOM 5365 C C . GLU A 1 696 ? 3.605 -4.688 -10.094 1 97.56 696 GLU A C 1
ATOM 5367 O O . GLU A 1 696 ? 3.707 -4.055 -9.047 1 97.56 696 GLU A O 1
ATOM 5372 N N . GLY A 1 697 ? 3.014 -5.891 -10.18 1 96.94 697 GLY A N 1
ATOM 5373 C CA . GLY A 1 697 ? 2.574 -6.648 -9.016 1 96.94 697 GLY A CA 1
ATOM 5374 C C . GLY A 1 697 ? 3.621 -7.617 -8.5 1 96.94 697 GLY A C 1
ATOM 5375 O O . GLY A 1 697 ? 4.805 -7.281 -8.438 1 96.94 697 GLY A O 1
ATOM 5376 N N . HIS A 1 698 ? 3.146 -8.773 -8.055 1 96.75 698 HIS A N 1
ATOM 5377 C CA . HIS A 1 698 ? 4.027 -9.773 -7.465 1 96.75 698 HIS A CA 1
ATOM 5378 C C . HIS A 1 698 ? 4.98 -10.352 -8.508 1 96.75 698 HIS A C 1
ATOM 5380 O O . HIS A 1 698 ? 6.098 -10.758 -8.172 1 96.75 698 HIS A O 1
ATOM 5386 N N . PHE A 1 699 ? 4.559 -10.336 -9.734 1 95.19 699 PHE A N 1
ATOM 5387 C CA . PHE A 1 699 ? 5.418 -10.703 -10.852 1 95.19 699 PHE A CA 1
ATOM 5388 C C . PHE A 1 699 ? 5.586 -9.531 -11.812 1 95.19 699 PHE A C 1
ATOM 5390 O O . PHE A 1 699 ? 4.676 -8.719 -11.977 1 95.19 699 PHE A O 1
ATOM 5397 N N . ILE A 1 700 ? 6.758 -9.484 -12.422 1 95.44 700 ILE A N 1
ATOM 5398 C CA . ILE A 1 700 ? 7.074 -8.43 -13.383 1 95.44 700 ILE A CA 1
ATOM 5399 C C . ILE A 1 700 ? 6.598 -8.836 -14.773 1 95.44 700 ILE A C 1
ATOM 5401 O O . ILE A 1 700 ? 6.992 -9.883 -15.289 1 95.44 700 ILE A O 1
ATOM 5405 N N . GLN A 1 701 ? 5.789 -7.957 -15.398 1 93.75 701 GLN A N 1
ATOM 5406 C CA . GLN A 1 701 ? 5.156 -8.398 -16.641 1 93.75 701 GLN A CA 1
ATOM 5407 C C . GLN A 1 701 ? 5.469 -7.449 -17.781 1 93.75 701 GLN A C 1
ATOM 5409 O O . GLN A 1 701 ? 5.328 -7.816 -18.953 1 93.75 701 GLN A O 1
ATOM 5414 N N . GLU A 1 702 ? 5.832 -6.211 -17.516 1 95.75 702 GLU A N 1
ATOM 5415 C CA . GLU A 1 702 ? 6.172 -5.309 -18.609 1 95.75 702 GLU A CA 1
ATOM 5416 C C . GLU A 1 702 ? 7.523 -5.668 -19.219 1 95.75 702 GLU A C 1
ATOM 5418 O O . GLU A 1 702 ? 8.5 -5.875 -18.5 1 95.75 702 GLU A O 1
ATOM 5423 N N . THR A 1 703 ? 7.594 -5.691 -20.516 1 95.06 703 THR A N 1
ATOM 5424 C CA . THR A 1 703 ? 8.75 -6.188 -21.25 1 95.06 703 THR A CA 1
ATOM 5425 C C . THR A 1 703 ? 10.016 -5.434 -20.844 1 95.06 703 THR A C 1
ATOM 5427 O O . THR A 1 703 ? 11.039 -6.051 -20.547 1 95.06 703 THR A O 1
ATOM 5430 N N . LYS A 1 704 ? 9.93 -4.145 -20.797 1 95.56 704 LYS A N 1
ATOM 5431 C CA . LYS A 1 704 ? 11.117 -3.355 -20.484 1 95.56 704 LYS A CA 1
ATOM 5432 C C . LYS A 1 704 ? 11.547 -3.574 -19.031 1 95.56 704 LYS A C 1
ATOM 5434 O O . LYS A 1 704 ? 12.742 -3.549 -18.719 1 95.56 704 LYS A O 1
ATOM 5439 N N . HIS A 1 705 ? 10.586 -3.713 -18.156 1 95.62 705 HIS A N 1
ATOM 5440 C CA . HIS A 1 705 ? 10.914 -4.02 -16.781 1 95.62 705 HIS A CA 1
ATOM 5441 C C . HIS A 1 705 ? 11.602 -5.375 -16.656 1 95.62 705 HIS A C 1
ATOM 5443 O O . HIS A 1 705 ? 12.539 -5.535 -15.875 1 95.62 705 HIS A O 1
ATOM 5449 N N . LEU A 1 706 ? 11.133 -6.359 -17.375 1 94.06 706 LEU A N 1
ATOM 5450 C CA . LEU A 1 706 ? 11.742 -7.684 -17.344 1 94.06 706 LEU A CA 1
ATOM 5451 C C . LEU A 1 706 ? 13.172 -7.645 -17.891 1 94.06 706 LEU A C 1
ATOM 5453 O O . LEU A 1 706 ? 14.062 -8.297 -17.344 1 94.06 706 LEU A O 1
ATOM 5457 N N . GLU A 1 707 ? 13.344 -6.945 -18.984 1 94.06 707 GLU A N 1
ATOM 5458 C CA . GLU A 1 707 ? 14.688 -6.77 -19.531 1 94.06 707 GLU A CA 1
ATOM 5459 C C . GLU A 1 707 ? 15.625 -6.152 -18.484 1 94.06 707 GLU A C 1
ATOM 5461 O O . GLU A 1 707 ? 16.75 -6.613 -18.312 1 94.06 707 GLU A O 1
ATOM 5466 N N . ASP A 1 708 ? 15.102 -5.121 -17.844 1 95 708 ASP A N 1
ATOM 5467 C CA . ASP A 1 708 ? 15.898 -4.453 -16.812 1 95 708 ASP A CA 1
ATOM 5468 C C . ASP A 1 708 ? 16.219 -5.398 -15.664 1 95 708 ASP A C 1
ATOM 5470 O O . ASP A 1 708 ? 17.359 -5.453 -15.195 1 95 708 ASP A O 1
ATOM 5474 N N . LEU A 1 709 ? 15.242 -6.117 -15.234 1 95.38 709 LEU A N 1
ATOM 5475 C CA . LEU A 1 709 ? 15.406 -7.055 -14.125 1 95.38 709 LEU A CA 1
ATOM 5476 C C . LEU A 1 709 ? 16.5 -8.07 -14.43 1 95.38 709 LEU A C 1
ATOM 5478 O O . LEU A 1 709 ? 17.375 -8.32 -13.594 1 95.38 709 LEU A O 1
ATOM 5482 N N . ILE A 1 710 ? 16.484 -8.656 -15.625 1 94.25 710 ILE A N 1
ATOM 5483 C CA . ILE A 1 710 ? 17.469 -9.648 -16.031 1 94.25 710 ILE A CA 1
ATOM 5484 C C . ILE A 1 710 ? 18.859 -9.016 -16.047 1 94.25 710 ILE A C 1
ATOM 5486 O O . ILE A 1 710 ? 19.797 -9.555 -15.453 1 94.25 710 ILE A O 1
ATOM 5490 N N . GLN A 1 711 ? 18.922 -7.883 -16.625 1 94.94 711 GLN A N 1
ATOM 5491 C CA . GLN A 1 711 ? 20.219 -7.215 -16.75 1 94.94 711 GLN A CA 1
ATOM 5492 C C . GLN A 1 711 ? 20.781 -6.848 -15.375 1 94.94 711 GLN A C 1
ATOM 5494 O O . GLN A 1 711 ? 21.969 -7.02 -15.117 1 94.94 711 GLN A O 1
ATOM 5499 N N . ARG A 1 712 ? 19.953 -6.406 -14.516 1 95.31 712 ARG A N 1
ATOM 5500 C CA . ARG A 1 712 ? 20.375 -5.957 -13.195 1 95.31 712 ARG A CA 1
ATOM 5501 C C . ARG A 1 712 ? 20.812 -7.137 -12.328 1 95.31 712 ARG A C 1
ATOM 5503 O O . ARG A 1 712 ? 21.844 -7.082 -11.664 1 95.31 712 ARG A O 1
ATOM 5510 N N . VAL A 1 713 ? 20.031 -8.125 -12.297 1 96.62 713 VAL A N 1
ATOM 5511 C CA . VAL A 1 713 ? 20.344 -9.281 -11.461 1 96.62 713 VAL A CA 1
ATOM 5512 C C . VAL A 1 713 ? 21.609 -9.953 -11.969 1 96.62 713 VAL A C 1
ATOM 5514 O O . VAL A 1 713 ? 22.547 -10.203 -11.195 1 96.62 713 VAL A O 1
ATOM 5517 N N . VAL A 1 714 ? 21.688 -10.203 -13.266 1 96.62 714 VAL A N 1
ATOM 5518 C CA . VAL A 1 714 ? 22.844 -10.883 -13.844 1 96.62 714 VAL A CA 1
ATOM 5519 C C . VAL A 1 714 ? 24.094 -10 -13.688 1 96.62 714 VAL A C 1
ATOM 5521 O O . VAL A 1 714 ? 25.156 -10.492 -13.32 1 96.62 714 VAL A O 1
ATOM 5524 N N . GLY A 1 715 ? 23.906 -8.711 -13.984 1 97.25 715 GLY A N 1
ATOM 5525 C CA . GLY A 1 715 ? 25.016 -7.789 -13.836 1 97.25 715 GLY A CA 1
ATOM 5526 C C . GLY A 1 715 ? 25.547 -7.719 -12.414 1 97.25 715 GLY A C 1
ATOM 5527 O O . GLY A 1 715 ? 26.766 -7.723 -12.195 1 97.25 715 GLY A O 1
ATOM 5528 N N . PHE A 1 716 ? 24.672 -7.652 -11.445 1 98 716 PHE A N 1
ATOM 5529 C CA . PHE A 1 716 ? 25.062 -7.57 -10.047 1 98 716 PHE A CA 1
ATOM 5530 C C . PHE A 1 716 ? 25.781 -8.836 -9.602 1 98 716 PHE A C 1
ATOM 5532 O O . PHE A 1 716 ? 26.797 -8.766 -8.898 1 98 716 PHE A O 1
ATOM 5539 N N . VAL A 1 717 ? 25.266 -10.016 -9.961 1 98.06 717 VAL A N 1
ATOM 5540 C CA . VAL A 1 717 ? 25.875 -11.289 -9.602 1 98.06 717 VAL A CA 1
ATOM 5541 C C . VAL A 1 717 ? 27.25 -11.406 -10.25 1 98.06 717 VAL A C 1
ATOM 5543 O O . VAL A 1 717 ? 28.219 -11.805 -9.602 1 98.06 717 VAL A O 1
ATOM 5546 N N . LYS A 1 718 ? 27.438 -11 -11.492 1 97.69 718 LYS A N 1
ATOM 5547 C CA . LYS A 1 718 ? 28.719 -11.023 -12.18 1 97.69 718 LYS A CA 1
ATOM 5548 C C . LYS A 1 718 ? 29.734 -10.125 -11.484 1 97.69 718 LYS A C 1
ATOM 5550 O O . LYS A 1 718 ? 30.891 -10.5 -11.305 1 97.69 718 LYS A O 1
ATOM 5555 N N . GLU A 1 719 ? 29.25 -8.992 -11.109 1 97.81 719 GLU A N 1
ATOM 5556 C CA . GLU A 1 719 ? 30.109 -8.008 -10.461 1 97.81 719 GLU A CA 1
ATOM 5557 C C . GLU A 1 719 ? 30.719 -8.57 -9.18 1 97.81 719 GLU A C 1
ATOM 5559 O O . GLU A 1 719 ? 31.875 -8.273 -8.852 1 97.81 719 GLU A O 1
ATOM 5564 N N . HIS A 1 720 ? 30.016 -9.391 -8.5 1 97.75 720 HIS A N 1
ATOM 5565 C CA . HIS A 1 720 ? 30.453 -9.812 -7.176 1 97.75 720 HIS A CA 1
ATOM 5566 C C . HIS A 1 720 ? 31.094 -11.195 -7.223 1 97.75 720 HIS A C 1
ATOM 5568 O O . HIS A 1 720 ? 31.844 -11.578 -6.316 1 97.75 720 HIS A O 1
ATOM 5574 N N . LEU A 1 721 ? 30.734 -12 -8.258 1 97.25 721 LEU A N 1
ATOM 5575 C CA . LEU A 1 721 ? 31.234 -13.367 -8.289 1 97.25 721 LEU A CA 1
ATOM 5576 C C . LEU A 1 721 ? 32.438 -13.484 -9.242 1 97.25 721 LEU A C 1
ATOM 5578 O O . LEU A 1 721 ? 33.188 -14.445 -9.164 1 97.25 721 LEU A O 1
ATOM 5582 N N . LEU A 1 722 ? 32.531 -12.633 -10.25 1 93.88 722 LEU A N 1
ATOM 5583 C CA . LEU A 1 722 ? 33.562 -12.734 -11.266 1 93.88 722 LEU A CA 1
ATOM 5584 C C . LEU A 1 722 ? 34.594 -11.609 -11.109 1 93.88 722 LEU A C 1
ATOM 5586 O O . LEU A 1 722 ? 35.812 -11.828 -11.297 1 93.88 722 LEU A O 1
ATOM 5590 N N . MET B 1 1 ? -32.375 23.094 7.035 1 50.75 1 MET B N 1
ATOM 5591 C CA . MET B 1 1 ? -31.281 22.703 6.148 1 50.75 1 MET B CA 1
ATOM 5592 C C . MET B 1 1 ? -30.375 21.688 6.82 1 50.75 1 MET B C 1
ATOM 5594 O O . MET B 1 1 ? -30.203 21.719 8.039 1 50.75 1 MET B O 1
ATOM 5598 N N . ASP B 1 2 ? -30.016 20.578 6.137 1 80.88 2 ASP B N 1
ATOM 5599 C CA . ASP B 1 2 ? -29.141 19.484 6.512 1 80.88 2 ASP B CA 1
ATOM 5600 C C . ASP B 1 2 ? -27.781 19.984 7.008 1 80.88 2 ASP B C 1
ATOM 5602 O O . ASP B 1 2 ? -27.141 20.797 6.336 1 80.88 2 ASP B O 1
ATOM 5606 N N . LEU B 1 3 ? -27.641 20.109 8.391 1 85.06 3 LEU B N 1
ATOM 5607 C CA . LEU B 1 3 ? -26.438 20.594 9.078 1 85.06 3 LEU B CA 1
ATOM 5608 C C . LEU B 1 3 ? -25.172 20.188 8.312 1 85.06 3 LEU B C 1
ATOM 5610 O O . LEU B 1 3 ? -24.219 20.953 8.258 1 85.06 3 LEU B O 1
ATOM 5614 N N . ILE B 1 4 ? -25.234 19.125 7.664 1 89.44 4 ILE B N 1
ATOM 5615 C CA . ILE B 1 4 ? -24.062 18.656 6.938 1 89.44 4 ILE B CA 1
ATOM 5616 C C . ILE B 1 4 ? -23.797 19.547 5.73 1 89.44 4 ILE B C 1
ATOM 5618 O O . ILE B 1 4 ? -22.672 19.984 5.496 1 89.44 4 ILE B O 1
ATOM 5622 N N . LYS B 1 5 ? -24.828 19.812 5.02 1 88.5 5 LYS B N 1
ATOM 5623 C CA . LYS B 1 5 ? -24.703 20.672 3.838 1 88.5 5 LYS B CA 1
ATOM 5624 C C . LYS B 1 5 ? -24.266 22.078 4.223 1 88.5 5 LYS B C 1
ATOM 5626 O O . LYS B 1 5 ? -23.469 22.703 3.521 1 88.5 5 LYS B O 1
ATOM 5631 N N . GLN B 1 6 ? -24.812 22.562 5.293 1 88.62 6 GLN B N 1
ATOM 5632 C CA . GLN B 1 6 ? -24.469 23.906 5.75 1 88.62 6 GLN B CA 1
ATOM 5633 C C . GLN B 1 6 ? -23 23.984 6.16 1 88.62 6 GLN B C 1
ATOM 5635 O O . GLN B 1 6 ? -22.312 24.953 5.824 1 88.62 6 GLN B O 1
ATOM 5640 N N . LEU B 1 7 ? -22.625 22.984 6.891 1 89.38 7 LEU B N 1
ATOM 5641 C CA . LEU B 1 7 ? -21.234 22.969 7.375 1 89.38 7 LEU B CA 1
ATOM 5642 C C . LEU B 1 7 ? -20.266 22.859 6.211 1 89.38 7 LEU B C 1
ATOM 5644 O O . LEU B 1 7 ? -19.266 23.578 6.164 1 89.38 7 LEU B O 1
ATOM 5648 N N . LEU B 1 8 ? -20.516 21.969 5.254 1 89.88 8 LEU B N 1
ATOM 5649 C CA . LEU B 1 8 ? -19.594 21.703 4.152 1 89.88 8 LEU B CA 1
ATOM 5650 C C . LEU B 1 8 ? -19.578 22.859 3.162 1 89.88 8 LEU B C 1
ATOM 5652 O O . LEU B 1 8 ? -18.641 23.016 2.383 1 89.88 8 LEU B O 1
ATOM 5656 N N . ALA B 1 9 ? -20.609 23.719 3.221 1 90.56 9 ALA B N 1
ATOM 5657 C CA . ALA B 1 9 ? -20.703 24.844 2.303 1 90.56 9 ALA B CA 1
ATOM 5658 C C . ALA B 1 9 ? -19.906 26.047 2.828 1 90.56 9 ALA B C 1
ATOM 5660 O O . ALA B 1 9 ? -19.656 27 2.09 1 90.56 9 ALA B O 1
ATOM 5661 N N . LEU B 1 10 ? -19.469 25.984 4.051 1 92.44 10 LEU B N 1
ATOM 5662 C CA . LEU B 1 10 ? -18.75 27.094 4.648 1 92.44 10 LEU B CA 1
ATOM 5663 C C . LEU B 1 10 ? -17.438 27.344 3.916 1 92.44 10 LEU B C 1
ATOM 5665 O O . LEU B 1 10 ? -16.75 26.406 3.516 1 92.44 10 LEU B O 1
ATOM 5669 N N . LYS B 1 11 ? -17.125 28.609 3.727 1 94.81 11 LYS B N 1
ATOM 5670 C CA . LYS B 1 11 ? -15.828 29.031 3.23 1 94.81 11 LYS B CA 1
ATOM 5671 C C . LYS B 1 11 ? -14.906 29.438 4.379 1 94.81 11 LYS B C 1
ATOM 5673 O O . LYS B 1 11 ? -15.328 30.109 5.316 1 94.81 11 LYS B O 1
ATOM 5678 N N . VAL B 1 12 ? -13.727 28.984 4.352 1 96 12 VAL B N 1
ATOM 5679 C CA . VAL B 1 12 ? -12.766 29.203 5.426 1 96 12 VAL B CA 1
ATOM 5680 C C . VAL B 1 12 ? -11.648 30.125 4.934 1 96 12 VAL B C 1
ATOM 5682 O O . VAL B 1 12 ? -10.898 29.781 4.016 1 96 12 VAL B O 1
ATOM 5685 N N . PRO B 1 13 ? -11.516 31.297 5.527 1 97.75 13 PRO B N 1
ATOM 5686 C CA . PRO B 1 13 ? -10.406 32.188 5.148 1 97.75 13 PRO B CA 1
ATOM 5687 C C . PRO B 1 13 ? -9.055 31.688 5.66 1 97.75 13 PRO B C 1
ATOM 5689 O O . PRO B 1 13 ? -8.969 31.141 6.77 1 97.75 13 PRO B O 1
ATOM 5692 N N . ASP B 1 14 ? -8.07 31.812 4.832 1 96 14 ASP B N 1
ATOM 5693 C CA . ASP B 1 14 ? -6.707 31.391 5.129 1 96 14 ASP B CA 1
ATOM 5694 C C . ASP B 1 14 ? -5.691 32.219 4.336 1 96 14 ASP B C 1
ATOM 5696 O O . ASP B 1 14 ? -6.07 33.031 3.496 1 96 14 ASP B O 1
ATOM 5700 N N . GLN B 1 15 ? -4.441 32.094 4.688 1 97.12 15 GLN B N 1
ATOM 5701 C CA . GLN B 1 15 ? -3.332 32.688 3.945 1 97.12 15 GLN B CA 1
ATOM 5702 C C . GLN B 1 15 ? -3.479 34.219 3.857 1 97.12 15 GLN B C 1
ATOM 5704 O O . GLN B 1 15 ? -3.434 34.781 2.768 1 97.12 15 GLN B O 1
ATOM 5709 N N . LEU B 1 16 ? -3.549 34.844 4.945 1 98.44 16 LEU B N 1
ATOM 5710 C CA . LEU B 1 16 ? -3.723 36.281 5.035 1 98.44 16 LEU B CA 1
ATOM 5711 C C . LEU B 1 16 ? -2.443 37.031 4.629 1 98.44 16 LEU B C 1
ATOM 5713 O O . LEU B 1 16 ? -1.342 36.594 4.969 1 98.44 16 LEU B O 1
ATOM 5717 N N . SER B 1 17 ? -2.629 38.125 3.934 1 98.06 17 SER B N 1
ATOM 5718 C CA . SER B 1 17 ? -1.529 39 3.549 1 98.06 17 SER B CA 1
ATOM 5719 C C . SER B 1 17 ? -1.941 40.469 3.615 1 98.06 17 SER B C 1
ATOM 5721 O O . SER B 1 17 ? -2.85 40.906 2.9 1 98.06 17 SER B O 1
ATOM 5723 N N . LEU B 1 18 ? -1.256 41.25 4.43 1 97.5 18 LEU B N 1
ATOM 5724 C CA . LEU B 1 18 ? -1.542 42.656 4.582 1 97.5 18 LEU B CA 1
ATOM 5725 C C . LEU B 1 18 ? -0.802 43.469 3.529 1 97.5 18 LEU B C 1
ATOM 5727 O O . LEU B 1 18 ? 0.34 43.156 3.184 1 97.5 18 LEU B O 1
ATOM 5731 N N . SER B 1 19 ? -1.547 44.562 3.129 1 97 19 SER B N 1
ATOM 5732 C CA . SER B 1 19 ? -0.859 45.5 2.25 1 97 19 SER B CA 1
ATOM 5733 C C . SER B 1 19 ? 0.26 46.219 2.986 1 97 19 SER B C 1
ATOM 5735 O O . SER B 1 19 ? 0.209 46.375 4.207 1 97 19 SER B O 1
ATOM 5737 N N . PRO B 1 20 ? 1.234 46.656 2.211 1 94.75 20 PRO B N 1
ATOM 5738 C CA . PRO B 1 20 ? 2.381 47.312 2.859 1 94.75 20 PRO B CA 1
ATOM 5739 C C . PRO B 1 20 ? 1.982 48.5 3.725 1 94.75 20 PRO B C 1
ATOM 5741 O O . PRO B 1 20 ? 2.627 48.781 4.742 1 94.75 20 PRO B O 1
ATOM 5744 N N . ASN B 1 21 ? 0.928 49.219 3.379 1 93.38 21 ASN B N 1
ATOM 5745 C CA . ASN B 1 21 ? 0.5 50.375 4.148 1 93.38 21 ASN B CA 1
ATOM 5746 C C . ASN B 1 21 ? -0.532 50 5.207 1 93.38 21 ASN B C 1
ATOM 5748 O O . ASN B 1 21 ? -1.021 50.875 5.934 1 93.38 21 ASN B O 1
ATOM 5752 N N . GLY B 1 22 ? -0.917 48.781 5.234 1 94.5 22 GLY B N 1
ATOM 5753 C CA . GLY B 1 22 ? -1.802 48.281 6.27 1 94.5 22 GLY B CA 1
ATOM 5754 C C . GLY B 1 22 ? -3.26 48.625 6.031 1 94.5 22 GLY B C 1
ATOM 5755 O O . GLY B 1 22 ? -4.117 48.344 6.867 1 94.5 22 GLY B O 1
ATOM 5756 N N . GLN B 1 23 ? -3.625 49.125 4.91 1 94.56 23 GLN B N 1
ATOM 5757 C CA . GLN B 1 23 ? -4.98 49.625 4.668 1 94.56 23 GLN B CA 1
ATOM 5758 C C . GLN B 1 23 ? -5.902 48.469 4.238 1 94.56 23 GLN B C 1
ATOM 5760 O O . GLN B 1 23 ? -7.117 48.562 4.438 1 94.56 23 GLN B O 1
ATOM 5765 N N . GLN B 1 24 ? -5.273 47.5 3.619 1 96.69 24 GLN B N 1
ATOM 5766 C CA . GLN B 1 24 ? -6.066 46.406 3.115 1 96.69 24 GLN B CA 1
ATOM 5767 C C . GLN B 1 24 ? -5.418 45.062 3.457 1 96.69 24 GLN B C 1
ATOM 5769 O O . GLN B 1 24 ? -4.219 45 3.746 1 96.69 24 GLN B O 1
ATOM 5774 N N . VAL B 1 25 ? -6.234 44 3.486 1 97.81 25 VAL B N 1
ATOM 5775 C CA . VAL B 1 25 ? -5.766 42.625 3.646 1 97.81 25 VAL B CA 1
ATOM 5776 C C . VAL B 1 25 ? -6.379 41.75 2.566 1 97.81 25 VAL B C 1
ATOM 5778 O O . VAL B 1 25 ? -7.547 41.906 2.207 1 97.81 25 VAL B O 1
ATOM 5781 N N . THR B 1 26 ? -5.578 40.938 1.928 1 98.12 26 THR B N 1
ATOM 5782 C CA . THR B 1 26 ? -6.055 39.906 1.031 1 98.12 26 THR B CA 1
ATOM 5783 C C . THR B 1 26 ? -5.941 38.531 1.692 1 98.12 26 THR B C 1
ATOM 5785 O O . THR B 1 26 ? -5.18 38.344 2.645 1 98.12 26 THR B O 1
ATOM 5788 N N . TYR B 1 27 ? -6.797 37.594 1.312 1 98.44 27 TYR B N 1
ATOM 5789 C CA . TYR B 1 27 ? -6.777 36.219 1.836 1 98.44 27 TYR B CA 1
ATOM 5790 C C . TYR B 1 27 ? -7.422 35.25 0.856 1 98.44 27 TYR B C 1
ATOM 5792 O O . TYR B 1 27 ? -8.047 35.688 -0.12 1 98.44 27 TYR B O 1
ATOM 5800 N N . THR B 1 28 ? -7.164 34 1.043 1 98.25 28 THR B N 1
ATOM 5801 C CA . THR B 1 28 ? -7.801 32.906 0.286 1 98.25 28 THR B CA 1
ATOM 5802 C C . THR B 1 28 ? -9.023 32.375 1.029 1 98.25 28 THR B C 1
ATOM 5804 O O . THR B 1 28 ? -8.992 32.219 2.252 1 98.25 28 THR B O 1
ATOM 5807 N N . ALA B 1 29 ? -10.102 32.156 0.357 1 97.62 29 ALA B N 1
ATOM 5808 C CA . ALA B 1 29 ? -11.25 31.453 0.901 1 97.62 29 ALA B CA 1
ATOM 5809 C C . ALA B 1 29 ? -11.414 30.094 0.245 1 97.62 29 ALA B C 1
ATOM 5811 O O . ALA B 1 29 ? -11.516 29.984 -0.98 1 97.62 29 ALA B O 1
ATOM 5812 N N . LYS B 1 30 ? -11.398 29.078 1.019 1 95.25 30 LYS B N 1
ATOM 5813 C CA . LYS B 1 30 ? -11.547 27.703 0.529 1 95.25 30 LYS B CA 1
ATOM 5814 C C . LYS B 1 30 ? -12.719 27 1.22 1 95.25 30 LYS B C 1
ATOM 5816 O O . LYS B 1 30 ? -13.195 27.469 2.258 1 95.25 30 LYS B O 1
ATOM 5821 N N . THR B 1 31 ? -13.148 25.906 0.636 1 91.75 31 THR B N 1
ATOM 5822 C CA . THR B 1 31 ? -14.188 25.109 1.278 1 91.75 31 THR B CA 1
ATOM 5823 C C . THR B 1 31 ? -13.656 24.453 2.547 1 91.75 31 THR B C 1
ATOM 5825 O O . THR B 1 31 ? -12.453 24.203 2.664 1 91.75 31 THR B O 1
ATOM 5828 N N . LYS B 1 32 ? -14.578 24.219 3.424 1 88.56 32 LYS B N 1
ATOM 5829 C CA . LYS B 1 32 ? -14.195 23.547 4.668 1 88.56 32 LYS B CA 1
ATOM 5830 C C . LYS B 1 32 ? -13.469 22.234 4.391 1 88.56 32 LYS B C 1
ATOM 5832 O O . LYS B 1 32 ? -13.945 21.422 3.605 1 88.56 32 LYS B O 1
ATOM 5837 N N . HIS B 1 33 ? -12.344 22.125 4.941 1 84.94 33 HIS B N 1
ATOM 5838 C CA . HIS B 1 33 ? -11.461 20.969 4.801 1 84.94 33 HIS B CA 1
ATOM 5839 C C . HIS B 1 33 ? -11.008 20.797 3.355 1 84.94 33 HIS B C 1
ATOM 5841 O O . HIS B 1 33 ? -10.547 19.719 2.969 1 84.94 33 HIS B O 1
ATOM 5847 N N . ASP B 1 34 ? -11.281 21.734 2.545 1 90.12 34 ASP B N 1
ATOM 5848 C CA . ASP B 1 34 ? -10.867 21.781 1.147 1 90.12 34 ASP B CA 1
ATOM 5849 C C . ASP B 1 34 ? -11.445 20.625 0.356 1 90.12 34 ASP B C 1
ATOM 5851 O O . ASP B 1 34 ? -10.766 20.031 -0.492 1 90.12 34 ASP B O 1
ATOM 5855 N N . HIS B 1 35 ? -12.633 20.188 0.719 1 92.38 35 HIS B N 1
ATOM 5856 C CA . HIS B 1 35 ? -13.25 19.047 0.054 1 92.38 35 HIS B CA 1
ATOM 5857 C C . HIS B 1 35 ? -13.734 19.422 -1.343 1 92.38 35 HIS B C 1
ATOM 5859 O O . HIS B 1 35 ? -13.945 20.594 -1.638 1 92.38 35 HIS B O 1
ATOM 5865 N N . LYS B 1 36 ? -13.906 18.469 -2.215 1 94.06 36 LYS B N 1
ATOM 5866 C CA . LYS B 1 36 ? -14.383 18.641 -3.584 1 94.06 36 LYS B CA 1
ATOM 5867 C C . LYS B 1 36 ? -15.133 17.391 -4.055 1 94.06 36 LYS B C 1
ATOM 5869 O O . LYS B 1 36 ? -14.875 16.281 -3.57 1 94.06 36 LYS B O 1
ATOM 5874 N N . PRO B 1 37 ? -16.047 17.594 -4.996 1 92.56 37 PRO B N 1
ATOM 5875 C CA . PRO B 1 37 ? -16.656 16.406 -5.598 1 92.56 37 PRO B CA 1
ATOM 5876 C C . PRO B 1 37 ? -15.648 15.523 -6.324 1 92.56 37 PRO B C 1
ATOM 5878 O O . PRO B 1 37 ? -14.602 16.016 -6.758 1 92.56 37 PRO B O 1
ATOM 5881 N N . LYS B 1 38 ? -15.984 14.242 -6.418 1 92.56 38 LYS B N 1
ATOM 5882 C CA . LYS B 1 38 ? -15.125 13.289 -7.117 1 92.56 38 LYS B CA 1
ATOM 5883 C C . LYS B 1 38 ? -14.828 13.766 -8.539 1 92.56 38 LYS B C 1
ATOM 5885 O O . LYS B 1 38 ? -15.703 14.297 -9.219 1 92.56 38 LYS B O 1
ATOM 5890 N N . ASP B 1 39 ? -13.617 13.555 -8.992 1 89.06 39 ASP B N 1
ATOM 5891 C CA . ASP B 1 39 ? -13.125 13.812 -10.344 1 89.06 39 ASP B CA 1
ATOM 5892 C C . ASP B 1 39 ? -13.234 15.297 -10.688 1 89.06 39 ASP B C 1
ATOM 5894 O O . ASP B 1 39 ? -13.398 15.656 -11.859 1 89.06 39 ASP B O 1
ATOM 5898 N N . THR B 1 40 ? -13.328 16.141 -9.672 1 92.88 40 THR B N 1
ATOM 5899 C CA . THR B 1 40 ? -13.242 17.578 -9.852 1 92.88 40 THR B CA 1
ATOM 5900 C C . THR B 1 40 ? -11.992 18.141 -9.188 1 92.88 40 THR B C 1
ATOM 5902 O O . THR B 1 40 ? -11.117 17.391 -8.766 1 92.88 40 THR B O 1
ATOM 5905 N N . HIS B 1 41 ? -11.852 19.5 -9.211 1 93.81 41 HIS B N 1
ATOM 5906 C CA . HIS B 1 41 ? -10.664 20.172 -8.695 1 93.81 41 HIS B CA 1
ATOM 5907 C C . HIS B 1 41 ? -11.016 21.156 -7.586 1 93.81 41 HIS B C 1
ATOM 5909 O O . HIS B 1 41 ? -12.18 21.516 -7.414 1 93.81 41 HIS B O 1
ATOM 5915 N N . HIS B 1 42 ? -10.023 21.531 -6.785 1 94.12 42 HIS B N 1
ATOM 5916 C CA . HIS B 1 42 ? -10.234 22.5 -5.723 1 94.12 42 HIS B CA 1
ATOM 5917 C C . HIS B 1 42 ? -10.562 23.875 -6.297 1 94.12 42 HIS B C 1
ATOM 5919 O O . HIS B 1 42 ? -9.969 24.297 -7.293 1 94.12 42 HIS B O 1
ATOM 5925 N N . ASN B 1 43 ? -11.523 24.484 -5.676 1 93.94 43 ASN B N 1
ATOM 5926 C CA . ASN B 1 43 ? -11.898 25.859 -6 1 93.94 43 ASN B CA 1
ATOM 5927 C C . ASN B 1 43 ? -11.633 26.797 -4.828 1 93.94 43 ASN B C 1
ATOM 5929 O O . ASN B 1 43 ? -12.242 26.656 -3.764 1 93.94 43 ASN B O 1
ATOM 5933 N N . ARG B 1 44 ? -10.773 27.703 -5.008 1 96.88 44 ARG B N 1
ATOM 5934 C CA . ARG B 1 44 ? -10.422 28.719 -4.027 1 96.88 44 ARG B CA 1
ATOM 5935 C C . ARG B 1 44 ? -10.469 30.109 -4.648 1 96.88 44 ARG B C 1
ATOM 5937 O O . ARG B 1 44 ? -10.266 30.266 -5.852 1 96.88 44 ARG B O 1
ATOM 5944 N N . SER B 1 45 ? -10.812 31.078 -3.855 1 96.5 45 SER B N 1
ATOM 5945 C CA . SER B 1 45 ? -10.883 32.469 -4.344 1 96.5 45 SER B CA 1
ATOM 5946 C C . SER B 1 45 ? -10.039 33.406 -3.486 1 96.5 45 SER B C 1
ATOM 5948 O O . SER B 1 45 ? -9.82 33.125 -2.303 1 96.5 45 SER B O 1
ATOM 5950 N N . ILE B 1 46 ? -9.602 34.406 -4.129 1 97.31 46 ILE B N 1
ATOM 5951 C CA . ILE B 1 46 ? -8.906 35.5 -3.426 1 97.31 46 ILE B CA 1
ATOM 5952 C C . ILE B 1 46 ? -9.891 36.594 -3.055 1 97.31 46 ILE B C 1
ATOM 5954 O O . ILE B 1 46 ? -10.727 37 -3.873 1 97.31 46 ILE B O 1
ATOM 5958 N N . TRP B 1 47 ? -9.758 37.062 -1.887 1 97.25 47 TRP B N 1
ATOM 5959 C CA . TRP B 1 47 ? -10.625 38.125 -1.36 1 97.25 47 TRP B CA 1
ATOM 5960 C C . TRP B 1 47 ? -9.805 39.281 -0.86 1 97.25 47 TRP B C 1
ATOM 5962 O O . TRP B 1 47 ? -8.602 39.156 -0.604 1 97.25 47 TRP B O 1
ATOM 5972 N N . LEU B 1 48 ? -10.477 40.469 -0.805 1 96.56 48 LEU B N 1
ATOM 5973 C CA . LEU B 1 48 ? -9.891 41.719 -0.341 1 96.56 48 LEU B CA 1
ATOM 5974 C C . LEU B 1 48 ? -10.773 42.375 0.718 1 96.56 48 LEU B C 1
ATOM 5976 O O . LEU B 1 48 ? -12 42.375 0.604 1 96.56 48 LEU B O 1
ATOM 5980 N N . ALA B 1 49 ? -10.133 42.938 1.751 1 97.38 49 ALA B N 1
ATOM 5981 C CA . ALA B 1 49 ? -10.875 43.688 2.777 1 97.38 49 ALA B CA 1
ATOM 5982 C C . ALA B 1 49 ? -10.117 44.906 3.223 1 97.38 49 ALA B C 1
ATOM 5984 O O . ALA B 1 49 ? -8.883 44.969 3.166 1 97.38 49 ALA B O 1
ATOM 5985 N N . ASP B 1 50 ? -10.891 45.938 3.639 1 96.44 50 ASP B N 1
ATOM 5986 C CA . ASP B 1 50 ? -10.32 47.125 4.262 1 96.44 50 ASP B CA 1
ATOM 5987 C C . ASP B 1 50 ? -10.133 46.938 5.766 1 96.44 50 ASP B C 1
ATOM 5989 O O . ASP B 1 50 ? -11.094 46.625 6.477 1 96.44 50 ASP B O 1
ATOM 5993 N N . THR B 1 51 ? -8.945 47.188 6.242 1 95.69 51 THR B N 1
ATOM 5994 C CA . THR B 1 51 ? -8.562 46.781 7.59 1 95.69 51 THR B CA 1
ATOM 5995 C C . THR B 1 51 ? -9.336 47.562 8.633 1 95.69 51 THR B C 1
ATOM 5997 O O . THR B 1 51 ? -9.398 47.188 9.805 1 95.69 51 THR B O 1
ATOM 6000 N N . ARG B 1 52 ? -9.969 48.688 8.289 1 93 52 ARG B N 1
ATOM 6001 C CA . ARG B 1 52 ? -10.633 49.531 9.258 1 93 52 ARG B CA 1
ATOM 6002 C C . ARG B 1 52 ? -12.141 49.562 9.031 1 93 52 ARG B C 1
ATOM 6004 O O . ARG B 1 52 ? -12.859 50.344 9.641 1 93 52 ARG B O 1
ATOM 6011 N N . SER B 1 53 ? -12.641 48.781 8.203 1 94.81 53 SER B N 1
ATOM 6012 C CA . SER B 1 53 ? -14.062 48.75 7.875 1 94.81 53 SER B CA 1
ATOM 6013 C C . SER B 1 53 ? -14.664 47.375 8.141 1 94.81 53 SER B C 1
ATOM 6015 O O . SER B 1 53 ? -14.297 46.406 7.496 1 94.81 53 SER B O 1
ATOM 6017 N N . GLU B 1 54 ? -15.594 47.375 9.008 1 96 54 GLU B N 1
ATOM 6018 C CA . GLU B 1 54 ? -16.281 46.125 9.359 1 96 54 GLU B CA 1
ATOM 6019 C C . GLU B 1 54 ? -16.984 45.531 8.148 1 96 54 GLU B C 1
ATOM 6021 O O . GLU B 1 54 ? -17.609 46.25 7.371 1 96 54 GLU B O 1
ATOM 6026 N N . LYS B 1 55 ? -16.844 44.219 7.973 1 96.81 55 LYS B N 1
ATOM 6027 C CA . LYS B 1 55 ? -17.516 43.469 6.938 1 96.81 55 LYS B CA 1
ATOM 6028 C C . LYS B 1 55 ? -17.234 44.031 5.547 1 96.81 55 LYS B C 1
ATOM 6030 O O . LYS B 1 55 ? -18.141 44.156 4.723 1 96.81 55 LYS B O 1
ATOM 6035 N N . SER B 1 56 ? -16.047 44.344 5.344 1 96.06 56 SER B N 1
ATOM 6036 C CA . SER B 1 56 ? -15.672 45 4.094 1 96.06 56 SER B CA 1
ATOM 6037 C C . SER B 1 56 ? -15.148 44 3.074 1 96.06 56 SER B C 1
ATOM 6039 O O . SER B 1 56 ? -14.789 44.375 1.954 1 96.06 56 SER B O 1
ATOM 6041 N N . SER B 1 57 ? -15.086 42.75 3.432 1 96.5 57 SER B N 1
ATOM 6042 C CA . SER B 1 57 ? -14.516 41.75 2.535 1 96.5 57 SER B CA 1
ATOM 6043 C C . SER B 1 57 ? -15.289 41.656 1.227 1 96.5 57 SER B C 1
ATOM 6045 O O . SER B 1 57 ? -16.531 41.688 1.229 1 96.5 57 SER B O 1
ATOM 6047 N N . ARG B 1 58 ? -14.602 41.594 0.163 1 95 58 ARG B N 1
ATOM 6048 C CA . ARG B 1 58 ? -15.164 41.438 -1.174 1 95 58 ARG B CA 1
ATOM 6049 C C . ARG B 1 58 ? -14.297 40.5 -2.014 1 95 58 ARG B C 1
ATOM 6051 O O . ARG B 1 58 ? -13.078 40.438 -1.819 1 95 58 ARG B O 1
ATOM 6058 N N . ARG B 1 59 ? -14.875 39.875 -2.928 1 93.12 59 ARG B N 1
ATOM 6059 C CA . ARG B 1 59 ? -14.18 38.875 -3.764 1 93.12 59 ARG B CA 1
ATOM 6060 C C . ARG B 1 59 ? -13.312 39.594 -4.809 1 93.12 59 ARG B C 1
ATOM 6062 O O . ARG B 1 59 ? -13.758 40.531 -5.457 1 93.12 59 ARG B O 1
ATOM 6069 N N . LEU B 1 60 ? -12.125 39.125 -4.941 1 93.5 60 LEU B N 1
ATOM 6070 C CA . LEU B 1 60 ? -11.211 39.656 -5.953 1 93.5 60 LEU B CA 1
ATOM 6071 C C . LEU B 1 60 ? -11.188 38.75 -7.184 1 93.5 60 LEU B C 1
ATOM 6073 O O . LEU B 1 60 ? -11.086 39.219 -8.312 1 93.5 60 LEU B O 1
ATOM 6077 N N . THR B 1 61 ? -11.172 37.406 -6.992 1 93.56 61 THR B N 1
ATOM 6078 C CA . THR B 1 61 ? -11.25 36.438 -8.094 1 93.56 61 THR B CA 1
ATOM 6079 C C . THR B 1 61 ? -12.547 35.656 -8.031 1 93.56 61 THR B C 1
ATOM 6081 O O . THR B 1 61 ? -13.164 35.531 -6.965 1 93.56 61 THR B O 1
ATOM 6084 N N . ASN B 1 62 ? -13.047 35 -9.078 1 89.5 62 ASN B N 1
ATOM 6085 C CA . ASN B 1 62 ? -14.391 34.469 -9.211 1 89.5 62 ASN B CA 1
ATOM 6086 C C . ASN B 1 62 ? -14.531 33.125 -8.477 1 89.5 62 ASN B C 1
ATOM 6088 O O . ASN B 1 62 ? -15.648 32.688 -8.195 1 89.5 62 ASN B O 1
ATOM 6092 N N . GLY B 1 63 ? -13.445 32.438 -8.227 1 91.06 63 GLY B N 1
ATOM 6093 C CA . GLY B 1 63 ? -13.531 31.234 -7.449 1 91.06 63 GLY B CA 1
ATOM 6094 C C . GLY B 1 63 ? -13.656 29.984 -8.305 1 91.06 63 GLY B C 1
ATOM 6095 O O . GLY B 1 63 ? -13.992 28.906 -7.797 1 91.06 63 GLY B O 1
ATOM 6096 N N . ASP B 1 64 ? -13.344 30.031 -9.586 1 92.94 64 ASP B N 1
ATOM 6097 C CA . ASP B 1 64 ? -13.484 28.906 -10.5 1 92.94 64 ASP B CA 1
ATOM 6098 C C . ASP B 1 64 ? -12.188 28.094 -10.578 1 92.94 64 ASP B C 1
ATOM 6100 O O . ASP B 1 64 ? -12.164 27 -11.133 1 92.94 64 ASP B O 1
ATOM 6104 N N . PHE B 1 65 ? -11.18 28.672 -10.016 1 96.19 65 PHE B N 1
ATOM 6105 C CA . PHE B 1 65 ? -9.852 28.062 -10.102 1 96.19 65 PHE B CA 1
ATOM 6106 C C . PHE B 1 65 ? -9.266 27.844 -8.719 1 96.19 65 PHE B C 1
ATOM 6108 O O . PHE B 1 65 ? -9.938 28.078 -7.707 1 96.19 65 PHE B O 1
ATOM 6115 N N . ASN B 1 66 ? -8.148 27.234 -8.695 1 97.06 66 ASN B N 1
ATOM 6116 C CA . ASN B 1 66 ? -7.41 27.031 -7.449 1 97.06 66 ASN B CA 1
ATOM 6117 C C . ASN B 1 66 ? -6.512 28.234 -7.141 1 97.06 66 ASN B C 1
ATOM 6119 O O . ASN B 1 66 ? -5.285 28.109 -7.188 1 97.06 66 ASN B O 1
ATOM 6123 N N . ASP B 1 67 ? -7.164 29.375 -6.828 1 97.75 67 ASP B N 1
ATOM 6124 C CA . ASP B 1 67 ? -6.445 30.609 -6.504 1 97.75 67 ASP B CA 1
ATOM 6125 C C . ASP B 1 67 ? -6.008 30.609 -5.039 1 97.75 67 ASP B C 1
ATOM 6127 O O . ASP B 1 67 ? -6.84 30.516 -4.137 1 97.75 67 ASP B O 1
ATOM 6131 N N . ARG B 1 68 ? -4.695 30.812 -4.828 1 97.81 68 ARG B N 1
ATOM 6132 C CA . ARG B 1 68 ? -4.227 30.672 -3.453 1 97.81 68 ARG B CA 1
ATOM 6133 C C . ARG B 1 68 ? -2.934 31.453 -3.238 1 97.81 68 ARG B C 1
ATOM 6135 O O . ARG B 1 68 ? -2.307 31.906 -4.199 1 97.81 68 ARG B O 1
ATOM 6142 N N . ASP B 1 69 ? -2.617 31.641 -2 1 98.06 69 ASP B N 1
ATOM 6143 C CA . ASP B 1 69 ? -1.366 32.219 -1.523 1 98.06 69 ASP B CA 1
ATOM 6144 C C . ASP B 1 69 ? -1.174 33.625 -2.072 1 98.06 69 ASP B C 1
ATOM 6146 O O . ASP B 1 69 ? -0.147 33.938 -2.688 1 98.06 69 ASP B O 1
ATOM 6150 N N . PRO B 1 70 ? -2.1 34.5 -1.843 1 98.31 70 PRO B N 1
ATOM 6151 C CA . PRO B 1 70 ? -1.949 35.906 -2.309 1 98.31 70 PRO B CA 1
ATOM 6152 C C . PRO B 1 70 ? -0.86 36.656 -1.557 1 98.31 70 PRO B C 1
ATOM 6154 O O . PRO B 1 70 ? -0.71 36.5 -0.343 1 98.31 70 PRO B O 1
ATOM 6157 N N . GLN B 1 71 ? -0.149 37.469 -2.27 1 97.75 71 GLN B N 1
ATOM 6158 C CA . GLN B 1 71 ? 0.897 38.312 -1.712 1 97.75 71 GLN B CA 1
ATOM 6159 C C . GLN B 1 71 ? 0.882 39.719 -2.354 1 97.75 71 GLN B C 1
ATOM 6161 O O . GLN B 1 71 ? 0.722 39.844 -3.568 1 97.75 71 GLN B O 1
ATOM 6166 N N . TRP B 1 72 ? 1.072 40.719 -1.585 1 97.31 72 TRP B N 1
ATOM 6167 C CA . TRP B 1 72 ? 1.126 42.062 -2.086 1 97.31 72 TRP B CA 1
ATOM 6168 C C . TRP B 1 72 ? 2.5 42.375 -2.67 1 97.31 72 TRP B C 1
ATOM 6170 O O . TRP B 1 72 ? 3.523 42 -2.113 1 97.31 72 TRP B O 1
ATOM 6180 N N . ALA B 1 73 ? 2.426 43.062 -3.766 1 96.88 73 ALA B N 1
ATOM 6181 C CA . ALA B 1 73 ? 3.648 43.719 -4.219 1 96.88 73 ALA B CA 1
ATOM 6182 C C . ALA B 1 73 ? 4.031 44.875 -3.287 1 96.88 73 ALA B C 1
ATOM 6184 O O . ALA B 1 73 ? 3.174 45.469 -2.617 1 96.88 73 ALA B O 1
ATOM 6185 N N . PRO B 1 74 ? 5.312 45.219 -3.316 1 94.81 74 PRO B N 1
ATOM 6186 C CA . PRO B 1 74 ? 5.758 46.312 -2.445 1 94.81 74 PRO B CA 1
ATOM 6187 C C . PRO B 1 74 ? 5.066 47.625 -2.76 1 94.81 74 PRO B C 1
ATOM 6189 O O . PRO B 1 74 ? 4.98 48.5 -1.895 1 94.81 74 PRO B O 1
ATOM 6192 N N . ASP B 1 75 ? 4.48 47.844 -3.926 1 91.94 75 ASP B N 1
ATOM 6193 C CA . ASP B 1 75 ? 3.834 49.094 -4.316 1 91.94 75 ASP B CA 1
ATOM 6194 C C . ASP B 1 75 ? 2.461 49.219 -3.66 1 91.94 75 ASP B C 1
ATOM 6196 O O . ASP B 1 75 ? 1.861 50.281 -3.682 1 91.94 75 ASP B O 1
ATOM 6200 N N . GLY B 1 76 ? 1.934 48.094 -3.166 1 93.88 76 GLY B N 1
ATOM 6201 C CA . GLY B 1 76 ? 0.654 48.125 -2.475 1 93.88 76 GLY B CA 1
ATOM 6202 C C . GLY B 1 76 ? -0.533 48.188 -3.418 1 93.88 76 GLY B C 1
ATOM 6203 O O . GLY B 1 76 ? -1.663 48.406 -2.984 1 93.88 76 GLY B O 1
ATOM 6204 N N . GLN B 1 77 ? -0.313 47.938 -4.66 1 92.5 77 GLN B N 1
ATOM 6205 C CA . GLN B 1 77 ? -1.375 48.094 -5.648 1 92.5 77 GLN B CA 1
ATOM 6206 C C . GLN B 1 77 ? -1.647 46.75 -6.359 1 92.5 77 GLN B C 1
ATOM 6208 O O . GLN B 1 77 ? -2.738 46.562 -6.895 1 92.5 77 GLN B O 1
ATOM 6213 N N . THR B 1 78 ? -0.66 46 -6.371 1 94.44 78 THR B N 1
ATOM 6214 C CA . THR B 1 78 ? -0.731 44.75 -7.113 1 94.44 78 THR B CA 1
ATOM 6215 C C . THR B 1 78 ? -0.645 43.531 -6.168 1 94.44 78 THR B C 1
ATOM 6217 O O . THR B 1 78 ? 0.099 43.562 -5.188 1 94.44 78 THR B O 1
ATOM 6220 N N . ILE B 1 79 ? -1.415 42.438 -6.504 1 96.88 79 ILE B N 1
ATOM 6221 C CA . ILE B 1 79 ? -1.406 41.219 -5.738 1 96.88 79 ILE B CA 1
ATOM 6222 C C . ILE B 1 79 ? -0.992 40.062 -6.641 1 96.88 79 ILE B C 1
ATOM 6224 O O . ILE B 1 79 ? -1.522 39.906 -7.742 1 96.88 79 ILE B O 1
ATOM 6228 N N . ALA B 1 80 ? 0.008 39.281 -6.215 1 98.19 80 ALA B N 1
ATOM 6229 C CA . ALA B 1 80 ? 0.367 38.031 -6.867 1 98.19 80 ALA B CA 1
ATOM 6230 C C . ALA B 1 80 ? -0.328 36.844 -6.195 1 98.19 80 ALA B C 1
ATOM 6232 O O . ALA B 1 80 ? -0.584 36.875 -4.988 1 98.19 80 ALA B O 1
ATOM 6233 N N . PHE B 1 81 ? -0.675 35.844 -6.938 1 98.25 81 PHE B N 1
ATOM 6234 C CA . PHE B 1 81 ? -1.23 34.594 -6.395 1 98.25 81 PHE B CA 1
ATOM 6235 C C . PHE B 1 81 ? -0.971 33.438 -7.336 1 98.25 81 PHE B C 1
ATOM 6237 O O . PHE B 1 81 ? -0.584 33.625 -8.492 1 98.25 81 PHE B O 1
ATOM 6244 N N . LEU B 1 82 ? -1.056 32.219 -6.859 1 98.38 82 LEU B N 1
ATOM 6245 C CA . LEU B 1 82 ? -0.923 30.984 -7.645 1 98.38 82 LEU B CA 1
ATOM 6246 C C . LEU B 1 82 ? -2.281 30.531 -8.164 1 98.38 82 LEU B C 1
ATOM 6248 O O . LEU B 1 82 ? -3.289 30.641 -7.457 1 98.38 82 LEU B O 1
ATOM 6252 N N . SER B 1 83 ? -2.303 30.031 -9.375 1 98.12 83 SER B N 1
ATOM 6253 C CA . SER B 1 83 ? -3.555 29.578 -9.977 1 98.12 83 SER B CA 1
ATOM 6254 C C . SER B 1 83 ? -3.312 28.484 -11.008 1 98.12 83 SER B C 1
ATOM 6256 O O . SER B 1 83 ? -2.223 28.391 -11.578 1 98.12 83 SER B O 1
ATOM 6258 N N . ASP B 1 84 ? -4.305 27.609 -11.164 1 97.5 84 ASP B N 1
ATOM 6259 C CA . ASP B 1 84 ? -4.227 26.578 -12.188 1 97.5 84 ASP B CA 1
ATOM 6260 C C . ASP B 1 84 ? -5.078 26.938 -13.406 1 97.5 84 ASP B C 1
ATOM 6262 O O . ASP B 1 84 ? -5.547 26.047 -14.125 1 97.5 84 ASP B O 1
ATOM 6266 N N . ARG B 1 85 ? -5.395 28.203 -13.648 1 96.06 85 ARG B N 1
ATOM 6267 C CA . ARG B 1 85 ? -6.336 28.656 -14.672 1 96.06 85 ARG B CA 1
ATOM 6268 C C . ARG B 1 85 ? -5.785 28.406 -16.062 1 96.06 85 ARG B C 1
ATOM 6270 O O . ARG B 1 85 ? -6.535 28.406 -17.047 1 96.06 85 ARG B O 1
ATOM 6277 N N . GLY B 1 86 ? -4.453 28.156 -16.203 1 96.12 86 GLY B N 1
ATOM 6278 C CA . GLY B 1 86 ? -3.918 27.781 -17.5 1 96.12 86 GLY B CA 1
ATOM 6279 C C . GLY B 1 86 ? -4.426 26.453 -18 1 96.12 86 GLY B C 1
ATOM 6280 O O . GLY B 1 86 ? -4.906 26.344 -19.141 1 96.12 86 GLY B O 1
ATOM 6281 N N . ILE B 1 87 ? -4.207 25.484 -17.266 1 96.5 87 ILE B N 1
ATOM 6282 C CA . ILE B 1 87 ? -4.777 24.156 -17.453 1 96.5 87 ILE B CA 1
ATOM 6283 C C . ILE B 1 87 ? -5.402 23.656 -16.141 1 96.5 87 ILE B C 1
ATOM 6285 O O . ILE B 1 87 ? -4.707 23.125 -15.281 1 96.5 87 ILE B O 1
ATOM 6289 N N . ARG B 1 88 ? -6.648 23.75 -16.141 1 95.69 88 ARG B N 1
ATOM 6290 C CA . ARG B 1 88 ? -7.387 23.5 -14.906 1 95.69 88 ARG B CA 1
ATOM 6291 C C . ARG B 1 88 ? -6.969 22.172 -14.289 1 95.69 88 ARG B C 1
ATOM 6293 O O . ARG B 1 88 ? -6.961 21.141 -14.961 1 95.69 88 ARG B O 1
ATOM 6300 N N . GLY B 1 89 ? -6.621 22.203 -13.039 1 94.06 89 GLY B N 1
ATOM 6301 C CA . GLY B 1 89 ? -6.289 21.016 -12.281 1 94.06 89 GLY B CA 1
ATOM 6302 C C . GLY B 1 89 ? -4.887 20.5 -12.562 1 94.06 89 GLY B C 1
ATOM 6303 O O . GLY B 1 89 ? -4.406 19.578 -11.883 1 94.06 89 GLY B O 1
ATOM 6304 N N . LYS B 1 90 ? -4.164 21.062 -13.445 1 94.44 90 LYS B N 1
ATOM 6305 C CA . LYS B 1 90 ? -2.877 20.5 -13.844 1 94.44 90 LYS B CA 1
ATOM 6306 C C . LYS B 1 90 ? -1.768 21.547 -13.758 1 94.44 90 LYS B C 1
ATOM 6308 O O . LYS B 1 90 ? -0.65 21.234 -13.336 1 94.44 90 LYS B O 1
ATOM 6313 N N . SER B 1 91 ? -2.076 22.75 -14.094 1 96.19 91 SER B N 1
ATOM 6314 C CA . SER B 1 91 ? -1.036 23.781 -14.164 1 96.19 91 SER B CA 1
ATOM 6315 C C . SER B 1 91 ? -0.924 24.547 -12.852 1 96.19 91 SER B C 1
ATOM 6317 O O . SER B 1 91 ? -1.803 24.438 -11.992 1 96.19 91 SER B O 1
ATOM 6319 N N . CYS B 1 92 ? 0.14 25.234 -12.625 1 97.56 92 CYS B N 1
ATOM 6320 C CA . CYS B 1 92 ? 0.397 26.172 -11.539 1 97.56 92 CYS B CA 1
ATOM 6321 C C . CYS B 1 92 ? 1.295 27.312 -12 1 97.56 92 CYS B C 1
ATOM 6323 O O . CYS B 1 92 ? 2.418 27.078 -12.445 1 97.56 92 CYS B O 1
ATOM 6325 N N . ALA B 1 93 ? 0.792 28.469 -11.93 1 97.81 93 ALA B N 1
ATOM 6326 C CA . ALA B 1 93 ? 1.548 29.641 -12.352 1 97.81 93 ALA B CA 1
ATOM 6327 C C . ALA B 1 93 ? 1.274 30.828 -11.438 1 97.81 93 ALA B C 1
ATOM 6329 O O . ALA B 1 93 ? 0.321 30.812 -10.656 1 97.81 93 ALA B O 1
ATOM 6330 N N . ILE B 1 94 ? 2.189 31.797 -11.469 1 98.44 94 ILE B N 1
ATOM 6331 C CA . ILE B 1 94 ? 2.012 33.031 -10.727 1 98.44 94 ILE B CA 1
ATOM 6332 C C . ILE B 1 94 ? 1.218 34.031 -11.57 1 98.44 94 ILE B C 1
ATOM 6334 O O . ILE B 1 94 ? 1.573 34.312 -12.719 1 98.44 94 ILE B O 1
ATOM 6338 N N . TYR B 1 95 ? 0.213 34.594 -11.023 1 97.56 95 TYR B N 1
ATOM 6339 C CA . TYR B 1 95 ? -0.621 35.594 -11.664 1 97.56 95 TYR B CA 1
ATOM 6340 C C . TYR B 1 95 ? -0.578 36.906 -10.891 1 97.56 95 TYR B C 1
ATOM 6342 O O . TYR B 1 95 ? -0.391 36.906 -9.672 1 97.56 95 TYR B O 1
ATOM 6350 N N . LEU B 1 96 ? -0.75 38.031 -11.578 1 96.38 96 LEU B N 1
ATOM 6351 C CA . LEU B 1 96 ? -0.871 39.344 -10.977 1 96.38 96 LEU B CA 1
ATOM 6352 C C . LEU B 1 96 ? -2.258 39.938 -11.227 1 96.38 96 LEU B C 1
ATOM 6354 O O . LEU B 1 96 ? -2.832 39.75 -12.305 1 96.38 96 LEU B O 1
ATOM 6358 N N . VAL B 1 97 ? -2.727 40.562 -10.242 1 94.56 97 VAL B N 1
ATOM 6359 C CA . VAL B 1 97 ? -3.988 41.281 -10.375 1 94.56 97 VAL B CA 1
ATOM 6360 C C . VAL B 1 97 ? -3.912 42.625 -9.594 1 94.56 97 VAL B C 1
ATOM 6362 O O . VAL B 1 97 ? -3.238 42.688 -8.57 1 94.56 97 VAL B O 1
ATOM 6365 N N . ARG B 1 98 ? -4.5 43.594 -10.109 1 91.69 98 ARG B N 1
ATOM 6366 C CA . ARG B 1 98 ? -4.543 44.875 -9.414 1 91.69 98 ARG B CA 1
ATOM 6367 C C . ARG B 1 98 ? -5.609 44.875 -8.32 1 91.69 98 ARG B C 1
ATOM 6369 O O . ARG B 1 98 ? -6.688 44.312 -8.508 1 91.69 98 ARG B O 1
ATOM 6376 N N . ALA B 1 99 ? -5.195 45.469 -7.18 1 88.31 99 ALA B N 1
ATOM 6377 C CA . ALA B 1 99 ? -6.152 45.594 -6.082 1 88.31 99 ALA B CA 1
ATOM 6378 C C . ALA B 1 99 ? -7.129 46.75 -6.34 1 88.31 99 ALA B C 1
ATOM 6380 O O . ALA B 1 99 ? -6.719 47.875 -6.637 1 88.31 99 ALA B O 1
ATOM 6381 N N . PHE B 1 100 ? -8.266 46.531 -6.945 1 72.19 100 PHE B N 1
ATOM 6382 C CA . PHE B 1 100 ? -9.172 47.625 -7.242 1 72.19 100 PHE B CA 1
ATOM 6383 C C . PHE B 1 100 ? -10.242 47.75 -6.164 1 72.19 100 PHE B C 1
ATOM 6385 O O . PHE B 1 100 ? -10.672 46.75 -5.59 1 72.19 100 PHE B O 1
ATOM 6392 N N . ASN B 1 101 ? -10.406 48.906 -5.488 1 59.38 101 ASN B N 1
ATOM 6393 C CA . ASN B 1 101 ? -11.406 49.188 -4.461 1 59.38 101 ASN B CA 1
ATOM 6394 C C . ASN B 1 101 ? -12.82 48.938 -4.965 1 59.38 101 ASN B C 1
ATOM 6396 O O . ASN B 1 101 ? -13.766 48.906 -4.18 1 59.38 101 ASN B O 1
ATOM 6400 N N . GLY B 1 102 ? -13.148 48.969 -6.258 1 50.78 102 GLY B N 1
ATOM 6401 C CA . GLY B 1 102 ? -14.555 48.906 -6.605 1 50.78 102 GLY B CA 1
ATOM 6402 C C . GLY B 1 102 ? -15.062 47.469 -6.738 1 50.78 102 GLY B C 1
ATOM 6403 O O . GLY B 1 102 ? -14.289 46.562 -6.996 1 50.78 102 GLY B O 1
ATOM 6404 N N . GLY B 1 103 ? -15.898 46.906 -5.934 1 45.91 103 GLY B N 1
ATOM 6405 C CA . GLY B 1 103 ? -16.625 45.688 -5.594 1 45.91 103 GLY B CA 1
ATOM 6406 C C . GLY B 1 103 ? -16.797 44.75 -6.773 1 45.91 103 GLY B C 1
ATOM 6407 O O . GLY B 1 103 ? -17.297 43.625 -6.613 1 45.91 103 GLY B O 1
ATOM 6408 N N . GLY B 1 104 ? -16.703 45.156 -8.086 1 43.69 104 GLY B N 1
ATOM 6409 C CA . GLY B 1 104 ? -17.281 44.438 -9.219 1 43.69 104 GLY B CA 1
ATOM 6410 C C . GLY B 1 104 ? -16.281 43.562 -9.938 1 43.69 104 GLY B C 1
ATOM 6411 O O . GLY B 1 104 ? -16.422 43.312 -11.133 1 43.69 104 GLY B O 1
ATOM 6412 N N . GLY B 1 105 ? -15.234 43.188 -9.469 1 44.28 105 GLY B N 1
ATOM 6413 C CA . GLY B 1 105 ? -14.164 42.625 -10.273 1 44.28 105 GLY B CA 1
ATOM 6414 C C . GLY B 1 105 ? -14.414 41.188 -10.68 1 44.28 105 GLY B C 1
ATOM 6415 O O . GLY B 1 105 ? -13.484 40.406 -10.742 1 44.28 105 GLY B O 1
ATOM 6416 N N . GLY B 1 106 ? -15.477 40.719 -10.844 1 45.91 106 GLY B N 1
ATOM 6417 C CA . GLY B 1 106 ? -15.539 39.344 -11.242 1 45.91 106 GLY B CA 1
ATOM 6418 C C . GLY B 1 106 ? -14.789 39.031 -12.523 1 45.91 106 GLY B C 1
ATOM 6419 O O . GLY B 1 106 ? -14.477 39.969 -13.289 1 45.91 106 GLY B O 1
ATOM 6420 N N . ASP B 1 107 ? -14.07 37.875 -12.672 1 51.31 107 ASP B N 1
ATOM 6421 C CA . ASP B 1 107 ? -13.375 37.344 -13.852 1 51.31 107 ASP B CA 1
ATOM 6422 C C . ASP B 1 107 ? -14.086 37.781 -15.141 1 51.31 107 ASP B C 1
ATOM 6424 O O . ASP B 1 107 ? -13.438 38 -16.156 1 51.31 107 ASP B O 1
ATOM 6428 N N . ASP B 1 108 ? -15.414 37.656 -15.219 1 48.19 108 ASP B N 1
ATOM 6429 C CA . ASP B 1 108 ? -16.156 37.719 -16.469 1 48.19 108 ASP B CA 1
ATOM 6430 C C . ASP B 1 108 ? -16.359 39.188 -16.906 1 48.19 108 ASP B C 1
ATOM 6432 O O . ASP B 1 108 ? -16.406 39.469 -18.109 1 48.19 108 ASP B O 1
ATOM 6436 N N . GLU B 1 109 ? -16.922 40.031 -15.984 1 48.69 109 GLU B N 1
ATOM 6437 C CA . GLU B 1 109 ? -17.531 41.281 -16.438 1 48.69 109 GLU B CA 1
ATOM 6438 C C . GLU B 1 109 ? -16.578 42.469 -16.266 1 48.69 109 GLU B C 1
ATOM 6440 O O . GLU B 1 109 ? -16.922 43.594 -16.578 1 48.69 109 GLU B O 1
ATOM 6445 N N . GLY B 1 110 ? -15.531 42.312 -15.656 1 46.12 110 GLY B N 1
ATOM 6446 C CA . GLY B 1 110 ? -14.75 43.531 -15.508 1 46.12 110 GLY B CA 1
ATOM 6447 C C . GLY B 1 110 ? -13.953 43.875 -16.75 1 46.12 110 GLY B C 1
ATOM 6448 O O . GLY B 1 110 ? -13.867 43.062 -17.688 1 46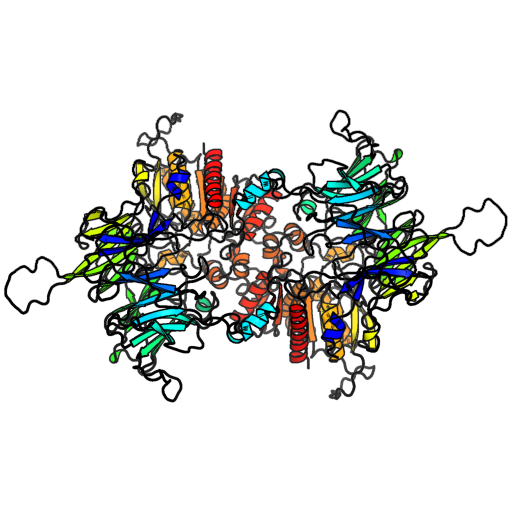.12 110 GLY B O 1
ATOM 6449 N N . LYS B 1 111 ? -13.523 45.094 -16.797 1 55.59 111 LYS B N 1
ATOM 6450 C CA . LYS B 1 111 ? -12.633 45.656 -17.812 1 55.59 111 LYS B CA 1
ATOM 6451 C C . LYS B 1 111 ? -11.336 44.844 -17.906 1 55.59 111 LYS B C 1
ATOM 6453 O O . LYS B 1 111 ? -10.891 44.25 -16.922 1 55.59 111 LYS B O 1
ATOM 6458 N N . GLU B 1 112 ? -11.039 44.469 -19 1 57.19 112 GLU B N 1
ATOM 6459 C CA . GLU B 1 112 ? -9.805 43.781 -19.406 1 57.19 112 GLU B CA 1
ATOM 6460 C C . GLU B 1 112 ? -8.68 44.031 -18.406 1 57.19 112 GLU B C 1
ATOM 6462 O O . GLU B 1 112 ? -7.898 43.156 -18.094 1 57.19 112 GLU B O 1
ATOM 6467 N N . GLU B 1 113 ? -8.617 45.156 -17.766 1 55.62 113 GLU B N 1
ATOM 6468 C CA . GLU B 1 113 ? -7.52 45.594 -16.891 1 55.62 113 GLU B CA 1
ATOM 6469 C C . GLU B 1 113 ? -7.613 44.906 -15.523 1 55.62 113 GLU B C 1
ATOM 6471 O O . GLU B 1 113 ? -6.621 44.844 -14.797 1 55.62 113 GLU B O 1
ATOM 6476 N N . GLN B 1 114 ? -8.625 44.25 -15.234 1 68.75 114 GLN B N 1
ATOM 6477 C CA . GLN B 1 114 ? -8.82 43.688 -13.906 1 68.75 114 GLN B CA 1
ATOM 6478 C C . GLN B 1 114 ? -8.695 42.156 -13.922 1 68.75 114 GLN B C 1
ATOM 6480 O O . GLN B 1 114 ? -8.836 41.5 -12.883 1 68.75 114 GLN B O 1
ATOM 6485 N N . ARG B 1 115 ? -8.297 41.781 -15.062 1 84.94 115 ARG B N 1
ATOM 6486 C CA . ARG B 1 115 ? -8.156 40.344 -15.172 1 84.94 115 ARG B CA 1
ATOM 6487 C C . ARG B 1 115 ? -6.762 39.875 -14.742 1 84.94 115 ARG B C 1
ATOM 6489 O O . ARG B 1 115 ? -5.77 40.562 -15.039 1 84.94 115 ARG B O 1
ATOM 6496 N N . PRO B 1 116 ? -6.711 38.781 -13.961 1 93.12 116 PRO B N 1
ATOM 6497 C CA . PRO B 1 116 ? -5.391 38.25 -13.602 1 93.12 116 PRO B CA 1
ATOM 6498 C C . PRO B 1 116 ? -4.527 37.938 -14.82 1 93.12 116 PRO B C 1
ATOM 6500 O O . PRO B 1 116 ? -5.027 37.406 -15.812 1 93.12 116 PRO B O 1
ATOM 6503 N N . LYS B 1 117 ? -3.27 38.312 -14.766 1 94.25 117 LYS B N 1
ATOM 6504 C CA . LYS B 1 117 ? -2.309 38.062 -15.836 1 94.25 117 LYS B CA 1
ATOM 6505 C C . LYS B 1 117 ? -1.189 37.125 -15.352 1 94.25 117 LYS B C 1
ATOM 6507 O O . LYS B 1 117 ? -0.588 37.375 -14.305 1 94.25 117 LYS B O 1
ATOM 6512 N N . ALA B 1 118 ? -0.928 36.156 -16.141 1 96.19 118 ALA B N 1
ATOM 6513 C CA . ALA B 1 118 ? 0.154 35.25 -15.805 1 96.19 118 ALA B CA 1
ATOM 6514 C C . ALA B 1 118 ? 1.517 35.906 -16 1 96.19 118 ALA B C 1
ATOM 6516 O O . ALA B 1 118 ? 1.756 36.531 -17.016 1 96.19 118 ALA B O 1
ATOM 6517 N N . ILE B 1 119 ? 2.387 35.688 -15.055 1 96.06 119 ILE B N 1
ATOM 6518 C CA . ILE B 1 119 ? 3.732 36.219 -15.203 1 96.06 119 ILE B CA 1
ATOM 6519 C C . ILE B 1 119 ? 4.734 35.094 -15.383 1 96.06 119 ILE B C 1
ATOM 6521 O O . ILE B 1 119 ? 5.859 35.312 -15.828 1 96.06 119 ILE B O 1
ATOM 6525 N N . THR B 1 120 ? 4.438 33.906 -14.93 1 95.94 120 THR B N 1
ATOM 6526 C CA . THR B 1 120 ? 5.129 32.688 -15.305 1 95.94 120 THR B CA 1
ATOM 6527 C C . THR B 1 120 ? 4.305 31.891 -16.312 1 95.94 120 THR B C 1
ATOM 6529 O O . THR B 1 120 ? 3.131 32.188 -16.531 1 95.94 120 THR B O 1
ATOM 6532 N N . PRO B 1 121 ? 4.895 30.922 -17 1 93.75 121 PRO B N 1
ATOM 6533 C CA . PRO B 1 121 ? 4.121 30.188 -18 1 93.75 121 PRO B CA 1
ATOM 6534 C C . PRO B 1 121 ? 2.836 29.594 -17.438 1 93.75 121 PRO B C 1
ATOM 6536 O O . PRO B 1 121 ? 2.887 28.75 -16.531 1 93.75 121 PRO B O 1
ATOM 6539 N N . GLY B 1 122 ? 1.762 30.016 -18.016 1 93.31 122 GLY B N 1
ATOM 6540 C CA . GLY B 1 122 ? 0.452 29.625 -17.516 1 93.31 122 GLY B CA 1
ATOM 6541 C C . GLY B 1 122 ? 0.164 28.141 -17.672 1 93.31 122 GLY B C 1
ATOM 6542 O O . GLY B 1 122 ? -0.68 27.594 -16.969 1 93.31 122 GLY B O 1
ATOM 6543 N N . ASP B 1 123 ? 0.835 27.516 -18.578 1 93.25 123 ASP B N 1
ATOM 6544 C CA . ASP B 1 123 ? 0.565 26.125 -18.875 1 93.25 123 ASP B CA 1
ATOM 6545 C C . ASP B 1 123 ? 1.592 25.203 -18.203 1 93.25 123 ASP B C 1
ATOM 6547 O O . ASP B 1 123 ? 1.619 24 -18.453 1 93.25 123 ASP B O 1
ATOM 6551 N N . SER B 1 124 ? 2.398 25.812 -17.344 1 93.12 124 SER B N 1
ATOM 6552 C CA . SER B 1 124 ? 3.361 24.984 -16.641 1 93.12 124 SER B CA 1
ATOM 6553 C C . SER B 1 124 ? 2.66 24.016 -15.688 1 93.12 124 SER B C 1
ATOM 6555 O O . SER B 1 124 ? 1.824 24.422 -14.883 1 93.12 124 SER B O 1
ATOM 6557 N N . GLU B 1 125 ? 3.086 22.781 -15.82 1 91.19 125 GLU B N 1
ATOM 6558 C CA . GLU B 1 125 ? 2.504 21.766 -14.953 1 91.19 125 GLU B CA 1
ATOM 6559 C C . GLU B 1 125 ? 3.361 21.547 -13.703 1 91.19 125 GLU B C 1
ATOM 6561 O O . GLU B 1 125 ? 3.064 20.672 -12.883 1 91.19 125 GLU B O 1
ATOM 6566 N N . GLN B 1 126 ? 4.34 22.281 -13.594 1 89.44 126 GLN B N 1
ATOM 6567 C CA . GLN B 1 126 ? 5.215 22.172 -12.43 1 89.44 126 GLN B CA 1
ATOM 6568 C C . GLN B 1 126 ? 4.68 22.984 -11.258 1 89.44 126 GLN B C 1
ATOM 6570 O O . GLN B 1 126 ? 4.332 24.156 -11.422 1 89.44 126 GLN B O 1
ATOM 6575 N N . ASP B 1 127 ? 4.648 22.391 -10.148 1 91.12 127 ASP B N 1
ATOM 6576 C CA . ASP B 1 127 ? 4.133 23.078 -8.969 1 91.12 127 ASP B CA 1
ATOM 6577 C C . ASP B 1 127 ? 5.129 24.109 -8.453 1 91.12 127 ASP B C 1
ATOM 6579 O O . ASP B 1 127 ? 6.34 23.953 -8.617 1 91.12 127 ASP B O 1
ATOM 6583 N N . ILE B 1 128 ? 4.617 25.156 -7.953 1 97.12 128 ILE B N 1
ATOM 6584 C CA . ILE B 1 128 ? 5.383 26.188 -7.266 1 97.12 128 ILE B CA 1
ATOM 6585 C C . ILE B 1 128 ? 5.156 26.078 -5.758 1 97.12 128 ILE B C 1
ATOM 6587 O O . ILE B 1 128 ? 4.035 26.266 -5.277 1 97.12 128 ILE B O 1
ATOM 6591 N N . SER B 1 129 ? 6.227 25.812 -5.047 1 96.31 129 SER B N 1
ATOM 6592 C CA . SER B 1 129 ? 6.07 25.516 -3.627 1 96.31 129 SER B CA 1
ATOM 6593 C C . SER B 1 129 ? 6.188 26.781 -2.785 1 96.31 129 SER B C 1
ATOM 6595 O O . SER B 1 129 ? 5.711 26.828 -1.648 1 96.31 129 SER B O 1
ATOM 6597 N N . LYS B 1 130 ? 6.871 27.75 -3.24 1 97.69 130 LYS B N 1
ATOM 6598 C CA . LYS B 1 130 ? 7.055 29.031 -2.553 1 97.69 130 LYS B CA 1
ATOM 6599 C C . LYS B 1 130 ? 7.387 30.141 -3.543 1 97.69 130 LYS B C 1
ATOM 6601 O O . LYS B 1 130 ? 8.07 29.906 -4.539 1 97.69 130 LYS B O 1
ATOM 6606 N N . TYR B 1 131 ? 6.957 31.359 -3.293 1 98.19 131 TYR B N 1
ATOM 6607 C CA . TYR B 1 131 ? 7.363 32.531 -4.066 1 98.19 131 TYR B CA 1
ATOM 6608 C C . TYR B 1 131 ? 7.312 33.781 -3.217 1 98.19 131 TYR B C 1
ATOM 6610 O O . TYR B 1 131 ? 6.617 33.844 -2.199 1 98.19 131 TYR B O 1
ATOM 6618 N N . ARG B 1 132 ? 8.094 34.812 -3.584 1 97.69 132 ARG B N 1
ATOM 6619 C CA . ARG B 1 132 ? 8.172 36.094 -2.879 1 97.69 132 ARG B CA 1
ATOM 6620 C C . ARG B 1 132 ? 8.609 37.188 -3.818 1 97.69 132 ARG B C 1
ATOM 6622 O O . ARG B 1 132 ? 9.484 37 -4.66 1 97.69 132 ARG B O 1
ATOM 6629 N N . PHE B 1 133 ? 8.039 38.375 -3.643 1 97.69 133 PHE B N 1
ATOM 6630 C CA . PHE B 1 133 ? 8.531 39.562 -4.332 1 97.69 133 PHE B CA 1
ATOM 6631 C C . PHE B 1 133 ? 9.898 39.969 -3.807 1 97.69 133 PHE B C 1
ATOM 6633 O O . PHE B 1 133 ? 10.172 39.875 -2.607 1 97.69 133 PHE B O 1
ATOM 6640 N N . SER B 1 134 ? 10.703 40.469 -4.746 1 96.44 134 SER B N 1
ATOM 6641 C CA . SER B 1 134 ? 11.859 41.219 -4.285 1 96.44 134 SER B CA 1
ATOM 6642 C C . SER B 1 134 ? 11.438 42.5 -3.584 1 96.44 134 SER B C 1
ATOM 6644 O O . SER B 1 134 ? 10.352 43.031 -3.85 1 96.44 134 SER B O 1
ATOM 6646 N N . PRO B 1 135 ? 12.297 43 -2.715 1 94.62 135 PRO B N 1
ATOM 6647 C CA . PRO B 1 135 ? 11.922 44.219 -1.965 1 94.62 135 PRO B CA 1
ATOM 6648 C C . PRO B 1 135 ? 11.586 45.406 -2.873 1 94.62 135 PRO B C 1
ATOM 6650 O O . PRO B 1 135 ? 10.766 46.25 -2.51 1 94.62 135 PRO B O 1
ATOM 6653 N N . ASP B 1 136 ? 12.156 45.469 -4.066 1 94.69 136 ASP B N 1
ATOM 6654 C CA . ASP B 1 136 ? 11.906 46.594 -4.984 1 94.69 136 ASP B CA 1
ATOM 6655 C C . ASP B 1 136 ? 10.711 46.281 -5.887 1 94.69 136 ASP B C 1
ATOM 6657 O O . ASP B 1 136 ? 10.289 47.125 -6.668 1 94.69 136 ASP B O 1
ATOM 6661 N N . GLY B 1 137 ? 10.188 45.094 -5.832 1 96.12 137 GLY B N 1
ATOM 6662 C CA . GLY B 1 137 ? 8.992 44.719 -6.574 1 96.12 137 GLY B CA 1
ATOM 6663 C C . GLY B 1 137 ? 9.273 44.406 -8.031 1 96.12 137 GLY B C 1
ATOM 6664 O O . GLY B 1 137 ? 8.352 44.125 -8.797 1 96.12 137 GLY B O 1
ATOM 6665 N N . LYS B 1 138 ? 10.5 44.344 -8.43 1 95.62 138 LYS B N 1
ATOM 6666 C CA . LYS B 1 138 ? 10.852 44.156 -9.836 1 95.62 138 LYS B CA 1
ATOM 6667 C C . LYS B 1 138 ? 10.898 42.688 -10.227 1 95.62 138 LYS B C 1
ATOM 6669 O O . LYS B 1 138 ? 10.781 42.344 -11.406 1 95.62 138 LYS B O 1
ATOM 6674 N N . HIS B 1 139 ? 11.156 41.938 -9.242 1 96.62 139 HIS B N 1
ATOM 6675 C CA . HIS B 1 139 ? 11.234 40.5 -9.484 1 96.62 139 HIS B CA 1
ATOM 6676 C C . HIS B 1 139 ? 10.375 39.719 -8.5 1 96.62 139 HIS B C 1
ATOM 6678 O O . HIS B 1 139 ? 10.039 40.219 -7.426 1 96.62 139 HIS B O 1
ATOM 6684 N N . ILE B 1 140 ? 9.977 38.531 -8.898 1 98.12 140 ILE B N 1
ATOM 6685 C CA . ILE B 1 140 ? 9.414 37.5 -8.016 1 98.12 140 ILE B CA 1
ATOM 6686 C C . ILE B 1 140 ? 10.297 36.25 -8.023 1 98.12 140 ILE B C 1
ATOM 6688 O O . ILE B 1 140 ? 10.609 35.719 -9.086 1 98.12 140 ILE B O 1
ATOM 6692 N N . PHE B 1 141 ? 10.742 35.875 -6.855 1 97.62 141 PHE B N 1
ATOM 6693 C CA . PHE B 1 141 ? 11.477 34.625 -6.684 1 97.62 141 PHE B CA 1
ATOM 6694 C C . PHE B 1 141 ? 10.531 33.5 -6.367 1 97.62 141 PHE B C 1
ATOM 6696 O O . PHE B 1 141 ? 9.539 33.656 -5.652 1 97.62 141 PHE B O 1
ATOM 6703 N N . PHE B 1 142 ? 10.797 32.312 -6.938 1 97.5 142 PHE B N 1
ATOM 6704 C CA . PHE B 1 142 ? 9.914 31.188 -6.672 1 97.5 142 PHE B CA 1
ATOM 6705 C C . PHE B 1 142 ? 10.672 29.875 -6.82 1 97.5 142 PHE B C 1
ATOM 6707 O O . PHE B 1 142 ? 11.711 29.812 -7.484 1 97.5 142 PHE B O 1
ATOM 6714 N N . ILE B 1 143 ? 10.25 28.859 -6.156 1 97.12 143 ILE B N 1
ATOM 6715 C CA . ILE B 1 143 ? 10.805 27.516 -6.238 1 97.12 143 ILE B CA 1
ATOM 6716 C C . ILE B 1 143 ? 9.914 26.641 -7.117 1 97.12 143 ILE B C 1
ATOM 6718 O O . ILE B 1 143 ? 8.703 26.547 -6.891 1 97.12 143 ILE B O 1
ATOM 6722 N N . ALA B 1 144 ? 10.477 26 -8.055 1 94.94 144 ALA B N 1
ATOM 6723 C CA . ALA B 1 144 ? 9.758 25.094 -8.953 1 94.94 144 ALA B CA 1
ATOM 6724 C C . ALA B 1 144 ? 10.688 24 -9.484 1 94.94 144 ALA B C 1
ATOM 6726 O O . ALA B 1 144 ? 11.914 24.141 -9.43 1 94.94 144 ALA B O 1
ATOM 6727 N N . ARG B 1 145 ? 10.055 22.906 -9.836 1 91.5 145 ARG B N 1
ATOM 6728 C CA . ARG B 1 145 ? 10.789 21.828 -10.484 1 91.5 145 ARG B CA 1
ATOM 6729 C C . ARG B 1 145 ? 10.75 21.984 -12 1 91.5 145 ARG B C 1
ATOM 6731 O O . ARG B 1 145 ? 9.695 22.25 -12.578 1 91.5 145 ARG B O 1
ATOM 6738 N N . PRO B 1 146 ? 11.898 21.906 -12.625 1 88.06 146 PRO B N 1
ATOM 6739 C CA . PRO B 1 146 ? 11.875 21.984 -14.086 1 88.06 146 PRO B CA 1
ATOM 6740 C C . PRO B 1 146 ? 11.133 20.828 -14.734 1 88.06 146 PRO B C 1
ATOM 6742 O O . PRO B 1 146 ? 11.047 19.734 -14.141 1 88.06 146 PRO B O 1
ATOM 6745 N N . ALA B 1 147 ? 10.586 21.094 -15.938 1 86.44 147 ALA B N 1
ATOM 6746 C CA . ALA B 1 147 ? 9.93 20.031 -16.688 1 86.44 147 ALA B CA 1
ATOM 6747 C C . ALA B 1 147 ? 10.906 18.906 -17.031 1 86.44 147 ALA B C 1
ATOM 6749 O O . ALA B 1 147 ? 12.117 19.141 -17.141 1 86.44 147 ALA B O 1
ATOM 6750 N N . LYS B 1 148 ? 10.344 17.703 -17.172 1 85.62 148 LYS B N 1
ATOM 6751 C CA . LYS B 1 148 ? 11.164 16.594 -17.625 1 85.62 148 LYS B CA 1
ATOM 6752 C C . LYS B 1 148 ? 11.664 16.828 -19.062 1 85.62 148 LYS B C 1
ATOM 6754 O O . LYS B 1 148 ? 10.977 17.469 -19.859 1 85.62 148 LYS B O 1
ATOM 6759 N N . THR B 1 149 ? 12.883 16.328 -19.312 1 88.12 149 THR B N 1
ATOM 6760 C CA . THR B 1 149 ? 13.406 16.406 -20.672 1 88.12 149 THR B CA 1
ATOM 6761 C C . THR B 1 149 ? 12.609 15.492 -21.609 1 88.12 149 THR B C 1
ATOM 6763 O O . THR B 1 149 ? 11.898 14.594 -21.156 1 88.12 149 THR B O 1
ATOM 6766 N N . ALA B 1 150 ? 12.742 15.758 -22.844 1 90.19 150 ALA B N 1
ATOM 6767 C CA . ALA B 1 150 ? 12.078 14.93 -23.844 1 90.19 150 ALA B CA 1
ATOM 6768 C C . ALA B 1 150 ? 12.555 13.484 -23.766 1 90.19 150 ALA B C 1
ATOM 6770 O O . ALA B 1 150 ? 11.766 12.547 -23.938 1 90.19 150 ALA B O 1
ATOM 6771 N N . ALA B 1 151 ? 13.836 13.352 -23.5 1 90 151 ALA B N 1
ATOM 6772 C CA . ALA B 1 151 ? 14.414 12.016 -23.406 1 90 151 ALA B CA 1
ATOM 6773 C C . ALA B 1 151 ? 13.844 11.258 -22.219 1 90 151 ALA B C 1
ATOM 6775 O O . ALA B 1 151 ? 13.539 10.062 -22.312 1 90 151 ALA B O 1
ATOM 6776 N N . ALA B 1 152 ? 13.742 11.914 -21.109 1 88.88 152 ALA B N 1
ATOM 6777 C CA . ALA B 1 152 ? 13.18 11.305 -19.922 1 88.88 152 ALA B CA 1
ATOM 6778 C C . ALA B 1 152 ? 11.719 10.922 -20.125 1 88.88 152 ALA B C 1
ATOM 6780 O O . ALA B 1 152 ? 11.273 9.859 -19.688 1 88.88 152 ALA B O 1
ATOM 6781 N N . GLN B 1 153 ? 11.008 11.711 -20.812 1 89.38 153 GLN B N 1
ATOM 6782 C CA . GLN B 1 153 ? 9.602 11.445 -21.109 1 89.38 153 GLN B CA 1
ATOM 6783 C C . GLN B 1 153 ? 9.453 10.234 -22.031 1 89.38 153 GLN B C 1
ATOM 6785 O O . GLN B 1 153 ? 8.555 9.414 -21.844 1 89.38 153 GLN B O 1
ATOM 6790 N N . ALA B 1 154 ? 10.336 10.18 -22.938 1 91.94 154 ALA B N 1
ATOM 6791 C CA . ALA B 1 154 ? 10.297 9.062 -23.875 1 91.94 154 ALA B CA 1
ATOM 6792 C C . ALA B 1 154 ? 10.562 7.738 -23.172 1 91.94 154 ALA B C 1
ATOM 6794 O O . ALA B 1 154 ? 9.93 6.727 -23.469 1 91.94 154 ALA B O 1
ATOM 6795 N N . ARG B 1 155 ? 11.445 7.719 -22.266 1 90.88 155 ARG B N 1
ATOM 6796 C CA . ARG B 1 155 ? 11.75 6.516 -21.5 1 90.88 155 ARG B CA 1
ATOM 6797 C C . ARG B 1 155 ? 10.547 6.094 -20.656 1 90.88 155 ARG B C 1
ATOM 6799 O O . ARG B 1 155 ? 10.234 4.906 -20.562 1 90.88 155 ARG B O 1
ATOM 6806 N N . GLU B 1 156 ? 9.945 7.055 -20.047 1 89.88 156 GLU B N 1
ATOM 6807 C CA . GLU B 1 156 ? 8.766 6.773 -19.234 1 89.88 156 GLU B CA 1
ATOM 6808 C C . GLU B 1 156 ? 7.629 6.227 -20.094 1 89.88 156 GLU B C 1
ATOM 6810 O O . GLU B 1 156 ? 6.922 5.305 -19.688 1 89.88 156 GLU B O 1
ATOM 6815 N N . GLU B 1 157 ? 7.449 6.816 -21.25 1 91.56 157 GLU B N 1
ATOM 6816 C CA . GLU B 1 157 ? 6.395 6.371 -22.156 1 91.56 157 GLU B CA 1
ATOM 6817 C C . GLU B 1 157 ? 6.656 4.953 -22.656 1 91.56 157 GLU B C 1
ATOM 6819 O O . GLU B 1 157 ? 5.719 4.18 -22.859 1 91.56 157 GLU B O 1
ATOM 6824 N N . ALA B 1 158 ? 7.926 4.645 -22.75 1 92.62 158 ALA B N 1
ATOM 6825 C CA . ALA B 1 158 ? 8.305 3.326 -23.25 1 92.62 158 ALA B CA 1
ATOM 6826 C C . ALA B 1 158 ? 8.273 2.285 -22.141 1 92.62 158 ALA B C 1
ATOM 6828 O O . ALA B 1 158 ? 8.422 1.088 -22.391 1 92.62 158 ALA B O 1
ATOM 6829 N N . GLY B 1 159 ? 8.125 2.723 -20.984 1 91.75 159 GLY B N 1
ATOM 6830 C CA . GLY B 1 159 ? 8.117 1.809 -19.859 1 91.75 159 GLY B CA 1
ATOM 6831 C C . GLY B 1 159 ? 9.5 1.544 -19.281 1 91.75 159 GLY B C 1
ATOM 6832 O O . GLY B 1 159 ? 9.672 0.638 -18.469 1 91.75 159 GLY B O 1
ATOM 6833 N N . ASP B 1 160 ? 10.477 2.188 -19.734 1 93 160 ASP B N 1
ATOM 6834 C CA . ASP B 1 160 ? 11.828 2.115 -19.188 1 93 160 ASP B CA 1
ATOM 6835 C C . ASP B 1 160 ? 11.992 3.047 -17.984 1 93 160 ASP B C 1
ATOM 6837 O O . ASP B 1 160 ? 12.789 3.986 -18.031 1 93 160 ASP B O 1
ATOM 6841 N N . ASP B 1 161 ? 11.234 2.721 -16.969 1 93.44 161 ASP B N 1
ATOM 6842 C CA . ASP B 1 161 ? 11.133 3.666 -15.859 1 93.44 161 ASP B CA 1
ATOM 6843 C C . ASP B 1 161 ? 11.336 2.967 -14.516 1 93.44 161 ASP B C 1
ATOM 6845 O O . ASP B 1 161 ? 10.766 3.371 -13.5 1 93.44 161 ASP B O 1
ATOM 6849 N N . ALA B 1 162 ? 12.18 1.848 -14.586 1 95.62 162 ALA B N 1
ATOM 6850 C CA . ALA B 1 162 ? 12.562 1.254 -13.305 1 95.62 162 ALA B CA 1
ATOM 6851 C C . ALA B 1 162 ? 13.117 2.311 -12.359 1 95.62 162 ALA B C 1
ATOM 6853 O O . ALA B 1 162 ? 13.875 3.191 -12.766 1 95.62 162 ALA B O 1
ATOM 6854 N N . GLN B 1 163 ? 12.68 2.264 -11.109 1 94.44 163 GLN B N 1
ATOM 6855 C CA . GLN B 1 163 ? 13.102 3.254 -10.125 1 94.44 163 GLN B CA 1
ATOM 6856 C C . GLN B 1 163 ? 14.242 2.723 -9.273 1 94.44 163 GLN B C 1
ATOM 6858 O O . GLN B 1 163 ? 14.062 1.783 -8.492 1 94.44 163 GLN B O 1
ATOM 6863 N N . VAL B 1 164 ? 15.391 3.305 -9.422 1 95.44 164 VAL B N 1
ATOM 6864 C CA . VAL B 1 164 ? 16.578 2.918 -8.664 1 95.44 164 VAL B CA 1
ATOM 6865 C C . VAL B 1 164 ? 16.812 3.91 -7.527 1 95.44 164 VAL B C 1
ATOM 6867 O O . VAL B 1 164 ? 17 5.105 -7.77 1 95.44 164 VAL B O 1
ATOM 6870 N N . TRP B 1 165 ? 16.75 3.389 -6.32 1 93.25 165 TRP B N 1
ATOM 6871 C CA . TRP B 1 165 ? 16.922 4.227 -5.141 1 93.25 165 TRP B CA 1
ATOM 6872 C C . TRP B 1 165 ? 18.234 5 -5.207 1 93.25 165 TRP B C 1
ATOM 6874 O O . TRP B 1 165 ? 19.297 4.41 -5.41 1 93.25 165 TRP B O 1
ATOM 6884 N N . GLY B 1 166 ? 18.172 6.293 -5.078 1 87.81 166 GLY B N 1
ATOM 6885 C CA . GLY B 1 166 ? 19.359 7.145 -5.059 1 87.81 166 GLY B CA 1
ATOM 6886 C C . GLY B 1 166 ? 19.75 7.641 -6.434 1 87.81 166 GLY B C 1
ATOM 6887 O O . GLY B 1 166 ? 20.672 8.461 -6.559 1 87.81 166 GLY B O 1
ATOM 6888 N N . GLU B 1 167 ? 19.094 7.141 -7.484 1 85.56 167 GLU B N 1
ATOM 6889 C CA . GLU B 1 167 ? 19.453 7.547 -8.844 1 85.56 167 GLU B CA 1
ATOM 6890 C C . GLU B 1 167 ? 18.312 8.266 -9.531 1 85.56 167 GLU B C 1
ATOM 6892 O O . GLU B 1 167 ? 18.297 8.414 -10.758 1 85.56 167 GLU B O 1
ATOM 6897 N N . GLU B 1 168 ? 17.375 8.656 -8.812 1 78.56 168 GLU B N 1
ATOM 6898 C CA . GLU B 1 168 ? 16.156 9.211 -9.383 1 78.56 168 GLU B CA 1
ATOM 6899 C C . GLU B 1 168 ? 16.438 10.523 -10.109 1 78.56 168 GLU B C 1
ATOM 6901 O O . GLU B 1 168 ? 15.844 10.797 -11.156 1 78.56 168 GLU B O 1
ATOM 6906 N N . GLU B 1 169 ? 17.281 11.258 -9.609 1 73.12 169 GLU B N 1
ATOM 6907 C CA . GLU B 1 169 ? 17.594 12.547 -10.211 1 73.12 169 GLU B CA 1
ATOM 6908 C C . GLU B 1 169 ? 18.5 12.383 -11.43 1 73.12 169 GLU B C 1
ATOM 6910 O O . GLU B 1 169 ? 18.297 13.031 -12.461 1 73.12 169 GLU B O 1
ATOM 6915 N N . GLU B 1 170 ? 19.359 11.422 -11.312 1 71.38 170 GLU B N 1
ATOM 6916 C CA . GLU B 1 170 ? 20.25 11.125 -12.43 1 71.38 170 GLU B CA 1
ATOM 6917 C C . GLU B 1 170 ? 19.484 10.531 -13.602 1 71.38 170 GLU B C 1
ATOM 6919 O O . GLU B 1 170 ? 19.797 10.82 -14.766 1 71.38 170 GLU B O 1
ATOM 6924 N N . ARG B 1 171 ? 18.469 9.828 -13.25 1 75.25 171 ARG B N 1
ATOM 6925 C CA . ARG B 1 171 ? 17.656 9.18 -14.281 1 75.25 171 ARG B CA 1
ATOM 6926 C C . ARG B 1 171 ? 16.484 10.055 -14.688 1 75.25 171 ARG B C 1
ATOM 6928 O O . ARG B 1 171 ? 15.633 9.641 -15.477 1 75.25 171 ARG B O 1
ATOM 6935 N N . GLU B 1 172 ? 16.438 11.234 -14.117 1 74.88 172 GLU B N 1
ATOM 6936 C CA . GLU B 1 172 ? 15.453 12.266 -14.414 1 74.88 172 GLU B CA 1
ATOM 6937 C C . GLU B 1 172 ? 14.031 11.773 -14.133 1 74.88 172 GLU B C 1
ATOM 6939 O O . GLU B 1 172 ? 13.094 12.102 -14.859 1 74.88 172 GLU B O 1
ATOM 6944 N N . GLN B 1 173 ? 14.039 10.852 -13.258 1 74.75 173 GLN B N 1
ATOM 6945 C CA . GLN B 1 173 ? 12.711 10.438 -12.812 1 74.75 173 GLN B CA 1
ATOM 6946 C C . GLN B 1 173 ? 12.094 11.469 -11.875 1 74.75 173 GLN B C 1
ATOM 6948 O O . GLN B 1 173 ? 10.875 11.633 -11.844 1 74.75 173 GLN B O 1
ATOM 6953 N N . ARG B 1 174 ? 12.938 12.008 -11.141 1 76.44 174 ARG B N 1
ATOM 6954 C CA . ARG B 1 174 ? 12.609 13.156 -10.297 1 76.44 174 ARG B CA 1
ATOM 6955 C C . ARG B 1 174 ? 13.688 14.227 -10.383 1 76.44 174 ARG B C 1
ATOM 6957 O O . ARG B 1 174 ? 14.867 13.945 -10.172 1 76.44 174 ARG B O 1
ATOM 6964 N N . ARG B 1 175 ? 13.297 15.352 -10.797 1 83.44 175 ARG B N 1
ATOM 6965 C CA . ARG B 1 175 ? 14.266 16.438 -10.891 1 83.44 175 ARG B CA 1
ATOM 6966 C C . ARG B 1 175 ? 14.25 17.297 -9.633 1 83.44 175 ARG B C 1
ATOM 6968 O O . ARG B 1 175 ? 13.227 17.406 -8.961 1 83.44 175 ARG B O 1
ATOM 6975 N N . PHE B 1 176 ? 15.359 17.891 -9.383 1 89.44 176 PHE B N 1
ATOM 6976 C CA . PHE B 1 176 ? 15.469 18.781 -8.242 1 89.44 176 PHE B CA 1
ATOM 6977 C C . PHE B 1 176 ? 14.656 20.062 -8.461 1 89.44 176 PHE B C 1
ATOM 6979 O O . PHE B 1 176 ? 14.602 20.578 -9.578 1 89.44 176 PHE B O 1
ATOM 6986 N N . ALA B 1 177 ? 14.055 20.484 -7.383 1 93.19 177 ALA B N 1
ATOM 6987 C CA . ALA B 1 177 ? 13.492 21.828 -7.406 1 93.19 177 ALA B CA 1
ATOM 6988 C C . ALA B 1 177 ? 14.594 22.891 -7.332 1 93.19 177 ALA B C 1
ATOM 6990 O O . ALA B 1 177 ? 15.594 22.703 -6.633 1 93.19 177 ALA B O 1
ATOM 6991 N N . HIS B 1 178 ? 14.383 24 -8.062 1 93.69 178 HIS B N 1
ATOM 6992 C CA . HIS B 1 178 ? 15.344 25.094 -8.117 1 93.69 178 HIS B CA 1
ATOM 6993 C C . HIS B 1 178 ? 14.695 26.422 -7.719 1 93.69 178 HIS B C 1
ATOM 6995 O O . HIS B 1 178 ? 13.469 26.531 -7.715 1 93.69 178 HIS B O 1
ATOM 7001 N N . LEU B 1 179 ? 15.539 27.281 -7.344 1 95.62 179 LEU B N 1
ATOM 7002 C CA . LEU B 1 179 ? 15.109 28.656 -7.152 1 95.62 179 LEU B CA 1
ATOM 7003 C C . LEU B 1 179 ? 15.172 29.438 -8.461 1 95.62 179 LEU B C 1
ATOM 7005 O O . LEU B 1 179 ? 16.219 29.5 -9.109 1 95.62 179 LEU B O 1
ATOM 7009 N N . TYR B 1 180 ? 14.062 30.047 -8.82 1 95.06 180 TYR B N 1
ATOM 7010 C CA . TYR B 1 180 ? 13.938 30.875 -10.008 1 95.06 180 TYR B CA 1
ATOM 7011 C C . TYR B 1 180 ? 13.578 32.312 -9.641 1 95.06 180 TYR B C 1
ATOM 7013 O O . TYR B 1 180 ? 13.188 32.594 -8.508 1 95.06 180 TYR B O 1
ATOM 7021 N N . ARG B 1 181 ? 13.797 33.219 -10.562 1 95.94 181 ARG B N 1
ATOM 7022 C CA . ARG B 1 181 ? 13.227 34.562 -10.477 1 95.94 181 ARG B CA 1
ATOM 7023 C C . ARG B 1 181 ? 12.594 34.969 -11.805 1 95.94 181 ARG B C 1
ATOM 7025 O O . ARG B 1 181 ? 13.078 34.594 -12.867 1 95.94 181 ARG B O 1
ATOM 7032 N N . VAL B 1 182 ? 11.562 35.625 -11.734 1 97.06 182 VAL B N 1
ATOM 7033 C CA . VAL B 1 182 ? 10.875 36.156 -12.906 1 97.06 182 VAL B CA 1
ATOM 7034 C C . VAL B 1 182 ? 10.82 37.688 -12.82 1 97.06 182 VAL B C 1
ATOM 7036 O O . VAL B 1 182 ? 10.617 38.25 -11.75 1 97.06 182 VAL B O 1
ATOM 7039 N N . ASP B 1 183 ? 11.164 38.281 -13.953 1 96.31 183 ASP B N 1
ATOM 7040 C CA . ASP B 1 183 ? 11.039 39.75 -14.07 1 96.31 183 ASP B CA 1
ATOM 7041 C C . ASP B 1 183 ? 9.57 40.156 -14.242 1 96.31 183 ASP B C 1
ATOM 7043 O O . ASP B 1 183 ? 8.914 39.719 -15.188 1 96.31 183 ASP B O 1
ATOM 7047 N N . VAL B 1 184 ? 9.117 41 -13.406 1 96.06 184 VAL B N 1
ATOM 7048 C CA . VAL B 1 184 ? 7.699 41.344 -13.352 1 96.06 184 VAL B CA 1
ATOM 7049 C C . VAL B 1 184 ? 7.297 42.094 -14.609 1 96.06 184 VAL B C 1
ATOM 7051 O O . VAL B 1 184 ? 6.18 41.938 -15.102 1 96.06 184 VAL B O 1
ATOM 7054 N N . GLU B 1 185 ? 8.117 42.844 -15.133 1 93.69 185 GLU B N 1
ATOM 7055 C CA . GLU B 1 185 ? 7.812 43.656 -16.297 1 93.69 185 GLU B CA 1
ATOM 7056 C C . GLU B 1 185 ? 7.879 42.844 -17.578 1 93.69 185 GLU B C 1
ATOM 7058 O O . GLU B 1 185 ? 6.977 42.906 -18.422 1 93.69 185 GLU B O 1
ATOM 7063 N N . THR B 1 186 ? 8.914 42 -17.688 1 93.88 186 THR B N 1
ATOM 7064 C CA . THR B 1 186 ? 9.156 41.312 -18.969 1 93.88 186 THR B CA 1
ATOM 7065 C C . THR B 1 186 ? 8.602 39.906 -18.953 1 93.88 186 THR B C 1
ATOM 7067 O O . THR B 1 186 ? 8.359 39.312 -20 1 93.88 186 THR B O 1
ATOM 7070 N N . GLY B 1 187 ? 8.547 39.406 -17.812 1 93.69 187 GLY B N 1
ATOM 7071 C CA . GLY B 1 187 ? 8.117 38.031 -17.703 1 93.69 187 GLY B CA 1
ATOM 7072 C C . GLY B 1 187 ? 9.242 37.031 -17.922 1 93.69 187 GLY B C 1
ATOM 7073 O O . GLY B 1 187 ? 9.008 35.812 -17.984 1 93.69 187 GLY B O 1
ATOM 7074 N N . ALA B 1 188 ? 10.453 37.5 -18.047 1 95 188 ALA B N 1
ATOM 7075 C CA . ALA B 1 188 ? 11.602 36.625 -18.266 1 95 188 ALA B CA 1
ATOM 7076 C C . ALA B 1 188 ? 11.93 35.844 -17 1 95 188 ALA B C 1
ATOM 7078 O O . ALA B 1 188 ? 12.086 36.406 -15.922 1 95 188 ALA B O 1
ATOM 7079 N N . VAL B 1 189 ? 11.992 34.531 -17.141 1 94.31 189 VAL B N 1
ATOM 7080 C CA . VAL B 1 189 ? 12.289 33.656 -16.031 1 94.31 189 VAL B CA 1
ATOM 7081 C C . VAL B 1 189 ? 13.734 33.156 -16.125 1 94.31 189 VAL B C 1
ATOM 7083 O O . VAL B 1 189 ? 14.203 32.812 -17.203 1 94.31 189 VAL B O 1
ATOM 7086 N N . GLU B 1 190 ? 14.469 33.156 -15.039 1 92.12 190 GLU B N 1
ATOM 7087 C CA . GLU B 1 190 ? 15.828 32.656 -14.992 1 92.12 190 GLU B CA 1
ATOM 7088 C C . GLU B 1 190 ? 16.078 31.859 -13.711 1 92.12 190 GLU B C 1
ATOM 7090 O O . GLU B 1 190 ? 15.516 32.188 -12.664 1 92.12 190 GLU B O 1
ATOM 7095 N N . ALA B 1 191 ? 16.922 30.859 -13.797 1 89.94 191 ALA B N 1
ATOM 7096 C CA . ALA B 1 191 ? 17.375 30.125 -12.602 1 89.94 191 ALA B CA 1
ATOM 7097 C C . ALA B 1 191 ? 18.406 30.938 -11.828 1 89.94 191 ALA B C 1
ATOM 7099 O O . ALA B 1 191 ? 19.359 31.469 -12.406 1 89.94 191 ALA B O 1
ATOM 7100 N N . VAL B 1 192 ? 18.156 31 -10.586 1 89.69 192 VAL B N 1
ATOM 7101 C CA . VAL B 1 192 ? 19.047 31.766 -9.727 1 89.69 192 VAL B CA 1
ATOM 7102 C C . VAL B 1 192 ? 20.312 30.953 -9.43 1 89.69 192 VAL B C 1
ATOM 7104 O O . VAL B 1 192 ? 21.391 31.516 -9.273 1 89.69 192 VAL B O 1
ATOM 7107 N N . TRP B 1 193 ? 20.078 29.625 -9.297 1 81.94 193 TRP B N 1
ATOM 7108 C CA . TRP B 1 193 ? 21.141 28.688 -8.953 1 81.94 193 TRP B CA 1
ATOM 7109 C C . TRP B 1 193 ? 20.922 27.328 -9.609 1 81.94 193 TRP B C 1
ATOM 7111 O O . TRP B 1 193 ? 19.844 26.734 -9.453 1 81.94 193 TRP B O 1
ATOM 7121 N N . ASP B 1 194 ? 21.875 26.969 -10.398 1 77.75 194 ASP B N 1
ATOM 7122 C CA . ASP B 1 194 ? 21.812 25.625 -10.961 1 77.75 194 ASP B CA 1
ATOM 7123 C C . ASP B 1 194 ? 22.391 24.594 -9.992 1 77.75 194 ASP B C 1
ATOM 7125 O O . ASP B 1 194 ? 23.562 24.219 -10.102 1 77.75 194 ASP B O 1
ATOM 7129 N N . SER B 1 195 ? 21.562 24.172 -9.102 1 73.5 195 SER B N 1
ATOM 7130 C CA . SER B 1 195 ? 22.031 23.328 -8.008 1 73.5 195 SER B CA 1
ATOM 7131 C C . SER B 1 195 ? 21.812 21.844 -8.336 1 73.5 195 SER B C 1
ATOM 7133 O O . SER B 1 195 ? 20.953 21.5 -9.148 1 73.5 195 SER B O 1
ATOM 7135 N N . LYS B 1 196 ? 22.688 20.969 -7.844 1 82.62 196 LYS B N 1
ATOM 7136 C CA . LYS B 1 196 ? 22.5 19.516 -7.867 1 82.62 196 LYS B CA 1
ATOM 7137 C C . LYS B 1 196 ? 21.922 19.016 -6.543 1 82.62 196 LYS B C 1
ATOM 7139 O O . LYS B 1 196 ? 22.328 17.969 -6.051 1 82.62 196 LYS B O 1
ATOM 7144 N N . VAL B 1 197 ? 21.156 19.938 -5.875 1 89.5 197 VAL B N 1
ATOM 7145 C CA . VAL B 1 197 ? 20.453 19.641 -4.633 1 89.5 197 VAL B CA 1
ATOM 7146 C C . VAL B 1 197 ? 19.016 20.141 -4.727 1 89.5 197 VAL B C 1
ATOM 7148 O O . VAL B 1 197 ? 18.688 20.938 -5.609 1 89.5 197 VAL B O 1
ATOM 7151 N N . GLU B 1 198 ? 18.234 19.641 -3.822 1 93.06 198 GLU B N 1
ATOM 7152 C CA . GLU B 1 198 ? 16.828 20.031 -3.768 1 93.06 198 GLU B CA 1
ATOM 7153 C C . GLU B 1 198 ? 16.641 21.344 -3.01 1 93.06 198 GLU B C 1
ATOM 7155 O O . GLU B 1 198 ? 16.969 21.438 -1.824 1 93.06 198 GLU B O 1
ATOM 7160 N N . VAL B 1 199 ? 16.172 22.375 -3.67 1 95.56 199 VAL B N 1
ATOM 7161 C CA . VAL B 1 199 ? 15.836 23.609 -2.982 1 95.56 199 VAL B CA 1
ATOM 7162 C C . VAL B 1 199 ? 14.445 23.5 -2.373 1 95.56 199 VAL B C 1
ATOM 7164 O O . VAL B 1 199 ? 13.469 23.266 -3.086 1 95.56 199 VAL B O 1
ATOM 7167 N N . VAL B 1 200 ? 14.383 23.734 -1.055 1 96.5 200 VAL B N 1
ATOM 7168 C CA . VAL B 1 200 ? 13.109 23.469 -0.402 1 96.5 200 VAL B CA 1
ATOM 7169 C C . VAL B 1 200 ? 12.547 24.766 0.181 1 96.5 200 VAL B C 1
ATOM 7171 O O . VAL B 1 200 ? 11.359 24.844 0.519 1 96.5 200 VAL B O 1
ATOM 7174 N N . ASN B 1 201 ? 13.359 25.797 0.365 1 97.69 201 ASN B N 1
ATOM 7175 C CA . ASN B 1 201 ? 12.922 27.078 0.916 1 97.69 201 ASN B CA 1
ATOM 7176 C C . ASN B 1 201 ? 13.938 28.188 0.629 1 97.69 201 ASN B C 1
ATOM 7178 O O . ASN B 1 201 ? 15.023 27.922 0.122 1 97.69 201 ASN B O 1
ATOM 7182 N N . PHE B 1 202 ? 13.523 29.469 0.884 1 97.38 202 PHE B N 1
ATOM 7183 C CA . PHE B 1 202 ? 14.453 30.578 0.725 1 97.38 202 PHE B CA 1
ATOM 7184 C C . PHE B 1 202 ? 13.953 31.812 1.47 1 97.38 202 PHE B C 1
ATOM 7186 O O . PHE B 1 202 ? 12.781 31.875 1.86 1 97.38 202 PHE B O 1
ATOM 7193 N N . ALA B 1 203 ? 14.82 32.75 1.729 1 97.75 203 ALA B N 1
ATOM 7194 C CA . ALA B 1 203 ? 14.555 34.062 2.285 1 97.75 203 ALA B CA 1
ATOM 7195 C C . ALA B 1 203 ? 15.414 35.125 1.605 1 97.75 203 ALA B C 1
ATOM 7197 O O . ALA B 1 203 ? 16.609 34.906 1.368 1 97.75 203 ALA B O 1
ATOM 7198 N N . LEU B 1 204 ? 14.789 36.219 1.276 1 96.56 204 LEU B N 1
ATOM 7199 C CA . LEU B 1 204 ? 15.5 37.344 0.645 1 96.56 204 LEU B CA 1
ATOM 7200 C C . LEU B 1 204 ? 15.992 38.344 1.689 1 96.56 204 LEU B C 1
ATOM 7202 O O . LEU B 1 204 ? 15.289 38.625 2.662 1 96.56 204 LEU B O 1
ATOM 7206 N N . GLY B 1 205 ? 17.172 38.812 1.396 1 94.69 205 GLY B N 1
ATOM 7207 C CA . GLY B 1 205 ? 17.641 39.906 2.227 1 94.69 205 GLY B CA 1
ATOM 7208 C C . GLY B 1 205 ? 16.766 41.156 2.121 1 94.69 205 GLY B C 1
ATOM 7209 O O . GLY B 1 205 ? 16.062 41.344 1.128 1 94.69 205 GLY B O 1
ATOM 7210 N N . ASP B 1 206 ? 16.906 42 3.121 1 93.56 206 ASP B N 1
ATOM 7211 C CA . ASP B 1 206 ? 16.031 43.188 3.217 1 93.56 206 ASP B CA 1
ATOM 7212 C C . ASP B 1 206 ? 16.234 44.125 2.031 1 93.56 206 ASP B C 1
ATOM 7214 O O . ASP B 1 206 ? 15.312 44.812 1.625 1 93.56 206 ASP B O 1
ATOM 7218 N N . ASP B 1 207 ? 17.438 44.125 1.501 1 90.94 207 ASP B N 1
ATOM 7219 C CA . ASP B 1 207 ? 17.703 45 0.375 1 90.94 207 ASP B CA 1
ATOM 7220 C C . ASP B 1 207 ? 17.578 44.281 -0.954 1 90.94 207 ASP B C 1
ATOM 7222 O O . ASP B 1 207 ? 17.766 44.844 -2.02 1 90.94 207 ASP B O 1
ATOM 7226 N N . GLY B 1 208 ? 17.391 42.969 -0.871 1 91.81 208 GLY B N 1
ATOM 7227 C CA . GLY B 1 208 ? 17.156 42.156 -2.064 1 91.81 208 GLY B CA 1
ATOM 7228 C C . GLY B 1 208 ? 18.438 41.781 -2.773 1 91.81 208 GLY B C 1
ATOM 7229 O O . GLY B 1 208 ? 18.406 41.219 -3.867 1 91.81 208 GLY B O 1
ATOM 7230 N N . THR B 1 209 ? 19.562 41.969 -2.184 1 90.75 209 THR B N 1
ATOM 7231 C CA . THR B 1 209 ? 20.828 41.75 -2.859 1 90.75 209 THR B CA 1
ATOM 7232 C C . THR B 1 209 ? 21.391 40.375 -2.492 1 90.75 209 THR B C 1
ATOM 7234 O O . THR B 1 209 ? 22.297 39.875 -3.156 1 90.75 209 THR B O 1
ATOM 7237 N N . GLU B 1 210 ? 20.891 39.844 -1.43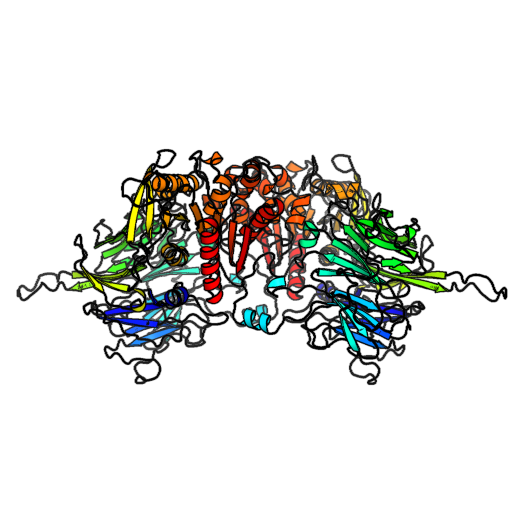4 1 92.31 210 GLU B N 1
ATOM 7238 C CA . GLU B 1 210 ? 21.328 38.531 -0.983 1 92.31 210 GLU B CA 1
ATOM 7239 C C . GLU B 1 210 ? 20.141 37.594 -0.768 1 92.31 210 GLU B C 1
ATOM 7241 O O . GLU B 1 210 ? 19 38.062 -0.59 1 92.31 210 GLU B O 1
ATOM 7246 N N . VAL B 1 211 ? 20.484 36.312 -0.801 1 94.62 211 VAL B N 1
ATOM 7247 C CA . VAL B 1 211 ? 19.453 35.312 -0.587 1 94.62 211 VAL B CA 1
ATOM 7248 C C . VAL B 1 211 ? 19.984 34.188 0.283 1 94.62 211 VAL B C 1
ATOM 7250 O O . VAL B 1 211 ? 21.188 33.875 0.234 1 94.62 211 VAL B O 1
ATOM 7253 N N . ALA B 1 212 ? 19.203 33.719 1.186 1 96 212 ALA B N 1
ATOM 7254 C CA . ALA B 1 212 ? 19.422 32.438 1.888 1 96 212 ALA B CA 1
ATOM 7255 C C . ALA B 1 212 ? 18.562 31.328 1.295 1 96 212 ALA B C 1
ATOM 7257 O O . ALA B 1 212 ? 17.344 31.469 1.196 1 96 212 ALA B O 1
ATOM 7258 N N . VAL B 1 213 ? 19.234 30.266 0.894 1 95.94 213 VAL B N 1
ATOM 7259 C CA . VAL B 1 213 ? 18.531 29.125 0.331 1 95.94 213 VAL B CA 1
ATOM 7260 C C . VAL B 1 213 ? 18.672 27.922 1.263 1 95.94 213 VAL B C 1
ATOM 7262 O O . VAL B 1 213 ? 19.734 27.703 1.849 1 95.94 213 VAL B O 1
ATOM 7265 N N . VAL B 1 214 ? 17.562 27.219 1.471 1 96.94 214 VAL B N 1
ATOM 7266 C CA . VAL B 1 214 ? 17.562 25.969 2.215 1 96.94 214 VAL B CA 1
ATOM 7267 C C . VAL B 1 214 ? 17.531 24.781 1.243 1 96.94 214 VAL B C 1
ATOM 7269 O O . VAL B 1 214 ? 16.641 24.703 0.389 1 96.94 214 VAL B O 1
ATOM 7272 N N . THR B 1 215 ? 18.484 23.875 1.413 1 95.75 215 THR B N 1
ATOM 7273 C CA . THR B 1 215 ? 18.594 22.766 0.469 1 95.75 215 THR B CA 1
ATOM 7274 C C . THR B 1 215 ? 18.625 21.438 1.204 1 95.75 215 THR B C 1
ATOM 7276 O O . THR B 1 215 ? 18.984 21.375 2.383 1 95.75 215 THR B O 1
ATOM 7279 N N . GLU B 1 216 ? 18.141 20.391 0.586 1 93.69 216 GLU B N 1
ATOM 7280 C CA . GLU B 1 216 ? 18.234 19 1.007 1 93.69 216 GLU B CA 1
ATOM 7281 C C . GLU B 1 216 ? 18.984 18.156 -0.027 1 93.69 216 GLU B C 1
ATOM 7283 O O . GLU B 1 216 ? 19.031 18.516 -1.206 1 93.69 216 GLU B O 1
ATOM 7288 N N . LYS B 1 217 ? 19.484 17.094 0.386 1 91 217 LYS B N 1
ATOM 7289 C CA . LYS B 1 217 ? 20.328 16.266 -0.466 1 91 217 LYS B CA 1
ATOM 7290 C C . LYS B 1 217 ? 19.531 15.688 -1.637 1 91 217 LYS B C 1
ATOM 7292 O O . LYS B 1 217 ? 20.047 15.586 -2.752 1 91 217 LYS B O 1
ATOM 7297 N N . SER B 1 218 ? 18.359 15.234 -1.321 1 89.06 218 SER B N 1
ATOM 7298 C CA . SER B 1 218 ? 17.516 14.664 -2.365 1 89.06 218 SER B CA 1
ATOM 7299 C C . SER B 1 218 ? 16.078 15.141 -2.229 1 89.06 218 SER B C 1
ATOM 7301 O O . SER B 1 218 ? 15.711 15.734 -1.212 1 89.06 218 SER B O 1
ATOM 7303 N N . ALA B 1 219 ? 15.297 14.836 -3.266 1 90 219 ALA B N 1
ATOM 7304 C CA . ALA B 1 219 ? 13.898 15.258 -3.291 1 90 219 ALA B CA 1
ATOM 7305 C C . ALA B 1 219 ? 13.016 14.281 -2.512 1 90 219 ALA B C 1
ATOM 7307 O O . ALA B 1 219 ? 11.844 14.555 -2.268 1 90 219 ALA B O 1
ATOM 7308 N N . HIS B 1 220 ? 13.594 13.172 -2.098 1 90.62 220 HIS B N 1
ATOM 7309 C CA . HIS B 1 220 ? 12.797 12.188 -1.376 1 90.62 220 HIS B CA 1
ATOM 7310 C C . HIS B 1 220 ? 12.344 12.727 -0.024 1 90.62 220 HIS B C 1
ATOM 7312 O O . HIS B 1 220 ? 13.117 13.398 0.669 1 90.62 220 HIS B O 1
ATOM 7318 N N . ILE B 1 221 ? 11.188 12.438 0.396 1 91.31 221 ILE B N 1
ATOM 7319 C CA . ILE B 1 221 ? 10.547 12.992 1.579 1 91.31 221 ILE B CA 1
ATOM 7320 C C . ILE B 1 221 ? 11.359 12.648 2.824 1 91.31 221 ILE B C 1
ATOM 7322 O O . ILE B 1 221 ? 11.344 13.391 3.809 1 91.31 221 ILE B O 1
ATOM 7326 N N . GLU B 1 222 ? 12.117 11.57 2.816 1 90.69 222 GLU B N 1
ATOM 7327 C CA . GLU B 1 222 ? 12.875 11.148 3.99 1 90.69 222 GLU B CA 1
ATOM 7328 C C . GLU B 1 222 ? 14.266 11.789 4.012 1 90.69 222 GLU B C 1
ATOM 7330 O O . GLU B 1 222 ? 15.008 11.641 4.98 1 90.69 222 GLU B O 1
ATOM 7335 N N . SER B 1 223 ? 14.602 12.57 3.025 1 87.88 223 SER B N 1
ATOM 7336 C CA . SER B 1 223 ? 15.922 13.18 2.93 1 87.88 223 SER B CA 1
ATOM 7337 C C . SER B 1 223 ? 16.203 14.07 4.133 1 87.88 223 SER B C 1
ATOM 7339 O O . SER B 1 223 ? 17.297 14.023 4.699 1 87.88 223 SER B O 1
ATOM 7341 N N . GLU B 1 224 ? 15.234 14.82 4.484 1 86.62 224 GLU B N 1
ATOM 7342 C CA . GLU B 1 224 ? 15.438 15.758 5.59 1 86.62 224 GLU B CA 1
ATOM 7343 C C . GLU B 1 224 ? 15.719 15.016 6.891 1 86.62 224 GLU B C 1
ATOM 7345 O O . GLU B 1 224 ? 16.484 15.492 7.734 1 86.62 224 GLU B O 1
ATOM 7350 N N . PHE B 1 225 ? 15.125 13.945 7.066 1 86.06 225 PHE B N 1
ATOM 7351 C CA . PHE B 1 225 ? 15.383 13.164 8.266 1 86.06 225 PHE B CA 1
ATOM 7352 C C . PHE B 1 225 ? 16.766 12.516 8.211 1 86.06 225 PHE B C 1
ATOM 7354 O O . PHE B 1 225 ? 17.484 12.508 9.203 1 86.06 225 PHE B O 1
ATOM 7361 N N . LEU B 1 226 ? 17.125 12.023 7.059 1 84.81 226 LEU B N 1
ATOM 7362 C CA . LEU B 1 226 ? 18.344 11.25 6.883 1 84.81 226 LEU B CA 1
ATOM 7363 C C . LEU B 1 226 ? 19.562 12.164 6.809 1 84.81 226 LEU B C 1
ATOM 7365 O O . LEU B 1 226 ? 20.625 11.852 7.363 1 84.81 226 LEU B O 1
ATOM 7369 N N . HIS B 1 227 ? 19.328 13.305 6.125 1 90.5 227 HIS B N 1
ATOM 7370 C CA . HIS B 1 227 ? 20.516 14.078 5.77 1 90.5 227 HIS B CA 1
ATOM 7371 C C . HIS B 1 227 ? 20.422 15.508 6.305 1 90.5 227 HIS B C 1
ATOM 7373 O O . HIS B 1 227 ? 21.375 16.266 6.211 1 90.5 227 HIS B O 1
ATOM 7379 N N . GLY B 1 228 ? 19.312 15.836 6.867 1 93.75 228 GLY B N 1
ATOM 7380 C CA . GLY B 1 228 ? 19.125 17.219 7.293 1 93.75 228 GLY B CA 1
ATOM 7381 C C . GLY B 1 228 ? 18.984 18.188 6.137 1 93.75 228 GLY B C 1
ATOM 7382 O O . GLY B 1 228 ? 18.484 17.828 5.066 1 93.75 228 GLY B O 1
ATOM 7383 N N . CYS B 1 229 ? 19.234 19.391 6.445 1 95.12 229 CYS B N 1
ATOM 7384 C CA . CYS B 1 229 ? 19.188 20.438 5.426 1 95.12 229 CYS B CA 1
ATOM 7385 C C . CYS B 1 229 ? 20.312 21.438 5.613 1 95.12 229 CYS B C 1
ATOM 7387 O O . CYS B 1 229 ? 20.969 21.453 6.656 1 95.12 229 CYS B O 1
ATOM 7389 N N . ASP B 1 230 ? 20.609 22.203 4.566 1 95.19 230 ASP B N 1
ATOM 7390 C CA . ASP B 1 230 ? 21.641 23.25 4.594 1 95.19 230 ASP B CA 1
ATOM 7391 C C . ASP B 1 230 ? 21.031 24.609 4.297 1 95.19 230 ASP B C 1
ATOM 7393 O O . ASP B 1 230 ? 20.156 24.75 3.441 1 95.19 230 ASP B O 1
ATOM 7397 N N . ILE B 1 231 ? 21.5 25.562 5.051 1 95.94 231 ILE B N 1
ATOM 7398 C CA . ILE B 1 231 ? 21.25 26.953 4.703 1 95.94 231 ILE B CA 1
ATOM 7399 C C . ILE B 1 231 ? 22.484 27.547 4.008 1 95.94 231 ILE B C 1
ATOM 7401 O O . ILE B 1 231 ? 23.578 27.484 4.551 1 95.94 231 ILE B O 1
ATOM 7405 N N . THR B 1 232 ? 22.312 28.078 2.836 1 93.19 232 THR B N 1
ATOM 7406 C CA . THR B 1 232 ? 23.391 28.734 2.102 1 93.19 232 THR B CA 1
ATOM 7407 C C . THR B 1 232 ? 22.984 30.156 1.729 1 93.19 232 THR B C 1
ATOM 7409 O O . THR B 1 232 ? 21.906 30.375 1.152 1 93.19 232 THR B O 1
ATOM 7412 N N . THR B 1 233 ? 23.797 31.094 2.072 1 92.31 233 THR B N 1
ATOM 7413 C CA . THR B 1 233 ? 23.562 32.469 1.677 1 92.31 233 THR B CA 1
ATOM 7414 C C . THR B 1 233 ? 24.547 32.906 0.595 1 92.31 233 THR B C 1
ATOM 7416 O O . THR B 1 233 ? 25.703 32.469 0.578 1 92.31 233 THR B O 1
ATOM 7419 N N . PHE B 1 234 ? 24.125 33.719 -0.31 1 88.75 234 PHE B N 1
ATOM 7420 C CA . PHE B 1 234 ? 25 34.25 -1.338 1 88.75 234 PHE B CA 1
ATOM 7421 C C . PHE B 1 234 ? 24.406 35.531 -1.933 1 88.75 234 PHE B C 1
ATOM 7423 O O . PHE B 1 234 ? 23.234 35.844 -1.706 1 88.75 234 PHE B O 1
ATOM 7430 N N . ARG B 1 235 ? 25.203 36.25 -2.629 1 89.38 235 ARG B N 1
ATOM 7431 C CA . ARG B 1 235 ? 24.797 37.469 -3.273 1 89.38 235 ARG B CA 1
ATOM 7432 C C . ARG B 1 235 ? 24.141 37.219 -4.621 1 89.38 235 ARG B C 1
ATOM 7434 O O . ARG B 1 235 ? 24.578 36.312 -5.363 1 89.38 235 ARG B O 1
ATOM 7441 N N . LEU B 1 236 ? 23.031 37.969 -4.828 1 87.56 236 LEU B N 1
ATOM 7442 C CA . LEU B 1 236 ? 22.297 37.844 -6.086 1 87.56 236 LEU B CA 1
ATOM 7443 C C . LEU B 1 236 ? 22.938 38.719 -7.164 1 87.56 236 LEU B C 1
ATOM 7445 O O . LEU B 1 236 ? 23.266 39.875 -6.918 1 87.56 236 LEU B O 1
ATOM 7449 N N . GLY B 1 237 ? 24.062 38.312 -7.777 1 64.5 237 GLY B N 1
ATOM 7450 C CA . GLY B 1 237 ? 24.812 39.094 -8.75 1 64.5 237 GLY B CA 1
ATOM 7451 C C . GLY B 1 237 ? 23.922 39.719 -9.812 1 64.5 237 GLY B C 1
ATOM 7452 O O . GLY B 1 237 ? 22.781 39.312 -9.992 1 64.5 237 GLY B O 1
ATOM 7453 N N . GLY B 1 238 ? 24.094 41.031 -10.367 1 50.62 238 GLY B N 1
ATOM 7454 C CA . GLY B 1 238 ? 23.516 41.688 -11.523 1 50.62 238 GLY B CA 1
ATOM 7455 C C . GLY B 1 238 ? 23.344 40.781 -12.719 1 50.62 238 GLY B C 1
ATOM 7456 O O . GLY B 1 238 ? 23.672 39.594 -12.656 1 50.62 238 GLY B O 1
ATOM 7457 N N . ALA B 1 239 ? 22.75 41.406 -13.891 1 41.31 239 ALA B N 1
ATOM 7458 C CA . ALA B 1 239 ? 22.406 40.781 -15.164 1 41.31 239 ALA B CA 1
ATOM 7459 C C . ALA B 1 239 ? 23.359 39.625 -15.492 1 41.31 239 ALA B C 1
ATOM 7461 O O . ALA B 1 239 ? 23.094 38.844 -16.406 1 41.31 239 ALA B O 1
ATOM 7462 N N . LYS B 1 240 ? 24.703 39.969 -15.5 1 38.69 240 LYS B N 1
ATOM 7463 C CA . LYS B 1 240 ? 25.562 38.938 -16.078 1 38.69 240 LYS B CA 1
ATOM 7464 C C . LYS B 1 240 ? 25.609 37.688 -15.195 1 38.69 240 LYS B C 1
ATOM 7466 O O . LYS B 1 240 ? 25.391 37.781 -13.984 1 38.69 240 LYS B O 1
ATOM 7471 N N . GLY B 1 241 ? 25.969 36.5 -15.727 1 37.38 241 GLY B N 1
ATOM 7472 C CA . GLY B 1 241 ? 25.938 35.094 -15.391 1 37.38 241 GLY B CA 1
ATOM 7473 C C . GLY B 1 241 ? 26.406 34.781 -13.977 1 37.38 241 GLY B C 1
ATOM 7474 O O . GLY B 1 241 ? 27.422 35.344 -13.531 1 37.38 241 GLY B O 1
ATOM 7475 N N . LEU B 1 242 ? 25.484 34.719 -13.008 1 43.16 242 LEU B N 1
ATOM 7476 C CA . LEU B 1 242 ? 25.75 34 -11.758 1 43.16 242 LEU B CA 1
ATOM 7477 C C . LEU B 1 242 ? 26.922 33.031 -11.93 1 43.16 242 LEU B C 1
ATOM 7479 O O . LEU B 1 242 ? 26.719 31.844 -12.188 1 43.16 242 LEU B O 1
ATOM 7483 N N . LYS B 1 243 ? 27.938 33.594 -12.617 1 40.22 243 LYS B N 1
ATOM 7484 C CA . LYS B 1 243 ? 29.016 32.625 -12.797 1 40.22 243 LYS B CA 1
ATOM 7485 C C . LYS B 1 243 ? 29.656 32.25 -11.461 1 40.22 243 LYS B C 1
ATOM 7487 O O . LYS B 1 243 ? 29.906 33.125 -10.625 1 40.22 243 LYS B O 1
ATOM 7492 N N . LEU B 1 244 ? 29.484 31.031 -11.141 1 43.25 244 LEU B N 1
ATOM 7493 C CA . LEU B 1 244 ? 30.328 30.438 -10.102 1 43.25 244 LEU B CA 1
ATOM 7494 C C . LEU B 1 244 ? 31.734 31.031 -10.141 1 43.25 244 LEU B C 1
ATOM 7496 O O . LEU B 1 244 ? 32.281 31.266 -11.219 1 43.25 244 LEU B O 1
ATOM 7500 N N . GLU B 1 245 ? 32.062 31.891 -9.094 1 40.31 245 GLU B N 1
ATOM 7501 C CA . GLU B 1 245 ? 33.469 32.219 -9.117 1 40.31 245 GLU B CA 1
ATOM 7502 C C . GLU B 1 245 ? 34.312 30.969 -9.461 1 40.31 245 GLU B C 1
ATOM 7504 O O . GLU B 1 245 ? 33.844 29.844 -9.328 1 40.31 245 GLU B O 1
ATOM 7509 N N . ARG B 1 246 ? 35.531 31.297 -9.922 1 33.69 246 ARG B N 1
ATOM 7510 C CA . ARG B 1 246 ? 36.594 30.312 -10.078 1 33.69 246 ARG B CA 1
ATOM 7511 C C . ARG B 1 246 ? 36.812 29.547 -8.789 1 33.69 246 ARG B C 1
ATOM 7513 O O . ARG B 1 246 ? 37.125 30.141 -7.746 1 33.69 246 ARG B O 1
ATOM 7520 N N . GLY B 1 247 ? 36.312 28.156 -8.625 1 43.47 247 GLY B N 1
ATOM 7521 C CA . GLY B 1 247 ? 36.312 27.109 -7.605 1 43.47 247 GLY B CA 1
ATOM 7522 C C . GLY B 1 247 ? 34.906 26.781 -7.102 1 43.47 247 GLY B C 1
ATOM 7523 O O . GLY B 1 247 ? 34.75 26.094 -6.082 1 43.47 247 GLY B O 1
ATOM 7524 N N . GLY B 1 248 ? 34 26.969 -7.84 1 50.53 248 GLY B N 1
ATOM 7525 C CA . GLY B 1 248 ? 32.625 26.453 -7.801 1 50.53 248 GLY B CA 1
ATOM 7526 C C . GLY B 1 248 ? 31.781 27.125 -6.75 1 50.53 248 GLY B C 1
ATOM 7527 O O . GLY B 1 248 ? 30.609 26.766 -6.574 1 50.53 248 GLY B O 1
ATOM 7528 N N . ARG B 1 249 ? 32.344 28.031 -5.871 1 54.59 249 ARG B N 1
ATOM 7529 C CA . ARG B 1 249 ? 31.531 28.688 -4.836 1 54.59 249 ARG B CA 1
ATOM 7530 C C . ARG B 1 249 ? 31 30.031 -5.324 1 54.59 249 ARG B C 1
ATOM 7532 O O . ARG B 1 249 ? 31.672 30.734 -6.082 1 54.59 249 ARG B O 1
ATOM 7539 N N . ARG B 1 250 ? 29.828 30.25 -4.945 1 58.5 250 ARG B N 1
ATOM 7540 C CA . ARG B 1 250 ? 29.172 31.5 -5.266 1 58.5 250 ARG B CA 1
ATOM 7541 C C . ARG B 1 250 ? 29.734 32.656 -4.422 1 58.5 250 ARG B C 1
ATOM 7543 O O . ARG B 1 250 ? 30.266 32.406 -3.336 1 58.5 250 ARG B O 1
ATOM 7550 N N . ARG B 1 251 ? 29.844 33.812 -4.863 1 53.88 251 ARG B N 1
ATOM 7551 C CA . ARG B 1 251 ? 30.375 34.969 -4.168 1 53.88 251 ARG B CA 1
ATOM 7552 C C . ARG B 1 251 ? 29.703 35.156 -2.809 1 53.88 251 ARG B C 1
ATOM 7554 O O . ARG B 1 251 ? 28.484 35.312 -2.729 1 53.88 251 ARG B O 1
ATOM 7561 N N . GLY B 1 252 ? 30.438 35 -1.789 1 63.59 252 GLY B N 1
ATOM 7562 C CA . GLY B 1 252 ? 29.953 35.219 -0.441 1 63.59 252 GLY B CA 1
ATOM 7563 C C . GLY B 1 252 ? 29.156 34.062 0.13 1 63.59 252 GLY B C 1
ATOM 7564 O O . GLY B 1 252 ? 28.375 34.25 1.067 1 63.59 252 GLY B O 1
ATOM 7565 N N . GLU B 1 253 ? 29.422 33.062 -0.526 1 80.12 253 GLU B N 1
ATOM 7566 C CA . GLU B 1 253 ? 28.672 31.891 -0.094 1 80.12 253 GLU B CA 1
ATOM 7567 C C . GLU B 1 253 ? 29.094 31.453 1.306 1 80.12 253 GLU B C 1
ATOM 7569 O O . GLU B 1 253 ? 30.281 31.328 1.59 1 80.12 253 GLU B O 1
ATOM 7574 N N . ARG B 1 254 ? 28.141 31.375 2.203 1 85 254 ARG B N 1
ATOM 7575 C CA . ARG B 1 254 ? 28.25 30.812 3.545 1 85 254 ARG B CA 1
ATOM 7576 C C . ARG B 1 254 ? 27.172 29.781 3.803 1 85 254 ARG B C 1
ATOM 7578 O O . ARG B 1 254 ? 26.062 29.875 3.252 1 85 254 ARG B O 1
ATOM 7585 N N . SER B 1 255 ? 27.562 28.844 4.594 1 90.88 255 SER B N 1
ATOM 7586 C CA . SER B 1 255 ? 26.547 27.812 4.777 1 90.88 255 SER B CA 1
ATOM 7587 C C . SER B 1 255 ? 26.594 27.25 6.191 1 90.88 255 SER B C 1
ATOM 7589 O O . SER B 1 255 ? 27.578 27.422 6.91 1 90.88 255 SER B O 1
ATOM 7591 N N . VAL B 1 256 ? 25.516 26.703 6.613 1 93.62 256 VAL B N 1
ATOM 7592 C CA . VAL B 1 256 ? 25.391 25.969 7.863 1 93.62 256 VAL B CA 1
ATOM 7593 C C . VAL B 1 256 ? 24.484 24.75 7.664 1 93.62 256 VAL B C 1
ATOM 7595 O O . VAL B 1 256 ? 23.516 24.812 6.91 1 93.62 256 VAL B O 1
ATOM 7598 N N . HIS B 1 257 ? 24.875 23.672 8.344 1 94.88 257 HIS B N 1
ATOM 7599 C CA . HIS B 1 257 ? 24.125 22.422 8.258 1 94.88 257 HIS B CA 1
ATOM 7600 C C . HIS B 1 257 ? 23.234 22.234 9.484 1 94.88 257 HIS B C 1
ATOM 7602 O O . HIS B 1 257 ? 23.641 22.5 10.609 1 94.88 257 HIS B O 1
ATOM 7608 N N . LEU B 1 258 ? 22.016 21.875 9.289 1 95.44 258 LEU B N 1
ATOM 7609 C CA . LEU B 1 258 ? 21.094 21.438 10.336 1 95.44 258 LEU B CA 1
ATOM 7610 C C . LEU B 1 258 ? 20.797 19.938 10.203 1 95.44 258 LEU B C 1
ATOM 7612 O O . LEU B 1 258 ? 20.625 19.438 9.094 1 95.44 258 LEU B O 1
ATOM 7616 N N . PRO B 1 259 ? 20.688 19.266 11.297 1 94 259 PRO B N 1
ATOM 7617 C CA . PRO B 1 259 ? 20.516 17.812 11.258 1 94 259 PRO B CA 1
ATOM 7618 C C . PRO B 1 259 ? 19.109 17.391 10.82 1 94 259 PRO B C 1
ATOM 7620 O O . PRO B 1 259 ? 18.906 16.234 10.445 1 94 259 PRO B O 1
ATOM 7623 N N . ARG B 1 260 ? 18.141 18.234 10.961 1 93.38 260 ARG B N 1
ATOM 7624 C CA . ARG B 1 260 ? 16.766 17.984 10.531 1 93.38 260 ARG B CA 1
ATOM 7625 C C . ARG B 1 260 ? 16.234 19.156 9.727 1 93.38 260 ARG B C 1
ATOM 7627 O O . ARG B 1 260 ? 16.969 20.094 9.398 1 93.38 260 ARG B O 1
ATOM 7634 N N . LYS B 1 261 ? 14.984 19.094 9.422 1 91.5 261 LYS B N 1
ATOM 7635 C CA . LYS B 1 261 ? 14.383 20.156 8.625 1 91.5 261 LYS B CA 1
ATOM 7636 C C . LYS B 1 261 ? 14.164 21.422 9.453 1 91.5 261 LYS B C 1
ATOM 7638 O O . LYS B 1 261 ? 14.156 21.359 10.688 1 91.5 261 LYS B O 1
ATOM 7643 N N . LEU B 1 262 ? 14.086 22.484 8.797 1 94.94 262 LEU B N 1
ATOM 7644 C CA . LEU B 1 262 ? 13.719 23.75 9.406 1 94.94 262 LEU B CA 1
ATOM 7645 C C . LEU B 1 262 ? 12.461 24.328 8.766 1 94.94 262 LEU B C 1
ATOM 7647 O O . LEU B 1 262 ? 12.031 23.859 7.707 1 94.94 262 LEU B O 1
ATOM 7651 N N . TYR B 1 263 ? 11.875 25.297 9.492 1 95.19 263 TYR B N 1
ATOM 7652 C CA . TYR B 1 263 ? 10.648 25.922 9.008 1 95.19 263 TYR B CA 1
ATOM 7653 C C . TYR B 1 263 ? 10.797 27.438 8.945 1 95.19 263 TYR B C 1
ATOM 7655 O O . TYR B 1 263 ? 11.516 28.031 9.758 1 95.19 263 TYR B O 1
ATOM 7663 N N . ASP B 1 264 ? 10.211 28.078 8.031 1 96.12 264 ASP B N 1
ATOM 7664 C CA . ASP B 1 264 ? 9.883 29.5 7.938 1 96.12 264 ASP B CA 1
ATOM 7665 C C . ASP B 1 264 ? 11.141 30.359 8.016 1 96.12 264 ASP B C 1
ATOM 7667 O O . ASP B 1 264 ? 11.219 31.281 8.828 1 96.12 264 ASP B O 1
ATOM 7671 N N . PRO B 1 265 ? 12.117 30.141 7.219 1 97.88 265 PRO B N 1
ATOM 7672 C CA . PRO B 1 265 ? 13.227 31.109 7.234 1 97.88 265 PRO B CA 1
ATOM 7673 C C . PRO B 1 265 ? 12.781 32.531 6.879 1 97.88 265 PRO B C 1
ATOM 7675 O O . PRO B 1 265 ? 12.062 32.719 5.895 1 97.88 265 PRO B O 1
ATOM 7678 N N . ILE B 1 266 ? 13.203 33.469 7.676 1 97.25 266 ILE B N 1
ATOM 7679 C CA . ILE B 1 266 ? 12.914 34.875 7.426 1 97.25 266 ILE B CA 1
ATOM 7680 C C . ILE B 1 266 ? 14.172 35.719 7.664 1 97.25 266 ILE B C 1
ATOM 7682 O O . ILE B 1 266 ? 14.891 35.5 8.641 1 97.25 266 ILE B O 1
ATOM 7686 N N . TRP B 1 267 ? 14.469 36.594 6.742 1 96.94 267 TRP B N 1
ATOM 7687 C CA . TRP B 1 267 ? 15.602 37.5 6.848 1 96.94 267 TRP B CA 1
ATOM 7688 C C . TRP B 1 267 ? 15.164 38.844 7.453 1 96.94 267 TRP B C 1
ATOM 7690 O O . TRP B 1 267 ? 14.266 39.5 6.93 1 96.94 267 TRP B O 1
ATOM 7700 N N . CYS B 1 268 ? 15.75 39.281 8.57 1 96.44 268 CYS B N 1
ATOM 7701 C CA . CYS B 1 268 ? 15.445 40.531 9.234 1 96.44 268 CYS B CA 1
ATOM 7702 C C . CYS B 1 268 ? 16.719 41.219 9.688 1 96.44 268 CYS B C 1
ATOM 7704 O O . CYS B 1 268 ? 17.391 40.781 10.625 1 96.44 268 CYS B O 1
ATOM 7706 N N . GLY B 1 269 ? 17.047 42.344 9.094 1 94.12 269 GLY B N 1
ATOM 7707 C CA . GLY B 1 269 ? 18.312 43 9.375 1 94.12 269 GLY B CA 1
ATOM 7708 C C . GLY B 1 269 ? 19.531 42.188 8.945 1 94.12 269 GLY B C 1
ATOM 7709 O O . GLY B 1 269 ? 19.656 41.844 7.781 1 94.12 269 GLY B O 1
ATOM 7710 N N . GLN B 1 270 ? 20.344 41.875 9.914 1 92.62 270 GLN B N 1
ATOM 7711 C CA . GLN B 1 270 ? 21.531 41.094 9.633 1 92.62 270 GLN B CA 1
ATOM 7712 C C . GLN B 1 270 ? 21.406 39.688 10.227 1 92.62 270 GLN B C 1
ATOM 7714 O O . GLN B 1 270 ? 22.406 39.094 10.648 1 92.62 270 GLN B O 1
ATOM 7719 N N . THR B 1 271 ? 20.219 39.312 10.32 1 95.81 271 THR B N 1
ATOM 7720 C CA . THR B 1 271 ? 19.984 38.031 10.953 1 95.81 271 THR B CA 1
ATOM 7721 C C . THR B 1 271 ? 18.969 37.219 10.164 1 95.81 271 THR B C 1
ATOM 7723 O O . THR B 1 271 ? 17.969 37.75 9.672 1 95.81 271 THR B O 1
ATOM 7726 N N . LEU B 1 272 ? 19.25 35.969 9.984 1 97.06 272 LEU B N 1
ATOM 7727 C CA . LEU B 1 272 ? 18.266 35 9.477 1 97.06 272 LEU B CA 1
ATOM 7728 C C . LEU B 1 272 ? 17.625 34.219 10.617 1 97.06 272 LEU B C 1
ATOM 7730 O O . LEU B 1 272 ? 18.312 33.625 11.43 1 97.06 272 LEU B O 1
ATOM 7734 N N . TYR B 1 273 ? 16.344 34.281 10.727 1 98.19 273 TYR B N 1
ATOM 7735 C CA . TYR B 1 273 ? 15.594 33.531 11.734 1 98.19 273 TYR B CA 1
ATOM 7736 C C . TYR B 1 273 ? 14.859 32.375 11.102 1 98.19 273 TYR B C 1
ATOM 7738 O O . TYR B 1 273 ? 14.477 32.406 9.93 1 98.19 273 TYR B O 1
ATOM 7746 N N . PHE B 1 274 ? 14.688 31.312 11.828 1 98.25 274 PHE B N 1
ATOM 7747 C CA . PHE B 1 274 ? 13.938 30.141 11.383 1 98.25 274 PHE B CA 1
ATOM 7748 C C . PHE B 1 274 ? 13.484 29.312 12.57 1 98.25 274 PHE B C 1
ATOM 7750 O O . PHE B 1 274 ? 13.891 29.562 13.711 1 98.25 274 PHE B O 1
ATOM 7757 N N . LEU B 1 275 ? 12.562 28.406 12.328 1 97.88 275 LEU B N 1
ATOM 7758 C CA . LEU B 1 275 ? 12.141 27.438 13.344 1 97.88 275 LEU B CA 1
ATOM 7759 C C . LEU B 1 275 ? 12.867 26.109 13.156 1 97.88 275 LEU B C 1
ATOM 7761 O O . LEU B 1 275 ? 13.078 25.656 12.031 1 97.88 275 LEU B O 1
ATOM 7765 N N . ALA B 1 276 ? 13.242 25.531 14.234 1 96.81 276 ALA B N 1
ATOM 7766 C CA . ALA B 1 276 ? 13.82 24.188 14.266 1 96.81 276 ALA B CA 1
ATOM 7767 C C . ALA B 1 276 ? 13.5 23.484 15.586 1 96.81 276 ALA B C 1
ATOM 7769 O O . ALA B 1 276 ? 12.93 24.094 16.5 1 96.81 276 ALA B O 1
ATOM 7770 N N . TYR B 1 277 ? 13.828 22.281 15.648 1 93.88 277 TYR B N 1
ATOM 7771 C CA . TYR B 1 277 ? 13.523 21.484 16.828 1 93.88 277 TYR B CA 1
ATOM 7772 C C . TYR B 1 277 ? 14.336 21.938 18.031 1 93.88 277 TYR B C 1
ATOM 7774 O O . TYR B 1 277 ? 15.492 22.344 17.891 1 93.88 277 TYR B O 1
ATOM 7782 N N . ASN B 1 278 ? 13.742 21.812 19.203 1 93.75 278 ASN B N 1
ATOM 7783 C CA . ASN B 1 278 ? 14.445 22.188 20.438 1 93.75 278 ASN B CA 1
ATOM 7784 C C . ASN B 1 278 ? 15.75 21.406 20.594 1 93.75 278 ASN B C 1
ATOM 7786 O O . ASN B 1 278 ? 16.734 21.938 21.109 1 93.75 278 ASN B O 1
ATOM 7790 N N . VAL B 1 279 ? 15.641 20.188 20.344 1 90.19 279 VAL B N 1
ATOM 7791 C CA . VAL B 1 279 ? 16.812 19.328 20.125 1 90.19 279 VAL B CA 1
ATOM 7792 C C . VAL B 1 279 ? 17 19.062 18.641 1 90.19 279 VAL B C 1
ATOM 7794 O O . VAL B 1 279 ? 16.328 18.219 18.062 1 90.19 279 VAL B O 1
ATOM 7797 N N . PRO B 1 280 ? 17.922 19.734 18.078 1 89.75 280 PRO B N 1
ATOM 7798 C CA . PRO B 1 280 ? 18.016 19.766 16.609 1 89.75 280 PRO B CA 1
ATOM 7799 C C . PRO B 1 280 ? 18.078 18.375 16 1 89.75 280 PRO B C 1
ATOM 7801 O O . PRO B 1 280 ? 17.641 18.172 14.859 1 89.75 280 PRO B O 1
ATOM 7804 N N . GLU B 1 281 ? 18.578 17.359 16.766 1 87.5 281 GLU B N 1
ATOM 7805 C CA . GLU B 1 281 ? 18.766 16.016 16.234 1 87.5 281 GLU B CA 1
ATOM 7806 C C . GLU B 1 281 ? 17.531 15.156 16.453 1 87.5 281 GLU B C 1
ATOM 7808 O O . GLU B 1 281 ? 17.453 14.023 15.977 1 87.5 281 GLU B O 1
ATOM 7813 N N . ALA B 1 282 ? 16.531 15.742 17.125 1 84.81 282 ALA B N 1
ATOM 7814 C CA . ALA B 1 282 ? 15.359 14.953 17.484 1 84.81 282 ALA B CA 1
ATOM 7815 C C . ALA B 1 282 ? 14.086 15.617 16.984 1 84.81 282 ALA B C 1
ATOM 7817 O O . ALA B 1 282 ? 13.898 16.828 17.156 1 84.81 282 ALA B O 1
ATOM 7818 N N . SER B 1 283 ? 13.242 14.797 16.453 1 78.75 283 SER B N 1
ATOM 7819 C CA . SER B 1 283 ? 12.031 15.352 15.852 1 78.75 283 SER B CA 1
ATOM 7820 C C . SER B 1 283 ? 10.883 15.391 16.844 1 78.75 283 SER B C 1
ATOM 7822 O O . SER B 1 283 ? 9.859 16.047 16.609 1 78.75 283 SER B O 1
ATOM 7824 N N . SER B 1 284 ? 11 14.797 17.984 1 80.5 284 SER B N 1
ATOM 7825 C CA . SER B 1 284 ? 9.945 14.766 19 1 80.5 284 SER B CA 1
ATOM 7826 C C . SER B 1 284 ? 10.234 15.742 20.125 1 80.5 284 SER B C 1
ATOM 7828 O O . SER B 1 284 ? 10.125 15.398 21.297 1 80.5 284 SER B O 1
ATOM 7830 N N . THR B 1 285 ? 10.633 17 19.891 1 85.56 285 THR B N 1
ATOM 7831 C CA . THR B 1 285 ? 11.07 17.922 20.938 1 85.56 285 THR B CA 1
ATOM 7832 C C . THR B 1 285 ? 10.359 19.266 20.797 1 85.56 285 THR B C 1
ATOM 7834 O O . THR B 1 285 ? 10.602 20.188 21.594 1 85.56 285 THR B O 1
ATOM 7837 N N . GLY B 1 286 ? 9.477 19.469 19.984 1 89.75 286 GLY B N 1
ATOM 7838 C CA . GLY B 1 286 ? 8.852 20.75 19.734 1 89.75 286 GLY B CA 1
ATOM 7839 C C . GLY B 1 286 ? 9.719 21.688 18.922 1 89.75 286 GLY B C 1
ATOM 7840 O O . GLY B 1 286 ? 10.844 21.359 18.562 1 89.75 286 GLY B O 1
ATOM 7841 N N . LEU B 1 287 ? 9.234 22.922 18.797 1 95.81 287 LEU B N 1
ATOM 7842 C CA . LEU B 1 287 ? 9.93 23.875 17.922 1 95.81 287 LEU B CA 1
ATOM 7843 C C . LEU B 1 287 ? 10.32 25.125 18.703 1 95.81 287 LEU B C 1
ATOM 7845 O O . LEU B 1 287 ? 9.633 25.516 19.641 1 95.81 287 LEU B O 1
ATOM 7849 N N . ALA B 1 288 ? 11.398 25.672 18.312 1 97.69 288 ALA B N 1
ATOM 7850 C CA . ALA B 1 288 ? 11.914 26.938 18.828 1 97.69 288 ALA B CA 1
ATOM 7851 C C . ALA B 1 288 ? 12.398 27.828 17.703 1 97.69 288 ALA B C 1
ATOM 7853 O O . ALA B 1 288 ? 12.477 27.406 16.547 1 97.69 288 ALA B O 1
ATOM 7854 N N . VAL B 1 289 ? 12.664 29.078 18.062 1 98.44 289 VAL B N 1
ATOM 7855 C CA . VAL B 1 289 ? 13.188 30.016 17.078 1 98.44 289 VAL B CA 1
ATOM 7856 C C . VAL B 1 289 ? 14.711 30.031 17.141 1 98.44 289 VAL B C 1
ATOM 7858 O O . VAL B 1 289 ? 15.305 30.125 18.219 1 98.44 289 VAL B O 1
ATOM 7861 N N . TYR B 1 290 ? 15.305 29.891 16.016 1 98.25 290 TYR B N 1
ATOM 7862 C CA . TYR B 1 290 ? 16.75 29.953 15.867 1 98.25 290 TYR B CA 1
ATOM 7863 C C . TYR B 1 290 ? 17.156 31.125 14.992 1 98.25 290 TYR B C 1
ATOM 7865 O O . TYR B 1 290 ? 16.328 31.703 14.266 1 98.25 290 TYR B O 1
ATOM 7873 N N . ALA B 1 291 ? 18.453 31.5 15.125 1 97.38 291 ALA B N 1
ATOM 7874 C CA . ALA B 1 291 ? 18.969 32.625 14.359 1 97.38 291 ALA B CA 1
ATOM 7875 C C . ALA B 1 291 ? 20.375 32.312 13.844 1 97.38 291 ALA B C 1
ATOM 7877 O O . ALA B 1 291 ? 21.141 31.609 14.492 1 97.38 291 ALA B O 1
ATOM 7878 N N . VAL B 1 292 ? 20.641 32.812 12.703 1 95.75 292 VAL B N 1
ATOM 7879 C CA . VAL B 1 292 ? 21.984 32.906 12.125 1 95.75 292 VAL B CA 1
ATOM 7880 C C . VAL B 1 292 ? 22.391 34.344 11.945 1 95.75 292 VAL B C 1
ATOM 7882 O O . VAL B 1 292 ? 21.688 35.125 11.305 1 95.75 292 VAL B O 1
ATOM 7885 N N . ASP B 1 293 ? 23.531 34.656 12.477 1 92.75 293 ASP B N 1
ATOM 7886 C CA . ASP B 1 293 ? 24.078 35.969 12.297 1 92.75 293 ASP B CA 1
ATOM 7887 C C . ASP B 1 293 ? 24.766 36.125 10.938 1 92.75 293 ASP B C 1
ATOM 7889 O O . ASP B 1 293 ? 25.75 35.406 10.656 1 92.75 293 ASP B O 1
ATOM 7893 N N . LEU B 1 294 ? 24.328 37.031 10.203 1 90.25 294 LEU B N 1
ATOM 7894 C CA . LEU B 1 294 ? 24.844 37.188 8.844 1 90.25 294 LEU B CA 1
ATOM 7895 C C . LEU B 1 294 ? 25.75 38.375 8.727 1 90.25 294 LEU B C 1
ATOM 7897 O O . LEU B 1 294 ? 26.203 38.719 7.629 1 90.25 294 LEU B O 1
ATOM 7901 N N . SER B 1 295 ? 26.031 38.969 9.852 1 84.31 295 SER B N 1
ATOM 7902 C CA . SER B 1 295 ? 26.953 40.094 9.836 1 84.31 295 SER B CA 1
ATOM 7903 C C . SER B 1 295 ? 28.375 39.625 9.539 1 84.31 295 SER B C 1
ATOM 7905 O O . SER B 1 295 ? 28.703 38.469 9.719 1 84.31 295 SER B O 1
ATOM 7907 N N . PRO B 1 296 ? 29.156 40.594 9 1 74.44 296 PRO B N 1
ATOM 7908 C CA . PRO B 1 296 ? 30.562 40.219 8.758 1 74.44 296 PRO B CA 1
ATOM 7909 C C . PRO B 1 296 ? 31.25 39.656 10.008 1 74.44 296 PRO B C 1
ATOM 7911 O O . PRO B 1 296 ? 32.156 38.844 9.906 1 74.44 296 PRO B O 1
ATOM 7914 N N . GLU B 1 297 ? 30.922 40.094 11.102 1 65.19 297 GLU B N 1
ATOM 7915 C CA . GLU B 1 297 ? 31.516 39.656 12.359 1 65.19 297 GLU B CA 1
ATOM 7916 C C . GLU B 1 297 ? 31.031 38.25 12.719 1 65.19 297 GLU B C 1
ATOM 7918 O O . GLU B 1 297 ? 31.719 37.531 13.461 1 65.19 297 GLU B O 1
ATOM 7923 N N . GLY B 1 298 ? 29.922 37.938 12.312 1 60 298 GLY B N 1
ATOM 7924 C CA . GLY B 1 298 ? 29.344 36.656 12.609 1 60 298 GLY B CA 1
ATOM 7925 C C . GLY B 1 298 ? 30.031 35.5 11.867 1 60 298 GLY B C 1
ATOM 7926 O O . GLY B 1 298 ? 29.641 34.344 12.008 1 60 298 GLY B O 1
ATOM 7927 N N . GLN B 1 299 ? 31.016 35.875 11.062 1 58.44 299 GLN B N 1
ATOM 7928 C CA . GLN B 1 299 ? 31.766 34.906 10.289 1 58.44 299 GLN B CA 1
ATOM 7929 C C . GLN B 1 299 ? 32.75 34.156 11.172 1 58.44 299 GLN B C 1
ATOM 7931 O O . GLN B 1 299 ? 33.344 34.719 12.102 1 58.44 299 GLN B O 1
ATOM 7936 N N . THR B 1 300 ? 32.5 32.812 11.148 1 58.56 300 THR B N 1
ATOM 7937 C CA . THR B 1 300 ? 33.5 32 11.859 1 58.56 300 THR B CA 1
ATOM 7938 C C . THR B 1 300 ? 34.875 32.156 11.227 1 58.56 300 THR B C 1
ATOM 7940 O O . THR B 1 300 ? 35 32.719 10.141 1 58.56 300 THR B O 1
ATOM 7943 N N . GLU B 1 301 ? 35.906 31.781 12 1 49.91 301 GLU B N 1
ATOM 7944 C CA . GLU B 1 301 ? 37.312 31.797 11.562 1 49.91 301 GLU B CA 1
ATOM 7945 C C . GLU B 1 301 ? 37.469 31.094 10.211 1 49.91 301 GLU B C 1
ATOM 7947 O O . GLU B 1 301 ? 38.344 31.438 9.438 1 49.91 301 GLU B O 1
ATOM 7952 N N . GLU B 1 302 ? 36.688 30.062 10.023 1 52.22 302 GLU B N 1
ATOM 7953 C CA . GLU B 1 302 ? 36.875 29.391 8.742 1 52.22 302 GLU B CA 1
ATOM 7954 C C . GLU B 1 302 ? 36.031 30.031 7.652 1 52.22 302 GLU B C 1
ATOM 7956 O O . GLU B 1 302 ? 35.938 29.531 6.531 1 52.22 302 GLU B O 1
ATOM 7961 N N . GLY B 1 303 ? 35.812 31.219 7.734 1 51.97 303 GLY B N 1
ATOM 7962 C CA . GLY B 1 303 ? 35.188 32.25 6.898 1 51.97 303 GLY B CA 1
ATOM 7963 C C . GLY B 1 303 ? 33.938 31.766 6.199 1 51.97 303 GLY B C 1
ATOM 7964 O O . GLY B 1 303 ? 33.031 32.562 5.926 1 51.97 303 GLY B O 1
ATOM 7965 N N . ASP B 1 304 ? 33.75 30.422 5.875 1 64.75 304 ASP B N 1
ATOM 7966 C CA . ASP B 1 304 ? 32.688 29.922 5.012 1 64.75 304 ASP B CA 1
ATOM 7967 C C . ASP B 1 304 ? 31.625 29.156 5.816 1 64.75 304 ASP B C 1
ATOM 7969 O O . ASP B 1 304 ? 30.688 28.609 5.25 1 64.75 304 ASP B O 1
ATOM 7973 N N . LYS B 1 305 ? 31.766 29.312 7.191 1 78.38 305 LYS B N 1
ATOM 7974 C CA . LYS B 1 305 ? 30.812 28.547 7.973 1 78.38 305 LYS B CA 1
ATOM 7975 C C . LYS B 1 305 ? 29.984 29.438 8.883 1 78.38 305 LYS B C 1
ATOM 7977 O O . LYS B 1 305 ? 30.516 30.359 9.5 1 78.38 305 LYS B O 1
ATOM 7982 N N . LEU B 1 306 ? 28.703 29.297 8.844 1 83.06 306 LEU B N 1
ATOM 7983 C CA . LEU B 1 306 ? 27.734 29.953 9.703 1 83.06 306 LEU B CA 1
ATOM 7984 C C . LEU B 1 306 ? 27.422 29.094 10.93 1 83.06 306 LEU B C 1
ATOM 7986 O O . LEU B 1 306 ? 27.734 27.906 10.945 1 83.06 306 LEU B O 1
ATOM 7990 N N . LYS B 1 307 ? 27.062 29.828 11.898 1 89.25 307 LYS B N 1
ATOM 7991 C CA . LYS B 1 307 ? 26.562 29.156 13.102 1 89.25 307 LYS B CA 1
ATOM 7992 C C . LYS B 1 307 ? 25.141 29.609 13.43 1 89.25 307 LYS B C 1
ATOM 7994 O O . LYS B 1 307 ? 24.766 30.75 13.133 1 89.25 307 LYS B O 1
ATOM 7999 N N . TYR B 1 308 ? 24.375 28.703 13.922 1 93.44 308 TYR B N 1
ATOM 8000 C CA . TYR B 1 308 ? 23.031 29.078 14.367 1 93.44 308 TYR B CA 1
ATOM 8001 C C . TYR B 1 308 ? 22.891 28.906 15.875 1 93.44 308 TYR B C 1
ATOM 8003 O O . TYR B 1 308 ? 23.656 28.172 16.5 1 93.44 308 TYR B O 1
ATOM 8011 N N . ARG B 1 309 ? 22 29.641 16.484 1 95.5 309 ARG B N 1
ATOM 8012 C CA . ARG B 1 309 ? 21.734 29.562 17.922 1 95.5 309 ARG B CA 1
ATOM 8013 C C . ARG B 1 309 ? 20.25 29.703 18.203 1 95.5 309 ARG B C 1
ATOM 8015 O O . ARG B 1 309 ? 19.531 30.406 17.484 1 95.5 309 ARG B O 1
ATOM 8022 N N . LYS B 1 310 ? 19.812 29.062 19.25 1 96.56 310 LYS B N 1
ATOM 8023 C CA . LYS B 1 310 ? 18.438 29.234 19.719 1 96.56 310 LYS B CA 1
ATOM 8024 C C . LYS B 1 310 ? 18.234 30.609 20.312 1 96.56 310 LYS B C 1
ATOM 8026 O O . LYS B 1 310 ? 19.062 31.094 21.094 1 96.56 310 LYS B O 1
ATOM 8031 N N . VAL B 1 311 ? 17.062 31.203 19.984 1 97.5 311 VAL B N 1
ATOM 8032 C CA . VAL B 1 311 ? 16.953 32.594 20.438 1 97.5 311 VAL B CA 1
ATOM 8033 C C . VAL B 1 311 ? 15.641 32.812 21.172 1 97.5 311 VAL B C 1
ATOM 8035 O O . VAL B 1 311 ? 15.5 33.75 21.953 1 97.5 311 VAL B O 1
ATOM 8038 N N . ALA B 1 312 ? 14.664 31.953 20.922 1 97.88 312 ALA B N 1
ATOM 8039 C CA . ALA B 1 312 ? 13.406 32.219 21.609 1 97.88 312 ALA B CA 1
ATOM 8040 C C . ALA B 1 312 ? 12.531 30.969 21.672 1 97.88 312 ALA B C 1
ATOM 8042 O O . ALA B 1 312 ? 12.523 30.172 20.734 1 97.88 312 ALA B O 1
ATOM 8043 N N . TYR B 1 313 ? 11.773 30.828 22.859 1 97.25 313 TYR B N 1
ATOM 8044 C CA . TYR B 1 313 ? 10.656 29.922 23.078 1 97.25 313 TYR B CA 1
ATOM 8045 C C . TYR B 1 313 ? 11.117 28.469 23.016 1 97.25 313 TYR B C 1
ATOM 8047 O O . TYR B 1 313 ? 12.312 28.188 22.875 1 97.25 31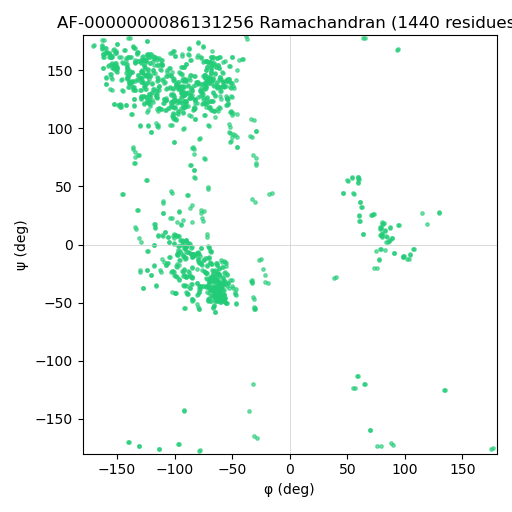3 TYR B O 1
ATOM 8055 N N . GLY B 1 314 ? 10.219 27.516 23.25 1 95.88 314 GLY B N 1
ATOM 8056 C CA . GLY B 1 314 ? 10.477 26.094 23.203 1 95.88 314 GLY B CA 1
ATOM 8057 C C . GLY B 1 314 ? 10.633 25.469 24.578 1 95.88 314 GLY B C 1
ATOM 8058 O O . GLY B 1 314 ? 10.617 24.234 24.719 1 95.88 314 GLY B O 1
ATOM 8059 N N . GLU B 1 315 ? 10.766 26.266 25.562 1 94.25 315 GLU B N 1
ATOM 8060 C CA . GLU B 1 315 ? 10.984 25.734 26.906 1 94.25 315 GLU B CA 1
ATOM 8061 C C . GLU B 1 315 ? 9.664 25.516 27.641 1 94.25 315 GLU B C 1
ATOM 8063 O O . GLU B 1 315 ? 9.383 24.422 28.125 1 94.25 315 GLU B O 1
ATOM 8068 N N . GLU B 1 316 ? 8.883 26.562 27.719 1 94.38 316 GLU B N 1
ATOM 8069 C CA . GLU B 1 316 ? 7.609 26.484 28.438 1 94.38 316 GLU B CA 1
ATOM 8070 C C . GLU B 1 316 ? 6.434 26.578 27.469 1 94.38 316 GLU B C 1
ATOM 8072 O O . GLU B 1 316 ? 5.281 26.406 27.859 1 94.38 316 GLU B O 1
ATOM 8077 N N . ASN B 1 317 ? 6.66 26.922 26.359 1 96.69 317 ASN B N 1
ATOM 8078 C CA . ASN B 1 317 ? 5.746 27.031 25.234 1 96.69 317 ASN B CA 1
ATOM 8079 C C . ASN B 1 317 ? 6.398 26.562 23.938 1 96.69 317 ASN B C 1
ATOM 8081 O O . ASN B 1 317 ? 7.543 26.109 23.938 1 96.69 317 ASN B O 1
ATOM 8085 N N . CYS B 1 318 ? 5.648 26.578 22.875 1 96.94 318 CYS B N 1
ATOM 8086 C CA . CYS B 1 318 ? 6.164 26.078 21.609 1 96.94 318 CYS B CA 1
ATOM 8087 C C . CYS B 1 318 ? 5.941 27.094 20.484 1 96.94 318 CYS B C 1
ATOM 8089 O O . CYS B 1 318 ? 4.812 27.531 20.25 1 96.94 318 CYS B O 1
ATOM 8091 N N . ALA B 1 319 ? 7.066 27.422 19.797 1 97.94 319 ALA B N 1
ATOM 8092 C CA . ALA B 1 319 ? 6.895 28.141 18.531 1 97.94 319 ALA B CA 1
ATOM 8093 C C . ALA B 1 319 ? 6.238 27.25 17.484 1 97.94 319 ALA B C 1
ATOM 8095 O O . ALA B 1 319 ? 6.457 26.031 17.469 1 97.94 319 ALA B O 1
ATOM 8096 N N . GLN B 1 320 ? 5.41 27.828 16.75 1 96.69 320 GLN B N 1
ATOM 8097 C CA . GLN B 1 320 ? 4.746 27.125 15.656 1 96.69 320 GLN B CA 1
ATOM 8098 C C . GLN B 1 320 ? 5.023 27.797 14.312 1 96.69 320 GLN B C 1
ATOM 8100 O O . GLN B 1 320 ? 5.387 28.969 14.266 1 96.69 320 GLN B O 1
ATOM 8105 N N . PRO B 1 321 ? 4.922 27.062 13.18 1 95.56 321 PRO B N 1
ATOM 8106 C CA . PRO B 1 321 ? 5.117 27.672 11.867 1 95.56 321 PRO B CA 1
ATOM 8107 C C . PRO B 1 321 ? 4.227 28.891 11.648 1 95.56 321 PRO B C 1
ATOM 8109 O O . PRO B 1 321 ? 3.061 28.891 12.055 1 95.56 321 PRO B O 1
ATOM 8112 N N . GLY B 1 322 ? 4.777 29.891 11.008 1 96.19 322 GLY B N 1
ATOM 8113 C CA . GLY B 1 322 ? 4.09 31.156 10.758 1 96.19 322 GLY B CA 1
ATOM 8114 C C . GLY B 1 322 ? 4.902 32.375 11.164 1 96.19 322 GLY B C 1
ATOM 8115 O O . GLY B 1 322 ? 4.34 33.406 11.555 1 96.19 322 GLY B O 1
ATOM 8116 N N . LEU B 1 323 ? 6.23 32.25 11.141 1 97.25 323 LEU B N 1
ATOM 8117 C CA . LEU B 1 323 ? 7.066 33.406 11.422 1 97.25 323 LEU B CA 1
ATOM 8118 C C . LEU B 1 323 ? 6.746 34.562 10.461 1 97.25 323 LEU B C 1
ATOM 8120 O O . LEU B 1 323 ? 6.543 34.312 9.266 1 97.25 323 LEU B O 1
ATOM 8124 N N . ARG B 1 324 ? 6.676 35.75 11.078 1 96.81 324 ARG B N 1
ATOM 8125 C CA . ARG B 1 324 ? 6.457 36.969 10.289 1 96.81 324 ARG B CA 1
ATOM 8126 C C . ARG B 1 324 ? 7.41 38.094 10.719 1 96.81 324 ARG B C 1
ATOM 8128 O O . ARG B 1 324 ? 7.98 38.031 11.812 1 96.81 324 ARG B O 1
ATOM 8135 N N . LYS B 1 325 ? 7.602 38.969 9.836 1 95.38 325 LYS B N 1
ATOM 8136 C CA . LYS B 1 325 ? 8.367 40.156 10.188 1 95.38 325 LYS B CA 1
ATOM 8137 C C . LYS B 1 325 ? 7.566 41.438 9.914 1 95.38 325 LYS B C 1
ATOM 8139 O O . LYS B 1 325 ? 6.844 41.531 8.922 1 95.38 325 LYS B O 1
ATOM 8144 N N . ALA B 1 326 ? 7.648 42.406 10.797 1 93.19 326 ALA B N 1
ATOM 8145 C CA . ALA B 1 326 ? 7.004 43.688 10.688 1 93.19 326 ALA B CA 1
ATOM 8146 C C . ALA B 1 326 ? 7.832 44.781 11.375 1 93.19 326 ALA B C 1
ATOM 8148 O O . ALA B 1 326 ? 8.094 44.688 12.578 1 93.19 326 ALA B O 1
ATOM 8149 N N . GLY B 1 327 ? 8.25 45.781 10.68 1 87.88 327 GLY B N 1
ATOM 8150 C CA . GLY B 1 327 ? 8.977 46.906 11.242 1 87.88 327 GLY B CA 1
ATOM 8151 C C . GLY B 1 327 ? 10.297 46.5 11.883 1 87.88 327 GLY B C 1
ATOM 8152 O O . GLY B 1 327 ? 10.625 46.969 12.977 1 87.88 327 GLY B O 1
ATOM 8153 N N . GLY B 1 328 ? 10.945 45.594 11.336 1 90.75 328 GLY B N 1
ATOM 8154 C CA . GLY B 1 328 ? 12.234 45.156 11.859 1 90.75 328 GLY B CA 1
ATOM 8155 C C . GLY B 1 328 ? 12.109 44.219 13.031 1 90.75 328 GLY B C 1
ATOM 8156 O O . GLY B 1 328 ? 13.102 43.875 13.68 1 90.75 328 GLY B O 1
ATOM 8157 N N . GLN B 1 329 ? 10.938 43.844 13.297 1 93.75 329 GLN B N 1
ATOM 8158 C CA . GLN B 1 329 ? 10.688 42.875 14.359 1 93.75 329 GLN B CA 1
ATOM 8159 C C . GLN B 1 329 ? 10.203 41.531 13.805 1 93.75 329 GLN B C 1
ATOM 8161 O O . GLN B 1 329 ? 9.648 41.5 12.703 1 93.75 329 GLN B O 1
ATOM 8166 N N . VAL B 1 330 ? 10.469 40.5 14.602 1 97.31 330 VAL B N 1
ATOM 8167 C CA . VAL B 1 330 ? 10.031 39.188 14.219 1 97.31 330 VAL B CA 1
ATOM 8168 C C . VAL B 1 330 ? 8.859 38.75 15.094 1 97.31 330 VAL B C 1
ATOM 8170 O O . VAL B 1 330 ? 8.945 38.812 16.328 1 97.31 330 VAL B O 1
ATOM 8173 N N . LEU B 1 331 ? 7.777 38.375 14.5 1 97.25 331 LEU B N 1
ATOM 8174 C CA . LEU B 1 331 ? 6.605 37.844 15.188 1 97.25 331 LEU B CA 1
ATOM 8175 C C . LEU B 1 331 ? 6.578 36.312 15.133 1 97.25 331 LEU B C 1
ATOM 8177 O O . LEU B 1 331 ? 6.855 35.75 14.086 1 97.25 331 LEU B O 1
ATOM 8181 N N . VAL B 1 332 ? 6.223 35.719 16.266 1 98.25 332 VAL B N 1
ATOM 8182 C CA . VAL B 1 332 ? 6.238 34.281 16.422 1 98.25 332 VAL B CA 1
ATOM 8183 C C . VAL B 1 332 ? 4.855 33.781 16.859 1 98.25 332 VAL B C 1
ATOM 8185 O O . VAL B 1 332 ? 4.281 34.312 17.812 1 98.25 332 VAL B O 1
ATOM 8188 N N . TYR B 1 333 ? 4.277 32.875 16.078 1 97.81 333 TYR B N 1
ATOM 8189 C CA . TYR B 1 333 ? 3.098 32.125 16.516 1 97.81 333 TYR B CA 1
ATOM 8190 C C . TYR B 1 333 ? 3.465 31.109 17.594 1 97.81 333 TYR B C 1
ATOM 8192 O O . TYR B 1 333 ? 4.328 30.266 17.375 1 97.81 333 TYR B O 1
ATOM 8200 N N . VAL B 1 334 ? 2.832 31.203 18.734 1 97.94 334 VAL B N 1
ATOM 8201 C CA . VAL B 1 334 ? 3.238 30.406 19.891 1 97.94 334 VAL B CA 1
ATOM 8202 C C . VAL B 1 334 ? 2.025 29.688 20.469 1 97.94 334 VAL B C 1
ATOM 8204 O O . VAL B 1 334 ? 0.985 30.297 20.719 1 97.94 334 VAL B O 1
ATOM 8207 N N . HIS B 1 335 ? 2.156 28.391 20.625 1 97.75 335 HIS B N 1
ATOM 8208 C CA . HIS B 1 335 ? 1.257 27.641 21.5 1 97.75 335 HIS B CA 1
ATOM 8209 C C . HIS B 1 335 ? 1.702 27.75 22.969 1 97.75 335 HIS B C 1
ATOM 8211 O O . HIS B 1 335 ? 2.818 27.344 23.297 1 97.75 335 HIS B O 1
ATOM 8217 N N . HIS B 1 336 ? 0.899 28.297 23.766 1 97.44 336 HIS B N 1
ATOM 8218 C CA . HIS B 1 336 ? 1.134 28.359 25.203 1 97.44 336 HIS B CA 1
ATOM 8219 C C . HIS B 1 336 ? -0.017 27.734 25.984 1 97.44 336 HIS B C 1
ATOM 8221 O O . HIS B 1 336 ? -1.024 28.391 26.25 1 97.44 336 HIS B O 1
ATOM 8227 N N . GLY B 1 337 ? 0.211 26.469 26.469 1 96.75 337 GLY B N 1
ATOM 8228 C CA . GLY B 1 337 ? -0.928 25.719 26.969 1 96.75 337 GLY B CA 1
ATOM 8229 C C . GLY B 1 337 ? -2.037 25.562 25.953 1 96.75 337 GLY B C 1
ATOM 8230 O O . GLY B 1 337 ? -1.798 25.109 24.828 1 96.75 337 GLY B O 1
ATOM 8231 N N . MET B 1 338 ? -3.195 26.016 26.344 1 96.94 338 MET B N 1
ATOM 8232 C CA . MET B 1 338 ? -4.332 25.891 25.438 1 96.94 338 MET B CA 1
ATOM 8233 C C . MET B 1 338 ? -4.578 27.203 24.703 1 96.94 338 MET B C 1
ATOM 8235 O O . MET B 1 338 ? -5.527 27.312 23.922 1 96.94 338 MET B O 1
ATOM 8239 N N . ALA B 1 339 ? -3.662 28.172 24.859 1 96.5 339 ALA B N 1
ATOM 8240 C CA . ALA B 1 339 ? -3.818 29.453 24.203 1 96.5 339 ALA B CA 1
ATOM 8241 C C . ALA B 1 339 ? -2.949 29.547 22.953 1 96.5 339 ALA B C 1
ATOM 8243 O O . ALA B 1 339 ? -1.823 29.047 22.938 1 96.5 339 ALA B O 1
ATOM 8244 N N . ASP B 1 340 ? -3.512 30.156 21.938 1 96.38 340 ASP B N 1
ATOM 8245 C CA . ASP B 1 340 ? -2.707 30.641 20.812 1 96.38 340 ASP B CA 1
ATOM 8246 C C . ASP B 1 340 ? -2.268 32.094 21.031 1 96.38 340 ASP B C 1
ATOM 8248 O O . ASP B 1 340 ? -3.051 32.906 21.516 1 96.38 340 ASP B O 1
ATOM 8252 N N . GLN B 1 341 ? -0.971 32.281 20.719 1 96.19 341 GLN B N 1
ATOM 8253 C CA . GLN B 1 341 ? -0.429 33.594 20.922 1 96.19 341 GLN B CA 1
ATOM 8254 C C . GLN B 1 341 ? 0.447 34.031 19.75 1 96.19 341 GLN B C 1
ATOM 8256 O O . GLN B 1 341 ? 0.995 33.188 19.031 1 96.19 341 GLN B O 1
ATOM 8261 N N . VAL B 1 342 ? 0.44 35.312 19.516 1 96.69 342 VAL B N 1
ATOM 8262 C CA . VAL B 1 342 ? 1.473 35.938 18.688 1 96.69 342 VAL B CA 1
ATOM 8263 C C . VAL B 1 342 ? 2.387 36.781 19.562 1 96.69 342 VAL B C 1
ATOM 8265 O O . VAL B 1 342 ? 1.921 37.688 20.281 1 96.69 342 VAL B O 1
ATOM 8268 N N . ARG B 1 343 ? 3.689 36.5 19.484 1 96.44 343 ARG B N 1
ATOM 8269 C CA . ARG B 1 343 ? 4.676 37.156 20.344 1 96.44 343 ARG B CA 1
ATOM 8270 C C . ARG B 1 343 ? 5.816 37.719 19.531 1 96.44 343 ARG B C 1
ATOM 8272 O O . ARG B 1 343 ? 6.012 37.344 18.375 1 96.44 343 ARG B O 1
ATOM 8279 N N . LEU B 1 344 ? 6.48 38.688 20.188 1 96.12 344 LEU B N 1
ATOM 8280 C CA . LEU B 1 344 ? 7.785 39.125 19.688 1 96.12 344 LEU B CA 1
ATOM 8281 C C . LEU B 1 344 ? 8.898 38.25 20.266 1 96.12 344 LEU B C 1
ATOM 8283 O O . LEU B 1 344 ? 8.656 37.438 21.172 1 96.12 344 LEU B O 1
ATOM 8287 N N . LEU B 1 345 ? 10.109 38.344 19.75 1 97.19 345 LEU B N 1
ATOM 8288 C CA . LEU B 1 345 ? 11.234 37.5 20.156 1 97.19 345 LEU B CA 1
ATOM 8289 C C . LEU B 1 345 ? 11.57 37.75 21.625 1 97.19 345 LEU B C 1
ATOM 8291 O O . LEU B 1 345 ? 12.062 36.844 22.297 1 97.19 345 LEU B O 1
ATOM 8295 N N . ASP B 1 346 ? 11.281 38.906 22.156 1 95.12 346 ASP B N 1
ATOM 8296 C CA . ASP B 1 346 ? 11.656 39.219 23.531 1 95.12 346 ASP B CA 1
ATOM 8297 C C . ASP B 1 346 ? 10.586 38.75 24.516 1 95.12 346 ASP B C 1
ATOM 8299 O O . ASP B 1 346 ? 10.688 39.031 25.719 1 95.12 346 ASP B O 1
ATOM 8303 N N . GLY B 1 347 ? 9.555 38.156 24 1 94.31 347 GLY B N 1
ATOM 8304 C CA . GLY B 1 347 ? 8.539 37.594 24.859 1 94.31 347 GLY B CA 1
ATOM 8305 C C . GLY B 1 347 ? 7.277 38.438 24.922 1 94.31 347 GLY B C 1
ATOM 8306 O O . GLY B 1 347 ? 6.258 38 25.469 1 94.31 347 GLY B O 1
ATOM 8307 N N . THR B 1 348 ? 7.305 39.625 24.344 1 93.12 348 THR B N 1
ATOM 8308 C CA . THR B 1 348 ? 6.129 40.5 24.344 1 93.12 348 THR B CA 1
ATOM 8309 C C . THR B 1 348 ? 4.953 39.812 23.656 1 93.12 348 THR B C 1
ATOM 8311 O O . THR B 1 348 ? 5.074 39.344 22.531 1 93.12 348 THR B O 1
ATOM 8314 N N . ILE B 1 349 ? 3.824 39.719 24.328 1 94.19 349 ILE B N 1
ATOM 8315 C CA . ILE B 1 349 ? 2.619 39.125 23.766 1 94.19 349 ILE B CA 1
ATOM 8316 C C . ILE B 1 349 ? 1.81 40.188 23.031 1 94.19 349 ILE B C 1
ATOM 8318 O O . ILE B 1 349 ? 1.384 41.188 23.625 1 94.19 349 ILE B O 1
ATOM 8322 N N . LEU B 1 350 ? 1.628 40 21.812 1 92.56 350 LEU B N 1
ATOM 8323 C CA . LEU B 1 350 ? 0.851 40.938 20.984 1 92.56 350 LEU B CA 1
ATOM 8324 C C . LEU B 1 350 ? -0.62 40.531 20.969 1 92.56 350 LEU B C 1
ATOM 8326 O O . LEU B 1 350 ? -1.5 41.375 20.828 1 92.56 350 LEU B O 1
ATOM 8330 N N . PHE B 1 351 ? -0.908 39.312 21 1 94.06 351 PHE B N 1
ATOM 8331 C CA . PHE B 1 351 ? -2.256 38.781 20.922 1 94.06 351 PHE B CA 1
ATOM 8332 C C . PHE B 1 351 ? -2.314 37.406 21.562 1 94.06 351 PHE B C 1
ATOM 8334 O O . PHE B 1 351 ? -1.405 36.562 21.391 1 94.06 351 PHE B O 1
ATOM 8341 N N . SER B 1 352 ? -3.316 37.125 22.406 1 94.31 352 SER B N 1
ATOM 8342 C CA . SER B 1 352 ? -3.479 35.844 23.094 1 94.31 352 SER B CA 1
ATOM 8343 C C . SER B 1 352 ? -4.953 35.5 23.25 1 94.31 352 SER B C 1
ATOM 8345 O O . SER B 1 352 ? -5.773 36.344 23.594 1 94.31 352 SER B O 1
ATOM 8347 N N . GLN B 1 353 ? -5.285 34.312 22.938 1 93.81 353 GLN B N 1
ATOM 8348 C CA . GLN B 1 353 ? -6.629 33.781 23.188 1 93.81 353 GLN B CA 1
ATOM 8349 C C . GLN B 1 353 ? -6.621 32.281 23.312 1 93.81 353 GLN B C 1
ATOM 8351 O O . GLN B 1 353 ? -5.742 31.609 22.766 1 93.81 353 GLN B O 1
ATOM 8356 N N . GLU B 1 354 ? -7.609 31.672 24.016 1 94.38 354 GLU B N 1
ATOM 8357 C CA . GLU B 1 354 ? -7.812 30.234 24.062 1 94.38 354 GLU B CA 1
ATOM 8358 C C . GLU B 1 354 ? -8.711 29.75 22.938 1 94.38 354 GLU B C 1
ATOM 8360 O O . GLU B 1 354 ? -9.672 29.016 23.156 1 94.38 354 GLU B O 1
ATOM 8365 N N . LYS B 1 355 ? -8.461 30.297 21.797 1 94.88 355 LYS B N 1
ATOM 8366 C CA . LYS B 1 355 ? -9 29.922 20.484 1 94.88 355 LYS B CA 1
ATOM 8367 C C . LYS B 1 355 ? -7.887 29.812 19.453 1 94.88 355 LYS B C 1
ATOM 8369 O O . LYS B 1 355 ? -6.805 30.391 19.625 1 94.88 355 LYS B O 1
ATOM 8374 N N . SER B 1 356 ? -8.18 29.109 18.469 1 94.5 356 SER B N 1
ATOM 8375 C CA . SER B 1 356 ? -7.16 28.891 17.438 1 94.5 356 SER B CA 1
ATOM 8376 C C . SER B 1 356 ? -6.949 30.141 16.594 1 94.5 356 SER B C 1
ATOM 8378 O O . SER B 1 356 ? -7.91 30.828 16.25 1 94.5 356 SER B O 1
ATOM 8380 N N . ILE B 1 357 ? -5.73 30.5 16.359 1 95.56 357 ILE B N 1
ATOM 8381 C CA . ILE B 1 357 ? -5.348 31.406 15.297 1 95.56 357 ILE B CA 1
ATOM 8382 C C . ILE B 1 357 ? -5.02 30.625 14.031 1 95.56 357 ILE B C 1
ATOM 8384 O O . ILE B 1 357 ? -3.941 30.031 13.914 1 95.56 357 ILE B O 1
ATOM 8388 N N . PHE B 1 358 ? -5.934 30.594 13.148 1 94.12 358 PHE B N 1
ATOM 8389 C CA . PHE B 1 358 ? -5.824 29.75 11.953 1 94.12 358 PHE B CA 1
ATOM 8390 C C . PHE B 1 358 ? -4.805 30.328 10.984 1 94.12 358 PHE B C 1
ATOM 8392 O O . PHE B 1 358 ? -4.137 29.594 10.258 1 94.12 358 PHE B O 1
ATOM 8399 N N . SER B 1 359 ? -4.73 31.594 10.891 1 96.06 359 SER B N 1
ATOM 8400 C CA . SER B 1 359 ? -3.777 32.344 10.078 1 96.06 359 SER B CA 1
ATOM 8401 C C . SER B 1 359 ? -3.611 33.781 10.602 1 96.06 359 SER B C 1
ATOM 8403 O O . SER B 1 359 ? -4.504 34.312 11.273 1 96.06 359 SER B O 1
ATOM 8405 N N . TYR B 1 360 ? -2.479 34.375 10.352 1 97.5 360 TYR B N 1
ATOM 8406 C CA . TYR B 1 360 ? -2.301 35.781 10.727 1 97.5 360 TYR B CA 1
ATOM 8407 C C . TYR B 1 360 ? -1.249 36.438 9.852 1 97.5 360 TYR B C 1
ATOM 8409 O O . TYR B 1 360 ? -0.491 35.75 9.156 1 97.5 360 TYR B O 1
ATOM 8417 N N . ASP B 1 361 ? -1.236 37.719 9.812 1 97.88 361 ASP B N 1
ATOM 8418 C CA . ASP B 1 361 ? -0.217 38.562 9.211 1 97.88 361 ASP B CA 1
ATOM 8419 C C . ASP B 1 361 ? -0.082 39.875 9.969 1 97.88 361 ASP B C 1
ATOM 8421 O O . ASP B 1 361 ? -0.928 40.219 10.805 1 97.88 361 ASP B O 1
ATOM 8425 N N . ALA B 1 362 ? 1.019 40.531 9.773 1 96.56 362 ALA B N 1
ATOM 8426 C CA . ALA B 1 362 ? 1.282 41.781 10.477 1 96.56 362 ALA B CA 1
ATOM 8427 C C . ALA B 1 362 ? 2.164 42.719 9.648 1 96.56 362 ALA B C 1
ATOM 8429 O O . ALA B 1 362 ? 2.994 42.25 8.859 1 96.56 362 ALA B O 1
ATOM 8430 N N . VAL B 1 363 ? 1.944 43.969 9.828 1 95.19 363 VAL B N 1
ATOM 8431 C CA . VAL B 1 363 ? 2.779 45 9.211 1 95.19 363 VAL B CA 1
ATOM 8432 C C . VAL B 1 363 ? 2.998 46.156 10.195 1 95.19 363 VAL B C 1
ATOM 8434 O O . VAL B 1 363 ? 2.236 46.312 11.148 1 95.19 363 VAL B O 1
ATOM 8437 N N . ALA B 1 364 ? 4.066 46.844 9.992 1 93.19 364 ALA B N 1
ATOM 8438 C CA . ALA B 1 364 ? 4.309 48.062 10.758 1 93.19 364 ALA B CA 1
ATOM 8439 C C . ALA B 1 364 ? 3.738 49.281 10.039 1 93.19 364 ALA B C 1
ATOM 8441 O O . ALA B 1 364 ? 3.969 49.469 8.836 1 93.19 364 ALA B O 1
ATOM 8442 N N . ILE B 1 365 ? 2.973 50.062 10.766 1 90.56 365 ILE B N 1
ATOM 8443 C CA . ILE B 1 365 ? 2.398 51.25 10.188 1 90.56 365 ILE B CA 1
ATOM 8444 C C . ILE B 1 365 ? 2.754 52.469 11.062 1 90.56 365 ILE B C 1
ATOM 8446 O O . ILE B 1 365 ? 3.09 52.312 12.234 1 90.56 365 ILE B O 1
ATOM 8450 N N . PRO B 1 366 ? 2.678 53.688 10.406 1 86.31 366 PRO B N 1
ATOM 8451 C CA . PRO B 1 366 ? 2.926 54.875 11.219 1 86.31 366 PRO B CA 1
ATOM 8452 C C . PRO B 1 366 ? 1.897 55.062 12.336 1 86.31 366 PRO B C 1
ATOM 8454 O O . PRO B 1 366 ? 0.714 54.781 12.141 1 86.31 366 PRO B O 1
ATOM 8457 N N . SER B 1 367 ? 2.328 55.375 13.523 1 78.44 367 SER B N 1
ATOM 8458 C CA . SER B 1 367 ? 1.437 55.562 14.656 1 78.44 367 SER B CA 1
ATOM 8459 C C . SER B 1 367 ? 0.595 56.812 14.5 1 78.44 367 SER B C 1
ATOM 8461 O O . SER B 1 367 ? 1.076 57.844 13.992 1 78.44 367 SER B O 1
ATOM 8463 N N . ASN B 1 368 ? -0.751 56.844 14.43 1 61.78 368 ASN B N 1
ATOM 8464 C CA . ASN B 1 368 ? -1.629 58 14.289 1 61.78 368 ASN B CA 1
ATOM 8465 C C . ASN B 1 368 ? -1.257 59.125 15.266 1 61.78 368 ASN B C 1
ATOM 8467 O O . ASN B 1 368 ? -1.716 60.25 15.125 1 61.78 368 ASN B O 1
ATOM 8471 N N . GLY B 1 369 ? -0.94 58.906 16.547 1 49.41 369 GLY B N 1
ATOM 8472 C CA . GLY B 1 369 ? -0.815 60.062 17.453 1 49.41 369 GLY B CA 1
ATOM 8473 C C . GLY B 1 369 ? 0.241 61.031 17 1 49.41 369 GLY B C 1
ATOM 8474 O O . GLY B 1 369 ? 0.614 61.938 17.766 1 49.41 369 GLY B O 1
ATOM 8475 N N . SER B 1 370 ? 1.036 60.688 16.125 1 42.88 370 SER B N 1
ATOM 8476 C CA . SER B 1 370 ? 2.002 61.75 15.891 1 42.88 370 SER B CA 1
ATOM 8477 C C . SER B 1 370 ? 1.353 62.938 15.188 1 42.88 370 SER B C 1
ATOM 8479 O O . SER B 1 370 ? 1.155 62.906 13.969 1 42.88 370 SER B O 1
ATOM 8481 N N . GLY B 1 371 ? 0.203 63.375 15.68 1 37.09 371 GLY B N 1
ATOM 8482 C CA . GLY B 1 371 ? -0.253 64.688 15.281 1 37.09 371 GLY B CA 1
ATOM 8483 C C . GLY B 1 371 ? 0.883 65.688 14.984 1 37.09 371 GLY B C 1
ATOM 8484 O O . GLY B 1 371 ? 2.053 65.312 15.18 1 37.09 371 GLY B O 1
ATOM 8485 N N . ASN B 1 372 ? 0.446 67.062 14.938 1 36.5 372 ASN B N 1
ATOM 8486 C CA . ASN B 1 372 ? 1.05 68.312 14.492 1 36.5 372 ASN B CA 1
ATOM 8487 C C . ASN B 1 372 ? 2.379 68.562 15.195 1 36.5 372 ASN B C 1
ATOM 8489 O O . ASN B 1 372 ? 2.816 69.75 15.305 1 36.5 372 ASN B O 1
ATOM 8493 N N . ASN B 1 373 ? 2.705 67.938 16.328 1 36.22 373 ASN B N 1
ATOM 8494 C CA . ASN B 1 373 ? 3.816 68.75 16.797 1 36.22 373 ASN B CA 1
ATOM 8495 C C . ASN B 1 373 ? 4.969 68.75 15.789 1 36.22 373 ASN B C 1
ATOM 8497 O O . ASN B 1 373 ? 5.285 67.75 15.203 1 36.22 373 ASN B O 1
ATOM 8501 N N . ASN B 1 374 ? 5.328 69.938 15.219 1 36.31 374 ASN B N 1
ATOM 8502 C CA . ASN B 1 374 ? 6.359 70.5 14.352 1 36.31 374 ASN B CA 1
ATOM 8503 C C . ASN B 1 374 ? 7.707 69.812 14.57 1 36.31 374 ASN B C 1
ATOM 8505 O O . ASN B 1 374 ? 8.734 70.312 14.102 1 36.31 374 ASN B O 1
ATOM 8509 N N . ASN B 1 375 ? 8.008 69.375 15.836 1 37.38 375 ASN B N 1
ATOM 8510 C CA . ASN B 1 375 ? 9.453 69.188 15.883 1 37.38 375 ASN B CA 1
ATOM 8511 C C . ASN B 1 375 ? 9.883 68.062 14.953 1 37.38 375 ASN B C 1
ATOM 8513 O O . ASN B 1 375 ? 9.273 66.938 14.945 1 37.38 375 ASN B O 1
ATOM 8517 N N . ASN B 1 376 ? 10.648 68.312 13.898 1 40.38 376 ASN B N 1
ATOM 8518 C CA . ASN B 1 376 ? 11.328 67.625 12.789 1 40.38 376 ASN B CA 1
ATOM 8519 C C . ASN B 1 376 ? 11.766 66.188 13.18 1 40.38 376 ASN B C 1
ATOM 8521 O O . ASN B 1 376 ? 12 65.375 12.305 1 40.38 376 ASN B O 1
ATOM 8525 N N . ASN B 1 377 ? 12.555 66.062 14.297 1 39.03 377 ASN B N 1
ATOM 8526 C CA . ASN B 1 377 ? 13.469 64.938 14.43 1 39.03 377 ASN B CA 1
ATOM 8527 C C . ASN B 1 377 ? 12.734 63.688 14.859 1 39.03 377 ASN B C 1
ATOM 8529 O O . ASN B 1 377 ? 13.352 62.75 15.383 1 39.03 377 ASN B O 1
ATOM 8533 N N . GLU B 1 378 ? 11.508 63.688 15.344 1 41.53 378 GLU B N 1
ATOM 8534 C CA . GLU B 1 378 ? 11.094 62.5 16.047 1 41.53 378 GLU B CA 1
ATOM 8535 C C . GLU B 1 378 ? 10.914 61.312 15.086 1 41.53 378 GLU B C 1
ATOM 8537 O O . GLU B 1 378 ? 10.234 61.438 14.07 1 41.53 378 GLU B O 1
ATOM 8542 N N . GLU B 1 379 ? 11.891 60.438 15.07 1 49.31 379 GLU B N 1
ATOM 8543 C CA . GLU B 1 379 ? 11.797 59.125 14.461 1 49.31 379 GLU B CA 1
ATOM 8544 C C . GLU B 1 379 ? 10.359 58.594 14.492 1 49.31 379 GLU B C 1
ATOM 8546 O O . GLU B 1 379 ? 9.727 58.562 15.547 1 49.31 379 GLU B O 1
ATOM 8551 N N . GLU B 1 380 ? 9.617 58.719 13.445 1 58.81 380 GLU B N 1
ATOM 8552 C CA . GLU B 1 380 ? 8.25 58.25 13.211 1 58.81 380 GLU B CA 1
ATOM 8553 C C . GLU B 1 380 ? 7.992 56.938 13.914 1 58.81 380 GLU B C 1
ATOM 8555 O O . GLU B 1 380 ? 8.656 55.938 13.633 1 58.81 380 GLU B O 1
ATOM 8560 N N . ARG B 1 381 ? 7.465 56.938 15.109 1 73.5 381 ARG B N 1
ATOM 8561 C CA . ARG B 1 381 ? 7.082 55.75 15.867 1 73.5 381 ARG B CA 1
ATOM 8562 C C . ARG B 1 381 ? 6.145 54.844 15.055 1 73.5 381 ARG B C 1
ATOM 8564 O O . ARG B 1 381 ? 5.238 55.344 14.383 1 73.5 381 ARG B O 1
ATOM 8571 N N . LYS B 1 382 ? 6.531 53.562 14.797 1 83.56 382 LYS B N 1
ATOM 8572 C CA . LYS B 1 382 ? 5.719 52.562 14.086 1 83.56 382 LYS B CA 1
ATOM 8573 C C . LYS B 1 382 ? 5.008 51.625 15.055 1 83.56 382 LYS B C 1
ATOM 8575 O O . LYS B 1 382 ? 5.504 51.375 16.156 1 83.56 382 LYS B O 1
ATOM 8580 N N . GLU B 1 383 ? 3.828 51.438 14.727 1 87.31 383 GLU B N 1
ATOM 8581 C CA . GLU B 1 383 ? 3.057 50.438 15.461 1 87.31 383 GLU B CA 1
ATOM 8582 C C . GLU B 1 383 ? 2.748 49.219 14.594 1 87.31 383 GLU B C 1
ATOM 8584 O O . GLU B 1 383 ? 2.736 49.312 13.359 1 87.31 383 GLU B O 1
ATOM 8589 N N . ILE B 1 384 ? 2.523 48.094 15.211 1 91 384 ILE B N 1
ATOM 8590 C CA . ILE B 1 384 ? 2.242 46.844 14.492 1 91 384 ILE B CA 1
ATOM 8591 C C . ILE B 1 384 ? 0.735 46.688 14.297 1 91 384 ILE B C 1
ATOM 8593 O O . ILE B 1 384 ? -0.03 46.75 15.266 1 91 384 ILE B O 1
ATOM 8597 N N . LEU B 1 385 ? 0.313 46.656 13.094 1 92.94 385 LEU B N 1
ATOM 8598 C CA . LEU B 1 385 ? -1.038 46.219 12.734 1 92.94 385 LEU B CA 1
ATOM 8599 C C . LEU B 1 385 ? -1.093 44.75 12.438 1 92.94 385 LEU B C 1
ATOM 8601 O O . LEU B 1 385 ? -0.26 44.219 11.688 1 92.94 385 LEU B O 1
ATOM 8605 N N . MET B 1 386 ? -2.059 44.094 13.07 1 95.56 386 MET B N 1
ATOM 8606 C CA . MET B 1 386 ? -2.17 42.656 12.883 1 95.56 386 MET B CA 1
ATOM 8607 C C . MET B 1 386 ? -3.568 42.281 12.406 1 95.56 386 MET B C 1
ATOM 8609 O O . MET B 1 386 ? -4.551 42.906 12.781 1 95.56 386 MET B O 1
ATOM 8613 N N . VAL B 1 387 ? -3.682 41.281 11.586 1 97.44 387 VAL B N 1
ATOM 8614 C CA . VAL B 1 387 ? -4.93 40.625 11.211 1 97.44 387 VAL B CA 1
ATOM 8615 C C . VAL B 1 387 ? -4.848 39.156 11.531 1 97.44 387 VAL B C 1
ATOM 8617 O O . VAL B 1 387 ? -3.771 38.531 11.469 1 97.44 387 VAL B O 1
ATOM 8620 N N . VAL B 1 388 ? -5.93 38.562 11.945 1 97.31 388 VAL B N 1
ATOM 8621 C CA . VAL B 1 388 ? -5.984 37.156 12.289 1 97.31 388 VAL B CA 1
ATOM 8622 C C . VAL B 1 388 ? -7.23 36.5 11.672 1 97.31 388 VAL B C 1
ATOM 8624 O O . VAL B 1 388 ? -8.258 37.188 11.508 1 97.31 388 VAL B O 1
ATOM 8627 N N . ALA B 1 389 ? -7.148 35.344 11.188 1 97.75 389 ALA B N 1
ATOM 8628 C CA . ALA B 1 389 ? -8.289 34.438 10.938 1 97.75 389 ALA B CA 1
ATOM 8629 C C . ALA B 1 389 ? -8.555 33.531 12.133 1 97.75 389 ALA B C 1
ATOM 8631 O O . ALA B 1 389 ? -7.676 32.781 12.539 1 97.75 389 ALA B O 1
ATOM 8632 N N . THR B 1 390 ? -9.68 33.625 12.711 1 96.31 390 THR B N 1
ATOM 8633 C CA . THR B 1 390 ? -9.969 32.875 13.922 1 96.31 390 THR B CA 1
ATOM 8634 C C . THR B 1 390 ? -11.461 32.594 14.062 1 96.31 390 THR B C 1
ATOM 8636 O O . THR B 1 390 ? -12.273 33.25 13.406 1 96.31 390 THR B O 1
ATOM 8639 N N . GLY B 1 391 ? -11.82 31.594 14.695 1 94.56 391 GLY B N 1
ATOM 8640 C CA . GLY B 1 391 ? -13.156 31.141 15.055 1 94.56 391 GLY B CA 1
ATOM 8641 C C . GLY B 1 391 ? -13.156 30.109 16.172 1 94.56 391 GLY B C 1
ATOM 8642 O O . GLY B 1 391 ? -12.102 29.781 16.719 1 94.56 391 GLY B O 1
ATOM 8643 N N . ASP B 1 392 ? -14.273 29.734 16.578 1 94.38 392 ASP B N 1
ATOM 8644 C CA . ASP B 1 392 ? -14.438 28.688 17.594 1 94.38 392 ASP B CA 1
ATOM 8645 C C . ASP B 1 392 ? -15.617 27.781 17.25 1 94.38 392 ASP B C 1
ATOM 8647 O O . ASP B 1 392 ? -16.141 27.828 16.141 1 94.38 392 ASP B O 1
ATOM 8651 N N . ILE B 1 393 ? -15.992 26.938 18.172 1 93.75 393 ILE B N 1
ATOM 8652 C CA . ILE B 1 393 ? -16.969 25.875 17.891 1 93.75 393 ILE B CA 1
ATOM 8653 C C . ILE B 1 393 ? -18.312 26.5 17.516 1 93.75 393 ILE B C 1
ATOM 8655 O O . ILE B 1 393 ? -19.062 25.922 16.719 1 93.75 393 ILE B O 1
ATOM 8659 N N . ASN B 1 394 ? -18.688 27.656 18.031 1 93.06 394 ASN B N 1
ATOM 8660 C CA . ASN B 1 394 ? -19.969 28.297 17.766 1 93.06 394 ASN B CA 1
ATOM 8661 C C . ASN B 1 394 ? -19.859 29.344 16.656 1 93.06 394 ASN B C 1
ATOM 8663 O O . ASN B 1 394 ? -20.859 29.797 16.109 1 93.06 394 ASN B O 1
ATOM 8667 N N . ASN B 1 395 ? -18.625 29.766 16.375 1 93.5 395 ASN B N 1
ATOM 8668 C CA . ASN B 1 395 ? -18.375 30.844 15.43 1 93.5 395 ASN B CA 1
ATOM 8669 C C . ASN B 1 395 ? -17.438 30.406 14.312 1 93.5 395 ASN B C 1
ATOM 8671 O O . ASN B 1 395 ? -16.234 30.203 14.547 1 93.5 395 ASN B O 1
ATOM 8675 N N . PRO B 1 396 ? -17.969 30.359 13.047 1 94.25 396 PRO B N 1
ATOM 8676 C CA . PRO B 1 396 ? -17.062 30.016 11.938 1 94.25 396 PRO B CA 1
ATOM 8677 C C . PRO B 1 396 ? -15.859 30.938 11.844 1 94.25 396 PRO B C 1
ATOM 8679 O O . PRO B 1 396 ? -15.898 32.062 12.336 1 94.25 396 PRO B O 1
ATOM 8682 N N . THR B 1 397 ? -14.805 30.484 11.219 1 96.12 397 THR B N 1
ATOM 8683 C CA . THR B 1 397 ? -13.578 31.266 11.062 1 96.12 397 THR B CA 1
ATOM 8684 C C . THR B 1 397 ? -13.828 32.5 10.195 1 96.12 397 THR B C 1
ATOM 8686 O O . THR B 1 397 ? -14.383 32.375 9.102 1 96.12 397 THR B O 1
ATOM 8689 N N . GLU B 1 398 ? -13.453 33.656 10.688 1 97.62 398 GLU B N 1
ATOM 8690 C CA . GLU B 1 398 ? -13.531 34.938 9.984 1 97.62 398 GLU B CA 1
ATOM 8691 C C . GLU B 1 398 ? -12.219 35.688 10.109 1 97.62 398 GLU B C 1
ATOM 8693 O O . GLU B 1 398 ? -11.359 35.344 10.922 1 97.62 398 GLU B O 1
ATOM 8698 N N . VAL B 1 399 ? -12.078 36.719 9.273 1 98.5 399 VAL B N 1
ATOM 8699 C CA . VAL B 1 399 ? -10.891 37.562 9.305 1 98.5 399 VAL B CA 1
ATOM 8700 C C . VAL B 1 399 ? -11.148 38.781 10.195 1 98.5 399 VAL B C 1
ATOM 8702 O O . VAL B 1 399 ? -12.172 39.438 10.055 1 98.5 399 VAL B O 1
ATOM 8705 N N . PHE B 1 400 ? -10.195 39.094 11.109 1 97.88 400 PHE B N 1
ATOM 8706 C CA . PHE B 1 400 ? -10.312 40.188 12.031 1 97.88 400 PHE B CA 1
ATOM 8707 C C . PHE B 1 400 ? -9.062 41.062 12 1 97.88 400 PHE B C 1
ATOM 8709 O O . PHE B 1 400 ? -7.949 40.562 11.859 1 97.88 400 PHE B O 1
ATOM 8716 N N . THR B 1 401 ? -9.25 42.344 12.133 1 96.88 401 THR B N 1
ATOM 8717 C CA . THR B 1 401 ? -8.156 43.219 12.516 1 96.88 401 THR B CA 1
ATOM 8718 C C . THR B 1 401 ? -8.016 43.281 14.031 1 96.88 401 THR B C 1
ATOM 8720 O O . THR B 1 401 ? -9.023 43.344 14.75 1 96.88 401 THR B O 1
ATOM 8723 N N . VAL B 1 402 ? -6.812 43.156 14.492 1 93.81 402 VAL B N 1
ATOM 8724 C CA . VAL B 1 402 ? -6.52 43.312 15.914 1 93.81 402 VAL B CA 1
ATOM 8725 C C . VAL B 1 402 ? -6.137 44.75 16.219 1 93.81 402 VAL B C 1
ATOM 8727 O O . VAL B 1 402 ? -5.102 45.219 15.758 1 93.81 402 VAL B O 1
ATOM 8730 N N . MET B 1 403 ? -6.91 45.344 17 1 80.88 403 MET B N 1
ATOM 8731 C CA . MET B 1 403 ? -6.625 46.719 17.359 1 80.88 403 MET B CA 1
ATOM 8732 C C . MET B 1 403 ? -5.871 46.812 18.672 1 80.88 403 MET B C 1
ATOM 8734 O O . MET B 1 403 ? -6.215 46.125 19.641 1 80.88 403 MET B O 1
ATOM 8738 N N . ASN B 1 404 ? -4.879 47.562 18.828 1 72.5 404 ASN B N 1
ATOM 8739 C CA . ASN B 1 404 ? -4.035 47.781 20 1 72.5 404 ASN B CA 1
ATOM 8740 C C . ASN B 1 404 ? -3.465 46.469 20.531 1 72.5 404 ASN B C 1
ATOM 8742 O O . ASN B 1 404 ? -3.674 46.125 21.688 1 72.5 404 ASN B O 1
ATOM 8746 N N . PRO B 1 405 ? -2.789 45.781 19.766 1 68.44 405 PRO B N 1
ATOM 8747 C CA . PRO B 1 405 ? -2.35 44.406 20.094 1 68.44 405 PRO B CA 1
ATOM 8748 C C . PRO B 1 405 ? -1.545 44.344 21.375 1 68.44 405 PRO B C 1
ATOM 8750 O O . PRO B 1 405 ? -1.487 43.281 22.016 1 68.44 405 PRO B O 1
ATOM 8753 N N . LYS B 1 406 ? -1.074 45.188 21.953 1 62.78 406 LYS B N 1
ATOM 8754 C CA . LYS B 1 406 ? -0.251 45.156 23.156 1 62.78 406 LYS B CA 1
ATOM 8755 C C . LYS B 1 406 ? -1.111 45.219 24.406 1 62.78 406 LYS B C 1
ATOM 8757 O O . LYS B 1 406 ? -0.6 45.125 25.531 1 62.78 406 LYS B O 1
ATOM 8762 N N . ILE B 1 407 ? -2.4 45.25 24.094 1 57.47 407 ILE B N 1
ATOM 8763 C CA . ILE B 1 407 ? -3.25 45.375 25.266 1 57.47 407 ILE B CA 1
ATOM 8764 C C . ILE B 1 407 ? -3.873 44.031 25.625 1 57.47 407 ILE B C 1
ATOM 8766 O O . ILE B 1 407 ? -3.99 43.156 24.781 1 57.47 407 ILE B O 1
ATOM 8770 N N . THR B 1 408 ? -4.09 43.844 26.891 1 59.88 408 THR B N 1
ATOM 8771 C CA . THR B 1 408 ? -4.562 42.594 27.5 1 59.88 408 THR B CA 1
ATOM 8772 C C . THR B 1 408 ? -5.828 42.094 26.797 1 59.88 408 THR B C 1
ATOM 8774 O O . THR B 1 408 ? -6.047 40.906 26.688 1 59.88 408 THR B O 1
ATOM 8777 N N . THR B 1 409 ? -6.586 43 26.312 1 65.94 409 THR B N 1
ATOM 8778 C CA . THR B 1 409 ? -7.812 42.625 25.625 1 65.94 409 THR B CA 1
ATOM 8779 C C . THR B 1 409 ? -8 43.406 24.344 1 65.94 409 THR B C 1
ATOM 8781 O O . THR B 1 409 ? -8.797 44.344 24.297 1 65.94 409 THR B O 1
ATOM 8784 N N . PRO B 1 410 ? -7.363 42.938 23.375 1 74.12 410 PRO B N 1
ATOM 8785 C CA . PRO B 1 410 ? -7.488 43.688 22.141 1 74.12 410 PRO B CA 1
ATOM 8786 C C . PRO B 1 410 ? -8.891 43.625 21.547 1 74.12 410 PRO B C 1
ATOM 8788 O O . PRO B 1 410 ? -9.633 42.688 21.797 1 74.12 410 PRO B O 1
ATOM 8791 N N . SER B 1 411 ? -9.328 44.719 21.031 1 83 411 SER B N 1
ATOM 8792 C CA . SER B 1 411 ? -10.586 44.75 20.297 1 83 411 SER B CA 1
ATOM 8793 C C . SER B 1 411 ? -10.414 44.188 18.875 1 83 411 SER B C 1
ATOM 8795 O O . SER B 1 411 ? -9.422 44.5 18.203 1 83 411 SER B O 1
ATOM 8797 N N . LEU B 1 412 ? -11.312 43.312 18.484 1 92.06 412 LEU B N 1
ATOM 8798 C CA . LEU B 1 412 ? -11.305 42.719 17.141 1 92.06 412 LEU B CA 1
ATOM 8799 C C . LEU B 1 412 ? -12.367 43.344 16.25 1 92.06 412 LEU B C 1
ATOM 8801 O O . LEU B 1 412 ? -13.492 43.594 16.703 1 92.06 412 LEU B O 1
ATOM 8805 N N . THR B 1 413 ? -11.992 43.75 15.117 1 94.69 413 THR B N 1
ATOM 8806 C CA . THR B 1 413 ? -12.93 44.156 14.078 1 94.69 413 THR B CA 1
ATOM 8807 C C . THR B 1 413 ? -13.078 43.094 13.016 1 94.69 413 THR B C 1
ATOM 8809 O O . THR B 1 413 ? -12.109 42.75 12.336 1 94.69 413 THR B O 1
ATOM 8812 N N . GLN B 1 414 ? -14.297 42.594 12.867 1 96.81 414 GLN B N 1
ATOM 8813 C CA . GLN B 1 414 ? -14.531 41.531 11.906 1 96.81 414 GLN B CA 1
ATOM 8814 C C . GLN B 1 414 ? -14.594 42.094 10.484 1 96.81 414 GLN B C 1
ATOM 8816 O O . GLN B 1 414 ? -15.414 42.938 10.18 1 96.81 414 GLN B O 1
ATOM 8821 N N . LEU B 1 415 ? -13.797 41.5 9.602 1 98.19 415 LEU B N 1
ATOM 8822 C CA . LEU B 1 415 ? -13.703 42 8.234 1 98.19 415 LEU B CA 1
ATOM 8823 C C . LEU B 1 415 ? -14.516 41.125 7.289 1 98.19 415 LEU B C 1
ATOM 8825 O O . LEU B 1 415 ? -15.109 41.594 6.324 1 98.19 415 LEU B O 1
ATOM 8829 N N . SER B 1 416 ? -14.469 39.844 7.465 1 97.94 416 SER B N 1
ATOM 8830 C CA . SER B 1 416 ? -15.195 38.906 6.598 1 97.94 416 SER B CA 1
ATOM 8831 C C . SER B 1 416 ? -16.484 38.406 7.258 1 97.94 416 SER B C 1
ATOM 8833 O O . SER B 1 416 ? -16.688 38.625 8.453 1 97.94 416 SER B O 1
ATOM 8835 N N . ASP B 1 417 ? -17.375 37.75 6.41 1 96.69 417 ASP B N 1
ATOM 8836 C CA . ASP B 1 417 ? -18.641 37.219 6.887 1 96.69 417 ASP B CA 1
ATOM 8837 C C . ASP B 1 417 ? -19 35.938 6.156 1 96.69 417 ASP B C 1
ATOM 8839 O O . ASP B 1 417 ? -20.141 35.781 5.695 1 96.69 417 ASP B O 1
ATOM 8843 N N . HIS B 1 418 ? -18.062 35.156 6.008 1 95.19 418 HIS B N 1
ATOM 8844 C CA . HIS B 1 418 ? -18.219 33.906 5.277 1 95.19 418 HIS B CA 1
ATOM 8845 C C . HIS B 1 418 ? -19.156 32.969 6.016 1 95.19 418 HIS B C 1
ATOM 8847 O O . HIS B 1 418 ? -19.812 32.125 5.395 1 95.19 418 HIS B O 1
ATOM 8853 N N . GLY B 1 419 ? -19.219 33 7.32 1 92.62 419 GLY B N 1
ATOM 8854 C CA . GLY B 1 419 ? -20 32.094 8.141 1 92.62 419 GLY B CA 1
ATOM 8855 C C . GLY B 1 419 ? -21.375 32.656 8.484 1 92.62 419 GLY B C 1
ATOM 8856 O O . GLY B 1 419 ? -22.062 32.094 9.352 1 92.62 419 GLY B O 1
ATOM 8857 N N . ALA B 1 420 ? -21.891 33.594 7.863 1 88.94 420 ALA B N 1
ATOM 8858 C CA . ALA B 1 420 ? -23.109 34.312 8.211 1 88.94 420 ALA B CA 1
ATOM 8859 C C . ALA B 1 420 ? -24.281 33.375 8.328 1 88.94 420 ALA B C 1
ATOM 8861 O O . ALA B 1 420 ? -25.156 33.531 9.195 1 88.94 420 ALA B O 1
ATOM 8862 N N . SER B 1 421 ? -24.312 32.375 7.562 1 80.75 421 SER B N 1
ATOM 8863 C CA . SER B 1 421 ? -25.438 31.438 7.543 1 80.75 421 SER B CA 1
ATOM 8864 C C . SER B 1 421 ? -25.391 30.484 8.727 1 80.75 421 SER B C 1
ATOM 8866 O O . SER B 1 421 ? -26.391 29.828 9.047 1 80.75 421 SER B O 1
ATOM 8868 N N . PHE B 1 422 ? -24.328 30.359 9.406 1 82.5 422 PHE B N 1
ATOM 8869 C CA . PHE B 1 422 ? -24.141 29.359 10.445 1 82.5 422 PHE B CA 1
ATOM 8870 C C . PHE B 1 422 ? -24.234 29.984 11.828 1 82.5 422 PHE B C 1
ATOM 8872 O O . PHE B 1 422 ? -24.375 29.281 12.828 1 82.5 422 PHE B O 1
ATOM 8879 N N . THR B 1 423 ? -24.25 31.281 11.984 1 73.31 423 THR B N 1
ATOM 8880 C CA . THR B 1 423 ? -24.125 31.969 13.266 1 73.31 423 THR B CA 1
ATOM 8881 C C . THR B 1 423 ? -25.453 31.906 14.039 1 73.31 423 THR B C 1
ATOM 8883 O O . THR B 1 423 ? -25.5 32.25 15.227 1 73.31 423 THR B O 1
ATOM 8886 N N . THR B 1 424 ? -26.391 31.391 13.523 1 74.5 424 THR B N 1
ATOM 8887 C CA . THR B 1 424 ? -27.656 31.375 14.234 1 74.5 424 THR B CA 1
ATOM 8888 C C . THR B 1 424 ? -27.781 30.125 15.094 1 74.5 424 THR B C 1
ATOM 8890 O O . THR B 1 424 ? -28.719 29.984 15.883 1 74.5 424 THR B O 1
ATOM 8893 N N . ARG B 1 425 ? -26.766 29.359 15.102 1 79.31 425 ARG B N 1
ATOM 8894 C CA . ARG B 1 425 ? -26.812 28.109 15.852 1 79.31 425 ARG B CA 1
ATOM 8895 C C . ARG B 1 425 ? -25.812 28.125 17 1 79.31 425 ARG B C 1
ATOM 8897 O O . ARG B 1 425 ? -24.688 28.594 16.844 1 79.31 425 ARG B O 1
ATOM 8904 N N . THR B 1 426 ? -26.328 27.781 18.141 1 88.62 426 THR B N 1
ATOM 8905 C CA . THR B 1 426 ? -25.438 27.531 19.266 1 88.62 426 THR B CA 1
ATOM 8906 C C . THR B 1 426 ? -25.234 26.031 19.469 1 88.62 426 THR B C 1
ATOM 8908 O O . THR B 1 426 ? -26.172 25.312 19.844 1 88.62 426 THR B O 1
ATOM 8911 N N . LEU B 1 427 ? -24.062 25.625 19.141 1 91.25 427 LEU B N 1
ATOM 8912 C CA . LEU B 1 427 ? -23.766 24.203 19.234 1 91.25 427 LEU B CA 1
ATOM 8913 C C . LEU B 1 427 ? -23.344 23.828 20.656 1 91.25 427 LEU B C 1
ATOM 8915 O O . LEU B 1 427 ? -23.859 22.844 21.219 1 91.25 427 LEU B O 1
ATOM 8919 N N . ALA B 1 428 ? -22.438 24.594 21.266 1 93.56 428 ALA B N 1
ATOM 8920 C CA . ALA B 1 428 ? -21.953 24.359 22.625 1 93.56 428 ALA B CA 1
ATOM 8921 C C . ALA B 1 428 ? -22.359 25.516 23.562 1 93.56 428 ALA B C 1
ATOM 8923 O O . ALA B 1 428 ? -22.141 26.688 23.25 1 93.56 428 ALA B O 1
ATOM 8924 N N . GLN B 1 429 ? -23 25.188 24.641 1 92.44 429 GLN B N 1
ATOM 8925 C CA . GLN B 1 429 ? -23.344 26.203 25.625 1 92.44 429 GLN B CA 1
ATOM 8926 C C . GLN B 1 429 ? -22.109 26.719 26.359 1 92.44 429 GLN B C 1
ATOM 8928 O O . GLN B 1 429 ? -22.062 27.875 26.766 1 92.44 429 GLN B O 1
ATOM 8933 N N . ASP B 1 430 ? -21.188 25.797 26.469 1 91.19 430 ASP B N 1
ATOM 8934 C CA . ASP B 1 430 ? -19.922 26.156 27.125 1 91.19 430 ASP B CA 1
ATOM 8935 C C . ASP B 1 430 ? -18.75 25.422 26.5 1 91.19 430 ASP B C 1
ATOM 8937 O O . ASP B 1 430 ? -18.891 24.281 26.047 1 91.19 430 ASP B O 1
ATOM 8941 N N . ALA B 1 431 ? -17.656 26.141 26.406 1 95.44 431 ALA B N 1
ATOM 8942 C CA . ALA B 1 431 ? -16.344 25.562 26.141 1 95.44 431 ALA B CA 1
ATOM 8943 C C . ALA B 1 431 ? -15.398 25.781 27.312 1 95.44 431 ALA B C 1
ATOM 8945 O O . ALA B 1 431 ? -14.875 26.875 27.516 1 95.44 431 ALA B O 1
ATOM 8946 N N . THR B 1 432 ? -15.188 24.688 28.078 1 96.44 432 THR B N 1
ATOM 8947 C CA . THR B 1 432 ? -14.438 24.812 29.312 1 96.44 432 THR B CA 1
ATOM 8948 C C . THR B 1 432 ? -13.117 24.047 29.234 1 96.44 432 THR B C 1
ATOM 8950 O O . THR B 1 432 ? -13.078 22.906 28.75 1 96.44 432 THR B O 1
ATOM 8953 N N . PHE B 1 433 ? -12.109 24.688 29.672 1 97.88 433 PHE B N 1
ATOM 8954 C CA . PHE B 1 433 ? -10.828 24 29.797 1 97.88 433 PHE B CA 1
ATOM 8955 C C . PHE B 1 433 ? -10.664 23.406 31.188 1 97.88 433 PHE B C 1
ATOM 8957 O O . PHE B 1 433 ? -10.789 24.109 32.188 1 97.88 433 PHE B O 1
ATOM 8964 N N . ILE B 1 434 ? -10.438 22.109 31.234 1 98 434 ILE B N 1
ATOM 8965 C CA . ILE B 1 434 ? -10.242 21.438 32.531 1 98 434 ILE B CA 1
ATOM 8966 C C . ILE B 1 434 ? -8.797 20.938 32.625 1 98 434 ILE B C 1
ATOM 8968 O O . ILE B 1 434 ? -8.156 20.656 31.609 1 98 434 ILE B O 1
ATOM 8972 N N . THR B 1 435 ? -8.289 20.859 33.781 1 98.12 435 THR B N 1
ATOM 8973 C CA . THR B 1 435 ? -6.914 20.438 34.062 1 98.12 435 THR B CA 1
ATOM 8974 C C . THR B 1 435 ? -6.848 19.5 35.25 1 98.12 435 THR B C 1
ATOM 8976 O O . THR B 1 435 ? -7.562 19.703 36.25 1 98.12 435 THR B O 1
ATOM 8979 N N . CYS B 1 436 ? -6.004 18.484 35.188 1 98.06 436 CYS B N 1
ATOM 8980 C CA . CYS B 1 436 ? -5.816 17.562 36.312 1 98.06 436 CYS B CA 1
ATOM 8981 C C . CYS B 1 436 ? -4.41 16.969 36.281 1 98.06 436 CYS B C 1
ATOM 8983 O O . CYS B 1 436 ? -3.688 17.094 35.281 1 98.06 436 CYS B O 1
ATOM 8985 N N . PRO B 1 437 ? -3.961 16.359 37.375 1 97.56 437 PRO B N 1
ATOM 8986 C CA . PRO B 1 437 ? -2.693 15.625 37.375 1 97.56 437 PRO B CA 1
ATOM 8987 C C . PRO B 1 437 ? -2.758 14.352 36.531 1 97.56 437 PRO B C 1
ATOM 8989 O O . PRO B 1 437 ? -3.828 13.758 36.375 1 97.56 437 PRO B O 1
ATOM 8992 N N . THR B 1 438 ? -1.624 14.039 36 1 95.62 438 THR B N 1
ATOM 8993 C CA . THR B 1 438 ? -1.519 12.734 35.344 1 95.62 438 THR B CA 1
ATOM 8994 C C . THR B 1 438 ? -1.633 11.609 36.375 1 95.62 438 THR B C 1
ATOM 8996 O O . THR B 1 438 ? -1.472 11.836 37.594 1 95.62 438 THR B O 1
ATOM 8999 N N . LEU B 1 439 ? -1.941 10.391 35.906 1 93.19 439 LEU B N 1
ATOM 9000 C CA . LEU B 1 439 ? -2.109 9.266 36.812 1 93.19 439 LEU B CA 1
ATOM 9001 C C . LEU B 1 439 ? -0.81 8.977 37.562 1 93.19 439 LEU B C 1
ATOM 9003 O O . LEU B 1 439 ? -0.833 8.539 38.719 1 93.19 439 LEU B O 1
ATOM 9007 N N . ASP B 1 440 ? 0.314 9.219 36.906 1 91.81 440 ASP B N 1
ATOM 9008 C CA . ASP B 1 440 ? 1.605 8.953 37.531 1 91.81 440 ASP B CA 1
ATOM 9009 C C . ASP B 1 440 ? 2.064 10.148 38.375 1 91.81 440 ASP B C 1
ATOM 9011 O O . ASP B 1 440 ? 3.115 10.094 39.031 1 91.81 440 ASP B O 1
ATOM 9015 N N . GLY B 1 441 ? 1.401 11.234 38.312 1 94.56 441 GLY B N 1
ATOM 9016 C CA . GLY B 1 441 ? 1.656 12.398 39.125 1 94.56 441 GLY B CA 1
ATOM 9017 C C . GLY B 1 441 ? 2.822 13.234 38.656 1 94.56 441 GLY B C 1
ATOM 9018 O O . GLY B 1 441 ? 3.229 14.188 39.312 1 94.56 441 GLY B O 1
ATOM 9019 N N . LYS B 1 442 ? 3.277 13.031 37.469 1 92.19 442 LYS B N 1
ATOM 9020 C CA . LYS B 1 442 ? 4.508 13.672 37 1 92.19 442 LYS B CA 1
ATOM 9021 C C . LYS B 1 442 ? 4.203 14.977 36.281 1 92.19 442 LYS B C 1
ATOM 9023 O O . LYS B 1 442 ? 5.078 15.828 36.125 1 92.19 442 LYS B O 1
ATOM 9028 N N . GLU B 1 443 ? 3.01 15.094 35.781 1 94.06 443 GLU B N 1
ATOM 9029 C CA . GLU B 1 443 ? 2.607 16.25 35 1 94.06 443 GLU B CA 1
ATOM 9030 C C . GLU B 1 443 ? 1.153 16.625 35.25 1 94.06 443 GLU B C 1
ATOM 9032 O O . GLU B 1 443 ? 0.456 15.93 36 1 94.06 443 GLU B O 1
ATOM 9037 N N . THR B 1 444 ? 0.779 17.766 34.812 1 96.75 444 THR B N 1
ATOM 9038 C CA . THR B 1 444 ? -0.628 18.125 34.656 1 96.75 444 THR B CA 1
ATOM 9039 C C . THR B 1 444 ? -1.037 18.062 33.188 1 96.75 444 THR B C 1
ATOM 9041 O O . THR B 1 444 ? -0.218 18.312 32.281 1 96.75 444 THR B O 1
ATOM 9044 N N . VAL B 1 445 ? -2.221 17.672 32.938 1 97.38 445 VAL B N 1
ATOM 9045 C CA . VAL B 1 445 ? -2.762 17.625 31.562 1 97.38 445 VAL B CA 1
ATOM 9046 C C . VAL B 1 445 ? -4.078 18.391 31.516 1 97.38 445 VAL B C 1
ATOM 9048 O O . VAL B 1 445 ? -4.738 18.594 32.531 1 97.38 445 VAL B O 1
ATOM 9051 N N . SER B 1 446 ? -4.43 18.906 30.344 1 97.94 446 SER B N 1
ATOM 9052 C C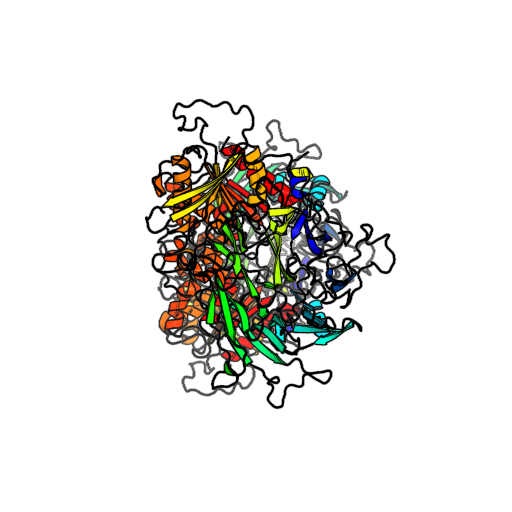A . SER B 1 446 ? -5.637 19.703 30.141 1 97.94 446 SER B CA 1
ATOM 9053 C C . SER B 1 446 ? -6.48 19.156 29 1 97.94 446 SER B C 1
ATOM 9055 O O . SER B 1 446 ? -6.008 18.344 28.203 1 97.94 446 SER B O 1
ATOM 9057 N N . ALA B 1 447 ? -7.711 19.594 29.016 1 98.12 447 ALA B N 1
ATOM 9058 C CA . ALA B 1 447 ? -8.625 19.234 27.938 1 98.12 447 ALA B CA 1
ATOM 9059 C C . ALA B 1 447 ? -9.672 20.328 27.719 1 98.12 447 ALA B C 1
ATOM 9061 O O . ALA B 1 447 ? -9.953 21.109 28.625 1 98.12 447 ALA B O 1
ATOM 9062 N N . LEU B 1 448 ? -10.102 20.391 26.5 1 98 448 LEU B N 1
ATOM 9063 C CA . LEU B 1 448 ? -11.281 21.172 26.172 1 98 448 LEU B CA 1
ATOM 9064 C C . LEU B 1 448 ? -12.547 20.328 26.281 1 98 448 LEU B C 1
ATOM 9066 O O . LEU B 1 448 ? -12.617 19.234 25.719 1 98 448 LEU B O 1
ATOM 9070 N N . PHE B 1 449 ? -13.469 20.734 27.094 1 97.94 449 PHE B N 1
ATOM 9071 C CA . PHE B 1 449 ? -14.773 20.094 27.203 1 97.94 449 PHE B CA 1
ATOM 9072 C C . PHE B 1 449 ? -15.859 20.969 26.578 1 97.94 449 PHE B C 1
ATOM 9074 O O . PHE B 1 449 ? -16.109 22.078 27.047 1 97.94 449 PHE B O 1
ATOM 9081 N N . LEU B 1 450 ? -16.5 20.516 25.531 1 97.25 450 LEU B N 1
ATOM 9082 C CA . LEU B 1 450 ? -17.609 21.203 24.891 1 97.25 450 LEU B CA 1
ATOM 9083 C C . LEU B 1 450 ? -18.953 20.656 25.375 1 97.25 450 LEU B C 1
ATOM 9085 O O . LEU B 1 450 ? -19.281 19.5 25.125 1 97.25 450 LEU B O 1
ATOM 9089 N N . THR B 1 451 ? -19.703 21.484 26.047 1 96.44 451 THR B N 1
ATOM 9090 C CA . THR B 1 451 ? -21 21.109 26.594 1 96.44 451 THR B CA 1
ATOM 9091 C C . THR B 1 451 ? -22.109 21.391 25.594 1 96.44 451 THR B C 1
ATOM 9093 O O . THR B 1 451 ? -22.25 22.531 25.109 1 96.44 451 THR B O 1
ATOM 9096 N N . PRO B 1 452 ? -22.875 20.375 25.266 1 95.12 452 PRO B N 1
ATOM 9097 C CA . PRO B 1 452 ? -23.953 20.609 24.312 1 95.12 452 PRO B CA 1
ATOM 9098 C C . PRO B 1 452 ? -24.922 21.688 24.766 1 95.12 452 PRO B C 1
ATOM 9100 O O . PRO B 1 452 ? -25.203 21.797 25.953 1 95.12 452 PRO B O 1
ATOM 9103 N N . ALA B 1 453 ? -25.328 22.516 23.781 1 89.25 453 ALA B N 1
ATOM 9104 C CA . ALA B 1 453 ? -26.328 23.547 24.062 1 89.25 453 ALA B CA 1
ATOM 9105 C C . ALA B 1 453 ? -27.703 22.922 24.344 1 89.25 453 ALA B C 1
ATOM 9107 O O . ALA B 1 453 ? -28.031 21.875 23.781 1 89.25 453 ALA B O 1
ATOM 9108 N N . ASN B 1 454 ? -28.203 23.078 25.531 1 62.75 454 ASN B N 1
ATOM 9109 C CA . ASN B 1 454 ? -29.438 22.516 26.094 1 62.75 454 ASN B CA 1
ATOM 9110 C C . ASN B 1 454 ? -30.484 22.297 25.016 1 62.75 454 ASN B C 1
ATOM 9112 O O . ASN B 1 454 ? -30.938 23.234 24.359 1 62.75 454 ASN B O 1
ATOM 9116 N N . THR B 1 455 ? -30.266 21.281 24.078 1 50.03 455 THR B N 1
ATOM 9117 C CA . THR B 1 455 ? -31.516 20.938 23.438 1 50.03 455 THR B CA 1
ATOM 9118 C C . THR B 1 455 ? -32.625 20.781 24.453 1 50.03 455 THR B C 1
ATOM 9120 O O . THR B 1 455 ? -32.375 20.516 25.625 1 50.03 455 THR B O 1
ATOM 9123 N N . ALA B 1 456 ? -33.875 21.031 24.172 1 36.12 456 ALA B N 1
ATOM 9124 C CA . ALA B 1 456 ? -35 20.797 25.047 1 36.12 456 ALA B CA 1
ATOM 9125 C C . ALA B 1 456 ? -34.781 19.594 25.953 1 36.12 456 ALA B C 1
ATOM 9127 O O . ALA B 1 456 ? -33.969 19.641 26.875 1 36.12 456 ALA B O 1
ATOM 9128 N N . THR B 1 457 ? -35.656 18.547 25.875 1 35.34 457 THR B N 1
ATOM 9129 C CA . THR B 1 457 ? -36.312 17.578 26.75 1 35.34 457 THR B CA 1
ATOM 9130 C C . THR B 1 457 ? -35.406 16.375 27 1 35.34 457 THR B C 1
ATOM 9132 O O . THR B 1 457 ? -35.625 15.312 26.406 1 35.34 457 THR B O 1
ATOM 9135 N N . ALA B 1 458 ? -34.219 16.406 26.828 1 32.69 458 ALA B N 1
ATOM 9136 C CA . ALA B 1 458 ? -33.844 15.047 27.188 1 32.69 458 ALA B CA 1
ATOM 9137 C C . ALA B 1 458 ? -34.438 14.664 28.547 1 32.69 458 ALA B C 1
ATOM 9139 O O . ALA B 1 458 ? -34.312 15.422 29.516 1 32.69 458 ALA B O 1
ATOM 9140 N N . THR B 1 459 ? -35.344 13.781 28.547 1 30.7 459 THR B N 1
ATOM 9141 C CA . THR B 1 459 ? -35.938 13.156 29.734 1 30.7 459 THR B CA 1
ATOM 9142 C C . THR B 1 459 ? -34.875 12.742 30.734 1 30.7 459 THR B C 1
ATOM 9144 O O . THR B 1 459 ? -33.969 11.969 30.391 1 30.7 459 THR B O 1
ATOM 9147 N N . ALA B 1 460 ? -34.438 13.648 31.562 1 30.61 460 ALA B N 1
ATOM 9148 C CA . ALA B 1 460 ? -33.688 13.273 32.781 1 30.61 460 ALA B CA 1
ATOM 9149 C C . ALA B 1 460 ? -34.125 11.898 33.281 1 30.61 460 ALA B C 1
ATOM 9151 O O . ALA B 1 460 ? -35.25 11.703 33.688 1 30.61 460 ALA B O 1
ATOM 9152 N N . THR B 1 461 ? -33.75 10.805 32.656 1 30.2 461 THR B N 1
ATOM 9153 C CA . THR B 1 461 ? -33.906 9.742 33.625 1 30.2 461 THR B CA 1
ATOM 9154 C C . THR B 1 461 ? -33.188 10.102 34.938 1 30.2 461 THR B C 1
ATOM 9156 O O . THR B 1 461 ? -32 10.438 34.906 1 30.2 461 THR B O 1
ATOM 9159 N N . THR B 1 462 ? -33.781 10.742 35.844 1 29.25 462 THR B N 1
ATOM 9160 C CA . THR B 1 462 ? -33.469 11.047 37.25 1 29.25 462 THR B CA 1
ATOM 9161 C C . THR B 1 462 ? -32.688 9.922 37.875 1 29.25 462 THR B C 1
ATOM 9163 O O . THR B 1 462 ? -33.25 8.953 38.375 1 29.25 462 THR B O 1
ATOM 9166 N N . THR B 1 463 ? -31.734 9.219 37.281 1 31.3 463 THR B N 1
ATOM 9167 C CA . THR B 1 463 ? -31.109 8.508 38.406 1 31.3 463 THR B CA 1
ATOM 9168 C C . THR B 1 463 ? -30.594 9.5 39.438 1 31.3 463 THR B C 1
ATOM 9170 O O . THR B 1 463 ? -30.344 10.664 39.125 1 31.3 463 THR B O 1
ATOM 9173 N N . ASN B 1 464 ? -30.578 9.219 40.75 1 33.31 464 ASN B N 1
ATOM 9174 C CA . ASN B 1 464 ? -30.344 9.875 42.031 1 33.31 464 ASN B CA 1
ATOM 9175 C C . ASN B 1 464 ? -29.078 10.734 42 1 33.31 464 ASN B C 1
ATOM 9177 O O . ASN B 1 464 ? -28.734 11.359 43 1 33.31 464 ASN B O 1
ATOM 9181 N N . ASN B 1 465 ? -27.938 10.344 41.344 1 33.41 465 ASN B N 1
ATOM 9182 C CA . ASN B 1 465 ? -26.734 11.094 41.719 1 33.41 465 ASN B CA 1
ATOM 9183 C C . ASN B 1 465 ? -26.641 12.406 40.938 1 33.41 465 ASN B C 1
ATOM 9185 O O . ASN B 1 465 ? -26.094 12.453 39.844 1 33.41 465 ASN B O 1
ATOM 9189 N N . THR B 1 466 ? -27.578 13.242 41.031 1 37.03 466 THR B N 1
ATOM 9190 C CA . THR B 1 466 ? -27.578 14.578 40.469 1 37.03 466 THR B CA 1
ATOM 9191 C C . THR B 1 466 ? -26.281 15.312 40.781 1 37.03 466 THR B C 1
ATOM 9193 O O . THR B 1 466 ? -25.969 15.562 41.938 1 37.03 466 THR B O 1
ATOM 9196 N N . PRO B 1 467 ? -25.266 15.305 39.906 1 42.59 467 PRO B N 1
ATOM 9197 C CA . PRO B 1 467 ? -24.109 16.125 40.312 1 42.59 467 PRO B CA 1
ATOM 9198 C C . PRO B 1 467 ? -24.516 17.547 40.719 1 42.59 467 PRO B C 1
ATOM 9200 O O . PRO B 1 467 ? -25.641 17.984 40.406 1 42.59 467 PRO B O 1
ATOM 9203 N N . PRO B 1 468 ? -23.594 18.234 41.469 1 39.34 468 PRO B N 1
ATOM 9204 C CA . PRO B 1 468 ? -23.922 19.516 42.094 1 39.34 468 PRO B CA 1
ATOM 9205 C C . PRO B 1 468 ? -24.625 20.484 41.156 1 39.34 468 PRO B C 1
ATOM 9207 O O . PRO B 1 468 ? -25.359 21.359 41.594 1 39.34 468 PRO B O 1
ATOM 9210 N N . ASN B 1 469 ? -24.172 20.797 39.906 1 42.66 469 ASN B N 1
ATOM 9211 C CA . ASN B 1 469 ? -24.828 21.906 39.219 1 42.66 469 ASN B CA 1
ATOM 9212 C C . ASN B 1 469 ? -26.203 21.516 38.688 1 42.66 469 ASN B C 1
ATOM 9214 O O . ASN B 1 469 ? -26.844 22.281 37.969 1 42.66 469 ASN B O 1
ATOM 9218 N N . GLY B 1 470 ? -26.781 20.625 39.094 1 53.44 470 GLY B N 1
ATOM 9219 C CA . GLY B 1 470 ? -28.141 20.203 38.781 1 53.44 470 GLY B CA 1
ATOM 9220 C C . GLY B 1 470 ? -28.281 19.531 37.438 1 53.44 470 GLY B C 1
ATOM 9221 O O . GLY B 1 470 ? -29.328 18.969 37.125 1 53.44 470 GLY B O 1
ATOM 9222 N N . GLN B 1 471 ? -27.281 19.766 36.531 1 65.38 471 GLN B N 1
ATOM 9223 C CA . GLN B 1 471 ? -27.453 19.125 35.219 1 65.38 471 GLN B CA 1
ATOM 9224 C C . GLN B 1 471 ? -26.844 17.734 35.219 1 65.38 471 GLN B C 1
ATOM 9226 O O . GLN B 1 471 ? -25.812 17.484 35.812 1 65.38 471 GLN B O 1
ATOM 9231 N N . ALA B 1 472 ? -27.547 16.781 34.781 1 83 472 ALA B N 1
ATOM 9232 C CA . ALA B 1 472 ? -27.094 15.406 34.625 1 83 472 ALA B CA 1
ATOM 9233 C C . ALA B 1 472 ? -25.859 15.328 33.719 1 83 472 ALA B C 1
ATOM 9235 O O . ALA B 1 472 ? -25.734 16.109 32.781 1 83 472 ALA B O 1
ATOM 9236 N N . PRO B 1 473 ? -24.828 14.531 34.094 1 94 473 PRO B N 1
ATOM 9237 C CA . PRO B 1 473 ? -23.672 14.336 33.219 1 94 473 PRO B CA 1
ATOM 9238 C C . PRO B 1 473 ? -24.047 13.914 31.797 1 94 473 PRO B C 1
ATOM 9240 O O . PRO B 1 473 ? -25.109 13.312 31.594 1 94 473 PRO B O 1
ATOM 9243 N N . PHE B 1 474 ? -23.234 14.211 30.891 1 96.38 474 PHE B N 1
ATOM 9244 C CA . PHE B 1 474 ? -23.562 14.008 29.469 1 96.38 474 PHE B CA 1
ATOM 9245 C C . PHE B 1 474 ? -22.906 12.742 28.938 1 96.38 474 PHE B C 1
ATOM 9247 O O . PHE B 1 474 ? -21.781 12.406 29.344 1 96.38 474 PHE B O 1
ATOM 9254 N N . PRO B 1 475 ? -23.672 12.023 28.031 1 97.69 475 PRO B N 1
ATOM 9255 C CA . PRO B 1 475 ? -22.859 11.156 27.172 1 97.69 475 PRO B CA 1
ATOM 9256 C C . PRO B 1 475 ? -21.688 11.906 26.531 1 97.69 475 PRO B C 1
ATOM 9258 O O . PRO B 1 475 ? -21.844 13.07 26.125 1 97.69 475 PRO B O 1
ATOM 9261 N N . THR B 1 476 ? -20.516 11.297 26.453 1 98.19 476 THR B N 1
ATOM 9262 C CA . THR B 1 476 ? -19.328 12.055 26.062 1 98.19 476 THR B CA 1
ATOM 9263 C C . THR B 1 476 ? -18.5 11.273 25.047 1 98.19 476 THR B C 1
ATOM 9265 O O . THR B 1 476 ? -18.219 10.086 25.234 1 98.19 476 THR B O 1
ATOM 9268 N N . TYR B 1 477 ? -18.266 11.914 23.969 1 98.12 477 TYR B N 1
ATOM 9269 C CA . TYR B 1 477 ? -17.281 11.438 22.984 1 98.12 477 TYR B CA 1
ATOM 9270 C C . TYR B 1 477 ? -15.914 12.055 23.234 1 98.12 477 TYR B C 1
ATOM 9272 O O . TYR B 1 477 ? -15.75 13.273 23.156 1 98.12 477 TYR B O 1
ATOM 9280 N N . VAL B 1 478 ? -14.914 11.242 23.625 1 98.12 478 VAL B N 1
ATOM 9281 C CA . VAL B 1 478 ? -13.539 11.711 23.781 1 98.12 478 VAL B CA 1
ATOM 9282 C C . VAL B 1 478 ? -12.836 11.719 22.438 1 98.12 478 VAL B C 1
ATOM 9284 O O . VAL B 1 478 ? -12.508 10.664 21.891 1 98.12 478 VAL B O 1
ATOM 9287 N N . SER B 1 479 ? -12.594 12.875 21.906 1 97.69 479 SER B N 1
ATOM 9288 C CA . SER B 1 479 ? -11.977 13.047 20.594 1 97.69 479 SER B CA 1
ATOM 9289 C C . SER B 1 479 ? -10.484 13.344 20.719 1 97.69 479 SER B C 1
ATOM 9291 O O . SER B 1 479 ? -10.094 14.477 21.016 1 97.69 479 SER B O 1
ATOM 9293 N N . ILE B 1 480 ? -9.664 12.383 20.359 1 97.75 480 ILE B N 1
ATOM 9294 C CA . ILE B 1 480 ? -8.227 12.492 20.562 1 97.75 480 ILE B CA 1
ATOM 9295 C C . ILE B 1 480 ? -7.578 13.07 19.297 1 97.75 480 ILE B C 1
ATOM 9297 O O . ILE B 1 480 ? -7.797 12.57 18.203 1 97.75 480 ILE B O 1
ATOM 9301 N N . HIS B 1 481 ? -6.785 14.094 19.438 1 96.56 481 HIS B N 1
ATOM 9302 C CA . HIS B 1 481 ? -6.172 14.75 18.281 1 96.56 481 HIS B CA 1
ATOM 9303 C C . HIS B 1 481 ? -4.992 13.938 17.75 1 96.56 481 HIS B C 1
ATOM 9305 O O . HIS B 1 481 ? -4.445 13.094 18.469 1 96.56 481 HIS B O 1
ATOM 9311 N N . GLY B 1 482 ? -4.598 14.227 16.453 1 95.06 482 GLY B N 1
ATOM 9312 C CA . GLY B 1 482 ? -3.416 13.625 15.859 1 95.06 482 GLY B CA 1
ATOM 9313 C C . GLY B 1 482 ? -2.123 14.273 16.312 1 95.06 482 GLY B C 1
ATOM 9314 O O . GLY B 1 482 ? -2.135 15.164 17.172 1 95.06 482 GLY B O 1
ATOM 9315 N N . GLY B 1 483 ? -0.963 13.781 15.734 1 89.81 483 GLY B N 1
ATOM 9316 C CA . GLY B 1 483 ? 0.328 14.328 16.125 1 89.81 483 GLY B CA 1
ATOM 9317 C C . GLY B 1 483 ? 1.373 13.258 16.375 1 89.81 483 GLY B C 1
ATOM 9318 O O . GLY B 1 483 ? 1.638 12.422 15.508 1 89.81 483 GLY B O 1
ATOM 9319 N N . PRO B 1 484 ? 1.969 13.312 17.594 1 89.94 484 PRO B N 1
ATOM 9320 C CA . PRO B 1 484 ? 1.428 13.836 18.859 1 89.94 484 PRO B CA 1
ATOM 9321 C C . PRO B 1 484 ? 1.687 15.328 19.031 1 89.94 484 PRO B C 1
ATOM 9323 O O . PRO B 1 484 ? 0.995 15.992 19.812 1 89.94 484 PRO B O 1
ATOM 9326 N N . TYR B 1 485 ? 2.734 15.875 18.328 1 91 485 TYR B N 1
ATOM 9327 C CA . TYR B 1 485 ? 3.09 17.281 18.531 1 91 485 TYR B CA 1
ATOM 9328 C C . TYR B 1 485 ? 2.068 18.188 17.859 1 91 485 TYR B C 1
ATOM 9330 O O . TYR B 1 485 ? 2.34 18.781 16.812 1 91 485 TYR B O 1
ATOM 9338 N N . TYR B 1 486 ? 0.981 18.219 18.516 1 92.25 486 TYR B N 1
ATOM 9339 C CA . TYR B 1 486 ? -0.18 19.016 18.125 1 92.25 486 TYR B CA 1
ATOM 9340 C C . TYR B 1 486 ? -1.11 19.25 19.312 1 92.25 486 TYR B C 1
ATOM 9342 O O . TYR B 1 486 ? -0.85 18.766 20.406 1 92.25 486 TYR B O 1
ATOM 9350 N N . ARG B 1 487 ? -2.035 20.062 19.219 1 93.62 487 ARG B N 1
ATOM 9351 C CA . ARG B 1 487 ? -3.121 20.219 20.188 1 93.62 487 ARG B CA 1
ATOM 9352 C C . ARG B 1 487 ? -4.301 20.969 19.562 1 93.62 487 ARG B C 1
ATOM 9354 O O . ARG B 1 487 ? -4.137 21.688 18.578 1 93.62 487 ARG B O 1
ATOM 9361 N N . ILE B 1 488 ? -5.43 20.656 20.094 1 95.75 488 ILE B N 1
ATOM 9362 C CA . ILE B 1 488 ? -6.648 21.312 19.641 1 95.75 488 ILE B CA 1
ATOM 9363 C C . ILE B 1 488 ? -7.219 22.172 20.781 1 95.75 488 ILE B C 1
ATOM 9365 O O . ILE B 1 488 ? -7.523 21.641 21.859 1 95.75 488 ILE B O 1
ATOM 9369 N N . THR B 1 489 ? -7.281 23.438 20.562 1 96.38 489 THR B N 1
ATOM 9370 C CA . THR B 1 489 ? -8.008 24.359 21.422 1 96.38 489 THR B CA 1
ATOM 9371 C C . THR B 1 489 ? -9.398 24.641 20.859 1 96.38 489 THR B C 1
ATOM 9373 O O . THR B 1 489 ? -9.891 23.906 20 1 96.38 489 THR B O 1
ATOM 9376 N N . ASN B 1 490 ? -10.133 25.656 21.5 1 96.31 490 ASN B N 1
ATOM 9377 C CA . ASN B 1 490 ? -11.438 26 20.953 1 96.31 490 ASN B CA 1
ATOM 9378 C C . ASN B 1 490 ? -11.312 26.547 19.531 1 96.31 490 ASN B C 1
ATOM 9380 O O . ASN B 1 490 ? -10.664 27.562 19.297 1 96.31 490 ASN B O 1
ATOM 9384 N N . THR B 1 491 ? -11.898 25.828 18.531 1 95.62 491 THR B N 1
ATOM 9385 C CA . THR B 1 491 ? -11.664 26.188 17.141 1 95.62 491 THR B CA 1
ATOM 9386 C C . THR B 1 491 ? -12.859 25.797 16.281 1 95.62 491 THR B C 1
ATOM 9388 O O . THR B 1 491 ? -13.609 24.875 16.625 1 95.62 491 THR B O 1
ATOM 9391 N N . ALA B 1 492 ? -13.016 26.516 15.18 1 91.69 492 ALA B N 1
ATOM 9392 C CA . ALA B 1 492 ? -14.008 26.156 14.156 1 91.69 492 ALA B CA 1
ATOM 9393 C C . ALA B 1 492 ? -13.406 25.234 13.109 1 91.69 492 ALA B C 1
ATOM 9395 O O . ALA B 1 492 ? -14.125 24.453 12.484 1 91.69 492 ALA B O 1
ATOM 9396 N N . ASP B 1 493 ? -12.086 25.359 12.93 1 90.62 493 ASP B N 1
ATOM 9397 C CA . ASP B 1 493 ? -11.406 24.609 11.875 1 90.62 493 ASP B CA 1
ATOM 9398 C C . ASP B 1 493 ? -10.07 24.047 12.375 1 90.62 493 ASP B C 1
ATOM 9400 O O . ASP B 1 493 ? -9.359 24.719 13.125 1 90.62 493 ASP B O 1
ATOM 9404 N N . SER B 1 494 ? -9.859 22.797 11.953 1 84.81 494 SER B N 1
ATOM 9405 C CA . SER B 1 494 ? -8.594 22.125 12.219 1 84.81 494 SER B CA 1
ATOM 9406 C C . SER B 1 494 ? -8.273 21.094 11.133 1 84.81 494 SER B C 1
ATOM 9408 O O . SER B 1 494 ? -9.125 20.781 10.305 1 84.81 494 SER B O 1
ATOM 9410 N N . HIS B 1 495 ? -7.078 20.703 11.156 1 76.56 495 HIS B N 1
ATOM 9411 C CA . HIS B 1 495 ? -6.715 19.609 10.258 1 76.56 495 HIS B CA 1
ATOM 9412 C C . HIS B 1 495 ? -7.297 18.281 10.742 1 76.56 495 HIS B C 1
ATOM 9414 O O . HIS B 1 495 ? -7.484 17.359 9.953 1 76.56 495 HIS B O 1
ATOM 9420 N N . ASP B 1 496 ? -7.539 18.234 11.977 1 79.81 496 ASP B N 1
ATOM 9421 C CA . ASP B 1 496 ? -8.172 17.062 12.578 1 79.81 496 ASP B CA 1
ATOM 9422 C C . ASP B 1 496 ? -9.656 17.016 12.25 1 79.81 496 ASP B C 1
ATOM 9424 O O . ASP B 1 496 ? -10.344 18.031 12.273 1 79.81 496 ASP B O 1
ATOM 9428 N N . PRO B 1 497 ? -10.164 15.812 11.938 1 82.19 497 PRO B N 1
ATOM 9429 C CA . PRO B 1 497 ? -11.57 15.695 11.523 1 82.19 497 PRO B CA 1
ATOM 9430 C C . PRO B 1 497 ? -12.547 15.953 12.672 1 82.19 497 PRO B C 1
ATOM 9432 O O . PRO B 1 497 ? -13.758 15.922 12.469 1 82.19 497 PRO B O 1
ATOM 9435 N N . VAL B 1 498 ? -12.125 16.188 13.875 1 79.69 498 VAL B N 1
ATOM 9436 C CA . VAL B 1 498 ? -13.008 16.438 15.008 1 79.69 498 VAL B CA 1
ATOM 9437 C C . VAL B 1 498 ? -13.953 17.594 14.68 1 79.69 498 VAL B C 1
ATOM 9439 O O . VAL B 1 498 ? -15.109 17.594 15.102 1 79.69 498 VAL B O 1
ATOM 9442 N N . THR B 1 499 ? -13.461 18.578 13.945 1 83.12 499 THR B N 1
ATOM 9443 C CA . THR B 1 499 ? -14.266 19.75 13.633 1 83.12 499 THR B CA 1
ATOM 9444 C C . THR B 1 499 ? -15.398 19.391 12.68 1 83.12 499 THR B C 1
ATOM 9446 O O . THR B 1 499 ? -16.344 20.172 12.492 1 83.12 499 THR B O 1
ATOM 9449 N N . PHE B 1 500 ? -15.375 18.172 12.242 1 85.69 500 PHE B N 1
ATOM 9450 C CA . PHE B 1 500 ? -16.453 17.688 11.391 1 85.69 500 PHE B CA 1
ATOM 9451 C C . PHE B 1 500 ? -17.5 16.953 12.219 1 85.69 500 PHE B C 1
ATOM 9453 O O . PHE B 1 500 ? -18.703 17.016 11.914 1 85.69 500 PHE B O 1
ATOM 9460 N N . TYR B 1 501 ? -17.031 16.344 13.297 1 89.94 501 TYR B N 1
ATOM 9461 C CA . TYR B 1 501 ? -17.938 15.5 14.07 1 89.94 501 TYR B CA 1
ATOM 9462 C C . TYR B 1 501 ? -18.609 16.297 15.188 1 89.94 501 TYR B C 1
ATOM 9464 O O . TYR B 1 501 ? -19.781 16.062 15.492 1 89.94 501 TYR B O 1
ATOM 9472 N N . ALA B 1 502 ? -17.844 17.188 15.727 1 92.94 502 ALA B N 1
ATOM 9473 C CA . ALA B 1 502 ? -18.234 17.828 16.984 1 92.94 502 ALA B CA 1
ATOM 9474 C C . ALA B 1 502 ? -19.562 18.547 16.844 1 92.94 502 ALA B C 1
ATOM 9476 O O . ALA B 1 502 ? -20.438 18.422 17.703 1 92.94 502 ALA B O 1
ATOM 9477 N N . PRO B 1 503 ? -19.797 19.281 15.719 1 92.06 503 PRO B N 1
ATOM 9478 C CA . PRO B 1 503 ? -21.078 19.969 15.578 1 92.06 503 PRO B CA 1
ATOM 9479 C C . PRO B 1 503 ? -22.266 19.016 15.625 1 92.06 503 PRO B C 1
ATOM 9481 O O . PRO B 1 503 ? -23.297 19.328 16.219 1 92.06 503 PRO B O 1
ATOM 9484 N N . PHE B 1 504 ? -22.109 17.875 15.07 1 93.5 504 PHE B N 1
ATOM 9485 C CA . PHE B 1 504 ? -23.203 16.922 14.992 1 93.5 504 PHE B CA 1
ATOM 9486 C C . PHE B 1 504 ? -23.391 16.203 16.312 1 93.5 504 PHE B C 1
ATOM 9488 O O . PHE B 1 504 ? -24.516 15.945 16.734 1 93.5 504 PHE B O 1
ATOM 9495 N N . LEU B 1 505 ? -22.328 15.852 16.938 1 95.81 505 LEU B N 1
ATOM 9496 C CA . LEU B 1 505 ? -22.406 15.219 18.25 1 95.81 505 LEU B CA 1
ATOM 9497 C C . LEU B 1 505 ? -23.062 16.156 19.266 1 95.81 505 LEU B C 1
ATOM 9499 O O . LEU B 1 505 ? -23.953 15.758 20 1 95.81 505 LEU B O 1
ATOM 9503 N N . LEU B 1 506 ? -22.641 17.406 19.281 1 95.25 506 LEU B N 1
ATOM 9504 C CA . LEU B 1 506 ? -23.188 18.406 20.188 1 95.25 506 LEU B CA 1
ATOM 9505 C C . LEU B 1 506 ? -24.688 18.609 19.906 1 95.25 506 LEU B C 1
ATOM 9507 O O . LEU B 1 506 ? -25.484 18.703 20.844 1 95.25 506 LEU B O 1
ATOM 9511 N N . SER B 1 507 ? -25 18.625 18.656 1 91.88 507 SER B N 1
ATOM 9512 C CA . SER B 1 507 ? -26.406 18.781 18.281 1 91.88 507 SER B CA 1
ATOM 9513 C C . SER B 1 507 ? -27.234 17.594 18.734 1 91.88 507 SER B C 1
ATOM 9515 O O . SER B 1 507 ? -28.453 17.719 18.938 1 91.88 507 SER B O 1
ATOM 9517 N N . ALA B 1 508 ? -26.609 16.5 18.953 1 93.06 508 ALA B N 1
ATOM 9518 C CA . ALA B 1 508 ? -27.297 15.281 19.375 1 93.06 508 ALA B CA 1
ATOM 9519 C C . ALA B 1 508 ? -27.297 15.164 20.906 1 93.06 508 ALA B C 1
ATOM 9521 O O . ALA B 1 508 ? -27.781 14.172 21.453 1 93.06 508 ALA B O 1
ATOM 9522 N N . GLY B 1 509 ? -26.734 16.078 21.609 1 94.31 509 GLY B N 1
ATOM 9523 C CA . GLY B 1 509 ? -26.688 16.078 23.062 1 94.31 509 GLY B CA 1
ATOM 9524 C C . GLY B 1 509 ? -25.516 15.32 23.625 1 94.31 509 GLY B C 1
ATOM 9525 O O . GLY B 1 509 ? -25.516 14.938 24.797 1 94.31 509 GLY B O 1
ATOM 9526 N N . ILE B 1 510 ? -24.562 15.031 22.812 1 96.81 510 ILE B N 1
ATOM 9527 C CA . ILE B 1 510 ? -23.359 14.336 23.25 1 96.81 510 ILE B CA 1
ATOM 9528 C C . ILE B 1 510 ? -22.219 15.344 23.422 1 96.81 510 ILE B C 1
ATOM 9530 O O . ILE B 1 510 ? -21.875 16.078 22.5 1 96.81 510 ILE B O 1
ATOM 9534 N N . ALA B 1 511 ? -21.656 15.406 24.578 1 97.44 511 ALA B N 1
ATOM 9535 C CA . ALA B 1 511 ? -20.516 16.281 24.844 1 97.44 511 ALA B CA 1
ATOM 9536 C C . ALA B 1 511 ? -19.25 15.781 24.172 1 97.44 511 ALA B C 1
ATOM 9538 O O . ALA B 1 511 ? -19.172 14.609 23.797 1 97.44 511 ALA B O 1
ATOM 9539 N N . VAL B 1 512 ? -18.344 16.703 23.969 1 97.94 512 VAL B N 1
ATOM 9540 C CA . VAL B 1 512 ? -17.078 16.344 23.359 1 97.94 512 VAL B CA 1
ATOM 9541 C C . VAL B 1 512 ? -15.922 16.75 24.281 1 97.94 512 VAL B C 1
ATOM 9543 O O . VAL B 1 512 ? -15.836 17.906 24.703 1 97.94 512 VAL B O 1
ATOM 9546 N N . LEU B 1 513 ? -15.117 15.797 24.656 1 98.31 513 LEU B N 1
ATOM 9547 C CA . LEU B 1 513 ? -13.883 16.016 25.406 1 98.31 513 LEU B CA 1
ATOM 9548 C C . LEU B 1 513 ? -12.664 15.906 24.484 1 98.31 513 LEU B C 1
ATOM 9550 O O . LEU B 1 513 ? -12.469 14.867 23.859 1 98.31 513 LEU B O 1
ATOM 9554 N N . ILE B 1 514 ? -11.828 16.938 24.391 1 97.94 514 ILE B N 1
ATOM 9555 C CA . ILE B 1 514 ? -10.641 16.953 23.531 1 97.94 514 ILE B CA 1
ATOM 9556 C C . ILE B 1 514 ? -9.383 17.047 24.406 1 97.94 514 ILE B C 1
ATOM 9558 O O . ILE B 1 514 ? -8.969 18.141 24.781 1 97.94 514 ILE B O 1
ATOM 9562 N N . PRO B 1 515 ? -8.695 15.938 24.609 1 97.88 515 PRO B N 1
ATOM 9563 C CA . PRO B 1 515 ? -7.566 15.898 25.531 1 97.88 515 PRO B CA 1
ATOM 9564 C C . PRO B 1 515 ? -6.281 16.453 24.922 1 97.88 515 PRO B C 1
ATOM 9566 O O . PRO B 1 515 ? -6.016 16.234 23.734 1 97.88 515 PRO B O 1
ATOM 9569 N N . ASP B 1 516 ? -5.555 17.156 25.641 1 97.5 516 ASP B N 1
ATOM 9570 C CA . ASP B 1 516 ? -4.168 17.516 25.359 1 97.5 516 ASP B CA 1
ATOM 9571 C C . ASP B 1 516 ? -3.203 16.641 26.156 1 97.5 516 ASP B C 1
ATOM 9573 O O . ASP B 1 516 ? -2.713 17.031 27.203 1 97.5 516 ASP B O 1
ATOM 9577 N N . TYR B 1 517 ? -2.852 15.523 25.578 1 96.38 517 TYR B N 1
ATOM 9578 C CA . TYR B 1 517 ? -2.041 14.508 26.25 1 96.38 517 TYR B CA 1
ATOM 9579 C C . TYR B 1 517 ? -0.555 14.805 26.078 1 96.38 517 TYR B C 1
ATOM 9581 O O . TYR B 1 517 ? -0.169 15.625 25.25 1 96.38 517 TYR B O 1
ATOM 9589 N N . ARG B 1 518 ? 0.313 14.25 26.969 1 94.38 518 ARG B N 1
ATOM 9590 C CA . ARG B 1 518 ? 1.757 14.453 26.922 1 94.38 518 ARG B CA 1
ATOM 9591 C C . ARG B 1 518 ? 2.309 14.109 25.531 1 94.38 518 ARG B C 1
ATOM 9593 O O . ARG B 1 518 ? 1.898 13.117 24.922 1 94.38 518 ARG B O 1
ATOM 9600 N N . GLY B 1 519 ? 3.236 14.82 25.062 1 93.06 519 GLY B N 1
ATOM 9601 C CA . GLY B 1 519 ? 3.766 14.734 23.719 1 93.06 519 GLY B CA 1
ATOM 9602 C C . GLY B 1 519 ? 3.201 15.797 22.781 1 93.06 519 GLY B C 1
ATOM 9603 O O . GLY B 1 519 ? 3.732 16.016 21.703 1 93.06 519 GLY B O 1
ATOM 9604 N N . SER B 1 520 ? 2.189 16.5 23.25 1 95.25 520 SER B N 1
ATOM 9605 C CA . SER B 1 520 ? 1.519 17.531 22.469 1 95.25 520 SER B CA 1
ATOM 9606 C C . SER B 1 520 ? 2.311 18.828 22.484 1 95.25 520 SER B C 1
ATOM 9608 O O . SER B 1 520 ? 3.316 18.953 23.188 1 95.25 520 SER B O 1
ATOM 9610 N N . SER B 1 521 ? 1.883 19.781 21.75 1 95.19 521 SER B N 1
ATOM 9611 C CA . SER B 1 521 ? 2.504 21.094 21.703 1 95.19 521 SER B CA 1
ATOM 9612 C C . SER B 1 521 ? 1.925 22.016 22.781 1 95.19 521 SER B C 1
ATOM 9614 O O . SER B 1 521 ? 0.888 21.703 23.375 1 95.19 521 SER B O 1
ATOM 9616 N N . GLY B 1 522 ? 2.627 23.109 23.062 1 96.5 522 GLY B N 1
ATOM 9617 C CA . GLY B 1 522 ? 2.107 24.188 23.875 1 96.5 522 GLY B CA 1
ATOM 9618 C C . GLY B 1 522 ? 2.723 24.25 25.266 1 96.5 522 GLY B C 1
ATOM 9619 O O . GLY B 1 522 ? 2.504 25.203 26.016 1 96.5 522 GLY B O 1
ATOM 9620 N N . ARG B 1 523 ? 3.557 23.266 25.531 1 95.5 523 ARG B N 1
ATOM 9621 C CA . ARG B 1 523 ? 4.09 23.25 26.891 1 95.5 523 ARG B CA 1
ATOM 9622 C C . ARG B 1 523 ? 5.598 23.016 26.891 1 95.5 523 ARG B C 1
ATOM 9624 O O . ARG B 1 523 ? 6.168 22.578 27.891 1 95.5 523 ARG B O 1
ATOM 9631 N N . GLY B 1 524 ? 6.195 23.172 25.734 1 94.12 524 GLY B N 1
ATOM 9632 C CA . GLY B 1 524 ? 7.645 23.188 25.641 1 94.12 524 GLY B CA 1
ATOM 9633 C C . GLY B 1 524 ? 8.258 21.812 25.469 1 94.12 524 GLY B C 1
ATOM 9634 O O . GLY B 1 524 ? 7.539 20.828 25.266 1 94.12 524 GLY B O 1
ATOM 9635 N N . GLN B 1 525 ? 9.609 21.828 25.578 1 93.25 525 GLN B N 1
ATOM 9636 C CA . GLN B 1 525 ? 10.438 20.672 25.219 1 93.25 525 GLN B CA 1
ATOM 9637 C C . GLN B 1 525 ? 10.133 19.484 26.125 1 93.25 525 GLN B C 1
ATOM 9639 O O . GLN B 1 525 ? 10 18.359 25.656 1 93.25 525 GLN B O 1
ATOM 9644 N N . ARG B 1 526 ? 10.055 19.703 27.391 1 91 526 ARG B N 1
ATOM 9645 C CA . ARG B 1 526 ? 9.844 18.594 28.328 1 91 526 ARG B CA 1
ATOM 9646 C C . ARG B 1 526 ? 8.531 17.875 28.031 1 91 526 ARG B C 1
ATOM 9648 O O . ARG B 1 526 ? 8.5 16.641 27.969 1 91 526 ARG B O 1
ATOM 9655 N N . TYR B 1 527 ? 7.477 18.609 27.891 1 92.31 527 TYR B N 1
ATOM 9656 C CA . TYR B 1 527 ? 6.164 18.047 27.594 1 92.31 527 TYR B CA 1
ATOM 9657 C C . TYR B 1 527 ? 6.168 17.312 26.25 1 92.31 527 TYR B C 1
ATOM 9659 O O . TYR B 1 527 ? 5.637 16.203 26.141 1 92.31 527 TYR B O 1
ATOM 9667 N N . ALA B 1 528 ? 6.797 17.906 25.266 1 91.94 528 ALA B N 1
ATOM 9668 C CA . ALA B 1 528 ? 6.875 17.344 23.938 1 91.94 528 ALA B CA 1
ATOM 9669 C C . ALA B 1 528 ? 7.723 16.062 23.922 1 91.94 528 ALA B C 1
ATOM 9671 O O . ALA B 1 528 ? 7.449 15.133 23.172 1 91.94 528 ALA B O 1
ATOM 9672 N N . SER B 1 529 ? 8.656 15.922 24.75 1 89.31 529 SER B N 1
ATOM 9673 C CA . SER B 1 529 ? 9.641 14.844 24.75 1 89.31 529 SER B CA 1
ATOM 9674 C C . SER B 1 529 ? 9.039 13.531 25.234 1 89.31 529 SER B C 1
ATOM 9676 O O . SER B 1 529 ? 9.625 12.469 25.047 1 89.31 529 SER B O 1
ATOM 9678 N N . TYR B 1 530 ? 7.844 13.609 25.828 1 89.94 530 TYR B N 1
ATOM 9679 C CA . TYR B 1 530 ? 7.184 12.367 26.234 1 89.94 530 TYR B CA 1
ATOM 9680 C C . TYR B 1 530 ? 6.859 11.5 25.031 1 89.94 530 TYR B C 1
ATOM 9682 O O . TYR B 1 530 ? 6.617 10.297 25.172 1 89.94 530 TYR B O 1
ATOM 9690 N N . ALA B 1 531 ? 6.883 12.125 23.891 1 85.62 531 ALA B N 1
ATOM 9691 C CA . ALA B 1 531 ? 6.602 11.398 22.656 1 85.62 531 ALA B CA 1
ATOM 9692 C C . ALA B 1 531 ? 7.859 10.719 22.125 1 85.62 531 ALA B C 1
ATOM 9694 O O . ALA B 1 531 ? 7.793 9.953 21.156 1 85.62 531 ALA B O 1
ATOM 9695 N N . ALA B 1 532 ? 8.969 10.961 22.672 1 81.38 532 ALA B N 1
ATOM 9696 C CA . ALA B 1 532 ? 10.219 10.359 22.203 1 81.38 532 ALA B CA 1
ATOM 9697 C C . ALA B 1 532 ? 10.445 8.992 22.859 1 81.38 532 ALA B C 1
ATOM 9699 O O . ALA B 1 532 ? 10.156 8.812 24.047 1 81.38 532 ALA B O 1
ATOM 9700 N N . ALA B 1 533 ? 10.977 8.117 22 1 69.38 533 ALA B N 1
ATOM 9701 C CA . ALA B 1 533 ? 11.32 6.805 22.531 1 69.38 533 ALA B CA 1
ATOM 9702 C C . ALA B 1 533 ? 12.484 6.895 23.5 1 69.38 533 ALA B C 1
ATOM 9704 O O . ALA B 1 533 ? 13.461 7.613 23.25 1 69.38 533 ALA B O 1
ATOM 9705 N N . GLY B 1 534 ? 12.344 6.449 24.688 1 65.56 534 GLY B N 1
ATOM 9706 C CA . GLY B 1 534 ? 13.398 6.398 25.688 1 65.56 534 GLY B CA 1
ATOM 9707 C C . GLY B 1 534 ? 13.016 5.613 26.938 1 65.56 534 GLY B C 1
ATOM 9708 O O . GLY B 1 534 ? 11.906 5.082 27.016 1 65.56 534 GLY B O 1
ATOM 9709 N N . PRO B 1 535 ? 14.023 5.434 27.703 1 59.88 535 PRO B N 1
ATOM 9710 C CA . PRO B 1 535 ? 13.711 4.676 28.922 1 59.88 535 PRO B CA 1
ATOM 9711 C C . PRO B 1 535 ? 12.484 5.215 29.656 1 59.88 535 PRO B C 1
ATOM 9713 O O . PRO B 1 535 ? 12.477 6.375 30.078 1 59.88 535 PRO B O 1
ATOM 9716 N N . GLY B 1 536 ? 11.516 4.469 29.672 1 57.66 536 GLY B N 1
ATOM 9717 C CA . GLY B 1 536 ? 10.289 4.82 30.391 1 57.66 536 GLY B CA 1
ATOM 9718 C C . GLY B 1 536 ? 9.336 5.652 29.547 1 57.66 536 GLY B C 1
ATOM 9719 O O . GLY B 1 536 ? 8.305 6.105 30.031 1 57.66 536 GLY B O 1
ATOM 9720 N N . ALA B 1 537 ? 9.773 5.812 28.344 1 68 537 ALA B N 1
ATOM 9721 C CA . ALA B 1 537 ? 8.938 6.699 27.547 1 68 537 ALA B CA 1
ATOM 9722 C C . ALA B 1 537 ? 8.68 6.105 26.156 1 68 537 ALA B C 1
ATOM 9724 O O . ALA B 1 537 ? 9.477 6.301 25.234 1 68 537 ALA B O 1
ATOM 9725 N N . TYR B 1 538 ? 7.852 5.168 26.078 1 78 538 TYR B N 1
ATOM 9726 C CA . TYR B 1 538 ? 7.391 4.645 24.797 1 78 538 TYR B CA 1
ATOM 9727 C C . TYR B 1 538 ? 5.898 4.906 24.609 1 78 538 TYR B C 1
ATOM 9729 O O . TYR B 1 538 ? 5.176 5.137 25.578 1 78 538 TYR B O 1
ATOM 9737 N N . TYR B 1 539 ? 5.633 4.938 23.359 1 87.69 539 TYR B N 1
ATOM 9738 C CA . TYR B 1 539 ? 4.211 5.082 23.078 1 87.69 539 TYR B CA 1
ATOM 9739 C C . TYR B 1 539 ? 3.383 4.082 23.875 1 87.69 539 TYR B C 1
ATOM 9741 O O . TYR B 1 539 ? 3.789 2.932 24.047 1 87.69 539 TYR B O 1
ATOM 9749 N N . GLY B 1 540 ? 2.338 4.551 24.406 1 89.75 540 GLY B N 1
ATOM 9750 C CA . GLY B 1 540 ? 1.419 3.725 25.172 1 89.75 540 GLY B CA 1
ATOM 9751 C C . GLY B 1 540 ? 1.638 3.822 26.672 1 89.75 540 GLY B C 1
ATOM 9752 O O . GLY B 1 540 ? 0.788 3.396 27.453 1 89.75 540 GLY B O 1
ATOM 9753 N N . THR B 1 541 ? 2.709 4.422 27.062 1 90.12 541 THR B N 1
ATOM 9754 C CA . THR B 1 541 ? 3.049 4.457 28.484 1 90.12 541 THR B CA 1
ATOM 9755 C C . THR B 1 541 ? 2.412 5.668 29.156 1 90.12 541 THR B C 1
ATOM 9757 O O . THR B 1 541 ? 1.913 5.562 30.281 1 90.12 541 THR B O 1
ATOM 9760 N N . THR B 1 542 ? 2.459 6.816 28.484 1 92.38 542 THR B N 1
ATOM 9761 C CA . THR B 1 542 ? 1.974 8.031 29.125 1 92.38 542 THR B CA 1
ATOM 9762 C C . THR B 1 542 ? 0.759 8.586 28.375 1 92.38 542 THR B C 1
ATOM 9764 O O . THR B 1 542 ? -0.15 9.148 29 1 92.38 542 THR B O 1
ATOM 9767 N N . ASP B 1 543 ? 0.748 8.438 27.109 1 93.62 543 ASP B N 1
ATOM 9768 C CA . ASP B 1 543 ? -0.247 9.07 26.25 1 93.62 543 ASP B CA 1
ATOM 9769 C C . ASP B 1 543 ? -1.639 8.492 26.516 1 93.62 543 ASP B C 1
ATOM 9771 O O . ASP B 1 543 ? -2.564 9.234 26.859 1 93.62 543 ASP B O 1
ATOM 9775 N N . GLU B 1 544 ? -1.765 7.156 26.422 1 94.88 544 GLU B N 1
ATOM 9776 C CA . GLU B 1 544 ? -3.082 6.574 26.672 1 94.88 544 GLU B CA 1
ATOM 9777 C C . GLU B 1 544 ? -3.525 6.793 28.109 1 94.88 544 GLU B C 1
ATOM 9779 O O . GLU B 1 544 ? -4.684 7.133 28.359 1 94.88 544 GLU B O 1
ATOM 9784 N N . PRO B 1 545 ? -2.715 6.633 29.125 1 94.56 545 PRO B N 1
ATOM 9785 C CA . PRO B 1 545 ? -3.119 6.934 30.5 1 94.56 545 PRO B CA 1
ATOM 9786 C C . PRO B 1 545 ? -3.58 8.375 30.688 1 94.56 545 PRO B C 1
ATOM 9788 O O . PRO B 1 545 ? -4.449 8.656 31.516 1 94.56 545 PRO B O 1
ATOM 9791 N N . ASP B 1 546 ? -2.979 9.297 29.922 1 96.31 546 ASP B N 1
ATOM 9792 C CA . ASP B 1 546 ? -3.418 10.688 29.984 1 96.31 546 ASP B CA 1
ATOM 9793 C C . ASP B 1 546 ? -4.867 10.828 29.531 1 96.31 546 ASP B C 1
ATOM 9795 O O . ASP B 1 546 ? -5.617 11.656 30.062 1 96.31 546 ASP B O 1
ATOM 9799 N N . ILE B 1 547 ? -5.277 10.047 28.5 1 97.12 547 ILE B N 1
ATOM 9800 C CA . ILE B 1 547 ? -6.664 10.031 28.047 1 97.12 547 ILE B CA 1
ATOM 9801 C C . ILE B 1 547 ? -7.57 9.531 29.172 1 97.12 547 ILE B C 1
ATOM 9803 O O . ILE B 1 547 ? -8.617 10.125 29.438 1 97.12 547 ILE B O 1
ATOM 9807 N N . ALA B 1 548 ? -7.152 8.5 29.828 1 96.44 548 ALA B N 1
ATOM 9808 C CA . ALA B 1 548 ? -7.914 7.945 30.938 1 96.44 548 ALA B CA 1
ATOM 9809 C C . ALA B 1 548 ? -8.031 8.945 32.094 1 96.44 548 ALA B C 1
ATOM 9811 O O . ALA B 1 548 ? -9.102 9.109 32.656 1 96.44 548 ALA B O 1
ATOM 9812 N N . ALA B 1 549 ? -6.965 9.602 32.375 1 96.81 549 ALA B N 1
ATOM 9813 C CA . ALA B 1 549 ? -6.945 10.57 33.469 1 96.81 549 ALA B CA 1
ATOM 9814 C C . ALA B 1 549 ? -7.93 11.703 33.219 1 96.81 549 ALA B C 1
ATOM 9816 O O . ALA B 1 549 ? -8.688 12.102 34.094 1 96.81 549 ALA B O 1
ATOM 9817 N N . LEU B 1 550 ? -7.891 12.211 32.062 1 98.19 550 LEU B N 1
ATOM 9818 C CA . LEU B 1 550 ? -8.742 13.344 31.703 1 98.19 550 LEU B CA 1
ATOM 9819 C C . LEU B 1 550 ? -10.203 12.93 31.625 1 98.19 550 LEU B C 1
ATOM 9821 O O . LEU B 1 550 ? -11.094 13.703 31.984 1 98.19 550 LEU B O 1
ATOM 9825 N N . THR B 1 551 ? -10.453 11.75 31.125 1 97.69 551 THR B N 1
ATOM 9826 C CA . THR B 1 551 ? -11.805 11.211 31.109 1 97.69 551 THR B CA 1
ATOM 9827 C C . THR B 1 551 ? -12.328 11.062 32.531 1 97.69 551 THR B C 1
ATOM 9829 O O . THR B 1 551 ? -13.445 11.484 32.844 1 97.69 551 THR B O 1
ATOM 9832 N N . GLN B 1 552 ? -11.523 10.477 33.406 1 96.88 552 GLN B N 1
ATOM 9833 C CA . GLN B 1 552 ? -11.875 10.328 34.844 1 96.88 552 GLN B CA 1
ATOM 9834 C C . GLN B 1 552 ? -12.148 11.688 35.469 1 96.88 552 GLN B C 1
ATOM 9836 O O . GLN B 1 552 ? -13.07 11.828 36.281 1 96.88 552 GLN B O 1
ATOM 9841 N N . HIS B 1 553 ? -11.328 12.617 35.125 1 98 553 HIS B N 1
ATOM 9842 C CA . HIS B 1 553 ? -11.508 13.953 35.688 1 98 553 HIS B CA 1
ATOM 9843 C C . HIS B 1 553 ? -12.844 14.555 35.281 1 98 553 HIS B C 1
ATOM 9845 O O . HIS B 1 553 ? -13.539 15.172 36.094 1 98 553 HIS B O 1
ATOM 9851 N N . ALA B 1 554 ? -13.188 14.445 34 1 98.19 554 ALA B N 1
ATOM 9852 C CA . ALA B 1 554 ? -14.484 14.93 33.531 1 98.19 554 ALA B CA 1
ATOM 9853 C C . ALA B 1 554 ? -15.625 14.258 34.281 1 98.19 554 ALA B C 1
ATOM 9855 O O . ALA B 1 554 ? -16.641 14.898 34.562 1 98.19 554 ALA B O 1
ATOM 9856 N N . ILE B 1 555 ? -15.5 12.992 34.562 1 97.06 555 ILE B N 1
ATOM 9857 C CA . ILE B 1 555 ? -16.484 12.258 35.344 1 97.06 555 ILE B CA 1
ATOM 9858 C C . ILE B 1 555 ? -16.562 12.836 36.75 1 97.06 555 ILE B C 1
ATOM 9860 O O . ILE B 1 555 ? -17.656 13.125 37.25 1 97.06 555 ILE B O 1
ATOM 9864 N N . THR B 1 556 ? -15.422 13.016 37.344 1 96.81 556 THR B N 1
ATOM 9865 C CA . THR B 1 556 ? -15.352 13.508 38.719 1 96.81 556 THR B CA 1
ATOM 9866 C C . THR B 1 556 ? -15.977 14.891 38.844 1 96.81 556 THR B C 1
ATOM 9868 O O . THR B 1 556 ? -16.594 15.219 39.844 1 96.81 556 THR B O 1
ATOM 9871 N N . LEU B 1 557 ? -15.883 15.68 37.812 1 96.75 557 LEU B N 1
ATOM 9872 C CA . LEU B 1 557 ? -16.438 17.031 37.781 1 96.75 557 LEU B CA 1
ATOM 9873 C C . LEU B 1 557 ? -17.938 16.984 37.531 1 96.75 557 LEU B C 1
ATOM 9875 O O . LEU B 1 557 ? -18.609 18.031 37.531 1 96.75 557 LEU B O 1
ATOM 9879 N N . GLY B 1 558 ? -18.453 15.805 37.219 1 95.69 558 GLY B N 1
ATOM 9880 C CA . GLY B 1 558 ? -19.875 15.648 36.938 1 95.69 558 GLY B CA 1
ATOM 9881 C C . GLY B 1 558 ? -20.25 16.047 35.531 1 95.69 558 GLY B C 1
ATOM 9882 O O . GLY B 1 558 ? -21.422 16.297 35.25 1 95.69 558 GLY B O 1
ATOM 9883 N N . LEU B 1 559 ? -19.297 16.125 34.656 1 96.69 559 LEU B N 1
ATOM 9884 C CA . LEU B 1 559 ? -19.547 16.531 33.25 1 96.69 559 LEU B CA 1
ATOM 9885 C C . LEU B 1 559 ? -19.875 15.32 32.406 1 96.69 559 LEU B C 1
ATOM 9887 O O . LEU B 1 559 ? -20.766 15.383 31.547 1 96.69 559 LEU B O 1
ATOM 9891 N N . ALA B 1 560 ? -19.172 14.258 32.594 1 97.56 560 ALA B N 1
ATOM 9892 C CA . ALA B 1 560 ? -19.281 13.078 31.734 1 97.56 560 ALA B CA 1
ATOM 9893 C C . ALA B 1 560 ? -19.969 11.93 32.469 1 97.56 560 ALA B C 1
ATOM 9895 O O . ALA B 1 560 ? -19.703 11.703 33.656 1 97.56 560 ALA B O 1
ATOM 9896 N N . ASP B 1 561 ? -20.828 11.227 31.766 1 97.25 561 ASP B N 1
ATOM 9897 C CA . ASP B 1 561 ? -21.484 10.031 32.281 1 97.25 561 ASP B CA 1
ATOM 9898 C C . ASP B 1 561 ? -20.594 8.805 32.125 1 97.25 561 ASP B C 1
ATOM 9900 O O . ASP B 1 561 ? -20.312 8.359 31.016 1 97.25 561 ASP B O 1
ATOM 9904 N N . PRO B 1 562 ? -20.203 8.188 33.25 1 95.62 562 PRO B N 1
ATOM 9905 C CA . PRO B 1 562 ? -19.297 7.051 33.156 1 95.62 562 PRO B CA 1
ATOM 9906 C C . PRO B 1 562 ? -19.891 5.859 32.406 1 95.62 562 PRO B C 1
ATOM 9908 O O . PRO B 1 562 ? -19.156 4.965 31.984 1 95.62 562 PRO B O 1
ATOM 9911 N N . ASP B 1 563 ? -21.188 5.82 32.219 1 95.62 563 ASP B N 1
ATOM 9912 C CA . ASP B 1 563 ? -21.844 4.688 31.562 1 95.62 563 ASP B CA 1
ATOM 9913 C C . ASP B 1 563 ? -22.031 4.945 30.062 1 95.62 563 ASP B C 1
ATOM 9915 O O . ASP B 1 563 ? -22.484 4.066 29.328 1 95.62 563 ASP B O 1
ATOM 9919 N N . ARG B 1 564 ? -21.734 6.133 29.641 1 97.62 564 ARG B N 1
ATOM 9920 C CA . ARG B 1 564 ? -21.953 6.508 28.25 1 97.62 564 ARG B CA 1
ATOM 9921 C C . ARG B 1 564 ? -20.734 7.246 27.688 1 97.62 564 ARG B C 1
ATOM 9923 O O . ARG B 1 564 ? -20.828 8.422 27.328 1 97.62 564 ARG B O 1
ATOM 9930 N N . LEU B 1 565 ? -19.656 6.508 27.5 1 97.44 565 LEU B N 1
ATOM 9931 C CA . LEU B 1 565 ? -18.391 7.047 27.016 1 97.44 565 LEU B CA 1
ATOM 9932 C C . LEU B 1 565 ? -17.984 6.383 25.703 1 97.44 565 LEU B C 1
ATOM 9934 O O . LEU B 1 565 ? -18.062 5.156 25.578 1 97.44 565 LEU B O 1
ATOM 9938 N N . ALA B 1 566 ? -17.641 7.152 24.75 1 97.94 566 ALA B N 1
ATOM 9939 C CA . ALA B 1 566 ? -17.031 6.691 23.5 1 97.94 566 ALA B CA 1
ATOM 9940 C C . ALA B 1 566 ? -15.688 7.371 23.266 1 97.94 566 ALA B C 1
ATOM 9942 O O . ALA B 1 566 ? -15.453 8.477 23.75 1 97.94 566 ALA B O 1
ATOM 9943 N N . VAL B 1 567 ? -14.805 6.695 22.609 1 97.88 567 VAL B N 1
ATOM 9944 C CA . VAL B 1 567 ? -13.492 7.254 22.328 1 97.88 567 VAL B CA 1
ATOM 9945 C C . VAL B 1 567 ? -13.195 7.16 20.828 1 97.88 567 VAL B C 1
ATOM 9947 O O . VAL B 1 567 ? -13.594 6.191 20.172 1 97.88 567 VAL B O 1
ATOM 9950 N N . GLY B 1 568 ? -12.602 8.164 20.281 1 97.38 568 GLY B N 1
ATOM 9951 C CA . GLY B 1 568 ? -12.18 8.172 18.891 1 97.38 568 GLY B CA 1
ATOM 9952 C C . GLY B 1 568 ? -11.164 9.258 18.578 1 97.38 568 GLY B C 1
ATOM 9953 O O . GLY B 1 568 ? -10.891 10.117 19.422 1 97.38 568 GLY B O 1
ATOM 9954 N N . GLY B 1 569 ? -10.625 9.203 17.438 1 97.31 569 GLY B N 1
ATOM 9955 C CA . GLY B 1 569 ? -9.656 10.18 16.984 1 97.31 569 GLY B CA 1
ATOM 9956 C C . GLY B 1 569 ? -9.078 9.859 15.609 1 97.31 569 GLY B C 1
ATOM 9957 O O . GLY B 1 569 ? -9.508 8.906 14.961 1 97.31 569 GLY B O 1
ATOM 9958 N N . TRP B 1 570 ? -8.125 10.633 15.148 1 97.38 570 TRP B N 1
ATOM 9959 C CA . TRP B 1 570 ? -7.559 10.5 13.812 1 97.38 570 TRP B CA 1
ATOM 9960 C C . TRP B 1 570 ? -6.035 10.453 13.867 1 97.38 570 TRP B C 1
ATOM 9962 O O . TRP B 1 570 ? -5.414 11.148 14.672 1 97.38 570 TRP B O 1
ATOM 9972 N N . SER B 1 571 ? -5.352 9.633 12.984 1 97.31 571 SER B N 1
ATOM 9973 C CA . SER B 1 571 ? -3.896 9.516 12.9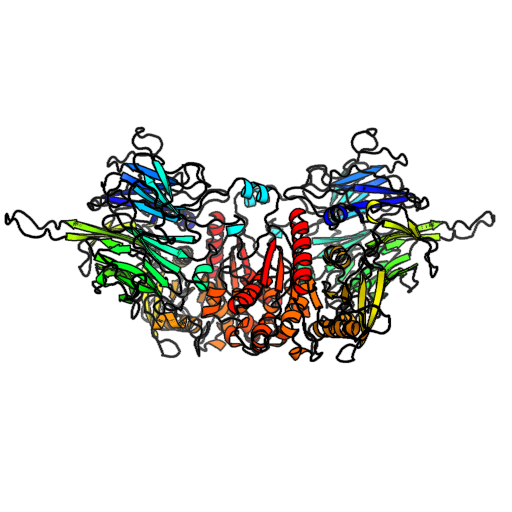45 1 97.31 571 SER B CA 1
ATOM 9974 C C . SER B 1 571 ? -3.342 9.047 14.289 1 97.31 571 SER B C 1
ATOM 9976 O O . SER B 1 571 ? -3.777 8.031 14.828 1 97.31 571 SER B O 1
ATOM 9978 N N . GLN B 1 572 ? -2.592 9.891 15.008 1 95.81 572 GLN B N 1
ATOM 9979 C CA . GLN B 1 572 ? -2.164 9.57 16.359 1 95.81 572 GLN B CA 1
ATOM 9980 C C . GLN B 1 572 ? -3.365 9.359 17.281 1 95.81 572 GLN B C 1
ATOM 9982 O O . GLN B 1 572 ? -3.318 8.516 18.188 1 95.81 572 GLN B O 1
ATOM 9987 N N . GLY B 1 573 ? -4.391 10.125 17.062 1 97.38 573 GLY B N 1
ATOM 9988 C CA . GLY B 1 573 ? -5.617 9.906 17.812 1 97.38 573 GLY B CA 1
ATOM 9989 C C . GLY B 1 573 ? -6.281 8.578 17.5 1 97.38 573 GLY B C 1
ATOM 9990 O O . GLY B 1 573 ? -6.91 7.973 18.375 1 97.38 573 GLY B O 1
ATOM 9991 N N . GLY B 1 574 ? -6.219 8.172 16.219 1 98.12 574 GLY B N 1
ATOM 9992 C CA . GLY B 1 574 ? -6.672 6.836 15.859 1 98.12 574 GLY B CA 1
ATOM 9993 C C . GLY B 1 574 ? -5.879 5.734 16.547 1 98.12 574 GLY B C 1
ATOM 9994 O O . GLY B 1 574 ? -6.449 4.746 17.016 1 98.12 574 GLY B O 1
ATOM 9995 N N . TYR B 1 575 ? -4.574 5.914 16.594 1 97.62 575 TYR B N 1
ATOM 9996 C CA . TYR B 1 575 ? -3.693 5.023 17.344 1 97.62 575 TYR B CA 1
ATOM 9997 C C . TYR B 1 575 ? -4.141 4.898 18.797 1 97.62 575 TYR B C 1
ATOM 9999 O O . TYR B 1 575 ? -4.348 3.793 19.297 1 97.62 575 TYR B O 1
ATOM 10007 N N . LEU B 1 576 ? -4.355 5.969 19.438 1 97.38 576 LEU B N 1
ATOM 10008 C CA . LEU B 1 576 ? -4.746 5.973 20.844 1 97.38 576 LEU B CA 1
ATOM 10009 C C . LEU B 1 576 ? -6.156 5.418 21.016 1 97.38 576 LEU B C 1
ATOM 10011 O O . LEU B 1 576 ? -6.48 4.848 22.062 1 97.38 576 LEU B O 1
ATOM 10015 N N . SER B 1 577 ? -6.98 5.562 20.016 1 98 577 SER B N 1
ATOM 10016 C CA . SER B 1 577 ? -8.312 4.973 20.062 1 98 577 SER B CA 1
ATOM 10017 C C . SER B 1 577 ? -8.25 3.449 20.016 1 98 577 SER B C 1
ATOM 10019 O O . SER B 1 577 ? -8.961 2.775 20.766 1 98 577 SER B O 1
ATOM 10021 N N . TYR B 1 578 ? -7.41 2.893 19.141 1 98.12 578 TYR B N 1
ATOM 10022 C CA . TYR B 1 578 ? -7.199 1.45 19.141 1 98.12 578 TYR B CA 1
ATOM 10023 C C . TYR B 1 578 ? -6.691 0.979 20.5 1 98.12 578 TYR B C 1
ATOM 10025 O O . TYR B 1 578 ? -7.18 -0.019 21.031 1 98.12 578 TYR B O 1
ATOM 10033 N N . LEU B 1 579 ? -5.707 1.693 20.969 1 97.06 579 LEU B N 1
ATOM 10034 C CA . LEU B 1 579 ? -5.09 1.306 22.219 1 97.06 579 LEU B CA 1
ATOM 10035 C C . LEU B 1 579 ? -6.09 1.389 23.375 1 97.06 579 LEU B C 1
ATOM 10037 O O . LEU B 1 579 ? -6.145 0.495 24.219 1 97.06 579 LEU B O 1
ATOM 10041 N N . SER B 1 580 ? -6.875 2.48 23.375 1 96.88 580 SER B N 1
ATOM 10042 C CA . SER B 1 580 ? -7.91 2.633 24.391 1 96.88 580 SER B CA 1
ATOM 10043 C C . SER B 1 580 ? -8.93 1.502 24.312 1 96.88 580 SER B C 1
ATOM 10045 O O . SER B 1 580 ? -9.422 1.033 25.328 1 96.88 580 SER B O 1
ATOM 10047 N N . ALA B 1 581 ? -9.273 1.073 23.156 1 96.62 581 ALA B N 1
ATOM 10048 C CA . ALA B 1 581 ? -10.25 0.003 22.969 1 96.62 581 ALA B CA 1
ATOM 10049 C C . ALA B 1 581 ? -9.789 -1.287 23.641 1 96.62 581 ALA B C 1
ATOM 10051 O O . ALA B 1 581 ? -10.602 -2.01 24.219 1 96.62 581 ALA B O 1
ATOM 10052 N N . VAL B 1 582 ? -8.5 -1.564 23.578 1 96.12 582 VAL B N 1
ATOM 10053 C CA . VAL B 1 582 ? -8.016 -2.834 24.125 1 96.12 582 VAL B CA 1
ATOM 10054 C C . VAL B 1 582 ? -7.645 -2.668 25.594 1 96.12 582 VAL B C 1
ATOM 10056 O O . VAL B 1 582 ? -7.457 -3.654 26.297 1 96.12 582 VAL B O 1
ATOM 10059 N N . ARG B 1 583 ? -7.582 -1.407 26.047 1 92.38 583 ARG B N 1
ATOM 10060 C CA . ARG B 1 583 ? -7.215 -1.149 27.422 1 92.38 583 ARG B CA 1
ATOM 10061 C C . ARG B 1 583 ? -8.43 -0.709 28.25 1 92.38 583 ARG B C 1
ATOM 10063 O O . ARG B 1 583 ? -8.32 -0.472 29.453 1 92.38 583 ARG B O 1
ATOM 10070 N N . GLY B 1 584 ? -9.539 -0.309 27.656 1 74.12 584 GLY B N 1
ATOM 10071 C CA . GLY B 1 584 ? -10.664 0.427 28.203 1 74.12 584 GLY B CA 1
ATOM 10072 C C . GLY B 1 584 ? -11.523 -0.406 29.141 1 74.12 584 GLY B C 1
ATOM 10073 O O . GLY B 1 584 ? -12.562 0.057 29.609 1 74.12 584 GLY B O 1
ATOM 10074 N N . GLY B 1 585 ? -11.078 -1.494 29.438 1 63.88 585 GLY B N 1
ATOM 10075 C CA . GLY B 1 585 ? -11.922 -2.227 30.375 1 63.88 585 GLY B CA 1
ATOM 10076 C C . GLY B 1 585 ? -11.516 -2.035 31.828 1 63.88 585 GLY B C 1
ATOM 10077 O O . GLY B 1 585 ? -10.406 -1.58 32.094 1 63.88 585 GLY B O 1
ATOM 10078 N N . GLY B 1 586 ? -12.508 -1.713 32.688 1 57.91 586 GLY B N 1
ATOM 10079 C CA . GLY B 1 586 ? -12.344 -1.51 34.094 1 57.91 586 GLY B CA 1
ATOM 10080 C C . GLY B 1 586 ? -11.141 -2.236 34.688 1 57.91 586 GLY B C 1
ATOM 10081 O O . GLY B 1 586 ? -10.516 -1.757 35.625 1 57.91 586 GLY B O 1
ATOM 10082 N N . VAL B 1 587 ? -10.648 -3.115 33.844 1 58.41 587 VAL B N 1
ATOM 10083 C CA . VAL B 1 587 ? -9.594 -3.953 34.438 1 58.41 587 VAL B CA 1
ATOM 10084 C C . VAL B 1 587 ? -8.234 -3.318 34.156 1 58.41 587 VAL B C 1
ATOM 10086 O O . VAL B 1 587 ? -7.352 -3.348 35.031 1 58.41 587 VAL B O 1
ATOM 10089 N N . TYR B 1 588 ? -8.086 -2.555 33.094 1 69.62 588 TYR B N 1
ATOM 10090 C CA . TYR B 1 588 ? -6.734 -2.098 32.812 1 69.62 588 TYR B CA 1
ATOM 10091 C C . TYR B 1 588 ? -6.387 -0.854 33.594 1 69.62 588 TYR B C 1
ATOM 10093 O O . TYR B 1 588 ? -5.344 -0.808 34.281 1 69.62 588 TYR B O 1
ATOM 10101 N N . HIS B 1 589 ? -7.297 0.117 33.594 1 77.88 589 HIS B N 1
ATOM 10102 C CA . HIS B 1 589 ? -6.934 1.34 34.312 1 77.88 589 HIS B CA 1
ATOM 10103 C C . HIS B 1 589 ? -7.496 1.349 35.719 1 77.88 589 HIS B C 1
ATOM 10105 O O . HIS B 1 589 ? -7.086 2.16 36.531 1 77.88 589 HIS B O 1
ATOM 10111 N N . GLY B 1 590 ? -8.391 0.47 36 1 85.12 590 GLY B N 1
ATOM 10112 C CA . GLY B 1 590 ? -8.914 0.325 37.344 1 85.12 590 GLY B CA 1
ATOM 10113 C C . GLY B 1 590 ? -9.805 1.475 37.781 1 85.12 590 GLY B C 1
ATOM 10114 O O . GLY B 1 590 ? -9.945 1.754 38.969 1 85.12 590 GLY B O 1
ATOM 10115 N N . LEU B 1 591 ? -10.43 2.174 36.875 1 90.19 591 LEU B N 1
ATOM 10116 C CA . LEU B 1 591 ? -11.156 3.396 37.219 1 90.19 591 LEU B CA 1
ATOM 10117 C C . LEU B 1 591 ? -12.656 3.154 37.219 1 90.19 591 LEU B C 1
ATOM 10119 O O . LEU B 1 591 ? -13.445 4.086 37.406 1 90.19 591 LEU B O 1
ATOM 10123 N N . GLY B 1 592 ? -13.109 1.949 36.969 1 89.62 592 GLY B N 1
ATOM 10124 C CA . GLY B 1 592 ? -14.492 1.545 37.188 1 89.62 592 GLY B CA 1
ATOM 10125 C C . GLY B 1 592 ? -15.398 1.878 36.031 1 89.62 592 GLY B C 1
ATOM 10126 O O . GLY B 1 592 ? -16.625 1.758 36.125 1 89.62 592 GLY B O 1
ATOM 10127 N N . TRP B 1 593 ? -14.93 2.43 34.938 1 93 593 TRP B N 1
ATOM 10128 C CA . TRP B 1 593 ? -15.711 2.688 33.75 1 93 593 TRP B CA 1
ATOM 10129 C C . TRP B 1 593 ? -15.078 2.029 32.531 1 93 593 TRP B C 1
ATOM 10131 O O . TRP B 1 593 ? -13.938 1.571 32.594 1 93 593 TRP B O 1
ATOM 10141 N N . ARG B 1 594 ? -15.938 1.899 31.438 1 93.44 594 ARG B N 1
ATOM 10142 C CA . ARG B 1 594 ? -15.461 1.318 30.188 1 93.44 594 ARG B CA 1
ATOM 10143 C C . ARG B 1 594 ? -16 2.088 28.984 1 93.44 594 ARG B C 1
ATOM 10145 O O . ARG B 1 594 ? -17 2.811 29.109 1 93.44 594 ARG B O 1
ATOM 10152 N N . TRP B 1 595 ? -15.367 1.907 27.922 1 96.5 595 TRP B N 1
ATOM 10153 C CA . TRP B 1 595 ? -15.852 2.498 26.672 1 96.5 595 TRP B CA 1
ATOM 10154 C C . TRP B 1 595 ? -17.031 1.706 26.109 1 96.5 595 TRP B C 1
ATOM 10156 O O . TRP B 1 595 ? -17 0.473 26.094 1 96.5 595 TRP B O 1
ATOM 10166 N N . ARG B 1 596 ? -18.016 2.41 25.625 1 96.69 596 ARG B N 1
ATOM 10167 C CA . ARG B 1 596 ? -19.156 1.765 24.984 1 96.69 596 ARG B CA 1
ATOM 10168 C C . ARG B 1 596 ? -18.859 1.483 23.516 1 96.69 596 ARG B C 1
ATOM 10170 O O . ARG B 1 596 ? -19.422 0.555 22.922 1 96.69 596 ARG B O 1
ATOM 10177 N N . CYS B 1 597 ? -18 2.281 22.922 1 97.81 597 CYS B N 1
ATOM 10178 C CA . CYS B 1 597 ? -17.516 2.045 21.562 1 97.81 597 CYS B CA 1
ATOM 10179 C C . CYS B 1 597 ? -16.234 2.84 21.297 1 97.81 597 CYS B C 1
ATOM 10181 O O . CYS B 1 597 ? -15.867 3.715 22.078 1 97.81 597 CYS B O 1
ATOM 10183 N N . ALA B 1 598 ? -15.523 2.496 20.266 1 98.31 598 ALA B N 1
ATOM 10184 C CA . ALA B 1 598 ? -14.312 3.191 19.828 1 98.31 598 ALA B CA 1
ATOM 10185 C C . ALA B 1 598 ? -14.352 3.461 18.328 1 98.31 598 ALA B C 1
ATOM 10187 O O . ALA B 1 598 ? -14.898 2.66 17.562 1 98.31 598 ALA B O 1
ATOM 10188 N N . VAL B 1 599 ? -13.789 4.582 17.906 1 98.38 599 VAL B N 1
ATOM 10189 C CA . VAL B 1 599 ? -13.789 4.98 16.5 1 98.38 599 VAL B CA 1
ATOM 10190 C C . VAL B 1 599 ? -12.375 5.387 16.078 1 98.38 599 VAL B C 1
ATOM 10192 O O . VAL B 1 599 ? -12.086 6.578 15.914 1 98.38 599 VAL B O 1
ATOM 10195 N N . PRO B 1 600 ? -11.5 4.473 15.836 1 98.69 600 PRO B N 1
ATOM 10196 C CA . PRO B 1 600 ? -10.188 4.82 15.289 1 98.69 600 PRO B CA 1
ATOM 10197 C C . PRO B 1 600 ? -10.25 5.234 13.82 1 98.69 600 PRO B C 1
ATOM 10199 O O . PRO B 1 600 ? -10.727 4.465 12.984 1 98.69 600 PRO B O 1
ATOM 10202 N N . GLY B 1 601 ? -9.797 6.465 13.516 1 98.19 601 GLY B N 1
ATOM 10203 C CA . GLY B 1 601 ? -9.648 6.953 12.156 1 98.19 601 GLY B CA 1
ATOM 10204 C C . GLY B 1 601 ? -8.203 7.059 11.719 1 98.19 601 GLY B C 1
ATOM 10205 O O . GLY B 1 601 ? -7.383 7.676 12.406 1 98.19 601 GLY B O 1
ATOM 10206 N N . ALA B 1 602 ? -7.875 6.402 10.609 1 98.31 602 ALA B N 1
ATOM 10207 C CA . ALA B 1 602 ? -6.516 6.422 10.07 1 98.31 602 ALA B CA 1
ATOM 10208 C C . ALA B 1 602 ? -5.488 6.188 11.172 1 98.31 602 ALA B C 1
ATOM 10210 O O . ALA B 1 602 ? -4.5 6.918 11.281 1 98.31 602 ALA B O 1
ATOM 10211 N N . GLY B 1 603 ? -5.746 5.23 12.031 1 98.31 603 GLY B N 1
ATOM 10212 C CA . GLY B 1 603 ? -4.934 5.027 13.219 1 98.31 603 GLY B CA 1
ATOM 10213 C C . GLY B 1 603 ? -3.918 3.908 13.062 1 98.31 603 GLY B C 1
ATOM 10214 O O . GLY B 1 603 ? -4.062 3.049 12.195 1 98.31 603 GLY B O 1
ATOM 10215 N N . VAL B 1 604 ? -2.896 3.918 13.961 1 97.88 604 VAL B N 1
ATOM 10216 C CA . VAL B 1 604 ? -1.874 2.879 14.023 1 97.88 604 VAL B CA 1
ATOM 10217 C C . VAL B 1 604 ? -2.303 1.789 15 1 97.88 604 VAL B C 1
ATOM 10219 O O . VAL B 1 604 ? -2.682 2.08 16.141 1 97.88 604 VAL B O 1
ATOM 10222 N N . SER B 1 605 ? -2.258 0.547 14.555 1 98.12 605 SER B N 1
ATOM 10223 C CA . SER B 1 605 ? -2.58 -0.57 15.438 1 98.12 605 SER B CA 1
ATOM 10224 C C . SER B 1 605 ? -1.329 -1.351 15.82 1 98.12 605 SER B C 1
ATOM 10226 O O . SER B 1 605 ? -1.338 -2.109 16.797 1 98.12 605 SER B O 1
ATOM 10228 N N . GLU B 1 606 ? -0.258 -1.167 15.062 1 97.06 606 GLU B N 1
ATOM 10229 C CA . GLU B 1 606 ? 0.998 -1.875 15.297 1 97.06 606 GLU B CA 1
ATOM 10230 C C . GLU B 1 606 ? 2.189 -1.064 14.797 1 97.06 606 GLU B C 1
ATOM 10232 O O . GLU B 1 606 ? 2.324 -0.831 13.594 1 97.06 606 GLU B O 1
ATOM 10237 N N . TRP B 1 607 ? 3.143 -0.719 15.672 1 94.69 607 TRP B N 1
ATOM 10238 C CA . TRP B 1 607 ? 4.125 0.326 15.398 1 94.69 607 TRP B CA 1
ATOM 10239 C C . TRP B 1 607 ? 5.32 -0.233 14.641 1 94.69 607 TRP B C 1
ATOM 10241 O O . TRP B 1 607 ? 5.938 0.471 13.836 1 94.69 607 TRP B O 1
ATOM 10251 N N . ASP B 1 608 ? 5.75 -1.471 14.859 1 94.56 608 ASP B N 1
ATOM 10252 C CA . ASP B 1 608 ? 6.902 -1.999 14.133 1 94.56 608 ASP B CA 1
ATOM 10253 C C . ASP B 1 608 ? 6.652 -2.002 12.625 1 94.56 608 ASP B C 1
ATOM 10255 O O . ASP B 1 608 ? 7.547 -1.69 11.844 1 94.56 608 ASP B O 1
ATOM 10259 N N . SER B 1 609 ? 5.422 -2.391 12.258 1 95.88 609 SER B N 1
ATOM 10260 C CA . SER B 1 609 ? 5.102 -2.412 10.836 1 95.88 609 SER B CA 1
ATOM 10261 C C . SER B 1 609 ? 5.082 -1.002 10.25 1 95.88 609 SER B C 1
ATOM 10263 O O . SER B 1 609 ? 5.293 -0.817 9.055 1 95.88 609 SER B O 1
ATOM 10265 N N . MET B 1 610 ? 4.828 0.062 11.031 1 95.69 610 MET B N 1
ATOM 10266 C CA . MET B 1 610 ? 4.793 1.448 10.57 1 95.69 610 MET B CA 1
ATOM 10267 C C . MET B 1 610 ? 6.156 1.879 10.039 1 95.69 610 MET B C 1
ATOM 10269 O O . MET B 1 610 ? 6.234 2.637 9.07 1 95.69 610 MET B O 1
ATOM 10273 N N . VAL B 1 611 ? 7.168 1.394 10.656 1 94.62 611 VAL B N 1
ATOM 10274 C CA . VAL B 1 611 ? 8.531 1.762 10.273 1 94.62 611 VAL B CA 1
ATOM 10275 C C . VAL B 1 611 ? 8.828 1.246 8.867 1 94.62 611 VAL B C 1
ATOM 10277 O O . VAL B 1 611 ? 9.57 1.879 8.109 1 94.62 611 VAL B O 1
ATOM 10280 N N . LEU B 1 612 ? 8.188 0.174 8.477 1 96.56 612 LEU B N 1
ATOM 10281 C CA . LEU B 1 612 ? 8.383 -0.407 7.156 1 96.56 612 LEU B CA 1
ATOM 10282 C C . LEU B 1 612 ? 7.457 0.242 6.133 1 96.56 612 LEU B C 1
ATOM 10284 O O . LEU B 1 612 ? 7.852 0.47 4.988 1 96.56 612 LEU B O 1
ATOM 10288 N N . THR B 1 613 ? 6.258 0.528 6.605 1 97.62 613 THR B N 1
ATOM 10289 C CA . THR B 1 613 ? 5.188 0.672 5.625 1 97.62 613 THR B CA 1
ATOM 10290 C C . THR B 1 613 ? 4.867 2.145 5.387 1 97.62 613 THR B C 1
ATOM 10292 O O . THR B 1 613 ? 4.301 2.504 4.352 1 97.62 613 THR B O 1
ATOM 10295 N N . SER B 1 614 ? 5.164 3.006 6.305 1 97.5 614 SER B N 1
ATOM 10296 C CA . SER B 1 614 ? 4.895 4.43 6.137 1 97.5 614 SER B CA 1
ATOM 10297 C C . SER B 1 614 ? 5.855 5.059 5.133 1 97.5 614 SER B C 1
ATOM 10299 O O . SER B 1 614 ? 6.992 4.609 4.988 1 97.5 614 SER B O 1
ATOM 10301 N N . ASP B 1 615 ? 5.402 6.074 4.453 1 96.12 615 ASP B N 1
ATOM 10302 C CA . ASP B 1 615 ? 6.277 6.801 3.535 1 96.12 615 ASP B CA 1
ATOM 10303 C C . ASP B 1 615 ? 7.328 7.602 4.301 1 96.12 615 ASP B C 1
ATOM 10305 O O . ASP B 1 615 ? 8.305 8.07 3.713 1 96.12 615 ASP B O 1
ATOM 10309 N N . ILE B 1 616 ? 7.172 7.723 5.648 1 94.75 616 ILE B N 1
ATOM 10310 C CA . ILE B 1 616 ? 8.148 8.391 6.496 1 94.75 616 ILE B CA 1
ATOM 10311 C C . ILE B 1 616 ? 8.602 7.449 7.609 1 94.75 616 ILE B C 1
ATOM 10313 O O . ILE B 1 616 ? 8.57 7.809 8.789 1 94.75 616 ILE B O 1
ATOM 10317 N N . GLY B 1 617 ? 9.062 6.359 7.246 1 93.75 617 GLY B N 1
ATOM 10318 C CA . GLY B 1 617 ? 9.398 5.289 8.164 1 93.75 617 GLY B CA 1
ATOM 10319 C C . GLY B 1 617 ? 10.469 5.676 9.172 1 93.75 617 GLY B C 1
ATOM 10320 O O . GLY B 1 617 ? 10.398 5.293 10.344 1 93.75 617 GLY B O 1
ATOM 10321 N N . TYR B 1 618 ? 11.453 6.492 8.812 1 89.44 618 TYR B N 1
ATOM 10322 C CA . TYR B 1 618 ? 12.5 6.938 9.734 1 89.44 618 TYR B CA 1
ATOM 10323 C C . TYR B 1 618 ? 11.914 7.816 10.828 1 89.44 618 TYR B C 1
ATOM 10325 O O . TYR B 1 618 ? 12.281 7.688 12 1 89.44 618 TYR B O 1
ATOM 10333 N N . THR B 1 619 ? 11 8.617 10.359 1 88.38 619 THR B N 1
ATOM 10334 C CA . THR B 1 619 ? 10.352 9.508 11.312 1 88.38 619 THR B CA 1
ATOM 10335 C C . THR B 1 619 ? 9.508 8.711 12.305 1 88.38 619 THR B C 1
ATOM 10337 O O . THR B 1 619 ? 9.469 9.039 13.5 1 88.38 619 THR B O 1
ATOM 10340 N N . GLN B 1 620 ? 8.883 7.703 11.836 1 89.38 620 GLN B N 1
ATOM 10341 C CA . GLN B 1 620 ? 8.07 6.867 12.711 1 89.38 620 GLN B CA 1
ATOM 10342 C C . GLN B 1 620 ? 8.93 6.098 13.703 1 89.38 620 GLN B C 1
ATOM 10344 O O . GLN B 1 620 ? 8.492 5.797 14.812 1 89.38 620 GLN B O 1
ATOM 10349 N N . ALA B 1 621 ? 10.148 5.828 13.32 1 86.94 621 ALA B N 1
ATOM 10350 C CA . ALA B 1 621 ? 11.062 5.027 14.133 1 86.94 621 ALA B CA 1
ATOM 10351 C C . ALA B 1 621 ? 11.547 5.812 15.352 1 86.94 621 ALA B C 1
ATOM 10353 O O . ALA B 1 621 ? 11.906 5.223 16.375 1 86.94 621 ALA B O 1
ATOM 10354 N N . GLU B 1 622 ? 11.531 7.051 15.289 1 81.81 622 GLU B N 1
ATOM 10355 C CA . GLU B 1 622 ? 12.07 7.871 16.375 1 81.81 622 GLU B CA 1
ATOM 10356 C C . GLU B 1 622 ? 11.25 7.715 17.641 1 81.81 622 GLU B C 1
ATOM 10358 O O . GLU B 1 622 ? 11.789 7.371 18.703 1 81.81 622 GLU B O 1
ATOM 10363 N N . PRO B 1 623 ? 9.977 7.895 17.562 1 76.88 623 PRO B N 1
ATOM 10364 C CA . PRO B 1 623 ? 9.211 7.746 18.797 1 76.88 623 PRO B CA 1
ATOM 10365 C C . PRO B 1 623 ? 8.922 6.289 19.141 1 76.88 623 PRO B C 1
ATOM 10367 O O . PRO B 1 623 ? 8.922 5.914 20.312 1 76.88 623 PRO B O 1
ATOM 10370 N N . ALA B 1 624 ? 8.742 5.488 18.188 1 74.31 624 ALA B N 1
ATOM 10371 C CA . ALA B 1 624 ? 8.234 4.137 18.406 1 74.31 624 ALA B CA 1
ATOM 10372 C C . ALA B 1 624 ? 9.375 3.145 18.594 1 74.31 624 ALA B C 1
ATOM 10374 O O . ALA B 1 624 ? 9.18 2.066 19.156 1 74.31 624 ALA B O 1
ATOM 10375 N N . GLY B 1 625 ? 10.531 3.492 18.109 1 80.81 625 GLY B N 1
ATOM 10376 C CA . GLY B 1 625 ? 11.625 2.537 18.031 1 80.81 625 GLY B CA 1
ATOM 10377 C C . GLY B 1 625 ? 11.711 1.838 16.688 1 80.81 625 GLY B C 1
ATOM 10378 O O . GLY B 1 625 ? 10.812 1.974 15.852 1 80.81 625 GLY B O 1
ATOM 10379 N N . CYS B 1 626 ? 12.844 1.15 16.5 1 86.25 626 CYS B N 1
ATOM 10380 C CA . CYS B 1 626 ? 13.102 0.522 15.211 1 86.25 626 CYS B CA 1
ATOM 10381 C C . CYS B 1 626 ? 13.602 -0.905 15.391 1 86.25 626 CYS B C 1
ATOM 10383 O O . CYS B 1 626 ? 14.531 -1.147 16.156 1 86.25 626 CYS B O 1
ATOM 10385 N N . LEU B 1 627 ? 12.984 -1.801 14.609 1 90.56 627 LEU B N 1
ATOM 10386 C CA . LEU B 1 627 ? 13.234 -3.227 14.773 1 90.56 627 LEU B CA 1
ATOM 10387 C C . LEU B 1 627 ? 14.672 -3.57 14.398 1 90.56 627 LEU B C 1
ATOM 10389 O O . LEU B 1 627 ? 15.281 -4.461 14.992 1 90.56 627 LEU B O 1
ATOM 10393 N N . TRP B 1 628 ? 15.32 -2.844 13.438 1 93.75 628 TRP B N 1
ATOM 10394 C CA . TRP B 1 628 ? 16.656 -3.264 13.023 1 93.75 628 TRP B CA 1
ATOM 10395 C C . TRP B 1 628 ? 17.719 -2.695 13.953 1 93.75 628 TRP B C 1
ATOM 10397 O O . TRP B 1 628 ? 18.906 -2.973 13.789 1 93.75 628 TRP B O 1
ATOM 10407 N N . ARG B 1 629 ? 17.312 -1.842 15 1 92.25 629 ARG B N 1
ATOM 10408 C CA . ARG B 1 629 ? 18.219 -1.306 16.016 1 92.25 629 ARG B CA 1
ATOM 10409 C C . ARG B 1 629 ? 18.172 -2.135 17.297 1 92.25 629 ARG B C 1
ATOM 10411 O O . ARG B 1 629 ? 18.969 -1.924 18.203 1 92.25 629 ARG B O 1
ATOM 10418 N N . LEU B 1 630 ? 17.234 -3.059 17.375 1 92.44 630 LEU B N 1
ATOM 10419 C CA . LEU B 1 630 ? 16.938 -3.752 18.625 1 92.44 630 LEU B CA 1
ATOM 10420 C C . LEU B 1 630 ? 17.344 -5.219 18.547 1 92.44 630 LEU B C 1
ATOM 10422 O O . LEU B 1 630 ? 17.422 -5.785 17.453 1 92.44 630 LEU B O 1
ATOM 10426 N N . ASP B 1 631 ? 17.516 -5.75 19.781 1 94.25 631 ASP B N 1
ATOM 10427 C CA . ASP B 1 631 ? 17.703 -7.195 19.859 1 94.25 631 ASP B CA 1
ATOM 10428 C C . ASP B 1 631 ? 16.406 -7.938 19.562 1 94.25 631 ASP B C 1
ATOM 10430 O O . ASP B 1 631 ? 15.312 -7.438 19.859 1 94.25 631 ASP B O 1
ATOM 10434 N N . ARG B 1 632 ? 16.547 -9.086 19.094 1 92.88 632 ARG B N 1
ATOM 10435 C CA . ARG B 1 632 ? 15.398 -9.891 18.688 1 92.88 632 ARG B CA 1
ATOM 10436 C C . ARG B 1 632 ? 14.438 -10.094 19.859 1 92.88 632 ARG B C 1
ATOM 10438 O O . ARG B 1 632 ? 13.227 -10.156 19.656 1 92.88 632 ARG B O 1
ATOM 10445 N N . ALA B 1 633 ? 14.906 -10.148 21.062 1 94.25 633 ALA B N 1
ATOM 10446 C CA . ALA B 1 633 ? 14.078 -10.461 22.219 1 94.25 633 ALA B CA 1
ATOM 10447 C C . ALA B 1 633 ? 13.445 -9.203 22.797 1 94.25 633 ALA B C 1
ATOM 10449 O O . ALA B 1 633 ? 12.578 -9.273 23.672 1 94.25 633 ALA B O 1
ATOM 10450 N N . ASP B 1 634 ? 13.781 -8.039 22.328 1 92.88 634 ASP B N 1
ATOM 10451 C CA . ASP B 1 634 ? 13.297 -6.77 22.859 1 92.88 634 ASP B CA 1
ATOM 10452 C C . ASP B 1 634 ? 11.852 -6.516 22.438 1 92.88 634 ASP B C 1
ATOM 10454 O O . ASP B 1 634 ? 11.555 -6.445 21.25 1 92.88 634 ASP B O 1
ATOM 10458 N N . VAL B 1 635 ? 10.969 -6.34 23.375 1 92.88 635 VAL B N 1
ATOM 10459 C CA . VAL B 1 635 ? 9.555 -6.203 23.031 1 92.88 635 VAL B CA 1
ATOM 10460 C C . VAL B 1 635 ? 9.055 -4.828 23.469 1 92.88 635 VAL B C 1
ATOM 10462 O O . VAL B 1 635 ? 7.844 -4.613 23.594 1 92.88 635 VAL B O 1
ATOM 10465 N N . ARG B 1 636 ? 9.906 -3.844 23.734 1 88.62 636 ARG B N 1
ATOM 10466 C CA . ARG B 1 636 ? 9.523 -2.551 24.297 1 88.62 636 ARG B CA 1
ATOM 10467 C C . ARG B 1 636 ? 8.641 -1.778 23.328 1 88.62 636 ARG B C 1
ATOM 10469 O O . ARG B 1 636 ? 7.754 -1.029 23.75 1 88.62 636 ARG B O 1
ATOM 10476 N N . THR B 1 637 ? 8.836 -1.961 22.031 1 89 637 THR B N 1
ATOM 10477 C CA . THR B 1 637 ? 8.086 -1.209 21.047 1 89 637 THR B CA 1
ATOM 10478 C C . THR B 1 637 ? 6.645 -1.71 20.969 1 89 637 THR B C 1
ATOM 10480 O O . THR B 1 637 ? 5.785 -1.054 20.375 1 89 637 THR B O 1
ATOM 10483 N N . ARG B 1 638 ? 6.363 -2.809 21.562 1 92.5 638 ARG B N 1
ATOM 10484 C CA . ARG B 1 638 ? 5.035 -3.408 21.484 1 92.5 638 ARG B CA 1
ATOM 10485 C C . ARG B 1 638 ? 4.082 -2.756 22.484 1 92.5 638 ARG B C 1
ATOM 10487 O O . ARG B 1 638 ? 2.867 -2.953 22.406 1 92.5 638 ARG B O 1
ATOM 10494 N N . GLN B 1 639 ? 4.625 -1.919 23.359 1 90.44 639 GLN B N 1
ATOM 10495 C CA . GLN B 1 639 ? 3.84 -1.317 24.438 1 90.44 639 GLN B CA 1
ATOM 10496 C C . GLN B 1 639 ? 2.711 -0.458 23.875 1 90.44 639 GLN B C 1
ATOM 10498 O O . GLN B 1 639 ? 1.612 -0.427 24.438 1 90.44 639 GLN B O 1
ATOM 10503 N N . GLY B 1 640 ? 2.928 0.191 22.828 1 92.31 640 GLY B N 1
ATOM 10504 C CA . GLY B 1 640 ? 1.939 1.08 22.234 1 92.31 640 GLY B CA 1
ATOM 10505 C C . GLY B 1 640 ? 1.142 0.431 21.125 1 92.31 640 GLY B C 1
ATOM 10506 O O . GLY B 1 640 ? 0.382 1.104 20.422 1 92.31 640 GLY B O 1
ATOM 10507 N N . SER B 1 641 ? 1.303 -0.862 20.922 1 95.81 641 SER B N 1
ATOM 10508 C CA . SER B 1 641 ? 0.626 -1.552 19.828 1 95.81 641 SER B CA 1
ATOM 10509 C C . SER B 1 641 ? -0.593 -2.318 20.328 1 95.81 641 SER B C 1
ATOM 10511 O O . SER B 1 641 ? -0.457 -3.34 21 1 95.81 641 SER B O 1
ATOM 10513 N N . ALA B 1 642 ? -1.746 -1.84 19.891 1 97.25 642 ALA B N 1
ATOM 10514 C CA . ALA B 1 642 ? -3.006 -2.432 20.344 1 97.25 642 ALA B CA 1
ATOM 10515 C C . ALA B 1 642 ? -3.084 -3.906 19.953 1 97.25 642 ALA B C 1
ATOM 10517 O O . ALA B 1 642 ? -3.609 -4.723 20.719 1 97.25 642 ALA B O 1
ATOM 10518 N N . LEU B 1 643 ? -2.557 -4.297 18.828 1 97.56 643 LEU B N 1
ATOM 10519 C CA . LEU B 1 643 ? -2.662 -5.668 18.344 1 97.56 643 LEU B CA 1
ATOM 10520 C C . LEU B 1 643 ? -1.901 -6.629 19.25 1 97.56 643 LEU B C 1
ATOM 10522 O O . LEU B 1 643 ? -2.305 -7.781 19.422 1 97.56 643 LEU B O 1
ATOM 10526 N N . TRP B 1 644 ? -0.836 -6.172 19.875 1 96.25 644 TRP B N 1
ATOM 10527 C CA . TRP B 1 644 ? -0.069 -7.016 20.781 1 96.25 644 TRP B CA 1
ATOM 10528 C C . TRP B 1 644 ? -0.749 -7.113 22.141 1 96.25 644 TRP B C 1
ATOM 10530 O O . TRP B 1 644 ? -0.391 -7.961 22.953 1 96.25 644 TRP B O 1
ATOM 10540 N N . ALA B 1 645 ? -1.708 -6.285 22.391 1 94.88 645 ALA B N 1
ATOM 10541 C CA . ALA B 1 645 ? -2.49 -6.344 23.609 1 94.88 645 ALA B CA 1
ATOM 10542 C C . ALA B 1 645 ? -3.832 -7.027 23.375 1 94.88 645 ALA B C 1
ATOM 10544 O O . ALA B 1 645 ? -4.617 -7.207 24.312 1 94.88 645 ALA B O 1
ATOM 10545 N N . PHE B 1 646 ? -4.09 -7.457 22.234 1 96.75 646 PHE B N 1
ATOM 10546 C CA . PHE B 1 646 ? -5.414 -7.895 21.797 1 96.75 646 PHE B CA 1
ATOM 10547 C C . PHE B 1 646 ? -5.809 -9.188 22.5 1 96.75 646 PHE B C 1
ATOM 10549 O O . PHE B 1 646 ? -6.91 -9.297 23.031 1 96.75 646 PHE B O 1
ATOM 10556 N N . LYS B 1 647 ? -4.934 -10.18 22.516 1 95.56 647 LYS B N 1
ATOM 10557 C CA . LYS B 1 647 ? -5.234 -11.461 23.125 1 95.56 647 LYS B CA 1
ATOM 10558 C C . LYS B 1 647 ? -5.652 -11.289 24.594 1 95.56 647 LYS B C 1
ATOM 10560 O O . LYS B 1 647 ? -6.68 -11.82 25.016 1 95.56 647 LYS B O 1
ATOM 10565 N N . GLU B 1 648 ? -4.852 -10.562 25.281 1 93.94 648 GLU B N 1
ATOM 10566 C CA . GLU B 1 648 ? -5.16 -10.312 26.688 1 93.94 648 GLU B CA 1
ATOM 10567 C C . GLU B 1 648 ? -6.484 -9.57 26.844 1 93.94 648 GLU B C 1
ATOM 10569 O O . GLU B 1 648 ? -7.273 -9.883 27.734 1 93.94 648 GLU B O 1
ATOM 10574 N N . ALA B 1 649 ? -6.738 -8.648 26.031 1 94.88 649 ALA B N 1
ATOM 10575 C CA . ALA B 1 649 ? -7.973 -7.863 26.078 1 94.88 649 ALA B CA 1
ATOM 10576 C C . ALA B 1 649 ? -9.195 -8.742 25.828 1 94.88 649 ALA B C 1
ATOM 10578 O O . ALA B 1 649 ? -10.234 -8.57 26.469 1 94.88 649 ALA B O 1
ATOM 10579 N N . VAL B 1 650 ? -9.086 -9.648 24.859 1 94.75 650 VAL B N 1
ATOM 10580 C CA . VAL B 1 650 ? -10.18 -10.562 24.562 1 94.75 650 VAL B CA 1
ATOM 10581 C C . VAL B 1 650 ? -10.453 -11.461 25.766 1 94.75 650 VAL B C 1
ATOM 10583 O O . VAL B 1 650 ? -11.602 -11.672 26.141 1 94.75 650 VAL B O 1
ATOM 10586 N N . GLU B 1 651 ? -9.398 -11.945 26.344 1 93.12 651 GLU B N 1
ATOM 10587 C CA . GLU B 1 651 ? -9.516 -12.82 27.5 1 93.12 651 GLU B CA 1
ATOM 10588 C C . GLU B 1 651 ? -10.195 -12.102 28.672 1 93.12 651 GLU B C 1
ATOM 10590 O O . GLU B 1 651 ? -10.906 -12.727 29.453 1 93.12 651 GLU B O 1
ATOM 10595 N N . ASN B 1 652 ? -10.094 -10.844 28.672 1 90.12 652 ASN B N 1
ATOM 10596 C CA . ASN B 1 652 ? -10.664 -10.062 29.766 1 90.12 652 ASN B CA 1
ATOM 10597 C C . ASN B 1 652 ? -12 -9.438 29.359 1 90.12 652 ASN B C 1
ATOM 10599 O O . ASN B 1 652 ? -12.57 -8.648 30.125 1 90.12 652 ASN B O 1
ATOM 10603 N N . ASN B 1 653 ? -12.531 -9.773 28.203 1 86.31 653 ASN B N 1
ATOM 10604 C CA . ASN B 1 653 ? -13.789 -9.234 27.672 1 86.31 653 ASN B CA 1
ATOM 10605 C C . ASN B 1 653 ? -13.812 -7.715 27.75 1 86.31 653 ASN B C 1
ATOM 10607 O O . ASN B 1 653 ? -14.789 -7.129 28.219 1 86.31 653 ASN B O 1
ATOM 10611 N N . ASN B 1 654 ? -12.805 -7.031 27.156 1 83.75 654 ASN B N 1
ATOM 10612 C CA . ASN B 1 654 ? -12.594 -5.605 27.375 1 83.75 654 ASN B CA 1
ATOM 10613 C C . ASN B 1 654 ? -12.734 -4.812 26.078 1 83.75 654 ASN B C 1
ATOM 10615 O O . ASN B 1 654 ? -12.672 -3.584 26.094 1 83.75 654 ASN B O 1
ATOM 10619 N N . ILE B 1 655 ? -13 -5.426 24.984 1 94.56 655 ILE B N 1
ATOM 10620 C CA . ILE B 1 655 ? -12.961 -4.672 23.734 1 94.56 655 ILE B CA 1
ATOM 10621 C C . ILE B 1 655 ? -14.375 -4.277 23.328 1 94.56 655 ILE B C 1
ATOM 10623 O O . ILE B 1 655 ? -15.227 -5.141 23.094 1 94.56 655 ILE B O 1
ATOM 10627 N N . PRO B 1 656 ? -14.672 -3.008 23.25 1 96.44 656 PRO B N 1
ATOM 10628 C CA . PRO B 1 656 ? -15.992 -2.547 22.8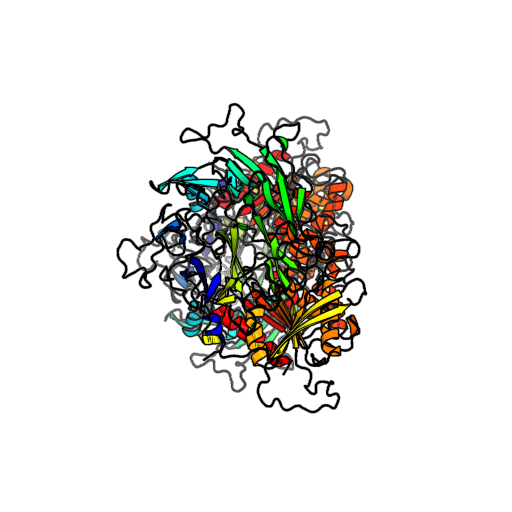28 1 96.44 656 PRO B CA 1
ATOM 10629 C C . PRO B 1 656 ? -16.203 -2.68 21.312 1 96.44 656 PRO B C 1
ATOM 10631 O O . PRO B 1 656 ? -15.273 -3.039 20.594 1 96.44 656 PRO B O 1
ATOM 10634 N N . PRO B 1 657 ? -17.484 -2.467 20.844 1 97.81 657 PRO B N 1
ATOM 10635 C CA . PRO B 1 657 ? -17.641 -2.332 19.391 1 97.81 657 PRO B CA 1
ATOM 10636 C C . PRO B 1 657 ? -16.75 -1.251 18.797 1 97.81 657 PRO B C 1
ATOM 10638 O O . PRO B 1 657 ? -16.547 -0.203 19.406 1 97.81 657 PRO B O 1
ATOM 10641 N N . VAL B 1 658 ? -16.203 -1.524 17.609 1 98.56 658 VAL B N 1
ATOM 10642 C CA . VAL B 1 658 ? -15.234 -0.61 17.016 1 98.56 658 VAL B CA 1
ATOM 10643 C C . VAL B 1 658 ? -15.672 -0.259 15.594 1 98.56 658 VAL B C 1
ATOM 10645 O O . VAL B 1 658 ? -16.031 -1.144 14.805 1 98.56 658 VAL B O 1
ATOM 10648 N N . LEU B 1 659 ? -15.75 0.984 15.25 1 98.75 659 LEU B N 1
ATOM 10649 C CA . LEU B 1 659 ? -15.875 1.469 13.883 1 98.75 659 LEU B CA 1
ATOM 10650 C C . LEU B 1 659 ? -14.531 1.961 13.352 1 98.75 659 LEU B C 1
ATOM 10652 O O . LEU B 1 659 ? -14.031 3.004 13.789 1 98.75 659 LEU B O 1
ATOM 10656 N N . MET B 1 660 ? -13.969 1.236 12.484 1 98.75 660 MET B N 1
ATOM 10657 C CA . MET B 1 660 ? -12.711 1.629 11.852 1 98.75 660 MET B CA 1
ATOM 10658 C C . MET B 1 660 ? -12.969 2.365 10.539 1 98.75 660 MET B C 1
ATOM 10660 O O . MET B 1 660 ? -13.688 1.862 9.672 1 98.75 660 MET B O 1
ATOM 10664 N N . VAL B 1 661 ? -12.414 3.566 10.344 1 98.44 661 VAL B N 1
ATOM 10665 C CA . VAL B 1 661 ? -12.523 4.34 9.109 1 98.44 661 VAL B CA 1
ATOM 10666 C C . VAL B 1 661 ? -11.133 4.727 8.617 1 98.44 661 VAL B C 1
ATOM 10668 O O . VAL B 1 661 ? -10.258 5.082 9.414 1 98.44 661 VAL B O 1
ATOM 10671 N N . HIS B 1 662 ? -10.891 4.59 7.305 1 98.75 662 HIS B N 1
ATOM 10672 C CA . HIS B 1 662 ? -9.531 4.754 6.809 1 98.75 662 HIS B CA 1
ATOM 10673 C C . HIS B 1 662 ? -9.523 5.055 5.312 1 98.75 662 HIS B C 1
ATOM 10675 O O . HIS B 1 662 ? -10.344 4.52 4.566 1 98.75 662 HIS B O 1
ATOM 10681 N N . GLY B 1 663 ? -8.664 6 4.863 1 98.56 663 GLY B N 1
ATOM 10682 C CA . GLY B 1 663 ? -8.438 6.18 3.439 1 98.56 663 GLY B CA 1
ATOM 10683 C C . GLY B 1 663 ? -7.66 5.035 2.812 1 98.56 663 GLY B C 1
ATOM 10684 O O . GLY B 1 663 ? -6.711 4.52 3.406 1 98.56 663 GLY B O 1
ATOM 10685 N N . GLU B 1 664 ? -8.008 4.68 1.604 1 98.06 664 GLU B N 1
ATOM 10686 C CA . GLU B 1 664 ? -7.43 3.525 0.927 1 98.06 664 GLU B CA 1
ATOM 10687 C C . GLU B 1 664 ? -5.977 3.781 0.541 1 98.06 664 GLU B C 1
ATOM 10689 O O . GLU B 1 664 ? -5.145 2.875 0.599 1 98.06 664 GLU B O 1
ATOM 10694 N N . GLN B 1 665 ? -5.664 4.941 0.168 1 97.81 665 GLN B N 1
ATOM 10695 C CA . GLN B 1 665 ? -4.348 5.27 -0.368 1 97.81 665 GLN B CA 1
ATOM 10696 C C . GLN B 1 665 ? -3.561 6.145 0.605 1 97.81 665 GLN B C 1
ATOM 10698 O O . GLN B 1 665 ? -2.852 7.062 0.188 1 97.81 665 GLN B O 1
ATOM 10703 N N . ASP B 1 666 ? -3.705 5.922 1.866 1 98.31 666 ASP B N 1
ATOM 10704 C CA . ASP B 1 666 ? -3.008 6.66 2.914 1 98.31 666 ASP B CA 1
ATOM 10705 C C . ASP B 1 666 ? -1.534 6.262 2.979 1 98.31 666 ASP B C 1
ATOM 10707 O O . ASP B 1 666 ? -1.2 5.164 3.428 1 98.31 666 ASP B O 1
ATOM 10711 N N . PRO B 1 667 ? -0.626 7.176 2.602 1 97.5 667 PRO B N 1
ATOM 10712 C CA . PRO B 1 667 ? 0.795 6.824 2.652 1 97.5 667 PRO B CA 1
ATOM 10713 C C . PRO B 1 667 ? 1.405 7.035 4.035 1 97.5 667 PRO B C 1
ATOM 10715 O O . PRO B 1 667 ? 2.488 6.52 4.32 1 97.5 667 PRO B O 1
ATOM 10718 N N . ARG B 1 668 ? 0.707 7.883 4.848 1 97.56 668 ARG B N 1
ATOM 10719 C CA . ARG B 1 668 ? 1.229 8.266 6.156 1 97.56 668 ARG B CA 1
ATOM 10720 C C . ARG B 1 668 ? 1.003 7.164 7.184 1 97.56 668 ARG B C 1
ATOM 10722 O O . ARG B 1 668 ? 1.938 6.746 7.871 1 97.56 668 ARG B O 1
ATOM 10729 N N . VAL B 1 669 ? -0.197 6.777 7.32 1 98.25 669 VAL B N 1
ATOM 10730 C CA . VAL B 1 669 ? -0.633 5.617 8.086 1 98.25 669 VAL B CA 1
ATOM 10731 C C . VAL B 1 669 ? -1.374 4.645 7.172 1 98.25 669 VAL B C 1
ATOM 10733 O O . VAL B 1 669 ? -2.588 4.762 6.984 1 98.25 669 VAL B O 1
ATOM 10736 N N . PRO B 1 670 ? -0.687 3.646 6.688 1 98.38 670 PRO B N 1
ATOM 10737 C CA . PRO B 1 670 ? -1.302 2.779 5.68 1 98.38 670 PRO B CA 1
ATOM 10738 C C . PRO B 1 670 ? -2.557 2.078 6.191 1 98.38 670 PRO B C 1
ATOM 10740 O O . PRO B 1 670 ? -2.609 1.669 7.355 1 98.38 670 PRO B O 1
ATOM 10743 N N . VAL B 1 671 ? -3.549 1.906 5.305 1 98.56 671 VAL B N 1
ATOM 10744 C CA . VAL B 1 671 ? -4.84 1.305 5.621 1 98.56 671 VAL B CA 1
ATOM 10745 C C . VAL B 1 671 ? -4.637 -0.106 6.168 1 98.56 671 VAL B C 1
ATOM 10747 O O . VAL B 1 671 ? -5.5 -0.639 6.867 1 98.56 671 VAL B O 1
ATOM 10750 N N . THR B 1 672 ? -3.482 -0.714 5.93 1 98.38 672 THR B N 1
ATOM 10751 C CA . THR B 1 672 ? -3.18 -2.066 6.383 1 98.38 672 THR B CA 1
ATOM 10752 C C . THR B 1 672 ? -3.172 -2.135 7.91 1 98.38 672 THR B C 1
ATOM 10754 O O . THR B 1 672 ? -3.352 -3.209 8.484 1 98.38 672 THR B O 1
ATOM 10757 N N . GLN B 1 673 ? -2.932 -1.009 8.602 1 98.38 673 GLN B N 1
ATOM 10758 C CA . GLN B 1 673 ? -3.096 -0.948 10.047 1 98.38 673 GLN B CA 1
ATOM 10759 C C . GLN B 1 673 ? -4.516 -1.329 10.461 1 98.38 673 GLN B C 1
ATOM 10761 O O . GLN B 1 673 ? -4.711 -2.082 11.414 1 98.38 673 GLN B O 1
ATOM 10766 N N . ALA B 1 674 ? -5.461 -0.813 9.734 1 98.69 674 ALA B N 1
ATOM 10767 C CA . ALA B 1 674 ? -6.859 -1.136 9.992 1 98.69 674 ALA B CA 1
ATOM 10768 C C . ALA B 1 674 ? -7.176 -2.574 9.594 1 98.69 674 ALA B C 1
ATOM 10770 O O . ALA B 1 674 ? -7.98 -3.244 10.242 1 98.69 674 ALA B O 1
ATOM 10771 N N . TRP B 1 675 ? -6.535 -3.078 8.508 1 98 675 TRP B N 1
ATOM 10772 C CA . TRP B 1 675 ? -6.734 -4.465 8.102 1 98 675 TRP B CA 1
ATOM 10773 C C . TRP B 1 675 ? -6.371 -5.422 9.234 1 98 675 TRP B C 1
ATOM 10775 O O . TRP B 1 675 ? -7.109 -6.367 9.516 1 98 675 TRP B O 1
ATOM 10785 N N . GLY B 1 676 ? -5.211 -5.156 9.812 1 97.56 676 GLY B N 1
ATOM 10786 C CA . GLY B 1 676 ? -4.773 -6.012 10.906 1 97.56 676 GLY B CA 1
ATOM 10787 C C . GLY B 1 676 ? -5.77 -6.082 12.047 1 97.56 676 GLY B C 1
ATOM 10788 O O . GLY B 1 676 ? -6.113 -7.168 12.516 1 97.56 676 GLY B O 1
ATOM 10789 N N . PHE B 1 677 ? -6.23 -4.93 12.469 1 98.5 677 PHE B N 1
ATOM 10790 C CA . PHE B 1 677 ? -7.152 -4.91 13.594 1 98.5 677 PHE B CA 1
ATOM 10791 C C . PHE B 1 677 ? -8.492 -5.527 13.211 1 98.5 677 PHE B C 1
ATOM 10793 O O . PHE B 1 677 ? -9.117 -6.219 14.016 1 98.5 677 PHE B O 1
ATOM 10800 N N . ARG B 1 678 ? -9.008 -5.297 12 1 97.62 678 ARG B N 1
ATOM 10801 C CA . ARG B 1 678 ? -10.227 -5.918 11.492 1 97.62 678 ARG B CA 1
ATOM 10802 C C . ARG B 1 678 ? -10.117 -7.438 11.531 1 97.62 678 ARG B C 1
ATOM 10804 O O . ARG B 1 678 ? -11.047 -8.117 11.977 1 97.62 678 ARG B O 1
ATOM 10811 N N . ARG B 1 679 ? -9.008 -7.992 11.062 1 96.12 679 ARG B N 1
ATOM 10812 C CA . ARG B 1 679 ? -8.789 -9.438 11.078 1 96.12 679 ARG B CA 1
ATOM 10813 C C . ARG B 1 679 ? -8.859 -9.992 12.492 1 96.12 679 ARG B C 1
ATOM 10815 O O . ARG B 1 679 ? -9.469 -11.031 12.727 1 96.12 679 ARG B O 1
ATOM 10822 N N . ALA B 1 680 ? -8.203 -9.289 13.438 1 96.81 680 ALA B N 1
ATOM 10823 C CA . ALA B 1 680 ? -8.211 -9.711 14.836 1 96.81 680 ALA B CA 1
ATOM 10824 C C . ALA B 1 680 ? -9.633 -9.742 15.383 1 96.81 680 ALA B C 1
ATOM 10826 O O . ALA B 1 680 ? -10.055 -10.734 15.992 1 96.81 680 ALA B O 1
ATOM 10827 N N . MET B 1 681 ? -10.391 -8.641 15.148 1 97.25 681 MET B N 1
ATOM 10828 C CA . MET B 1 681 ? -11.773 -8.555 15.625 1 97.25 681 MET B CA 1
ATOM 10829 C C . MET B 1 681 ? -12.633 -9.656 15.016 1 97.25 681 MET B C 1
ATOM 10831 O O . MET B 1 681 ? -13.414 -10.297 15.719 1 97.25 681 MET B O 1
ATOM 10835 N N . GLU B 1 682 ? -12.477 -9.844 13.727 1 94 682 GLU B N 1
ATOM 10836 C CA . GLU B 1 682 ? -13.266 -10.836 13.016 1 94 682 GLU B CA 1
ATOM 10837 C C . GLU B 1 682 ? -12.992 -12.242 13.539 1 94 682 GLU B C 1
ATOM 10839 O O . GLU B 1 682 ? -13.922 -13.016 13.781 1 94 682 GLU B O 1
ATOM 10844 N N . GLU B 1 683 ? -11.805 -12.547 13.664 1 91.12 683 GLU B N 1
ATOM 10845 C CA . GLU B 1 683 ? -11.43 -13.867 14.164 1 91.12 683 GLU B CA 1
ATOM 10846 C C . GLU B 1 683 ? -11.961 -14.094 15.578 1 91.12 683 GLU B C 1
ATOM 10848 O O . GLU B 1 683 ? -12.344 -15.211 15.93 1 91.12 683 GLU B O 1
ATOM 10853 N N . ALA B 1 684 ? -11.977 -13.062 16.391 1 94.19 684 ALA B N 1
ATOM 10854 C CA . ALA B 1 684 ? -12.43 -13.164 17.781 1 94.19 684 ALA B CA 1
ATOM 10855 C C . ALA B 1 684 ? -13.953 -13.125 17.875 1 94.19 684 ALA B C 1
ATOM 10857 O O . ALA B 1 684 ? -14.523 -13.289 18.953 1 94.19 684 ALA B O 1
ATOM 10858 N N . GLY B 1 685 ? -14.648 -12.867 16.781 1 94.19 685 GLY B N 1
ATOM 10859 C CA . GLY B 1 685 ? -16.094 -12.797 16.766 1 94.19 685 GLY B CA 1
ATOM 10860 C C . GLY B 1 685 ? -16.641 -11.547 17.438 1 94.19 685 GLY B C 1
ATOM 10861 O O . GLY B 1 685 ? -17.75 -11.562 17.984 1 94.19 685 GLY B O 1
ATOM 10862 N N . LEU B 1 686 ? -15.875 -10.508 17.453 1 96.69 686 LEU B N 1
ATOM 10863 C CA . LEU B 1 686 ? -16.266 -9.266 18.094 1 96.69 686 LEU B CA 1
ATOM 10864 C C . LEU B 1 686 ? -17 -8.352 17.109 1 96.69 686 LEU B C 1
ATOM 10866 O O . LEU B 1 686 ? -16.797 -8.469 15.898 1 96.69 686 LEU B O 1
ATOM 10870 N N . ALA B 1 687 ? -17.812 -7.473 17.625 1 97.25 687 ALA B N 1
ATOM 10871 C CA . ALA B 1 687 ? -18.578 -6.543 16.812 1 97.25 687 ALA B CA 1
ATOM 10872 C C . ALA B 1 687 ? -17.688 -5.414 16.281 1 97.25 687 ALA B C 1
ATOM 10874 O O . ALA B 1 687 ? -16.984 -4.77 17.062 1 97.25 687 ALA B O 1
ATOM 10875 N N . PHE B 1 688 ? -17.766 -5.199 15 1 98 688 PHE B N 1
ATOM 10876 C CA . PHE B 1 688 ? -17.031 -4.074 14.414 1 98 688 PHE B CA 1
ATOM 10877 C C . PHE B 1 688 ? -17.672 -3.652 13.094 1 98 688 PHE B C 1
ATOM 10879 O O . PHE B 1 688 ? -18.516 -4.371 12.547 1 98 688 PHE B O 1
ATOM 10886 N N . ARG B 1 689 ? -17.359 -2.455 12.672 1 97.94 689 ARG B N 1
ATOM 10887 C CA . ARG B 1 689 ? -17.547 -1.94 11.32 1 97.94 689 ARG B CA 1
ATOM 10888 C C . ARG B 1 689 ? -16.234 -1.387 10.758 1 97.94 689 ARG B C 1
ATOM 10890 O O . ARG B 1 689 ? -15.469 -0.746 11.484 1 97.94 689 ARG B O 1
ATOM 10897 N N . PHE B 1 690 ? -15.914 -1.726 9.539 1 98 690 PHE B N 1
ATOM 10898 C CA . PHE B 1 690 ? -14.711 -1.232 8.875 1 98 690 PHE B CA 1
ATOM 10899 C C . PHE B 1 690 ? -15.062 -0.601 7.531 1 98 690 PHE B C 1
ATOM 10901 O O . PHE B 1 690 ? -15.609 -1.267 6.648 1 98 690 PHE B O 1
ATOM 10908 N N . VAL B 1 691 ? -14.727 0.645 7.375 1 98.19 691 VAL B N 1
ATOM 10909 C CA . VAL B 1 691 ? -15.039 1.407 6.172 1 98.19 691 VAL B CA 1
ATOM 10910 C C . VAL B 1 691 ? -13.75 1.941 5.547 1 98.19 691 VAL B C 1
ATOM 10912 O O . VAL B 1 691 ? -12.969 2.619 6.211 1 98.19 691 VAL B O 1
ATOM 10915 N N . THR B 1 692 ? -13.547 1.605 4.297 1 98 692 THR B N 1
ATOM 10916 C CA . THR B 1 692 ? -12.438 2.135 3.506 1 98 692 THR B CA 1
ATOM 10917 C C . THR B 1 692 ? -12.938 3.141 2.475 1 98 692 THR B C 1
ATOM 10919 O O . THR B 1 692 ? -13.914 2.879 1.771 1 98 692 THR B O 1
ATOM 10922 N N . TYR B 1 693 ? -12.297 4.242 2.377 1 97.75 693 TYR B N 1
ATOM 10923 C CA . TYR B 1 693 ? -12.648 5.254 1.386 1 97.75 693 TYR B CA 1
ATOM 10924 C C . TYR B 1 693 ? -11.695 5.199 0.193 1 97.75 693 TYR B C 1
ATOM 10926 O O . TYR B 1 693 ? -10.555 5.656 0.28 1 97.75 693 TYR B O 1
ATOM 10934 N N . PRO B 1 694 ? -12.227 4.762 -0.958 1 96.56 694 PRO B N 1
ATOM 10935 C CA . PRO B 1 694 ? -11.391 4.621 -2.152 1 96.56 694 PRO B CA 1
ATOM 10936 C C . PRO B 1 694 ? -10.781 5.945 -2.602 1 96.56 694 PRO B C 1
ATOM 10938 O O . PRO B 1 694 ? -11.414 6.996 -2.484 1 96.56 694 PRO B O 1
ATOM 10941 N N . ARG B 1 695 ? -9.531 5.965 -3.082 1 96.25 695 ARG B N 1
ATOM 10942 C CA . ARG B 1 695 ? -8.805 7.078 -3.686 1 96.25 695 ARG B CA 1
ATOM 10943 C C . ARG B 1 695 ? -8.312 8.047 -2.623 1 96.25 695 ARG B C 1
ATOM 10945 O O . ARG B 1 695 ? -7.418 8.859 -2.883 1 96.25 695 ARG B O 1
ATOM 10952 N N . GLU B 1 696 ? -8.82 7.902 -1.359 1 97.62 696 GLU B N 1
ATOM 10953 C CA . GLU B 1 696 ? -8.516 8.883 -0.323 1 97.62 696 GLU B CA 1
ATOM 10954 C C . GLU B 1 696 ? -7.168 8.602 0.335 1 97.62 696 GLU B C 1
ATOM 10956 O O . GLU B 1 696 ? -6.77 7.438 0.468 1 97.62 696 GLU B O 1
ATOM 10961 N N . GLY B 1 697 ? -6.445 9.672 0.715 1 97 697 GLY B N 1
ATOM 10962 C CA . GLY B 1 697 ? -5.203 9.578 1.466 1 97 697 GLY B CA 1
ATOM 10963 C C . GLY B 1 697 ? -5.41 9.648 2.969 1 97 697 GLY B C 1
ATOM 10964 O O . GLY B 1 697 ? -6.344 9.047 3.5 1 97 697 GLY B O 1
ATOM 10965 N N . HIS B 1 698 ? -4.461 10.297 3.633 1 96.88 698 HIS B N 1
ATOM 10966 C CA . HIS B 1 698 ? -4.484 10.391 5.09 1 96.88 698 HIS B CA 1
ATOM 10967 C C . HIS B 1 698 ? -5.676 11.219 5.57 1 96.88 698 HIS B C 1
ATOM 10969 O O . HIS B 1 698 ? -6.199 10.984 6.66 1 96.88 698 HIS B O 1
ATOM 10975 N N . PHE B 1 699 ? -6.105 12.133 4.75 1 95.25 699 PHE B N 1
ATOM 10976 C CA . PHE B 1 699 ? -7.328 12.891 5 1 95.25 699 PHE B CA 1
ATOM 10977 C C . PHE B 1 699 ? -8.359 12.625 3.912 1 95.25 699 PHE B C 1
ATOM 10979 O O . PHE B 1 699 ? -8.008 12.398 2.754 1 95.25 699 PHE B O 1
ATOM 10986 N N . ILE B 1 700 ? -9.625 12.672 4.312 1 95.56 700 ILE B N 1
ATOM 10987 C CA . ILE B 1 700 ? -10.734 12.453 3.389 1 95.56 700 ILE B CA 1
ATOM 10988 C C . ILE B 1 700 ? -11.117 13.773 2.727 1 95.56 700 ILE B C 1
ATOM 10990 O O . ILE B 1 700 ? -11.445 14.75 3.412 1 95.56 700 ILE B O 1
ATOM 10994 N N . GLN B 1 701 ? -11.133 13.773 1.386 1 93.94 701 GLN B N 1
ATOM 10995 C CA . GLN B 1 701 ? -11.297 15.062 0.722 1 93.94 701 GLN B CA 1
ATOM 10996 C C . GLN B 1 701 ? -12.492 15.047 -0.225 1 93.94 701 GLN B C 1
ATOM 10998 O O . GLN B 1 701 ? -13.016 16.094 -0.6 1 93.94 701 GLN B O 1
ATOM 11003 N N . GLU B 1 702 ? -12.945 13.883 -0.678 1 95.88 702 GLU B N 1
ATOM 11004 C CA . GLU B 1 702 ? -14.109 13.859 -1.554 1 95.88 702 GLU B CA 1
ATOM 11005 C C . GLU B 1 702 ? -15.391 14.141 -0.775 1 95.88 702 GLU B C 1
ATOM 11007 O O . GLU B 1 702 ? -15.625 13.562 0.288 1 95.88 702 GLU B O 1
ATOM 11012 N N . THR B 1 703 ? -16.219 14.969 -1.314 1 95.25 703 THR B N 1
ATOM 11013 C CA . THR B 1 703 ? -17.406 15.492 -0.626 1 95.25 703 THR B CA 1
ATOM 11014 C C . THR B 1 703 ? -18.297 14.352 -0.157 1 95.25 703 THR B C 1
ATOM 11016 O O . THR B 1 703 ? -18.703 14.312 1.006 1 95.25 703 THR B O 1
ATOM 11019 N N . LYS B 1 704 ? -18.562 13.422 -1.025 1 95.69 704 LYS B N 1
ATOM 11020 C CA . LYS B 1 704 ? -19.469 12.336 -0.665 1 95.69 704 LYS B CA 1
ATOM 11021 C C . LYS B 1 704 ? -18.844 11.438 0.399 1 95.69 704 LYS B C 1
ATOM 11023 O O . LYS B 1 704 ? -19.547 10.891 1.251 1 95.69 704 LYS B O 1
ATOM 11028 N N . HIS B 1 705 ? -17.562 11.234 0.299 1 95.81 705 HIS B N 1
ATOM 11029 C CA . HIS B 1 705 ? -16.875 10.461 1.328 1 95.81 705 HIS B CA 1
ATOM 11030 C C . HIS B 1 705 ? -16.938 11.164 2.68 1 95.81 705 HIS B C 1
ATOM 11032 O O . HIS B 1 705 ? -17.109 10.516 3.713 1 95.81 705 HIS B O 1
ATOM 11038 N N . LEU B 1 706 ? -16.766 12.461 2.711 1 94.25 706 LEU B N 1
ATOM 11039 C CA . LEU B 1 706 ? -16.828 13.211 3.957 1 94.25 706 LEU B CA 1
ATOM 11040 C C . LEU B 1 706 ? -18.234 13.148 4.555 1 94.25 706 LEU B C 1
ATOM 11042 O O . LEU B 1 706 ? -18.391 13.023 5.773 1 94.25 706 LEU B O 1
ATOM 11046 N N . GLU B 1 707 ? -19.234 13.312 3.705 1 94.31 707 GLU B N 1
ATOM 11047 C CA . GLU B 1 707 ? -20.609 13.172 4.164 1 94.31 707 GLU B CA 1
ATOM 11048 C C . GLU B 1 707 ? -20.828 11.805 4.809 1 94.31 707 GLU B C 1
ATOM 11050 O O . GLU B 1 707 ? -21.438 11.711 5.879 1 94.31 707 GLU B O 1
ATOM 11055 N N . ASP B 1 708 ? -20.328 10.805 4.113 1 95.12 708 ASP B N 1
ATOM 11056 C CA . ASP B 1 708 ? -20.484 9.445 4.633 1 95.12 708 ASP B CA 1
ATOM 11057 C C . ASP B 1 708 ? -19.75 9.281 5.965 1 95.12 708 ASP B C 1
ATOM 11059 O O . ASP B 1 708 ? -20.297 8.703 6.91 1 95.12 708 ASP B O 1
ATOM 11063 N N . LEU B 1 709 ? -18.578 9.773 6.035 1 95.44 709 LEU B N 1
ATOM 11064 C CA . LEU B 1 709 ? -17.766 9.68 7.246 1 95.44 709 LEU B CA 1
ATOM 11065 C C . LEU B 1 709 ? -18.484 10.305 8.438 1 95.44 709 LEU B C 1
ATOM 11067 O O . LEU B 1 709 ? -18.547 9.703 9.508 1 95.44 709 LEU B O 1
ATOM 11071 N N . ILE B 1 710 ? -19.047 11.5 8.266 1 94.5 710 ILE B N 1
ATOM 11072 C CA . ILE B 1 710 ? -19.75 12.203 9.328 1 94.5 710 ILE B CA 1
ATOM 11073 C C . ILE B 1 710 ? -20.969 11.383 9.766 1 94.5 710 ILE B C 1
ATOM 11075 O O . ILE B 1 710 ? -21.156 11.133 10.953 1 94.5 710 ILE B O 1
ATOM 11079 N N . GLN B 1 711 ? -21.688 10.938 8.805 1 95.06 711 GLN B N 1
ATOM 11080 C CA . GLN B 1 711 ? -22.906 10.188 9.109 1 95.06 711 GLN B CA 1
ATOM 11081 C C . GLN B 1 711 ? -22.578 8.891 9.836 1 95.06 711 GLN B C 1
ATOM 11083 O O . GLN B 1 711 ? -23.266 8.523 10.797 1 95.06 711 GLN B O 1
ATOM 11088 N N . ARG B 1 712 ? -21.562 8.242 9.43 1 95.38 712 ARG B N 1
ATOM 11089 C CA . ARG B 1 712 ? -21.203 6.945 10.008 1 95.38 712 ARG B CA 1
ATOM 11090 C C . ARG B 1 712 ? -20.672 7.105 11.422 1 95.38 712 ARG B C 1
ATOM 11092 O O . ARG B 1 712 ? -21.047 6.359 12.328 1 95.38 712 ARG B O 1
ATOM 11099 N N . VAL B 1 713 ? -19.797 7.996 11.609 1 96.62 713 VAL B N 1
ATOM 11100 C CA . VAL B 1 713 ? -19.203 8.188 12.922 1 96.62 713 VAL B CA 1
ATOM 11101 C C . VAL B 1 713 ? -20.266 8.656 13.914 1 96.62 713 VAL B C 1
ATOM 11103 O O . VAL B 1 713 ? -20.422 8.086 14.992 1 96.62 713 VAL B O 1
ATOM 11106 N N . VAL B 1 714 ? -21.047 9.656 13.523 1 96.69 714 VAL B N 1
ATOM 11107 C CA . VAL B 1 714 ? -22.078 10.195 14.406 1 96.69 714 VAL B CA 1
ATOM 11108 C C . VAL B 1 714 ? -23.141 9.141 14.664 1 96.69 714 VAL B C 1
ATOM 11110 O O . VAL B 1 714 ? -23.578 8.961 15.805 1 96.69 714 VAL B O 1
ATOM 11113 N N . GLY B 1 715 ? -23.547 8.461 13.594 1 97.25 715 GLY B N 1
ATOM 11114 C CA . GLY B 1 715 ? -24.531 7.406 13.75 1 97.25 715 GLY B CA 1
ATOM 11115 C C . GLY B 1 715 ? -24.078 6.293 14.672 1 97.25 715 GLY B C 1
ATOM 11116 O O . GLY B 1 715 ? -24.844 5.828 15.516 1 97.25 715 GLY B O 1
ATOM 11117 N N . PHE B 1 716 ? -22.859 5.855 14.531 1 98 716 PHE B N 1
ATOM 11118 C CA . PHE B 1 716 ? -22.312 4.785 15.344 1 98 716 PHE B CA 1
ATOM 11119 C C . PHE B 1 716 ? -22.234 5.203 16.812 1 98 716 PHE B C 1
ATOM 11121 O O . PHE B 1 716 ? -22.578 4.422 17.703 1 98 716 PHE B O 1
ATOM 11128 N N . VAL B 1 717 ? -21.75 6.414 17.094 1 98.12 717 VAL B N 1
ATOM 11129 C CA . VAL B 1 717 ? -21.625 6.934 18.453 1 98.12 717 VAL B CA 1
ATOM 11130 C C . VAL B 1 717 ? -23.016 7.059 19.078 1 98.12 717 VAL B C 1
ATOM 11132 O O . VAL B 1 717 ? -23.234 6.656 20.219 1 98.12 717 VAL B O 1
ATOM 11135 N N . LYS B 1 718 ? -24.031 7.523 18.359 1 97.75 718 LYS B N 1
ATOM 11136 C CA . LYS B 1 718 ? -25.391 7.633 18.859 1 97.75 718 LYS B CA 1
ATOM 11137 C C . LYS B 1 718 ? -25.969 6.262 19.203 1 97.75 718 LYS B C 1
ATOM 11139 O O . LYS B 1 718 ? -26.609 6.102 20.25 1 97.75 718 LYS B O 1
ATOM 11144 N N . GLU B 1 719 ? -25.688 5.352 18.359 1 97.88 719 GLU B N 1
ATOM 11145 C CA . GLU B 1 719 ? -26.188 3.996 18.531 1 97.88 719 GLU B CA 1
ATOM 11146 C C . GLU B 1 719 ? -25.703 3.402 19.859 1 97.88 719 GLU B C 1
ATOM 11148 O O . GLU B 1 719 ? -26.438 2.66 20.516 1 97.88 719 GLU B O 1
ATOM 11153 N N . HIS B 1 720 ? -24.547 3.736 20.266 1 97.81 720 HIS B N 1
ATOM 11154 C CA . HIS B 1 720 ? -23.953 3.055 21.406 1 97.81 720 HIS B CA 1
ATOM 11155 C C . HIS B 1 720 ? -24.062 3.898 22.672 1 97.81 720 HIS B C 1
ATOM 11157 O O . HIS B 1 720 ? -23.969 3.375 23.781 1 97.81 720 HIS B O 1
ATOM 11163 N N . LEU B 1 721 ? -24.219 5.23 22.5 1 97.31 721 LEU B N 1
ATOM 11164 C CA . LEU B 1 721 ? -24.25 6.086 23.688 1 97.31 721 LEU B CA 1
ATOM 11165 C C . LEU B 1 721 ? -25.672 6.457 24.047 1 97.31 721 LEU B C 1
ATOM 11167 O O . LEU B 1 721 ? -25.938 6.887 25.188 1 97.31 721 LEU B O 1
ATOM 11171 N N . LEU B 1 722 ? -26.609 6.477 23.109 1 93.75 722 LEU B N 1
ATOM 11172 C CA . LEU B 1 722 ? -27.984 6.914 23.344 1 93.75 722 LEU B CA 1
ATOM 11173 C C . LEU B 1 722 ? -28.938 5.734 23.312 1 93.75 722 LEU B C 1
ATOM 11175 O O . LEU B 1 722 ? -29.891 5.68 24.094 1 93.75 722 LEU B O 1
#

Nearest PDB structures (foldseek):
  7c72-assembly1_A  TM=7.157E-01  e=1.537E-32  Mycobacterium tuberculosis
  7qun-assembly1_D  TM=6.814E-01  e=3.255E-29  Sus scrofa domesticus
  7px8-assembly1_A  TM=6.764E-01  e=2.207E-29  Sus scrofa domesticus
  7qun-assembly1_A  TM=6.823E-01  e=2.537E-28  Sus scrofa domesticus
  7px8-assembly1_C  TM=6.753E-01  e=1.539E-28  Sus scrofa domesticus

Radius of gyration: 36.3 Å; Cα contacts (8 Å, |Δi|>4): 3758; chains: 2; bounding box: 87×133×88 Å

Sequence (1444 aa):
MDLIKQLLALKVPDQLSLSPNGQQVTYTAKTKHDHKPKDTHHNRSIWLADTRSEKSSRRLTNGDFNDRDPQWAPDGQTIAFLSDRGIRGKSCAIYLVRAFNGGGGGDDEGKEEQRPKAITPGDSEQDISKYRFSPDGKHIFFIARPAKTAAAQAREEAGDDAQVWGEEEEREQRRFAHLYRVDVETGAVEAVWDSKVEVVNFALGDDGTEVAVVTEKSAHIESEFLHGCDITTFRLGGAKGLKLERGGRRRGERSVHLPRKLYDPIWCGQTLYFLAYNVPEASSTGLAVYAVDLSPEGQTEEGDKLKYRKVAYGEENCAQPGLRKAGGQVLVYVHHGMADQVRLLDGTILFSQEKSIFSYDAVAIPSNGSGNNNNNNEEERKEILMVVATGDINNPTEVFTVMNPKITTPSLTQLSDHGASFTTRTLAQDATFITCPTLDGKETVSALFLTPANTATATATTTNNTPPNGQAPFPTYVSIHGGPYYRITNTADSHDPVTFYAPFLLSAGIAVLIPDYRGSSGRGQRYASYAAAGPGAYYGTTDEPDIAALTQHAITLGLADPDRLAVGGWSQGGYLSYLSAVRGGGVYHGLGWRWRCAVPGAGVSEWDSMVLTSDIGYTQAEPAGCLWRLDRADVRTRQGSALWAFKEAVENNNIPPVLMVHGEQDPRVPVTQAWGFRRAMEEAGLAFRFVTYPREGHFIQETKHLEDLIQRVVGFVKEHLLMDLIKQLLALKVPDQLSLSPNGQQVTYTAKTKHDHKPKDTHHNRSIWLADTRSEKSSRRLTNGDFNDRDPQWAPDGQTIAFLSDRGIRGKSCAIYLVRAFNGGGGGDDEGKEEQRPKAITPGDSEQDISKYRFSPDGKHIFFIARPAKTAAAQAREEAGDDAQVWGEEEEREQRRFAHLYRVDVETGAVEAVWDSKVEVVNFALGDDGTEVAVVTEKSAHIESEFLHGCDITTFRLGGAKGLKLERGGRRRGERSVHLPRKLYDPIWCGQTLYFLAYNVPEASSTGLAVYAVDLSPEGQTEEGDKLKYRKVAYGEENCAQPGLRKAGGQVLVYVHHGMADQVRLLDGTILFSQEKSIFSYDAVAIPSNGSGNNNNNNEEERKEILMVVATGDINNPTEVFTVMNPKITTPSLTQLSDHGASFTTRTLAQDATFITCPTLDGKETVSALFLTPANTATATATTTNNTPPNGQAPFPTYVSIHGGPYYRITNTADSHDPVTFYAPFLLSAGIAVLIPDYRGSSGRGQRYASYAAAGPGAYYGTTDEPDIAALTQHAITLGLADPDRLAVGGWSQGGYLSYLSAVRGGGVYHGLGWRWRCAVPGAGVSEWDSMVLTSDIGYTQAEPAGCLWRLDRADVRTRQGSALWAFKEAVENNNIPPVLMVHGEQDPRVPVTQAWGFRRAMEEAGLAFRFVTYPREGHFIQETKHLEDLIQRVVGFVKEHLL

InterPro domains:
  IPR001375 Peptidase S9, prolyl oligopeptidase, catalytic domain [PF00326] (504-721)
  IPR011042 Six-bladed beta-propeller, TolB-like [G3DSA:2.120.10.30] (5-227)
  IPR011659 WD40-like beta-propeller [PF07676] (58-91)
  IPR029058 Alpha/Beta hydrolase fold [G3DSA:3.40.50.1820] (424-722)
  IPR029058 Alpha/Beta hydrolase fold [SSF53474] (466-721)

Solvent-accessible surface area (backbone atoms only — not comparable to full-atom values): 72527 Å² total; per-residue (Å²): 129,62,65,62,60,57,54,56,65,29,41,37,60,36,51,44,28,55,26,61,78,52,56,33,35,35,27,19,36,29,35,44,83,59,40,29,55,59,98,60,62,61,47,15,18,35,32,37,25,38,56,88,38,70,58,43,46,39,59,52,43,72,36,85,31,43,29,36,68,45,39,56,34,64,84,54,44,39,33,36,27,36,30,14,74,57,33,75,82,52,17,31,21,43,26,39,30,57,68,64,92,67,80,65,37,43,72,82,79,37,60,79,79,57,43,72,40,67,50,42,61,38,69,32,63,38,57,66,84,48,71,46,64,35,62,85,44,53,33,35,35,34,31,34,38,66,78,74,50,71,68,43,48,50,31,50,71,58,35,60,50,70,40,42,72,93,40,35,54,82,61,46,73,43,61,52,25,32,45,31,36,27,32,66,87,79,36,52,72,45,73,70,50,95,65,95,36,14,45,77,49,62,27,52,33,72,83,47,48,32,37,38,37,30,32,25,74,44,80,53,84,49,25,28,70,77,67,3,27,33,44,37,32,31,57,58,66,68,94,64,74,78,56,52,37,98,84,72,47,50,62,73,45,32,32,36,80,38,58,28,63,70,44,60,55,41,47,52,84,54,30,38,33,29,33,33,35,62,42,55,86,40,90,44,19,46,23,15,34,29,36,30,53,64,40,83,78,46,44,38,93,78,63,44,38,49,58,73,45,79,68,32,73,15,60,68,20,16,41,43,90,62,59,42,63,36,78,87,37,52,37,38,30,28,29,46,58,62,23,31,31,36,24,39,70,88,64,51,59,36,44,74,40,65,31,41,68,78,28,57,34,53,33,40,31,77,45,78,80,71,57,79,74,77,71,82,77,67,75,78,56,67,38,71,44,37,39,36,22,37,26,24,76,50,36,57,37,30,38,26,29,43,42,63,32,78,43,97,71,51,51,72,44,48,21,41,69,58,35,66,86,56,57,84,46,70,34,48,70,41,81,44,79,49,72,46,61,33,83,84,63,82,47,72,38,41,28,40,37,36,36,33,28,82,62,80,78,69,76,70,75,75,63,85,79,56,35,89,87,67,51,70,44,26,36,28,39,37,43,32,59,35,64,53,70,31,70,69,51,44,34,38,73,61,92,50,65,59,59,64,42,49,59,56,35,14,69,71,54,27,20,39,36,31,55,43,37,64,9,17,52,6,44,7,27,72,39,8,35,51,44,25,47,48,95,90,21,35,52,50,64,55,40,50,48,33,51,52,33,53,52,51,49,37,33,74,72,32,50,31,28,61,86,20,28,32,35,21,21,35,38,45,8,3,19,45,16,40,34,42,30,37,41,30,23,40,76,68,75,63,76,76,41,43,49,48,29,26,33,25,23,36,22,48,28,47,52,71,43,39,34,27,55,18,70,47,17,70,67,49,21,54,28,46,44,49,58,47,79,32,60,61,82,63,52,70,52,46,62,44,11,25,41,38,40,33,36,62,16,58,76,64,72,21,60,40,43,33,41,38,39,30,24,56,55,10,50,68,45,38,38,35,31,52,46,34,52,49,52,48,36,55,74,69,71,50,62,67,47,44,38,37,31,73,88,20,28,76,57,74,36,38,42,48,48,43,53,48,50,44,49,50,52,50,50,52,50,45,69,58,50,107,130,62,65,62,59,57,55,57,65,28,41,37,62,36,52,44,29,54,26,61,76,51,57,33,33,33,27,19,35,28,36,45,82,60,41,29,56,59,97,62,62,62,48,16,19,35,31,38,27,38,55,89,37,70,59,42,47,41,60,53,43,73,38,84,32,43,30,37,68,45,40,56,32,64,84,55,44,39,34,35,28,37,30,13,74,58,33,75,82,52,17,30,20,43,27,38,30,59,68,64,89,66,81,64,37,42,72,82,77,37,60,77,80,57,44,71,40,67,48,42,62,38,69,33,62,39,58,66,84,48,70,47,65,36,61,85,44,55,33,36,36,34,31,34,36,67,79,75,51,71,67,42,48,50,32,51,71,58,35,60,51,70,40,43,71,93,39,36,55,82,62,46,74,42,62,51,27,33,46,31,35,28,33,63,86,78,37,52,70,46,72,70,47,94,65,95,36,14,45,77,48,62,29,54,34,73,84,46,48,32,36,38,38,30,32,24,74,43,80,54,86,49,25,28,68,76,68,3,26,35,43,36,31,31,56,59,66,68,95,64,75,79,57,53,39,99,85,73,48,48,64,73,46,30,33,34,79,40,57,28,62,70,42,58,56,42,46,53,85,57,30,37,34,29,33,32,35,62,40,52,87,39,89,44,17,46,24,14,34,30,36,30,53,64,40,84,79,45,44,38,91,77,62,43,39,49,57,74,44,80,68,33,72,16,60,67,21,16,42,44,90,61,61,44,63,35,77,87,38,51,37,38,30,28,30,46,59,62,24,30,32,36,23,38,69,88,63,51,60,37,45,75,40,64,30,41,68,78,29,57,36,54,33,39,32,78,47,77,80,70,58,80,73,77,73,82,77,66,75,78,57,66,37,71,44,37,36,38,22,37,26,23,75,49,36,57,37,32,37,24,28,43,42,64,31,76,42,97,72,51,52,72,43,50,21,40,68,58,35,64,88,54,59,83,46,70,34,49,70,39,81,44,78,47,74,47,61,33,83,86,63,83,47,74,41,39,27,40,37,36,36,34,28,82,61,84,78,72,75,69,75,74,63,85,79,57,33,88,86,67,52,69,44,25,34,27,39,36,43,31,58,36,65,53,70,32,72,70,51,43,33,37,73,62,93,51,66,58,59,64,42,47,60,55,36,14,70,70,55,26,21,39,36,30,55,41,37,65,9,18,50,7,43,8,26,72,39,8,35,52,45,26,48,48,94,90,21,35,52,50,64,55,41,48,49,33,51,52,35,53,52,50,47,37,34,74,73,31,51,31,29,61,86,19,27,32,36,21,22,35,39,45,8,3,20,45,17,39,34,41,32,38,41,30,24,38,74,66,74,62,75,77,41,44,50,48,30,26,32,24,23,36,23,49,28,48,54,68,43,38,36,26,54,18,72,48,18,71,66,49,20,55,27,46,42,50,60,45,79,33,61,62,80,64,53,70,51,47,62,45,11,26,42,37,40,33,36,63,15,58,76,64,73,21,60,42,41,33,41,38,39,30,25,55,56,9,50,70,46,38,38,35,32,51,45,35,53,48,53,49,36,56,74,70,69,51,62,67,47,44,35,37,31,73,86,20,28,76,59,74,35,37,42,50,49,43,54,48,49,43,52,49,54,50,50,53,51,44,69,59,51,106